Protein AF-A0A8T4YIA1-F1 (afdb_monomer)

Solvent-accessible surface area (backbone atoms only — not comparable to full-atom values): 65246 Å² total; per-residue (Å²): 129,84,49,71,48,76,27,33,32,36,72,60,96,49,80,90,52,54,79,66,58,45,31,26,35,28,70,68,58,29,61,66,40,74,51,54,78,71,39,50,32,31,37,39,47,81,30,71,31,50,31,30,35,36,77,39,58,84,90,48,57,89,65,57,42,32,27,38,29,75,56,59,27,58,39,15,53,48,53,78,70,39,72,32,40,38,27,64,46,78,72,40,74,26,56,33,39,34,34,24,26,46,88,48,72,54,84,83,85,48,74,68,54,38,51,54,53,46,68,74,42,54,68,40,55,45,30,63,69,30,60,46,64,44,68,54,95,53,40,80,43,48,29,32,26,73,42,45,34,64,82,56,50,21,29,34,48,96,80,32,46,60,45,72,50,51,61,44,52,87,63,84,89,71,73,90,77,51,44,69,90,73,58,47,51,42,67,69,56,50,51,55,44,40,64,57,51,37,40,50,68,74,44,48,66,59,36,64,74,70,72,47,83,71,66,47,14,39,32,39,31,38,60,79,48,46,46,69,74,56,52,56,49,13,51,31,57,72,52,75,30,46,74,46,78,48,50,23,67,78,45,68,61,96,54,91,63,53,41,51,48,54,53,50,54,49,55,50,53,37,54,78,48,47,49,15,37,43,36,33,36,47,37,42,68,42,28,42,32,71,88,79,54,87,51,72,66,52,54,47,40,33,53,50,52,51,52,53,44,67,64,56,58,95,82,47,53,52,38,38,37,37,30,31,68,47,74,88,44,33,31,71,77,52,57,35,81,68,30,30,60,40,80,44,74,40,62,74,45,50,57,68,18,40,33,41,38,50,52,60,70,41,67,41,49,54,66,37,92,75,48,55,59,66,62,51,22,65,72,49,68,64,32,22,56,47,45,51,49,48,36,53,49,41,12,49,50,48,31,47,63,72,50,47,86,78,53,69,84,89,52,96,67,83,60,68,70,61,64,71,70,56,53,32,48,44,67,29,42,56,56,24,55,75,72,59,72,41,73,72,47,78,84,48,92,63,46,77,51,85,44,48,72,85,81,46,51,59,60,63,70,54,52,50,51,45,38,66,52,48,28,42,51,59,72,42,47,67,60,34,62,77,67,75,48,82,74,67,52,15,38,36,38,34,35,65,76,47,50,48,65,72,56,52,56,33,15,49,25,35,75,39,74,25,39,29,40,81,44,52,23,62,65,64,51,76,76,46,70,36,83,31,29,53,42,79,46,48,28,53,30,33,49,99,89,40,57,44,76,43,35,44,35,60,34,43,77,66,71,53,73,39,29,31,40,20,29,41,82,56,30,37,52,42,80,38,54,53,72,44,70,39,81,40,72,60,56,93,90,70,51,40,30,36,41,28,29,70,40,47,31,54,33,65,29,30,40,55,19,24,33,35,20,63,50,52,91,38,69,46,75,41,37,50,70,74,56,43,62,76,75,33,32,38,40,34,75,31,34,44,66,88,47,79,49,86,59,86,45,50,54,46,54,78,77,43,23,85,44,90,56,34,23,38,28,67,53,40,68,59,52,50,53,28,30,72,72,55,34,59,64,57,43,16,59,48,49,73,49,52,52,66,62,49,63,79,30,62,87,71,45,65,70,39,44,28,46,19,52,53,53,36,33,62,77,44,69,49,90,75,67,54,80,66,25,32,34,34,40,78,96,49,93,62,59,42,62,19,38,44,67,69,43,50,55,55,29,20,50,52,16,28,35,68,47,39,39,52,76,54,91,54,23,37,33,36,61,50,85,51,67,72,57,52,56,51,50,51,54,42,33,51,77,66,63,45,63,73,51,79,56,94,51,27,42,34,34,75,33,56,69,59,36,47,42,42,42,72,72,49,62,56,55,74,56,68,58,61,33,60,72,46,58,67,54,71,35,33,36,71,67,41,39,20,25,19,50,12,21,22,41,48,57,51,33,46,79,47,74,53,103,89,50,60,33,44,37,32,66,37,53,8,67,64,29,46,40,44,50,49,51,60,34,15,61,60,48,30,76,46,26,40,45,80,42,79,42,97,86,75,48,60,33,35,34,42,32,40,62,54,54,67,44,49,60,45,42,60,73,41,42,49,76,50,65,68,65,44,48,57,53,52,54,51,49,72,73,50,95,76,72,96,61,68,64,42,75,47,45,57,53,59,32,54,56,48,39,74,79,40,61,91,49,72,86,50,63,52,42,37,43,69,59,50,47,54,48,41,51,73,79,34,71,83,58,74,82,51,51,60,58,49,22,52,54,78,17,31,50,33,76,37,40,29,59,44,75,43,81,48,96,73,91,65,66,48,28,30,42,76,39,49,55,92,67,43,38,42,46,42,42,76,34,42,32,42,46,78,78,61,62,58,60,60,59,51,50,56,51,49,42,63,76,43,51,48,18,36,43,34,32,37,44,37,33,70,46,32,50,36,89,80,71,61,88,86,64,91,52,56,59,58,51,47,38,52,51,50,50,50,54,46,58,58,46,83,79,56,85,47,61,41,41,38,33,29,29,69,45,73,90,37,38,30,69,80,53,54,35,85,68,30,32,58,38,80,44,75,46,68,75,58,50,55,71,24,38,32,40,42,48,50,64,74,42,68,87,50,57,66,34,96,74,52,52,58,66,60,51,21,65,75,44,67,42,35,28,61,49,52,51,51,49,44,54,52,52,15,45,50,48,20,25,72,74,29,75,90,76,42,55,56,32,41,49,65,36,44,52,61,40,55,75,73,54,70,58,83,48,53,75,68,59,54,54,48,64,65,48,72,83,74,111

Foldseek 3Di:
DQQKDKAAEAADPDLVCAQVQEKEDAPVVCVRQVHDQQFKKWKAAVAIWIGGYDYDDPVCHPVRHMHDHPQVCVRNVHAHRDMIMMHGDPEDAWQEWEKEWAPDQDPDDDPVNQVVVLVQQAQPWGAQQGWHWDQDLLDTTIIGGNDTPPHDTYTRHPNYRYHYDRDHDYDPDDDDQQAPLLAFQCVVVLVVCCVQQLCCLQPVVVCVVVVHFGAQEEEEEAAPQQCLVSSLRNSCSNSVAAEAEDELVVLDDPDPPSSLVVVVVSLVVNLVRPLHEYEYEQVLSQAFAPVVDPDPRSVVSNVSLLVSLQPDDSPRNYHYYYYHHCPPRGHVSQCDGSHNVHYDYRFAGALRRQLSLLCSLCVSAAADPQDDSSVVSVVCPLAHSRLSNQLSVQLLVQLCVVLVVVFDPVDPDGDVVSSVPRHRYNVSSVVSVVVGDHPLCPQPDWDLQPAAPLLAFDPVVLLVVLCQQAQCCLPPVVVCVVVVHDHAFEAEEEEAPQFCQVSSLSHSCNNSVFTEAEDELCVLDVQADDDFFFQQFWFFFADPLATDTDRLVCCQVVVNWTWFWWQFLLQAIDTFTFPDWDKFFDAPPWFWKWFAFQLGFTDTGIQQFWFFWQDLVFTGTDGNVRADAPPIWGKAFLFDAWQADDDQFDQQLVQCLPPPFKWKFQCLVLLVLLCVQPPLPVLCVLQVHDSVVCVVPSVPGDTTRSVSVVSSCVVSVGDDDQQRMWMDGPPDPDIFRSTGGQDLLVLLLLLQCLQAWDDDDLKIKGQAPDPLLVVSNCVSCVVRRWDWDDDPSMIITNHNSVSCCCCRVQVADHDQQPRADRSVLSNHGVLSVLSNNQNNCQRFWDWDDDLQWIKIKGKTLHPRRLLRVCHSLSNLSARWGWDWDQDPVRGIMIMTMDTKLVNLVSNLSNHYSDPVRSVSSVVSNVVDPDIDPQWDAQHNPNVVLLCVPCVVCVVPRTDHLVSLVVSCCVVPVPCPPCSSNSSSNVHSIGITRTNDMDTDDDPDRMTIDTDTDQSIWGAGGSHHIGDDDSLVVLVVLLVSPQSRFLHEYEYEACLSQAFAVPPDSPGRCSSVSSVVSNVVSLLVCPPGRRYHYYYYHHCPVGHHCSQCDRSHNVHYRYSAADALSSQLSLLCSLCVVAQADPQDDSSVVSVVQPLARSSLSNVLSVQLLVVQCVVPVPPSHHRYPVSSVVVCVVRDRPGDPVSRVVSVVPPVD

Mean predicted aligned error: 20.88 Å

Secondary structure (DSSP, 8-state):
---EEEEEEE--SSGGGTTTTEEEE-HHHHHHHT--TT-EEEEESSSEEEEEEEEPPGGGTTS-EEE--HHHHHHHT--TT-EEEEEE---EE-SEEEEEESS---S---HHHHHHHHHHSTT-EE-TT-EEEEEETTEEEEEEEEEEESSSSEE--TT-EEEE-SSPP--SS------GGG--S-HHHHHHHIIIIIHHHH-HHHHHHHT-PPPSEEEEESSTTSSHHHHHHHHHHHTTPEEEEEEHHHH--SSTTHHHHHHHHHHHHHHHT-SEEEEEETHHHHSB-TTT---HHHHHHHHHHHHHHHT--TTS-EEEEEEES-GGGB-GGGGSTTSS-EEEE-----HHHHHHHHHHHHTTS-B-TT--HHHHHHH-TT--HHHHHHHHHHHHHHHHHHHGGGS-TTSSS--HHHHHH--B-HHHHHHHHHHPPPGGGGG---B-----GGGS-S-HHHHHHHIIIIIHHHH-HHHHHHHT-PPP-EEEEE-STTSSHHHHHHHHHHHTT-EEEEEEHHHHHHTS----EETT-EEEEEETTEEEEEEHHHHHHTT---EEEEE-TTS-EEEEE--EEEEEE--TT--EEEEEETT--EEEEETTPEEEEEETTEEEEEEGGG--TTT-EEEEES-PPP-------EEHHHHSTTSTTEEEES-HHHHHHHHHHHHHHHHHHHHTS-HHHHHHHTTTT--EEHHHHHHHHHHHT----GGG-EEEETT---EEESEE---HHHHHHHHHHHHHEEEETTEEEEE---HHHHHHHHHHHHHTT--EEEETTEEEE--HHHHHIIIIIS---SSTTT----HHHHHS-HHHHHHHHHHHHHHTEEEEEETTEEEEEEEES-HHHHHHHHHHGGGGT---EEEEEE-TTS-EEEEEEE-SHHHHHHHHHH--S-HHHHHHHHHHHHH-S----SEEE--HHHHHHHHHH-GGGTT-SEEEHHHHHHHHHHH-TTS-S-HHHHHHHHSSEEEEEEEEEEEE----SEEEEEE--TT-EEEETTTEEE---TTHHHHHHHHHHHHT-SEEEEEETHHHHSPPTT--TT--SHHHHHHHHHHHHHHHGGG-TTEEEEEEES-GGGS-TTTTSTTSS-EEEE-PPPPHHHHHHHHHHHHTTS-B-TT--HHHHHHH-TT--HHHHHHHHHHHHHHHHHH-TTT---B-HHHHHHHHHHS--S--HHHHHHHHHTT--

Structure (mmCIF, N/CA/C/O backbone):
data_AF-A0A8T4YIA1-F1
#
_entry.id   AF-A0A8T4YIA1-F1
#
loop_
_atom_site.group_PDB
_atom_site.id
_atom_site.type_symbol
_atom_site.label_atom_id
_atom_site.label_alt_id
_atom_site.label_comp_id
_atom_site.label_asym_id
_atom_site.label_entity_id
_atom_site.label_seq_id
_atom_site.pdbx_PDB_ins_code
_atom_site.Cartn_x
_atom_site.Cartn_y
_atom_site.Cartn_z
_atom_site.occupancy
_atom_site.B_iso_or_equiv
_atom_site.auth_seq_id
_atom_site.auth_comp_id
_atom_site.auth_asym_id
_atom_site.auth_atom_id
_atom_site.pdbx_PDB_model_num
ATOM 1 N N . MET A 1 1 ? -36.614 -22.163 -57.265 1.00 48.06 1 MET A N 1
ATOM 2 C CA . MET A 1 1 ? -36.484 -21.753 -55.849 1.00 48.06 1 MET A CA 1
ATOM 3 C C . MET A 1 1 ? -35.011 -21.486 -55.602 1.00 48.06 1 MET A C 1
ATOM 5 O O . MET A 1 1 ? -34.210 -22.306 -56.029 1.00 48.06 1 MET A O 1
ATOM 9 N N . ALA A 1 2 ? -34.648 -20.333 -55.035 1.00 62.09 2 ALA A N 1
ATOM 10 C CA . ALA A 1 2 ? -33.249 -20.037 -54.724 1.00 62.09 2 ALA A CA 1
ATOM 11 C C . ALA A 1 2 ? -32.729 -21.056 -53.699 1.00 62.09 2 ALA A C 1
ATOM 13 O O . ALA A 1 2 ? -33.451 -21.382 -52.755 1.00 62.09 2 ALA A O 1
ATOM 14 N N . ARG A 1 3 ? -31.517 -21.580 -53.906 1.00 81.81 3 ARG A N 1
ATOM 15 C CA . ARG A 1 3 ? -30.880 -22.497 -52.956 1.00 81.81 3 ARG A CA 1
ATOM 16 C C . ARG A 1 3 ? -30.600 -21.737 -51.660 1.00 81.81 3 ARG A C 1
ATOM 18 O O . ARG A 1 3 ? -30.092 -20.619 -51.692 1.00 81.81 3 ARG A O 1
ATOM 25 N N . GLU A 1 4 ? -30.991 -22.332 -50.541 1.00 87.94 4 GLU A N 1
ATOM 26 C CA . GLU A 1 4 ? -30.925 -21.735 -49.209 1.00 87.94 4 GLU A CA 1
ATOM 27 C C . GLU A 1 4 ? -30.215 -22.715 -48.274 1.00 87.94 4 GLU A C 1
ATOM 29 O O . GLU A 1 4 ? -30.503 -23.914 -48.293 1.00 87.94 4 GLU A O 1
ATOM 34 N N . ILE A 1 5 ? -29.270 -22.215 -47.481 1.00 90.88 5 ILE A N 1
ATOM 35 C CA . ILE A 1 5 ? -28.491 -23.016 -46.534 1.00 90.88 5 ILE A CA 1
ATOM 36 C C . ILE A 1 5 ? -28.474 -22.346 -45.165 1.00 90.88 5 ILE A C 1
ATOM 38 O O . ILE A 1 5 ? -28.399 -21.122 -45.057 1.00 90.88 5 ILE A O 1
ATOM 42 N N . LYS A 1 6 ? -28.541 -23.156 -44.106 1.00 91.31 6 LYS A N 1
ATOM 43 C CA . LYS A 1 6 ? -28.385 -22.679 -42.731 1.00 91.31 6 LYS A CA 1
ATOM 44 C C . LYS A 1 6 ? -26.919 -22.732 -42.330 1.00 91.31 6 LYS A C 1
ATOM 46 O O . LYS A 1 6 ? -26.310 -23.798 -42.388 1.00 91.31 6 LYS A O 1
ATOM 51 N N . LEU A 1 7 ? -26.385 -21.601 -41.887 1.00 91.56 7 LEU A N 1
ATOM 52 C CA . LEU A 1 7 ? -25.005 -21.465 -41.426 1.00 91.56 7 LEU A CA 1
ATOM 53 C C . LEU A 1 7 ? -24.988 -20.964 -39.988 1.00 91.56 7 LEU A C 1
ATOM 55 O O . LEU A 1 7 ? -25.844 -20.171 -39.591 1.00 91.56 7 LEU A O 1
ATOM 59 N N . ARG A 1 8 ? -24.005 -21.415 -39.210 1.00 90.69 8 ARG A N 1
ATOM 60 C CA . ARG A 1 8 ? -23.792 -20.933 -37.842 1.00 90.69 8 ARG A CA 1
ATOM 61 C C . ARG A 1 8 ? -22.964 -19.649 -37.858 1.00 90.69 8 ARG A C 1
ATOM 63 O O . ARG A 1 8 ? -21.907 -19.607 -38.488 1.00 90.69 8 ARG A O 1
ATOM 70 N N . VAL A 1 9 ? -23.421 -18.622 -37.150 1.00 88.69 9 VAL A N 1
ATOM 71 C CA . VAL A 1 9 ? -22.756 -17.318 -37.067 1.00 88.69 9 VAL A CA 1
ATOM 72 C C . VAL A 1 9 ? -21.490 -17.423 -36.216 1.00 88.69 9 VAL A C 1
ATOM 74 O O . VAL A 1 9 ? -21.524 -17.898 -35.080 1.00 88.69 9 VAL A O 1
ATOM 77 N N . ALA A 1 10 ? -20.374 -16.952 -36.762 1.00 84.88 10 ALA A N 1
ATOM 78 C CA . ALA A 1 10 ? -19.081 -16.857 -36.100 1.00 84.88 10 ALA A CA 1
ATOM 79 C C . ALA A 1 10 ? -18.527 -15.423 -36.177 1.00 84.88 10 ALA A C 1
ATOM 81 O O . ALA A 1 10 ? -18.923 -14.624 -37.026 1.00 84.88 10 ALA A O 1
ATOM 82 N N . GLU A 1 11 ? -17.599 -15.104 -35.279 1.00 80.12 11 GLU A N 1
ATOM 83 C CA . GLU A 1 11 ? -16.928 -13.802 -35.218 1.00 80.12 11 GLU A CA 1
ATOM 84 C C . GLU A 1 11 ? -15.891 -13.645 -36.340 1.00 80.12 11 GLU A C 1
ATOM 86 O O . GLU A 1 11 ? -15.342 -14.625 -36.856 1.00 80.12 11 GLU A O 1
ATOM 91 N N . VAL A 1 12 ? -15.595 -12.407 -36.722 1.00 79.50 12 VAL A N 1
ATOM 92 C CA . VAL A 1 12 ? -14.552 -12.097 -37.701 1.00 79.50 12 VAL A CA 1
ATOM 93 C C . VAL A 1 12 ? -13.165 -12.190 -37.053 1.00 79.50 12 VAL A C 1
ATOM 95 O O . VAL A 1 12 ? -12.854 -11.452 -36.131 1.00 79.50 12 VAL A O 1
ATOM 98 N N . SER A 1 13 ? -12.284 -13.050 -37.578 1.00 65.56 13 SER A N 1
ATOM 99 C CA . SER A 1 13 ? -10.923 -13.236 -37.029 1.00 65.56 13 SER A CA 1
ATOM 100 C C . SER A 1 13 ? -9.960 -12.068 -37.270 1.00 65.56 13 SER A C 1
ATOM 102 O O . SER A 1 13 ? -8.907 -11.998 -36.640 1.00 65.56 13 SER A O 1
ATOM 104 N N . HIS A 1 14 ? -10.253 -11.189 -38.233 1.00 67.38 14 HIS A N 1
ATOM 105 C CA . HIS A 1 14 ? -9.365 -10.097 -38.627 1.00 67.38 14 HIS A CA 1
ATOM 106 C C . HIS A 1 14 ? -10.089 -8.753 -38.648 1.00 67.38 14 HIS A C 1
ATOM 108 O O . HIS A 1 14 ? -11.040 -8.554 -39.401 1.00 67.38 14 HIS A O 1
ATOM 114 N N . GLN A 1 15 ? -9.528 -7.790 -37.918 1.00 66.25 15 GLN A N 1
ATOM 115 C CA . GLN A 1 15 ? -10.025 -6.415 -37.782 1.00 66.25 15 GLN A CA 1
ATOM 116 C C . GLN A 1 15 ? -10.283 -5.699 -39.123 1.00 66.25 15 GLN A C 1
ATOM 118 O O . GLN A 1 15 ? -11.154 -4.842 -39.213 1.00 66.25 15 GLN A O 1
ATOM 123 N N . ARG A 1 16 ? -9.557 -6.064 -40.189 1.00 68.94 16 ARG A N 1
ATOM 124 C CA . ARG A 1 16 ? -9.654 -5.446 -41.527 1.00 68.94 16 ARG A CA 1
ATOM 125 C C . ARG A 1 16 ? -10.983 -5.669 -42.259 1.00 68.94 16 ARG A C 1
ATOM 127 O O . ARG A 1 16 ? -11.235 -4.990 -43.255 1.00 68.94 16 ARG A O 1
ATOM 134 N N . ASP A 1 17 ? -11.769 -6.653 -41.829 1.00 70.44 17 ASP A N 1
ATOM 135 C CA . ASP A 1 17 ? -13.044 -7.016 -42.457 1.00 70.44 17 ASP A CA 1
ATOM 136 C C . ASP A 1 17 ? -14.252 -6.363 -41.746 1.00 70.44 17 ASP A C 1
ATOM 138 O O . ASP A 1 17 ? -15.342 -6.331 -42.317 1.00 70.44 17 ASP A O 1
ATOM 142 N N . VAL A 1 18 ? -14.055 -5.801 -40.544 1.00 73.81 18 VAL A N 1
ATOM 143 C CA . VAL A 1 18 ? -15.095 -5.148 -39.727 1.00 73.81 18 VAL A CA 1
ATOM 144 C C . VAL A 1 18 ? -15.530 -3.821 -40.359 1.00 73.81 18 VAL A C 1
ATOM 146 O O . VAL A 1 18 ? -14.695 -3.012 -40.766 1.00 73.81 18 VAL A O 1
ATOM 149 N N . GLY A 1 19 ? -16.841 -3.581 -40.441 1.00 71.00 19 GLY A N 1
ATOM 150 C CA . GLY A 1 19 ? -17.423 -2.345 -40.969 1.00 71.00 19 GLY A CA 1
ATOM 151 C C . GLY A 1 19 ? -17.405 -2.228 -42.493 1.00 71.00 19 GLY A C 1
ATOM 152 O O . GLY A 1 19 ? -17.604 -1.137 -43.017 1.00 71.00 19 GLY A O 1
ATOM 153 N N . ARG A 1 20 ? -17.151 -3.328 -43.215 1.00 78.69 20 ARG A N 1
ATOM 154 C CA . ARG A 1 20 ? -17.039 -3.351 -44.688 1.00 78.69 20 ARG A CA 1
ATOM 155 C C . ARG A 1 20 ? -18.129 -4.164 -45.388 1.00 78.69 20 ARG A C 1
ATOM 157 O O . ARG A 1 20 ? -17.971 -4.492 -46.561 1.00 78.69 20 ARG A O 1
ATOM 164 N N . TRP A 1 21 ? -19.201 -4.518 -44.676 1.00 85.69 21 TRP A N 1
ATOM 165 C CA . TRP A 1 21 ? -20.339 -5.290 -45.203 1.00 85.69 21 TRP A CA 1
ATOM 166 C C . TRP A 1 21 ? -19.934 -6.637 -45.825 1.00 85.69 21 TRP A C 1
ATOM 168 O O . TRP A 1 21 ? -20.565 -7.104 -46.773 1.00 85.69 21 TRP A O 1
ATOM 178 N N . LYS A 1 22 ? -18.856 -7.258 -45.324 1.00 88.50 22 LYS A N 1
ATOM 179 C CA . LYS A 1 22 ? -18.326 -8.531 -45.830 1.00 88.50 22 LYS A CA 1
ATOM 180 C C . LYS A 1 22 ? -18.713 -9.682 -44.917 1.00 88.50 22 LYS A C 1
ATOM 182 O O . LYS A 1 22 ? -18.606 -9.577 -43.698 1.00 88.50 22 LYS A O 1
ATOM 187 N N . VAL A 1 23 ? -19.065 -10.810 -45.521 1.00 90.19 23 VAL A N 1
ATOM 188 C CA . VAL A 1 23 ? -19.242 -12.085 -44.822 1.00 90.19 23 VAL A CA 1
ATOM 189 C C . VAL A 1 23 ? -18.376 -13.159 -45.449 1.00 90.19 23 VAL A C 1
ATOM 191 O O . VAL A 1 23 ? -18.214 -13.206 -46.668 1.00 90.19 23 VAL A O 1
ATOM 194 N N . ARG A 1 24 ? -17.804 -14.027 -44.613 1.00 90.31 24 ARG A N 1
ATOM 195 C CA . ARG A 1 24 ? -16.953 -15.123 -45.086 1.00 90.31 24 ARG A CA 1
ATOM 196 C C . ARG A 1 24 ? -17.644 -16.471 -44.944 1.00 90.31 24 ARG A C 1
ATOM 198 O O . ARG A 1 24 ? -18.067 -16.819 -43.843 1.00 90.31 24 ARG A O 1
ATOM 205 N N . ILE A 1 25 ? -17.713 -17.216 -46.048 1.00 90.75 25 ILE A N 1
ATOM 206 C CA . ILE A 1 25 ? -18.282 -18.573 -46.148 1.00 90.75 25 ILE A CA 1
ATOM 207 C C . ILE A 1 25 ? -17.335 -19.482 -46.941 1.00 90.75 25 ILE A C 1
ATOM 209 O O . ILE A 1 25 ? -16.481 -18.994 -47.680 1.00 90.75 25 ILE A O 1
ATOM 213 N N . ASP A 1 26 ? -17.403 -20.798 -46.748 1.00 90.06 26 ASP A N 1
ATOM 214 C CA . ASP A 1 26 ? -16.466 -21.725 -47.393 1.00 90.06 26 ASP A CA 1
ATOM 215 C C . ASP A 1 26 ? -16.793 -21.968 -48.878 1.00 90.06 26 ASP A C 1
ATOM 217 O O . ASP A 1 26 ? -17.886 -21.672 -49.365 1.00 90.06 26 ASP A O 1
ATOM 221 N N . ALA A 1 27 ? -15.819 -22.503 -49.621 1.00 86.00 27 ALA A N 1
ATOM 222 C CA . ALA A 1 27 ? -15.949 -22.734 -51.062 1.00 86.00 27 ALA A CA 1
ATOM 223 C C . ALA A 1 27 ? -17.128 -23.660 -51.412 1.00 86.00 27 ALA A C 1
ATOM 225 O O . ALA A 1 27 ? -17.841 -23.403 -52.378 1.00 86.00 27 ALA A O 1
ATOM 226 N N . LYS A 1 28 ? -17.384 -24.685 -50.586 1.00 85.62 28 LYS A N 1
ATOM 227 C CA . LYS A 1 28 ? -18.509 -25.616 -50.774 1.00 85.62 28 LYS A CA 1
ATOM 228 C C . LYS A 1 28 ? -19.860 -24.921 -50.609 1.00 85.62 28 LYS A C 1
ATOM 230 O O . LYS A 1 28 ? -20.774 -25.167 -51.391 1.00 85.62 28 LYS A O 1
ATOM 235 N N . THR A 1 29 ? -19.988 -24.034 -49.621 1.00 87.38 29 THR A N 1
ATOM 236 C CA . THR A 1 29 ? -21.204 -23.232 -49.428 1.00 87.38 29 THR A CA 1
ATOM 237 C C . THR A 1 29 ? -21.409 -22.246 -50.576 1.00 87.38 29 THR A C 1
ATOM 239 O O . THR A 1 29 ? -22.535 -22.093 -51.043 1.00 87.38 29 THR A O 1
ATOM 242 N N . MET A 1 30 ? -20.343 -21.605 -51.068 1.00 88.56 30 MET A N 1
ATOM 243 C CA . MET A 1 30 ? -20.422 -20.712 -52.233 1.00 88.56 30 MET A CA 1
ATOM 244 C C . MET A 1 30 ? -20.902 -21.440 -53.492 1.00 88.56 30 MET A C 1
ATOM 246 O O . MET A 1 30 ? -21.808 -20.959 -54.171 1.00 88.56 30 MET A O 1
ATOM 250 N N . GLU A 1 31 ? -20.352 -22.625 -53.761 1.00 86.75 31 GLU A N 1
ATOM 251 C CA . GLU A 1 31 ? -20.762 -23.473 -54.883 1.00 86.75 31 GLU A CA 1
ATOM 252 C C . GLU A 1 31 ? -22.224 -23.921 -54.744 1.00 86.75 31 GLU A C 1
ATOM 254 O O . GLU A 1 31 ? -23.000 -23.835 -55.698 1.00 86.75 31 GLU A O 1
ATOM 259 N N . PHE A 1 32 ? -22.642 -24.321 -53.537 1.00 87.44 32 PHE A N 1
ATOM 260 C CA . PHE A 1 32 ? -24.031 -24.688 -53.265 1.00 87.44 32 PHE A CA 1
ATOM 261 C C . PHE A 1 32 ? -25.000 -23.525 -53.510 1.00 87.44 32 PHE A C 1
ATOM 263 O O . PHE A 1 32 ? -26.059 -23.737 -54.097 1.00 87.44 32 PHE A O 1
ATOM 270 N N . LEU A 1 33 ? -24.643 -22.311 -53.083 1.00 88.12 33 LEU A N 1
ATOM 271 C CA . LEU A 1 33 ? -25.449 -21.096 -53.238 1.00 88.12 33 LEU A CA 1
ATOM 272 C C . LEU A 1 33 ? -25.356 -20.452 -54.632 1.00 88.12 33 LEU A C 1
ATOM 274 O O . LEU A 1 33 ? -26.090 -19.499 -54.894 1.00 88.12 33 LEU A O 1
ATOM 278 N N . GLU A 1 34 ? -24.491 -20.964 -55.515 1.00 88.81 34 GLU A N 1
ATOM 279 C CA . GLU A 1 34 ? -24.208 -20.412 -56.849 1.00 88.81 34 GLU A CA 1
ATOM 280 C C . GLU A 1 34 ? -23.734 -18.941 -56.791 1.00 88.81 34 GLU A C 1
ATOM 282 O O . GLU A 1 34 ? -24.175 -18.085 -57.570 1.00 88.81 34 GLU A O 1
ATOM 287 N N . VAL A 1 35 ? -22.849 -18.636 -55.835 1.00 89.44 35 VAL A N 1
ATOM 288 C CA . VAL A 1 35 ? -22.254 -17.304 -55.621 1.00 89.44 35 VAL A CA 1
ATOM 289 C C . VAL A 1 35 ? -20.733 -17.338 -55.756 1.00 89.44 35 VAL A C 1
ATOM 291 O O . VAL A 1 35 ? -20.085 -18.329 -55.428 1.00 89.44 35 VAL A O 1
ATOM 294 N N . THR A 1 36 ? -20.161 -16.235 -56.221 1.00 90.44 36 THR A N 1
ATOM 295 C CA . THR A 1 36 ? -18.715 -16.018 -56.360 1.00 90.44 36 THR A CA 1
ATOM 296 C C . THR A 1 36 ? -18.233 -14.914 -55.410 1.00 90.44 36 THR A C 1
ATOM 298 O O . THR A 1 36 ? -19.052 -14.129 -54.924 1.00 90.44 36 THR A O 1
ATOM 301 N N . PRO A 1 37 ? -16.926 -14.827 -55.087 1.00 89.56 37 PRO A N 1
ATOM 302 C CA . PRO A 1 37 ? -16.399 -13.720 -54.291 1.00 89.56 37 PRO A CA 1
ATOM 303 C C . PRO A 1 37 ? -16.773 -12.361 -54.897 1.00 89.56 37 PRO A C 1
ATOM 305 O O . PRO A 1 37 ? -16.460 -12.099 -56.055 1.00 89.56 37 PRO A O 1
ATOM 308 N N . GLY A 1 38 ? -17.425 -11.505 -54.109 1.00 85.81 38 GLY A N 1
ATOM 309 C CA . GLY A 1 38 ? -17.969 -10.221 -54.566 1.00 85.81 38 GLY A CA 1
ATOM 310 C C . GLY A 1 38 ? -19.482 -10.216 -54.817 1.00 85.81 38 GLY A C 1
ATOM 311 O O . GLY A 1 38 ? -20.076 -9.141 -54.816 1.00 85.81 38 GLY A O 1
ATOM 312 N N . ASP A 1 39 ? -20.131 -11.378 -54.946 1.00 90.69 39 ASP A N 1
ATOM 313 C CA . ASP A 1 39 ? -21.594 -11.454 -55.026 1.00 90.69 39 ASP A CA 1
ATOM 314 C C . ASP A 1 39 ? -22.249 -11.103 -53.679 1.00 90.69 39 ASP A C 1
ATOM 316 O O . ASP A 1 39 ? -21.687 -11.320 -52.602 1.00 90.69 39 ASP A O 1
ATOM 320 N N . VAL A 1 40 ? -23.482 -10.597 -53.727 1.00 90.94 40 VAL A N 1
ATOM 321 C CA . VAL A 1 40 ? -24.264 -10.249 -52.532 1.00 90.94 40 VAL A CA 1
ATOM 322 C C . VAL A 1 40 ? -25.187 -11.402 -52.138 1.00 90.94 40 VAL A C 1
ATOM 324 O O . VAL A 1 40 ? -25.915 -11.961 -52.965 1.00 90.94 40 VAL A O 1
ATOM 327 N N . VAL A 1 41 ? -25.208 -11.724 -50.847 1.00 93.25 41 VAL A N 1
ATOM 328 C CA . VAL A 1 41 ? -26.132 -12.698 -50.253 1.00 93.25 41 VAL A CA 1
ATOM 329 C C . VAL A 1 41 ? -27.144 -12.026 -49.340 1.00 93.25 41 VAL A C 1
ATOM 331 O O . VAL A 1 41 ? -26.858 -11.028 -48.681 1.00 93.25 41 VAL A O 1
ATOM 334 N N . GLU A 1 42 ? -28.340 -12.601 -49.305 1.00 93.38 42 GLU A N 1
ATOM 335 C CA . GLU A 1 42 ? -29.396 -12.259 -48.363 1.00 93.38 42 GLU A CA 1
ATOM 336 C C . GLU A 1 42 ? -29.225 -13.126 -47.117 1.00 93.38 42 GLU A C 1
ATOM 338 O O . GLU A 1 42 ? -29.170 -14.356 -47.208 1.00 93.38 42 GLU A O 1
ATOM 343 N N . ILE A 1 43 ? -29.149 -12.473 -45.959 1.00 93.69 43 ILE A N 1
ATOM 344 C CA . ILE A 1 43 ? -28.968 -13.108 -44.658 1.00 93.69 43 ILE A CA 1
ATOM 345 C C . ILE A 1 43 ? -30.242 -12.895 -43.852 1.00 93.69 43 ILE A C 1
ATOM 347 O O . ILE A 1 43 ? -30.604 -11.766 -43.508 1.00 93.69 43 ILE A O 1
ATOM 351 N N . LYS A 1 44 ? -30.927 -13.996 -43.548 1.00 92.44 44 LYS A N 1
ATOM 352 C CA . LYS A 1 44 ? -32.188 -13.999 -42.813 1.00 92.44 44 LYS A CA 1
ATOM 353 C C . LYS A 1 44 ? -31.988 -14.569 -41.410 1.00 92.44 44 LYS A C 1
ATOM 355 O O . LYS A 1 44 ? -31.821 -15.777 -41.239 1.00 92.44 44 LYS A O 1
ATOM 360 N N . GLY A 1 45 ? -32.019 -13.674 -40.424 1.00 88.62 45 GLY A N 1
ATOM 361 C CA . GLY A 1 45 ? -32.095 -13.972 -38.993 1.00 88.62 45 GLY A CA 1
ATOM 362 C C . GLY A 1 45 ? -33.470 -13.606 -38.424 1.00 88.62 45 GLY A C 1
ATOM 363 O O . GLY A 1 45 ? -34.496 -13.925 -39.030 1.00 88.62 45 GLY A O 1
ATOM 364 N N . LYS A 1 46 ? -33.504 -12.870 -37.299 1.00 86.38 46 LYS A N 1
ATOM 365 C CA . LYS A 1 46 ? -34.733 -12.206 -36.800 1.00 86.38 46 LYS A CA 1
ATOM 366 C C . LYS A 1 46 ? -35.171 -11.075 -37.742 1.00 86.38 46 LYS A C 1
ATOM 368 O O . LYS A 1 46 ? -36.355 -10.767 -37.853 1.00 86.38 46 LYS A O 1
ATOM 373 N N . ARG A 1 47 ? -34.205 -10.471 -38.438 1.00 88.88 47 ARG A N 1
ATOM 374 C CA . ARG A 1 47 ? -34.381 -9.489 -39.511 1.00 88.88 47 ARG A CA 1
ATOM 375 C C . ARG A 1 47 ? -33.637 -9.955 -40.761 1.00 88.88 47 ARG A C 1
ATOM 377 O O . ARG A 1 47 ? -32.782 -10.836 -40.705 1.00 88.88 47 ARG A O 1
ATOM 384 N N . THR A 1 48 ? -34.008 -9.392 -41.905 1.00 89.62 48 THR A N 1
ATOM 385 C CA . THR A 1 48 ? -33.352 -9.678 -43.187 1.00 89.62 48 THR A CA 1
ATOM 386 C C . THR A 1 48 ? -32.399 -8.539 -43.519 1.00 89.62 48 THR A C 1
ATOM 388 O O . THR A 1 48 ? -32.811 -7.383 -43.474 1.00 89.62 48 THR A O 1
ATOM 391 N N . THR A 1 49 ? -31.153 -8.870 -43.846 1.00 92.50 49 THR A N 1
ATOM 392 C CA . THR A 1 49 ? -30.112 -7.921 -44.270 1.00 92.50 49 THR A CA 1
ATOM 393 C C . THR A 1 49 ? -29.304 -8.521 -45.428 1.00 92.50 49 THR A C 1
ATOM 395 O O . THR A 1 49 ? -29.578 -9.644 -45.863 1.00 92.50 49 THR A O 1
ATOM 398 N N . ALA A 1 50 ? -28.330 -7.783 -45.954 1.00 91.88 50 ALA A N 1
ATOM 399 C CA . ALA A 1 50 ? -27.497 -8.214 -47.070 1.00 91.88 50 ALA A CA 1
ATOM 400 C C . ALA A 1 50 ? -26.013 -7.926 -46.820 1.00 91.88 50 ALA A C 1
ATOM 402 O O . ALA A 1 50 ? -25.667 -6.974 -46.127 1.00 91.88 50 ALA A O 1
ATOM 403 N N . ALA A 1 51 ? -25.139 -8.754 -47.392 1.00 91.25 51 ALA A N 1
ATOM 404 C CA . ALA A 1 51 ? -23.692 -8.583 -47.296 1.00 91.25 51 ALA A CA 1
ATOM 405 C C . ALA A 1 51 ? -22.964 -9.185 -48.507 1.00 91.25 51 ALA A C 1
ATOM 407 O O . ALA A 1 51 ? -23.501 -10.045 -49.207 1.00 91.25 51 ALA A O 1
ATOM 408 N N . VAL A 1 52 ? -21.730 -8.739 -48.738 1.00 91.12 52 VAL A N 1
ATOM 409 C CA . VAL A 1 52 ? -20.855 -9.195 -49.825 1.00 91.12 52 VAL A CA 1
ATOM 410 C C . VAL A 1 52 ? -20.096 -10.452 -49.404 1.00 91.12 52 VAL A C 1
ATOM 412 O O . VAL A 1 52 ? -19.427 -10.471 -48.368 1.00 91.12 52 VAL A O 1
ATOM 415 N N . VAL A 1 53 ? -20.154 -11.495 -50.227 1.00 91.44 53 VAL A N 1
ATOM 416 C CA . VAL A 1 53 ? -19.489 -12.776 -49.974 1.00 91.44 53 VAL A CA 1
ATOM 417 C C . VAL A 1 53 ? -17.994 -12.697 -50.250 1.00 91.44 53 VAL A C 1
ATOM 419 O O . VAL A 1 53 ? -17.557 -12.233 -51.302 1.00 91.44 53 VAL A O 1
ATOM 422 N N . TRP A 1 54 ? -17.207 -13.231 -49.318 1.00 90.25 54 TRP A N 1
ATOM 423 C CA . TRP A 1 54 ? -15.772 -13.464 -49.455 1.00 90.25 54 TRP A CA 1
ATOM 424 C C . TRP A 1 54 ? -15.392 -14.897 -49.041 1.00 90.25 54 TRP A C 1
ATOM 426 O O . TRP A 1 54 ? -16.100 -15.520 -48.246 1.00 90.25 54 TRP A O 1
ATOM 436 N N . PRO A 1 55 ? -14.257 -15.434 -49.527 1.00 87.88 55 PRO A N 1
ATOM 437 C CA . PRO A 1 55 ? -13.776 -16.750 -49.117 1.00 87.88 55 PRO A CA 1
ATOM 438 C C . PRO A 1 55 ? -13.493 -16.850 -47.616 1.00 87.88 55 PRO A C 1
ATOM 440 O O . PRO A 1 55 ? -12.878 -15.953 -47.029 1.00 87.88 55 PRO A O 1
ATOM 443 N N . ALA A 1 56 ? -13.916 -17.955 -47.001 1.00 84.88 56 ALA A N 1
ATOM 444 C CA . ALA A 1 56 ? -13.531 -18.324 -45.642 1.00 84.88 56 ALA A CA 1
ATOM 445 C C . ALA A 1 56 ? -12.031 -18.609 -45.513 1.00 84.88 56 ALA A C 1
ATOM 447 O O . ALA A 1 56 ? -11.328 -18.844 -46.498 1.00 84.88 56 ALA A O 1
ATOM 448 N N . TYR A 1 57 ? -11.541 -18.567 -44.274 1.00 81.25 57 TYR A N 1
ATOM 449 C CA . TYR A 1 57 ? -10.168 -18.946 -43.966 1.00 81.25 57 TYR A CA 1
ATOM 450 C C . TYR A 1 57 ? -9.977 -20.458 -44.164 1.00 81.25 57 TYR A C 1
ATOM 452 O O . TYR A 1 57 ? -10.939 -21.212 -43.992 1.00 81.25 57 TYR A O 1
ATOM 460 N N . PRO A 1 58 ? -8.756 -20.932 -44.478 1.00 75.12 58 PRO A N 1
ATOM 461 C CA . PRO A 1 58 ? -8.499 -22.359 -44.688 1.00 75.12 58 PRO A CA 1
ATOM 462 C C . PRO A 1 58 ? -9.006 -23.247 -43.539 1.00 75.12 58 PRO A C 1
ATOM 464 O O . PRO A 1 58 ? -9.579 -24.309 -43.777 1.00 75.12 58 PRO A O 1
ATOM 467 N N . GLU A 1 59 ? -8.882 -22.760 -42.302 1.00 76.00 59 GLU A N 1
ATOM 468 C CA . GLU A 1 59 ? -9.302 -23.422 -41.059 1.00 76.00 59 GLU A CA 1
ATOM 469 C C . GLU A 1 59 ? -10.822 -23.602 -40.913 1.00 76.00 59 GLU A C 1
ATOM 471 O O . GLU A 1 59 ? -11.275 -24.430 -40.121 1.00 76.00 59 GLU A O 1
ATOM 476 N N . ASP A 1 60 ? -11.621 -22.831 -41.648 1.00 76.62 60 ASP A N 1
ATOM 477 C CA . ASP A 1 60 ? -13.083 -22.788 -41.537 1.00 76.62 60 ASP A CA 1
ATOM 478 C C . ASP A 1 60 ? -13.791 -23.704 -42.552 1.00 76.62 60 ASP A C 1
ATOM 480 O O . ASP A 1 60 ? -15.016 -23.852 -42.531 1.00 76.62 60 ASP A O 1
ATOM 484 N N . THR A 1 61 ? -13.021 -24.340 -43.437 1.00 78.44 61 THR A N 1
ATOM 485 C CA . THR A 1 61 ? -13.529 -25.174 -44.531 1.00 78.44 61 THR A CA 1
ATOM 486 C C . THR A 1 61 ? -14.344 -26.360 -44.005 1.00 78.44 61 THR A C 1
ATOM 488 O O . THR A 1 61 ? -13.873 -27.123 -43.163 1.00 78.44 61 THR A O 1
ATOM 491 N N . GLY A 1 62 ? -15.568 -26.551 -44.513 1.00 75.56 62 GLY A N 1
ATOM 492 C CA . GLY A 1 62 ? -16.437 -27.674 -44.147 1.00 75.56 62 GLY A CA 1
ATOM 493 C C . GLY A 1 62 ? -17.124 -27.563 -42.782 1.00 75.56 62 GLY A C 1
ATOM 494 O O . GLY A 1 62 ? -17.795 -28.508 -42.372 1.00 75.56 62 GLY A O 1
ATOM 495 N N . LYS A 1 63 ? -16.993 -26.432 -42.074 1.00 80.06 63 LYS A N 1
ATOM 496 C CA . LYS A 1 63 ? -17.602 -26.227 -40.745 1.00 80.06 63 LYS A CA 1
ATOM 497 C C . LYS A 1 63 ? -19.014 -25.618 -40.784 1.00 80.06 63 LYS A C 1
ATOM 499 O O . LYS A 1 63 ? -19.587 -25.399 -39.719 1.00 80.06 63 LYS A O 1
ATOM 504 N N . ASN A 1 64 ? -19.578 -25.346 -41.970 1.00 87.00 64 ASN A N 1
ATOM 505 C CA . ASN A 1 64 ? -20.890 -24.696 -42.171 1.00 87.00 64 ASN A CA 1
ATOM 506 C C . ASN A 1 64 ? -21.072 -23.415 -41.330 1.00 87.00 64 ASN A C 1
ATOM 508 O O . ASN A 1 64 ? -22.124 -23.178 -40.729 1.00 87.00 64 ASN A O 1
ATOM 512 N N . ILE A 1 65 ? -20.020 -22.598 -41.258 1.00 89.38 65 ILE A N 1
ATOM 513 C CA . ILE A 1 65 ? -20.013 -21.334 -40.519 1.00 89.38 65 ILE A CA 1
ATOM 514 C C . ILE A 1 65 ? -20.018 -20.137 -41.467 1.00 89.38 65 ILE A C 1
ATOM 516 O O . ILE A 1 65 ? -19.464 -20.193 -42.563 1.00 89.38 65 ILE A O 1
ATOM 520 N N . ILE A 1 66 ? -20.619 -19.044 -41.008 1.00 91.19 66 ILE A N 1
ATOM 521 C CA . ILE A 1 66 ? -20.552 -17.729 -41.640 1.00 91.19 66 ILE A CA 1
ATOM 522 C C . ILE A 1 66 ? -19.923 -16.747 -40.660 1.00 91.19 66 ILE A C 1
ATOM 524 O O . ILE A 1 66 ? -20.446 -16.537 -39.566 1.00 91.19 66 ILE A O 1
ATOM 528 N N . ARG A 1 67 ? -18.788 -16.145 -41.032 1.00 89.56 67 ARG A N 1
ATOM 529 C CA . ARG A 1 67 ? -18.183 -15.082 -40.219 1.00 89.56 67 ARG A CA 1
ATOM 530 C C . ARG A 1 67 ? -18.782 -13.736 -40.594 1.00 89.56 67 ARG A C 1
ATOM 532 O O . ARG A 1 67 ? -18.727 -13.356 -41.765 1.00 89.56 67 ARG A O 1
ATOM 539 N N . MET A 1 68 ? -19.343 -13.044 -39.607 1.00 89.06 68 MET A N 1
ATOM 540 C CA . MET A 1 68 ? -20.030 -11.756 -39.753 1.00 89.06 68 MET A CA 1
ATOM 541 C C . MET A 1 68 ? -19.535 -10.792 -38.681 1.00 89.06 68 MET A C 1
ATOM 543 O O . MET A 1 68 ? -19.354 -11.218 -37.542 1.00 89.06 68 MET A O 1
ATOM 547 N N . ASP A 1 69 ? -19.348 -9.517 -39.018 1.00 85.56 69 ASP A N 1
ATOM 548 C CA . ASP A 1 69 ? -18.964 -8.477 -38.054 1.00 85.56 69 ASP A CA 1
ATOM 549 C C . ASP A 1 69 ? -20.132 -8.074 -37.133 1.00 85.56 69 ASP A C 1
ATOM 551 O O . ASP A 1 69 ? -21.296 -8.408 -37.387 1.00 85.56 69 ASP A O 1
ATOM 555 N N . GLY A 1 70 ? -19.837 -7.345 -36.053 1.00 80.62 70 GLY A N 1
ATOM 556 C CA . GLY A 1 70 ? -20.856 -6.927 -35.080 1.00 80.62 70 GLY A CA 1
ATOM 557 C C . GLY A 1 70 ? -22.025 -6.130 -35.683 1.00 80.62 70 GLY A C 1
ATOM 558 O O . GLY A 1 70 ? -23.177 -6.291 -35.269 1.00 80.62 70 GLY A O 1
ATOM 559 N N . ILE A 1 71 ? -21.766 -5.313 -36.708 1.00 84.31 71 ILE A N 1
ATOM 560 C CA . ILE A 1 71 ? -22.786 -4.485 -37.374 1.00 84.31 71 ILE A CA 1
ATOM 561 C C . ILE A 1 71 ? -23.739 -5.354 -38.195 1.00 84.31 71 ILE A C 1
ATOM 563 O O . ILE A 1 71 ? -24.958 -5.220 -38.074 1.00 84.31 71 ILE A O 1
ATOM 567 N N . THR A 1 72 ? -23.209 -6.273 -39.004 1.00 87.75 72 THR A N 1
ATOM 568 C CA . THR A 1 72 ? -24.032 -7.160 -39.833 1.00 87.75 72 THR A CA 1
ATOM 569 C C . THR A 1 72 ? -24.830 -8.123 -38.949 1.00 87.75 72 THR A C 1
ATOM 571 O O . THR A 1 72 ? -26.006 -8.370 -39.228 1.00 87.75 72 THR A O 1
ATOM 574 N N . ARG A 1 73 ? -24.254 -8.588 -37.826 1.00 88.19 73 ARG A N 1
ATOM 575 C CA . ARG A 1 73 ? -24.982 -9.340 -36.784 1.00 88.19 73 ARG A CA 1
ATOM 576 C C . ARG A 1 73 ? -26.159 -8.531 -36.219 1.00 88.19 73 ARG A C 1
ATOM 578 O O . ARG A 1 73 ? -27.287 -9.028 -36.200 1.00 88.19 73 ARG A O 1
ATOM 585 N N . LYS A 1 74 ? -25.945 -7.253 -35.862 1.00 82.25 74 LYS A N 1
ATOM 586 C CA . LYS A 1 74 ? -27.011 -6.336 -35.401 1.00 82.25 74 LYS A CA 1
ATOM 587 C C . LYS A 1 74 ? -28.106 -6.148 -36.457 1.00 82.25 74 LYS A C 1
ATOM 589 O O . LYS A 1 74 ? -29.289 -6.174 -36.115 1.00 82.25 74 LYS A O 1
ATOM 594 N N . ASN A 1 75 ? -27.733 -5.974 -37.723 1.00 88.06 75 ASN A N 1
ATOM 595 C CA . ASN A 1 75 ? -28.685 -5.775 -38.820 1.00 88.06 75 ASN A CA 1
ATOM 596 C C . ASN A 1 75 ? -29.549 -7.020 -39.066 1.00 88.06 75 ASN A C 1
ATOM 598 O O . ASN A 1 75 ? -30.767 -6.903 -39.205 1.00 88.06 75 ASN A O 1
ATOM 602 N N . ALA A 1 76 ? -28.945 -8.211 -39.022 1.00 87.38 76 ALA A N 1
ATOM 603 C CA . ALA A 1 76 ? -29.650 -9.492 -39.087 1.00 87.38 76 ALA A CA 1
ATOM 604 C C . ALA A 1 76 ? -30.444 -9.817 -37.801 1.00 87.38 76 ALA A C 1
ATOM 606 O O . ALA A 1 76 ? -31.349 -10.658 -37.819 1.00 87.38 76 ALA A O 1
ATOM 607 N N . GLY A 1 77 ? -30.140 -9.139 -36.689 1.00 82.81 77 GLY A N 1
ATOM 608 C CA . GLY A 1 77 ? -30.749 -9.372 -35.382 1.00 82.81 77 GLY A CA 1
ATOM 609 C C . GLY A 1 77 ? -30.377 -10.733 -34.799 1.00 82.81 77 GLY A C 1
ATOM 610 O O . GLY A 1 77 ? -31.247 -11.408 -34.256 1.00 82.81 77 GLY A O 1
ATOM 611 N N . VAL A 1 78 ? -29.125 -11.153 -34.976 1.00 83.88 78 VAL A N 1
ATOM 612 C CA . VAL A 1 78 ? -28.619 -12.458 -34.530 1.00 83.88 78 VAL A CA 1
ATOM 613 C C . VAL A 1 78 ? -27.348 -12.307 -33.722 1.00 83.88 78 VAL A C 1
ATOM 615 O O . VAL A 1 78 ? -26.591 -11.352 -33.912 1.00 83.88 78 VAL A O 1
ATOM 618 N N . SER A 1 79 ? -27.097 -13.277 -32.859 1.00 79.94 79 SER A N 1
ATOM 619 C CA . SER A 1 79 ? -25.911 -13.317 -32.010 1.00 79.94 79 SER A CA 1
ATOM 620 C C . SER A 1 79 ? -24.908 -14.381 -32.470 1.00 79.94 79 SER A C 1
ATOM 622 O O . SER A 1 79 ? -25.177 -15.183 -33.367 1.00 79.94 79 SER A O 1
ATOM 624 N N . ILE A 1 80 ? -23.713 -14.393 -31.873 1.00 80.50 80 ILE A N 1
ATOM 625 C CA . ILE A 1 80 ? -22.704 -15.423 -32.157 1.00 80.50 80 ILE A CA 1
ATOM 626 C C . ILE A 1 80 ? -23.264 -16.805 -31.775 1.00 80.50 80 ILE A C 1
ATOM 628 O O . ILE A 1 80 ? -23.973 -16.938 -30.783 1.00 80.50 80 ILE A O 1
ATOM 632 N N . ASN A 1 81 ? -22.936 -17.836 -32.558 1.00 78.25 81 ASN A N 1
ATOM 633 C CA . ASN A 1 81 ? -23.427 -19.217 -32.445 1.00 78.25 81 ASN A CA 1
ATOM 634 C C . ASN A 1 81 ? -24.902 -19.457 -32.802 1.00 78.25 81 ASN A C 1
ATOM 636 O O . ASN A 1 81 ? -25.298 -20.621 -32.896 1.00 78.25 81 ASN A O 1
ATOM 640 N N . GLU A 1 82 ? -25.695 -18.421 -33.080 1.00 84.19 82 GLU A N 1
ATOM 641 C CA . GLU A 1 82 ? -27.021 -18.604 -33.673 1.00 84.19 82 GLU A CA 1
ATOM 642 C C . GLU A 1 82 ? -26.919 -19.046 -35.144 1.00 84.19 82 GLU A C 1
ATOM 644 O O . GLU A 1 82 ? -25.855 -19.003 -35.769 1.00 84.19 82 GLU A O 1
ATOM 649 N N . TYR A 1 83 ? -28.038 -19.494 -35.713 1.00 88.44 83 TYR A N 1
ATOM 650 C CA . TYR A 1 83 ? -28.115 -19.902 -37.113 1.00 88.44 83 TYR A CA 1
ATOM 651 C C . TYR A 1 83 ? -28.806 -18.834 -37.952 1.00 88.44 83 TYR A C 1
ATOM 653 O O . TYR A 1 83 ? -29.876 -18.344 -37.595 1.00 88.44 83 TYR A O 1
ATOM 661 N N . VAL A 1 84 ? -28.231 -18.545 -39.116 1.00 91.69 84 VAL A N 1
ATOM 662 C CA . VAL A 1 84 ? -28.846 -17.708 -40.150 1.00 91.69 84 VAL A CA 1
ATOM 663 C C . VAL A 1 84 ? -29.117 -18.528 -41.394 1.00 91.69 84 VAL A C 1
ATOM 665 O O . VAL A 1 84 ? -28.378 -19.458 -41.724 1.00 91.69 84 VAL A O 1
ATOM 668 N N . SER A 1 85 ? -30.185 -18.166 -42.092 1.00 91.75 85 SER A N 1
ATOM 669 C CA . SER A 1 85 ? -30.481 -18.711 -43.409 1.00 91.75 85 SER A CA 1
ATOM 670 C C . SER A 1 85 ? -29.890 -17.799 -44.474 1.00 91.75 85 SER A C 1
ATOM 672 O O . SER A 1 85 ? -30.144 -16.592 -44.456 1.00 91.75 85 SER A O 1
ATOM 674 N N . VAL A 1 86 ? -29.086 -18.357 -45.374 1.00 93.06 86 VAL A N 1
ATOM 675 C CA . VAL A 1 86 ? -28.354 -17.602 -46.395 1.00 93.06 86 VAL A CA 1
ATOM 676 C C . VAL A 1 86 ? -28.761 -18.083 -47.780 1.00 93.06 86 VAL A C 1
ATOM 678 O O . VAL A 1 86 ? -28.824 -19.287 -48.034 1.00 93.06 86 VAL A O 1
ATOM 681 N N . ARG A 1 87 ? -29.031 -17.135 -48.680 1.00 93.25 87 ARG A N 1
ATOM 682 C CA . ARG A 1 87 ? -29.324 -17.387 -50.099 1.00 93.25 87 ARG A CA 1
ATOM 683 C C . ARG A 1 87 ? -28.770 -16.270 -50.980 1.00 93.25 87 ARG A C 1
ATOM 685 O O . ARG A 1 87 ? -28.491 -15.175 -50.495 1.00 93.25 87 ARG A O 1
ATOM 692 N N . LYS A 1 88 ? -28.645 -16.515 -52.285 1.00 91.81 88 LYS A N 1
ATOM 693 C CA . LYS A 1 88 ? -28.246 -15.481 -53.253 1.00 91.81 88 LYS A CA 1
ATOM 694 C C . LYS A 1 88 ? -29.268 -14.336 -53.277 1.00 91.81 88 LYS A C 1
ATOM 696 O O . LYS A 1 88 ? -30.464 -14.591 -53.436 1.00 91.81 88 LYS A O 1
ATOM 701 N N . ALA A 1 89 ? -28.810 -13.095 -53.104 1.00 88.75 89 ALA A N 1
ATOM 702 C CA . ALA A 1 89 ? -29.690 -11.928 -53.087 1.00 88.75 89 ALA A CA 1
ATOM 703 C C . ALA A 1 89 ? -30.085 -11.498 -54.506 1.00 88.75 89 ALA A C 1
ATOM 705 O O . ALA A 1 89 ? -29.283 -11.552 -55.438 1.00 88.75 89 ALA A O 1
ATOM 706 N N . VAL A 1 90 ? -31.309 -10.985 -54.656 1.00 87.75 90 VAL A N 1
ATOM 707 C CA . VAL A 1 90 ? -31.715 -10.230 -55.850 1.00 87.75 90 VAL A CA 1
ATOM 708 C C . VAL A 1 90 ? -31.464 -8.753 -55.574 1.00 87.75 90 VAL A C 1
ATOM 710 O O . VAL A 1 90 ? -32.293 -8.079 -54.963 1.00 87.75 90 VAL A O 1
ATOM 713 N N . VAL A 1 91 ? -30.301 -8.265 -55.996 1.00 86.62 91 VAL A N 1
ATOM 714 C CA . VAL A 1 91 ? -29.881 -6.878 -55.773 1.00 86.62 91 VAL A CA 1
ATOM 715 C C . VAL A 1 91 ? -30.367 -5.990 -56.910 1.00 86.62 91 VAL A C 1
ATOM 717 O O . VAL A 1 91 ? -30.170 -6.307 -58.082 1.00 86.62 91 VAL A O 1
ATOM 720 N N . LYS A 1 92 ? -30.994 -4.864 -56.567 1.00 90.06 92 LYS A N 1
ATOM 721 C CA . LYS A 1 92 ? -31.348 -3.809 -57.526 1.00 90.06 92 LYS A CA 1
ATOM 722 C C . LYS A 1 92 ? -30.441 -2.596 -57.337 1.00 90.06 92 LYS A C 1
ATOM 724 O O . LYS A 1 92 ? -29.966 -2.340 -56.234 1.00 90.06 92 LYS A O 1
ATOM 729 N N . GLU A 1 93 ? -30.230 -1.827 -58.397 1.00 88.81 93 GLU A N 1
ATOM 730 C CA . GLU A 1 93 ? -29.547 -0.536 -58.290 1.00 88.81 93 GLU A CA 1
ATOM 731 C C . GLU A 1 93 ? -30.422 0.456 -57.506 1.00 88.81 93 GLU A C 1
ATOM 733 O O . GLU A 1 93 ? -31.616 0.609 -57.793 1.00 88.81 93 GLU A O 1
ATOM 738 N N . ALA A 1 94 ? -29.849 1.107 -56.490 1.00 89.38 94 ALA A N 1
ATOM 739 C CA . ALA A 1 94 ? -30.564 2.095 -55.694 1.00 89.38 94 ALA A CA 1
ATOM 740 C C . ALA A 1 94 ? -30.772 3.390 -56.496 1.00 89.38 94 ALA A C 1
ATOM 742 O O . ALA A 1 94 ? -29.812 4.020 -56.939 1.00 89.38 94 ALA A O 1
ATOM 743 N N . GLN A 1 95 ? -32.021 3.840 -56.623 1.00 89.75 95 GLN A N 1
ATOM 744 C CA . GLN A 1 95 ? -32.347 5.166 -57.158 1.00 89.75 95 GLN A CA 1
ATOM 745 C C . GLN A 1 95 ? -32.135 6.238 -56.089 1.00 89.75 95 GLN A C 1
ATOM 747 O O . GLN A 1 95 ? -31.530 7.277 -56.351 1.00 89.75 95 GLN A O 1
ATOM 752 N N . SER A 1 96 ? -32.591 5.966 -54.863 1.00 90.06 96 SER A N 1
ATOM 753 C CA . SER A 1 96 ? -32.357 6.846 -53.721 1.00 90.06 96 SER A CA 1
ATOM 754 C C . SER A 1 96 ? -32.229 6.084 -52.407 1.00 90.06 96 SER A C 1
ATOM 756 O O . SER A 1 96 ? -32.982 5.134 -52.166 1.00 90.06 96 SER A O 1
ATOM 758 N N . VAL A 1 97 ? -31.347 6.560 -51.530 1.00 90.19 97 VAL A N 1
ATOM 759 C CA . VAL A 1 97 ? -31.169 6.050 -50.163 1.00 90.19 97 VAL A CA 1
ATOM 760 C C . VAL A 1 97 ? -31.204 7.219 -49.188 1.00 90.19 97 VAL A C 1
ATOM 762 O O . VAL A 1 97 ? -30.474 8.192 -49.362 1.00 90.19 97 VAL A O 1
ATOM 765 N N . THR A 1 98 ? -32.045 7.117 -48.160 1.00 90.12 98 THR A N 1
ATOM 766 C CA . THR A 1 98 ? -32.116 8.099 -47.074 1.00 90.12 98 THR A CA 1
ATOM 767 C C . THR A 1 98 ? -31.450 7.530 -45.826 1.00 90.12 98 THR A C 1
ATOM 769 O O . THR A 1 98 ? -31.810 6.448 -45.354 1.00 90.12 98 THR A O 1
ATOM 772 N N . LEU A 1 99 ? -30.484 8.268 -45.291 1.00 88.94 99 LEU A N 1
ATOM 773 C CA . LEU A 1 99 ? -29.716 7.950 -44.096 1.00 88.94 99 LEU A CA 1
ATOM 774 C C . LEU A 1 99 ? -30.055 8.947 -42.994 1.00 88.94 99 LEU A C 1
ATOM 776 O O . LEU A 1 99 ? -30.222 10.134 -43.256 1.00 88.94 99 LEU A O 1
ATOM 780 N N . ALA A 1 100 ? -30.123 8.483 -41.755 1.00 85.50 100 ALA A N 1
ATOM 781 C CA . ALA A 1 100 ? -30.253 9.357 -40.599 1.00 85.50 100 ALA A CA 1
ATOM 782 C C . ALA A 1 100 ? -29.225 8.968 -39.536 1.00 85.50 100 ALA A C 1
ATOM 784 O O . ALA A 1 100 ? -29.043 7.769 -39.297 1.00 85.50 100 ALA A O 1
ATOM 785 N N . PRO A 1 101 ? -28.537 9.928 -38.902 1.00 82.56 101 PRO A N 1
ATOM 786 C CA . PRO A 1 101 ? -27.622 9.613 -37.820 1.00 82.56 101 PRO A CA 1
ATOM 787 C C . PRO A 1 101 ? -28.389 9.012 -36.632 1.00 82.56 101 PRO A C 1
ATOM 789 O O . PRO A 1 101 ? -29.577 9.263 -36.440 1.00 82.56 101 PRO A O 1
ATOM 792 N N . VAL A 1 102 ? -27.729 8.163 -35.843 1.00 74.19 102 VAL A N 1
ATOM 793 C CA . VAL A 1 102 ? -28.387 7.501 -34.699 1.00 74.19 102 VAL A CA 1
ATOM 794 C C . VAL A 1 102 ? -28.247 8.318 -33.411 1.00 74.19 102 VAL A C 1
ATOM 796 O O . VAL A 1 102 ? -29.215 8.467 -32.679 1.00 74.19 102 VAL A O 1
ATOM 799 N N . ASN A 1 103 ? -27.060 8.878 -33.146 1.00 65.44 103 ASN A N 1
ATOM 800 C CA . ASN A 1 103 ? -26.723 9.478 -31.842 1.00 65.44 103 ASN A CA 1
ATOM 801 C C . ASN A 1 103 ? -26.090 10.877 -31.927 1.00 65.44 103 ASN A C 1
ATOM 803 O O . ASN A 1 103 ? -25.696 11.425 -30.901 1.00 65.44 103 ASN A O 1
ATOM 807 N N . VAL A 1 104 ? -25.934 11.437 -33.127 1.00 67.44 104 VAL A N 1
ATOM 808 C CA . VAL A 1 104 ? -25.252 12.722 -33.335 1.00 67.44 104 VAL A CA 1
ATOM 809 C C . VAL A 1 104 ? -26.080 13.617 -34.241 1.00 67.44 104 VAL A C 1
ATOM 811 O O . VAL A 1 104 ? -26.623 13.156 -35.241 1.00 67.44 104 VAL A O 1
ATOM 814 N N . THR A 1 105 ? -26.161 14.897 -33.901 1.00 69.44 105 THR A N 1
ATOM 815 C CA . THR A 1 105 ? -26.639 15.922 -34.830 1.00 69.44 105 THR A CA 1
ATOM 816 C C . THR A 1 105 ? -25.465 16.323 -35.706 1.00 69.44 105 THR A C 1
ATOM 818 O O . THR A 1 105 ? -24.389 16.617 -35.185 1.00 69.44 105 THR A O 1
ATOM 821 N N . ILE A 1 106 ? -25.658 16.321 -37.022 1.00 66.69 106 ILE A N 1
ATOM 822 C CA . ILE A 1 106 ? -24.615 16.714 -37.972 1.00 66.69 106 ILE A CA 1
ATOM 823 C C . ILE A 1 106 ? -24.935 18.140 -38.438 1.00 66.69 106 ILE A C 1
ATOM 825 O O . ILE A 1 106 ? -25.870 18.318 -39.224 1.00 66.69 106 ILE A O 1
ATOM 829 N N . PRO A 1 107 ? -24.240 19.171 -37.920 1.00 54.72 107 PRO A N 1
ATOM 830 C CA . PRO A 1 107 ? -24.423 20.538 -38.392 1.00 54.72 107 PRO A CA 1
ATOM 831 C C . PRO A 1 107 ? -23.841 20.697 -39.804 1.00 54.72 107 PRO A C 1
ATOM 833 O O . PRO A 1 107 ? -22.778 20.159 -40.097 1.00 54.72 107 PRO A O 1
ATOM 836 N N . GLY A 1 108 ? -24.529 21.454 -40.664 1.00 61.28 108 GLY A N 1
ATOM 837 C CA . GLY A 1 108 ? -24.008 21.837 -41.983 1.00 61.28 108 GLY A CA 1
ATOM 838 C C . GLY A 1 108 ? -24.005 20.722 -43.036 1.00 61.28 108 GLY A C 1
ATOM 839 O O . GLY A 1 108 ? -22.995 20.521 -43.696 1.00 61.28 108 GLY A O 1
ATOM 840 N N . VAL A 1 109 ? -25.120 20.001 -43.208 1.00 63.47 109 VAL A N 1
ATOM 841 C CA . VAL A 1 109 ? -25.276 19.018 -44.299 1.00 63.47 109 VAL A CA 1
ATOM 842 C C . VAL A 1 109 ? -25.422 19.756 -45.638 1.00 63.47 109 VAL A C 1
ATOM 844 O O . VAL A 1 109 ? -26.501 20.251 -45.965 1.00 63.47 109 VAL A O 1
ATOM 847 N N . ASP A 1 110 ? -24.337 19.849 -46.400 1.00 67.88 110 ASP A N 1
ATOM 848 C CA . ASP A 1 110 ? -24.272 20.478 -47.720 1.00 67.88 110 ASP A CA 1
ATOM 849 C C . ASP A 1 110 ? -24.098 19.435 -48.851 1.00 67.88 110 ASP A C 1
ATOM 851 O O . ASP A 1 110 ? -24.094 18.222 -48.624 1.00 67.88 110 ASP A O 1
ATOM 855 N N . GLN A 1 111 ? -23.982 19.898 -50.102 1.00 68.94 111 GLN A N 1
ATOM 856 C CA . GLN A 1 111 ? -23.830 19.011 -51.262 1.00 68.94 111 GLN A CA 1
ATOM 857 C C . GLN A 1 111 ? -22.517 18.206 -51.221 1.00 68.94 111 GLN A C 1
ATOM 859 O O . GLN A 1 111 ? -22.510 17.037 -51.613 1.00 68.94 111 GLN A O 1
ATOM 864 N N . SER A 1 112 ? -21.436 18.802 -50.704 1.00 67.00 112 SER A N 1
ATOM 865 C CA . SER A 1 112 ? -20.130 18.144 -50.574 1.00 67.00 112 SER A CA 1
ATOM 866 C C . SER A 1 112 ? -20.179 16.988 -49.566 1.00 67.00 112 SER A C 1
ATOM 868 O O . SER A 1 112 ? -19.646 15.906 -49.822 1.00 67.00 112 SER A O 1
ATOM 870 N N . PHE A 1 113 ? -20.933 17.147 -48.474 1.00 72.81 113 PHE A N 1
ATOM 871 C CA . PHE A 1 113 ? -21.153 16.095 -47.489 1.00 72.81 113 PHE A CA 1
ATOM 872 C C . PHE A 1 113 ? -21.950 14.905 -48.051 1.00 72.81 113 PHE A C 1
ATOM 874 O O . PHE A 1 113 ? -21.632 13.751 -47.747 1.00 72.81 113 PHE A O 1
ATOM 881 N N . TYR A 1 114 ? -22.952 15.140 -48.910 1.00 76.38 114 TYR A N 1
ATOM 882 C CA . TYR A 1 114 ? -23.672 14.044 -49.577 1.00 76.38 114 TYR A CA 1
ATOM 883 C C . TYR A 1 114 ? -22.756 13.225 -50.492 1.00 76.38 114 TYR A C 1
ATOM 885 O O . TYR A 1 114 ? -22.829 11.992 -50.491 1.00 76.38 114 TYR A O 1
ATOM 893 N N . GLU A 1 115 ? -21.876 13.889 -51.243 1.00 74.81 115 GLU A N 1
ATOM 894 C CA . GLU A 1 115 ? -20.897 13.223 -52.107 1.00 74.81 115 GLU A CA 1
ATOM 895 C C . GLU A 1 115 ? -19.842 12.460 -51.296 1.00 74.81 115 GLU A C 1
ATOM 897 O O . GLU A 1 115 ? -19.540 11.308 -51.619 1.00 74.81 115 GLU A O 1
ATOM 902 N N . PHE A 1 116 ? -19.371 13.029 -50.183 1.00 79.38 116 PHE A N 1
ATOM 903 C CA . PHE A 1 116 ? -18.465 12.363 -49.245 1.00 79.38 116 PHE A CA 1
ATOM 904 C C . PHE A 1 116 ? -19.052 11.047 -48.709 1.00 79.38 116 PHE A C 1
ATOM 906 O O . PHE A 1 116 ? -18.415 9.991 -48.782 1.00 79.38 116 PHE A O 1
ATOM 913 N N . ILE A 1 117 ? -20.294 11.083 -48.210 1.00 80.88 117 ILE A N 1
ATOM 914 C CA . ILE A 1 117 ? -20.978 9.891 -47.692 1.00 80.88 117 ILE A CA 1
ATOM 915 C C . ILE A 1 117 ? -21.202 8.871 -48.807 1.00 80.88 117 ILE A C 1
ATOM 917 O O . ILE A 1 117 ? -20.924 7.687 -48.611 1.00 80.88 117 ILE A O 1
ATOM 921 N N . LYS A 1 118 ? -21.643 9.320 -49.987 1.00 82.94 118 LYS A N 1
ATOM 922 C CA . LYS A 1 118 ? -21.873 8.466 -51.158 1.00 82.94 118 LYS A CA 1
ATOM 923 C C . LYS A 1 118 ? -20.613 7.716 -51.586 1.00 82.94 118 LYS A C 1
ATOM 925 O O . LYS A 1 118 ? -20.687 6.513 -51.822 1.00 82.94 118 LYS A O 1
ATOM 930 N N . ASN A 1 119 ? -19.464 8.387 -51.625 1.00 81.56 119 ASN A N 1
ATOM 931 C CA . ASN A 1 119 ? -18.189 7.761 -51.979 1.00 81.56 119 ASN A CA 1
ATOM 932 C C . ASN A 1 119 ? -17.763 6.691 -50.964 1.00 81.56 119 ASN A C 1
ATOM 934 O O . ASN A 1 119 ? -17.136 5.702 -51.339 1.00 81.56 119 ASN A O 1
ATOM 938 N N . ARG A 1 120 ? -18.128 6.842 -49.684 1.00 81.94 120 ARG A N 1
ATOM 939 C CA . ARG A 1 120 ? -17.803 5.862 -48.635 1.00 81.94 120 ARG A CA 1
ATOM 940 C C . ARG A 1 120 ? -18.715 4.646 -48.591 1.00 81.94 120 ARG A C 1
ATOM 942 O O . ARG A 1 120 ? -18.281 3.623 -48.073 1.00 81.94 120 ARG A O 1
ATOM 949 N N . ILE A 1 121 ? -19.926 4.738 -49.131 1.00 84.12 121 ILE A N 1
ATOM 950 C CA . ILE A 1 121 ? -20.892 3.628 -49.187 1.00 84.12 121 ILE A CA 1
ATOM 951 C C . ILE A 1 121 ? -21.063 3.065 -50.600 1.00 84.12 121 ILE A C 1
ATOM 953 O O . ILE A 1 121 ? -21.995 2.301 -50.840 1.00 84.12 121 ILE A O 1
ATOM 957 N N . LEU A 1 122 ? -20.206 3.457 -51.545 1.00 83.62 122 LEU A N 1
ATOM 958 C CA . LEU A 1 122 ? -20.246 2.958 -52.914 1.00 83.62 122 LEU A CA 1
ATOM 959 C C . LEU A 1 122 ? -20.151 1.423 -52.909 1.00 83.62 122 LEU A C 1
ATOM 961 O O . LEU A 1 122 ? -19.335 0.852 -52.190 1.00 83.62 122 LEU A O 1
ATOM 965 N N . GLU A 1 123 ? -21.020 0.769 -53.679 1.00 80.56 123 GLU A N 1
ATOM 966 C CA . GLU A 1 123 ? -21.185 -0.690 -53.761 1.00 80.56 123 GLU A CA 1
ATOM 967 C C . GLU A 1 123 ? -21.691 -1.374 -52.477 1.00 80.56 123 GLU A C 1
ATOM 969 O O . GLU A 1 123 ? -21.853 -2.596 -52.458 1.00 80.56 123 GLU A O 1
ATOM 974 N N . ALA A 1 124 ? -22.018 -0.623 -51.419 1.00 84.94 124 ALA A N 1
ATOM 975 C CA . ALA A 1 124 ? -22.564 -1.205 -50.199 1.00 84.94 124 ALA A CA 1
ATOM 976 C C . ALA A 1 124 ? -23.973 -1.784 -50.451 1.00 84.94 124 ALA A C 1
ATOM 978 O O . ALA A 1 124 ? -24.862 -1.058 -50.922 1.00 84.94 124 ALA A O 1
ATOM 979 N N . PRO A 1 125 ? -24.219 -3.067 -50.118 1.00 90.00 125 PRO A N 1
ATOM 980 C CA . PRO A 1 125 ? -25.562 -3.624 -50.114 1.00 90.00 125 PRO A CA 1
ATOM 981 C C . PRO A 1 125 ? -26.298 -3.156 -48.854 1.00 90.00 125 PRO A C 1
ATOM 983 O O . PRO A 1 125 ? -25.840 -3.388 -47.737 1.00 90.00 125 PRO A O 1
ATOM 986 N N . VAL A 1 126 ? -27.444 -2.498 -49.024 1.00 89.62 126 VAL A N 1
ATOM 987 C CA . VAL A 1 126 ? -28.222 -1.941 -47.909 1.00 89.62 126 VAL A CA 1
ATOM 988 C C . VAL A 1 126 ? -29.701 -2.303 -48.000 1.00 89.62 126 VAL A C 1
ATOM 990 O O . VAL A 1 126 ? -30.289 -2.375 -49.084 1.00 89.62 126 VAL A O 1
ATOM 993 N N . VAL A 1 127 ? -30.324 -2.496 -46.838 1.00 91.19 127 VAL A N 1
ATOM 994 C CA . VAL A 1 127 ? -31.769 -2.687 -46.671 1.00 91.19 127 VAL A CA 1
ATOM 995 C C . VAL A 1 127 ? -32.329 -1.581 -45.776 1.00 91.19 127 VAL A C 1
ATOM 997 O O . VAL A 1 127 ? -31.663 -1.086 -44.866 1.00 91.19 127 VAL A O 1
ATOM 1000 N N . ALA A 1 128 ? -33.578 -1.168 -46.014 1.00 89.31 128 ALA A N 1
ATOM 1001 C CA . ALA A 1 128 ? -34.255 -0.230 -45.122 1.00 89.31 128 ALA A CA 1
ATOM 1002 C C . ALA A 1 128 ? -34.298 -0.779 -43.679 1.00 89.31 128 ALA A C 1
ATOM 1004 O O . ALA A 1 128 ? -34.753 -1.894 -43.423 1.00 89.31 128 ALA A O 1
ATOM 1005 N N . GLY A 1 129 ? -33.821 0.026 -42.734 1.00 84.44 129 GLY A N 1
ATOM 1006 C CA . GLY A 1 129 ? -33.656 -0.302 -41.323 1.00 84.44 129 GLY A CA 1
ATOM 1007 C C . GLY A 1 129 ? -32.254 -0.782 -40.932 1.00 84.44 129 GLY A C 1
ATOM 1008 O O . GLY A 1 129 ? -32.016 -0.955 -39.729 1.00 84.44 129 GLY A O 1
ATOM 1009 N N . ASP A 1 130 ? -31.347 -1.012 -41.882 1.00 89.25 130 ASP A N 1
ATOM 1010 C CA . ASP A 1 130 ? -29.958 -1.370 -41.583 1.00 89.25 130 ASP A CA 1
ATOM 1011 C C . ASP A 1 130 ? -29.218 -0.206 -40.925 1.00 89.25 130 ASP A C 1
ATOM 1013 O O . ASP A 1 130 ? -29.521 0.969 -41.139 1.00 89.25 130 ASP A O 1
ATOM 1017 N N . THR A 1 131 ? -28.243 -0.540 -40.087 1.00 86.56 131 THR A N 1
ATOM 1018 C CA . THR A 1 131 ? -27.260 0.401 -39.557 1.00 86.56 131 THR A CA 1
ATOM 1019 C C . THR A 1 131 ? -25.950 0.223 -40.307 1.00 86.56 131 THR A C 1
ATOM 1021 O O . THR A 1 131 ? -25.456 -0.894 -40.444 1.00 86.56 131 THR A O 1
ATOM 1024 N N . ILE A 1 132 ? -25.388 1.328 -40.779 1.00 86.56 132 ILE A N 1
ATOM 1025 C CA . ILE A 1 132 ? -24.076 1.387 -41.414 1.00 86.56 132 ILE A CA 1
ATOM 1026 C C . ILE A 1 132 ? -23.161 2.273 -40.577 1.00 86.56 132 ILE A C 1
ATOM 1028 O O . ILE A 1 132 ? -23.599 3.278 -40.016 1.00 86.56 132 ILE A O 1
ATOM 1032 N N . GLN A 1 133 ? -21.894 1.892 -40.481 1.00 81.69 133 GLN A N 1
ATOM 1033 C CA . GLN A 1 133 ? -20.872 2.686 -39.816 1.00 81.69 133 GLN A CA 1
ATOM 1034 C C . GLN A 1 133 ? -20.019 3.364 -40.878 1.00 81.69 133 GLN A C 1
ATOM 1036 O O . GLN A 1 133 ? -19.468 2.703 -41.754 1.00 81.69 133 GLN A O 1
ATOM 1041 N N . ILE A 1 134 ? -19.904 4.683 -40.783 1.00 79.38 134 ILE A N 1
ATOM 1042 C CA . ILE A 1 134 ? -19.064 5.486 -41.664 1.00 79.38 134 ILE A CA 1
ATOM 1043 C C . ILE A 1 134 ? -18.094 6.259 -40.783 1.00 79.38 134 ILE A C 1
ATOM 1045 O O . ILE A 1 134 ? -18.498 6.950 -39.848 1.00 79.38 134 ILE A O 1
ATOM 1049 N N . SER A 1 135 ? -16.803 6.132 -41.070 1.00 71.00 135 SER A N 1
ATOM 1050 C CA . SER A 1 135 ? -15.780 6.944 -40.419 1.00 71.00 135 SER A CA 1
ATOM 1051 C C . SER A 1 135 ? -15.815 8.349 -41.011 1.00 71.00 135 SER A C 1
ATOM 1053 O O . SER A 1 135 ? -15.443 8.545 -42.167 1.00 71.00 135 SER A O 1
ATOM 1055 N N . ILE A 1 136 ? -16.267 9.316 -40.218 1.00 68.31 136 ILE A N 1
ATOM 1056 C CA . ILE A 1 136 ? -16.288 10.735 -40.564 1.00 68.31 136 ILE A CA 1
ATOM 1057 C C . ILE A 1 136 ? -15.304 11.441 -39.629 1.00 68.31 136 ILE A C 1
ATOM 1059 O O . ILE A 1 136 ? -15.455 11.377 -38.409 1.00 68.31 136 ILE A O 1
ATOM 1063 N N . PHE A 1 137 ? -14.270 12.074 -40.189 1.00 61.88 137 PHE A N 1
ATOM 1064 C CA . PHE A 1 137 ? -13.273 12.856 -39.438 1.00 61.88 137 PHE A CA 1
ATOM 1065 C C . PHE A 1 137 ? -12.649 12.107 -38.244 1.00 61.88 137 PHE A C 1
ATOM 1067 O O . PHE A 1 137 ? -12.541 12.634 -37.139 1.00 61.88 137 PHE A O 1
ATOM 1074 N N . GLY A 1 138 ? -12.284 10.835 -38.430 1.00 54.09 138 GLY A N 1
ATOM 1075 C CA . GLY A 1 138 ? -11.698 10.017 -37.360 1.00 54.09 138 GLY A CA 1
ATOM 1076 C C . GLY A 1 138 ? -12.702 9.370 -36.403 1.00 54.09 138 GLY A C 1
ATOM 1077 O O . GLY A 1 138 ? -12.327 8.476 -35.646 1.00 54.09 138 GLY A O 1
ATOM 1078 N N . SER A 1 139 ? -13.976 9.765 -36.459 1.00 57.00 139 SER A N 1
ATOM 1079 C CA . SER A 1 139 ? -15.043 9.243 -35.605 1.00 57.00 139 SER A CA 1
ATOM 1080 C C . SER A 1 139 ? -15.966 8.302 -36.376 1.00 57.00 139 SER A C 1
ATOM 1082 O O . SER A 1 139 ? -16.442 8.614 -37.465 1.00 57.00 139 SER A O 1
ATOM 1084 N N . ALA A 1 140 ? -16.252 7.137 -35.802 1.00 68.12 140 ALA A N 1
ATOM 1085 C CA . ALA A 1 140 ? -17.202 6.182 -36.361 1.00 68.12 140 ALA A CA 1
ATOM 1086 C C . ALA A 1 140 ? -18.648 6.642 -36.109 1.00 68.12 140 ALA A C 1
ATOM 1088 O O . ALA A 1 140 ? -19.192 6.456 -35.017 1.00 68.12 140 ALA A O 1
ATOM 1089 N N . VAL A 1 141 ? -19.286 7.226 -37.122 1.00 75.19 141 VAL A N 1
ATOM 1090 C CA . VAL A 1 141 ? -20.686 7.655 -37.054 1.00 75.19 141 VAL A CA 1
ATOM 1091 C C . VAL A 1 141 ? -21.585 6.554 -37.603 1.00 75.19 141 VAL A C 1
ATOM 1093 O O . VAL A 1 141 ? -21.367 6.023 -38.691 1.00 75.19 141 VAL A O 1
ATOM 1096 N N . HIS A 1 142 ? -22.614 6.205 -36.834 1.00 80.50 142 HIS A N 1
ATOM 1097 C CA . HIS A 1 142 ? -23.605 5.216 -37.237 1.00 80.50 142 HIS A CA 1
ATOM 1098 C C . HIS A 1 142 ? -24.801 5.910 -37.882 1.00 80.50 142 HIS A C 1
ATOM 1100 O O . HIS A 1 142 ? -25.419 6.788 -37.273 1.00 80.50 142 HIS A O 1
ATOM 1106 N N . PHE A 1 143 ? -25.149 5.467 -39.085 1.00 85.69 143 PHE A N 1
ATOM 1107 C CA . PHE A 1 143 ? -26.334 5.899 -39.811 1.00 85.69 143 PHE A CA 1
ATOM 1108 C C . PHE A 1 143 ? -27.323 4.753 -39.917 1.00 85.69 143 PHE A C 1
ATOM 1110 O O . PHE A 1 143 ? -26.953 3.622 -40.225 1.00 85.69 143 PHE A O 1
ATOM 1117 N N . ARG A 1 144 ? -28.599 5.051 -39.701 1.00 87.38 144 ARG A N 1
ATOM 1118 C CA . ARG A 1 144 ? -29.703 4.151 -40.002 1.00 87.38 144 ARG A CA 1
ATOM 1119 C C . ARG A 1 144 ? -30.243 4.472 -41.388 1.00 87.38 144 ARG A C 1
ATOM 1121 O O . ARG A 1 144 ? -30.597 5.614 -41.673 1.00 87.38 144 ARG A O 1
ATOM 1128 N N . VAL A 1 145 ? -30.351 3.451 -42.228 1.00 89.69 145 VAL A N 1
ATOM 1129 C CA . VAL A 1 145 ? -31.048 3.534 -43.510 1.00 89.69 145 VAL A CA 1
ATOM 1130 C C . VAL A 1 145 ? -32.541 3.638 -43.217 1.00 89.69 145 VAL A C 1
ATOM 1132 O O . VAL A 1 145 ? -33.152 2.674 -42.766 1.00 89.69 145 VAL A O 1
ATOM 1135 N N . THR A 1 146 ? -33.151 4.800 -43.420 1.00 88.19 146 THR A N 1
ATOM 1136 C CA . THR A 1 146 ? -34.581 5.001 -43.130 1.00 88.19 146 THR A CA 1
ATOM 1137 C C . THR A 1 146 ? -35.453 4.573 -44.302 1.00 88.19 146 THR A C 1
ATOM 1139 O O . THR A 1 146 ? -36.524 4.000 -44.102 1.00 88.19 146 THR A O 1
ATOM 1142 N N . LYS A 1 147 ? -34.986 4.810 -45.533 1.00 87.81 147 LYS A N 1
ATOM 1143 C CA . LYS A 1 147 ? -35.734 4.518 -46.757 1.00 87.81 147 LYS A CA 1
ATOM 1144 C C . LYS A 1 147 ? -34.802 4.150 -47.910 1.00 87.81 147 LYS A C 1
ATOM 1146 O O . LYS A 1 147 ? -33.758 4.770 -48.093 1.00 87.81 147 LYS A O 1
ATOM 1151 N N . THR A 1 148 ? -35.221 3.178 -48.717 1.00 90.31 148 THR A N 1
ATOM 1152 C CA . THR A 1 148 ? -34.577 2.790 -49.981 1.00 90.31 148 THR A CA 1
ATOM 1153 C C . THR A 1 148 ? -35.608 2.775 -51.112 1.00 90.31 148 THR A C 1
ATOM 1155 O O . THR A 1 148 ? -36.760 2.387 -50.898 1.00 90.31 148 THR A O 1
ATOM 1158 N N . ILE A 1 149 ? -35.214 3.228 -52.307 1.00 88.69 149 ILE A N 1
ATOM 1159 C CA . ILE A 1 149 ? -36.025 3.164 -53.533 1.00 88.69 149 ILE A CA 1
ATOM 1160 C C . ILE A 1 149 ? -35.187 2.491 -54.632 1.00 88.69 149 ILE A C 1
ATOM 1162 O O . ILE A 1 149 ? -34.122 3.021 -54.955 1.00 88.69 149 ILE A O 1
ATOM 1166 N 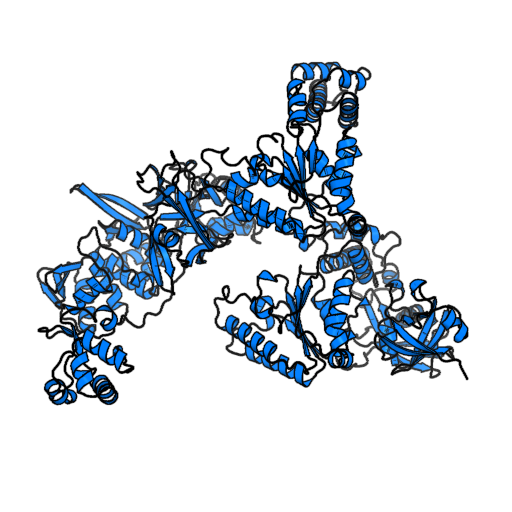N . PRO A 1 150 ? -35.640 1.375 -55.239 1.00 87.00 150 PRO A N 1
ATOM 1167 C CA . PRO A 1 150 ? -36.833 0.587 -54.896 1.00 87.00 150 PRO A CA 1
ATOM 1168 C C . PRO A 1 150 ? -36.717 -0.103 -53.522 1.00 87.00 150 PRO A C 1
ATOM 1170 O O . PRO A 1 150 ? -35.622 -0.288 -53.001 1.00 87.00 150 PRO A O 1
ATOM 1173 N N . HIS A 1 151 ? -37.848 -0.514 -52.940 1.00 85.50 151 HIS A N 1
ATOM 1174 C CA . HIS A 1 151 ? -37.846 -1.296 -51.700 1.00 85.50 151 HIS A CA 1
ATOM 1175 C C . HIS A 1 151 ? -37.216 -2.684 -51.908 1.00 85.50 151 HIS A C 1
ATOM 1177 O O . HIS A 1 151 ? -37.460 -3.339 -52.925 1.00 85.50 151 HIS A O 1
ATOM 1183 N N . GLY A 1 152 ? -36.450 -3.144 -50.917 1.00 85.12 152 GLY A N 1
ATOM 1184 C CA . GLY A 1 152 ? -35.722 -4.415 -50.940 1.00 85.12 152 GLY A CA 1
ATOM 1185 C C . GLY A 1 152 ? -34.219 -4.221 -50.729 1.00 85.12 152 GLY A C 1
ATOM 1186 O O . GLY A 1 152 ? -33.795 -3.177 -50.234 1.00 85.12 152 GLY A O 1
ATOM 1187 N N . ILE A 1 153 ? -33.433 -5.237 -51.096 1.00 89.19 153 ILE A N 1
ATOM 1188 C CA . ILE A 1 153 ? -31.966 -5.189 -51.081 1.00 89.19 153 ILE A CA 1
ATOM 1189 C C . ILE A 1 153 ? -31.501 -4.360 -52.278 1.00 89.19 153 ILE A C 1
ATOM 1191 O O . ILE A 1 153 ? -31.758 -4.727 -53.430 1.00 89.19 153 ILE A O 1
ATOM 1195 N N . VAL A 1 154 ? -30.821 -3.249 -52.007 1.00 90.69 154 VAL A N 1
ATOM 1196 C CA . VAL A 1 154 ? -30.292 -2.364 -53.047 1.00 90.69 154 VAL A CA 1
ATOM 1197 C C . VAL A 1 154 ? -28.793 -2.152 -52.879 1.00 90.69 154 VAL A C 1
ATOM 1199 O O . VAL A 1 154 ? -28.295 -2.127 -51.757 1.00 90.69 154 VAL A O 1
ATOM 1202 N N . ALA A 1 155 ? -28.077 -2.001 -53.990 1.00 89.00 155 ALA A N 1
ATOM 1203 C CA . ALA A 1 155 ? -26.675 -1.588 -53.990 1.00 89.00 155 ALA A CA 1
ATOM 1204 C C . ALA A 1 155 ? -26.571 -0.099 -54.322 1.00 89.00 155 ALA A C 1
ATOM 1206 O O . ALA A 1 155 ? -27.237 0.386 -55.244 1.00 89.00 155 ALA A O 1
ATOM 1207 N N . VAL A 1 156 ? -25.733 0.620 -53.576 1.00 88.38 156 VAL A N 1
ATOM 1208 C CA . VAL A 1 156 ? -25.456 2.036 -53.836 1.00 88.38 156 VAL A CA 1
ATOM 1209 C C . VAL A 1 156 ? -24.459 2.161 -54.987 1.00 88.38 156 VAL A C 1
ATOM 1211 O O . VAL A 1 156 ? -23.376 1.588 -54.935 1.00 88.38 156 VAL A O 1
ATOM 1214 N N . THR A 1 157 ? -24.798 2.922 -56.025 1.00 87.38 157 THR A N 1
ATOM 1215 C CA . THR A 1 157 ? -23.931 3.174 -57.187 1.00 87.38 157 THR A CA 1
ATOM 1216 C C . THR A 1 157 ? -23.619 4.663 -57.324 1.00 87.38 157 THR A C 1
ATOM 1218 O O . THR A 1 157 ? -24.191 5.519 -56.642 1.00 87.38 157 THR A O 1
ATOM 1221 N N . SER A 1 158 ? -22.743 5.014 -58.270 1.00 83.25 158 SER A N 1
ATOM 1222 C CA . SER A 1 158 ? -22.469 6.413 -58.621 1.00 83.25 158 SER A CA 1
ATOM 1223 C C . SER A 1 158 ? -23.707 7.170 -59.128 1.00 83.25 158 SER A C 1
ATOM 1225 O O . SER A 1 158 ? -23.707 8.400 -59.118 1.00 83.25 158 SER A O 1
ATOM 1227 N N . ARG A 1 159 ? -24.792 6.479 -59.510 1.00 83.69 159 ARG A N 1
ATOM 1228 C CA . ARG A 1 159 ? -26.060 7.080 -59.964 1.00 83.69 159 ARG A CA 1
ATOM 1229 C C . ARG A 1 159 ? -27.098 7.244 -58.852 1.00 83.69 159 ARG A C 1
ATOM 1231 O O . ARG A 1 159 ? -28.078 7.956 -59.048 1.00 83.69 159 ARG A O 1
ATOM 1238 N N . THR A 1 160 ? -26.887 6.635 -57.685 1.00 87.56 160 THR A N 1
ATOM 1239 C CA . THR A 1 160 ? -27.805 6.733 -56.544 1.00 87.56 160 THR A CA 1
ATOM 1240 C C . THR A 1 160 ? -27.828 8.148 -55.964 1.00 87.56 160 THR A C 1
ATOM 1242 O O . THR A 1 160 ? -26.776 8.760 -55.749 1.00 87.56 160 THR A O 1
ATOM 1245 N N . ASN A 1 161 ? -29.025 8.658 -55.666 1.00 87.06 161 ASN A N 1
ATOM 1246 C CA . ASN A 1 161 ? -29.209 9.891 -54.907 1.00 87.06 161 ASN A CA 1
ATOM 1247 C C . ASN A 1 161 ? -29.198 9.592 -53.395 1.00 87.06 161 ASN A C 1
ATOM 1249 O O . ASN A 1 161 ? -30.118 8.949 -52.882 1.00 87.06 161 ASN A O 1
ATOM 1253 N N . VAL A 1 162 ? -28.153 10.020 -52.683 1.00 86.69 162 VAL A N 1
ATOM 1254 C CA . VAL A 1 162 ? -28.006 9.793 -51.236 1.00 86.69 162 VAL A CA 1
ATOM 1255 C C . VAL A 1 162 ? -28.456 11.042 -50.490 1.00 86.69 162 VAL A C 1
ATOM 1257 O O . VAL A 1 162 ? -27.914 12.119 -50.702 1.00 86.69 162 VAL A O 1
ATOM 1260 N N . GLN A 1 163 ? -29.439 10.888 -49.607 1.00 85.81 163 GLN A N 1
ATOM 1261 C CA . GLN A 1 163 ? -29.925 11.950 -48.729 1.00 85.81 163 GLN A CA 1
ATOM 1262 C C . GLN A 1 163 ? -29.585 11.607 -47.281 1.00 85.81 163 GLN A C 1
ATOM 1264 O O . GLN A 1 163 ? -29.785 10.475 -46.846 1.00 85.81 163 GLN A O 1
ATOM 1269 N N . VAL A 1 164 ? -29.111 12.587 -46.522 1.00 83.00 164 VAL A N 1
ATOM 1270 C CA . VAL A 1 164 ? -28.752 12.459 -45.104 1.00 83.00 164 VAL A CA 1
ATOM 1271 C C . VAL A 1 164 ? -29.592 13.449 -44.305 1.00 83.00 164 VAL A C 1
ATOM 1273 O O . VAL A 1 164 ? -29.587 14.641 -44.592 1.00 83.00 164 VAL A O 1
ATOM 1276 N N . LEU A 1 165 ? -30.342 12.956 -43.324 1.00 82.50 165 LEU A N 1
ATOM 1277 C CA . LEU A 1 165 ? -31.108 13.794 -42.405 1.00 82.50 165 LEU A CA 1
ATOM 1278 C C . LEU A 1 165 ? -30.172 14.416 -41.358 1.00 82.50 165 LEU A C 1
ATOM 1280 O O . LEU A 1 165 ? -29.224 13.772 -40.911 1.00 82.50 165 LEU A O 1
ATOM 1284 N N . SER A 1 166 ? -30.443 15.659 -40.961 1.00 71.12 166 SER A N 1
ATOM 1285 C CA . SER A 1 166 ? -29.652 16.396 -39.964 1.00 71.12 166 SER A CA 1
ATOM 1286 C C . SER A 1 166 ? -29.952 15.973 -38.522 1.00 71.12 166 SER A C 1
ATOM 1288 O O . SER A 1 166 ? -29.066 16.018 -37.666 1.00 71.12 166 SER A O 1
ATOM 1290 N N . GLU A 1 167 ? -31.189 15.553 -38.250 1.00 74.25 167 GLU A N 1
ATOM 1291 C CA . GLU A 1 167 ? -31.642 15.136 -36.924 1.00 74.25 167 GLU A CA 1
ATOM 1292 C C . GLU A 1 167 ? -31.487 13.623 -36.710 1.00 74.25 167 GLU A C 1
ATOM 1294 O O . GLU A 1 167 ? -31.755 12.832 -37.625 1.00 74.25 167 GLU A O 1
ATOM 1299 N N . PRO A 1 168 ? -31.080 13.194 -35.500 1.00 73.94 168 PRO A N 1
ATOM 1300 C CA . PRO A 1 168 ? -30.939 11.786 -35.194 1.00 73.94 168 PRO A CA 1
ATOM 1301 C C . PRO A 1 168 ? -32.295 11.099 -35.020 1.00 73.94 168 PRO A C 1
ATOM 1303 O O . PRO A 1 168 ? -33.232 11.657 -34.449 1.00 73.94 168 PRO A O 1
ATOM 1306 N N . VAL A 1 169 ? -32.393 9.843 -35.457 1.00 70.31 169 VAL A N 1
ATOM 1307 C CA . VAL A 1 169 ? -33.577 9.017 -35.173 1.00 70.31 169 VAL A CA 1
ATOM 1308 C C . VAL A 1 169 ? -33.430 8.441 -33.762 1.00 70.31 169 VAL A C 1
ATOM 1310 O O . VAL A 1 169 ? -32.507 7.649 -33.555 1.00 70.31 169 VAL A O 1
ATOM 1313 N N . PRO A 1 170 ? -34.320 8.766 -32.802 1.00 55.12 170 PRO A N 1
ATOM 1314 C CA . PRO A 1 170 ? -34.187 8.293 -31.429 1.00 55.12 170 PRO A CA 1
ATOM 1315 C C . PRO A 1 170 ? -34.274 6.763 -31.371 1.00 55.12 170 PRO A C 1
ATOM 1317 O O . PRO A 1 170 ? -35.310 6.158 -31.653 1.00 55.12 170 PRO A O 1
ATOM 1320 N N . GLU A 1 171 ? -33.166 6.119 -31.008 1.00 54.78 171 GLU A N 1
ATOM 1321 C CA . GLU A 1 171 ? -33.146 4.719 -30.584 1.00 54.78 171 GLU A CA 1
ATOM 1322 C C . GLU A 1 171 ? -33.576 4.652 -29.102 1.00 54.78 171 GLU A C 1
ATOM 1324 O O . GLU A 1 171 ? -33.368 5.607 -28.349 1.00 54.78 171 GLU A O 1
ATOM 1329 N N . LYS A 1 172 ? -34.184 3.541 -28.647 1.00 46.44 172 LYS A N 1
ATOM 1330 C CA . LYS A 1 172 ? -34.333 3.298 -27.198 1.00 46.44 172 LYS A CA 1
ATOM 1331 C C . LYS A 1 172 ? -32.946 3.452 -26.564 1.00 46.44 172 LYS A C 1
ATOM 1333 O O . LYS A 1 172 ? -32.017 2.783 -27.010 1.00 46.44 172 LYS A O 1
ATOM 1338 N N . ALA A 1 173 ? -32.828 4.346 -25.580 1.00 34.28 173 ALA A N 1
ATOM 1339 C CA . ALA A 1 173 ? -31.567 4.757 -24.972 1.00 34.28 173 ALA A CA 1
ATOM 1340 C C . ALA A 1 173 ? -30.647 3.561 -24.669 1.00 34.28 173 ALA A C 1
ATOM 1342 O O . ALA A 1 173 ? -31.007 2.660 -23.915 1.00 34.28 173 ALA A O 1
ATOM 1343 N N . GLY A 1 174 ? -29.457 3.566 -25.265 1.00 38.22 174 GLY A N 1
ATOM 1344 C CA . GLY A 1 174 ? -28.412 2.585 -25.013 1.00 38.22 174 GLY A CA 1
ATOM 1345 C C . GLY A 1 174 ? -27.157 2.961 -25.788 1.00 38.22 174 GLY A C 1
ATOM 1346 O O . GLY A 1 174 ? -27.167 2.945 -27.014 1.00 38.22 174 GLY A O 1
ATOM 1347 N N . LEU A 1 175 ? -26.114 3.345 -25.052 1.00 39.16 175 LEU A N 1
ATOM 1348 C CA . LEU A 1 175 ? -24.772 3.731 -25.500 1.00 39.16 175 LEU A CA 1
ATOM 1349 C C . LEU A 1 175 ? -24.231 2.910 -26.689 1.00 39.16 175 LEU A C 1
ATOM 1351 O O . LEU A 1 175 ? -24.585 1.744 -26.859 1.00 39.16 175 LEU A O 1
ATOM 1355 N N . LEU A 1 176 ? -23.306 3.515 -27.454 1.00 44.69 176 LEU A N 1
ATOM 1356 C CA . LEU A 1 176 ? -22.392 2.826 -28.381 1.00 44.69 176 LEU A CA 1
ATOM 1357 C C . LEU A 1 176 ? -21.993 1.457 -27.798 1.00 44.69 176 LEU A C 1
ATOM 1359 O O . LEU A 1 176 ? -21.326 1.384 -26.764 1.00 44.69 176 LEU A O 1
ATOM 1363 N N . ARG A 1 177 ? -22.475 0.378 -28.423 1.00 63.69 177 ARG A N 1
ATOM 1364 C CA . ARG A 1 177 ? -22.316 -0.986 -27.912 1.00 63.69 177 ARG A CA 1
ATOM 1365 C C . ARG A 1 177 ? -20.912 -1.475 -28.249 1.00 63.69 177 ARG A C 1
ATOM 1367 O O . ARG A 1 177 ? -20.649 -1.806 -29.397 1.00 63.69 177 ARG A O 1
ATOM 1374 N N . VAL A 1 178 ? -20.026 -1.485 -27.256 1.00 70.81 178 VAL A N 1
ATOM 1375 C CA . VAL A 1 178 ? -18.698 -2.114 -27.343 1.00 70.81 178 VAL A CA 1
ATOM 1376 C C . VAL A 1 178 ? -18.886 -3.611 -27.601 1.00 70.81 178 VAL A C 1
ATOM 1378 O O . VAL A 1 178 ? -19.679 -4.240 -26.897 1.00 70.81 178 VAL A O 1
ATOM 1381 N N . THR A 1 179 ? -18.185 -4.164 -28.589 1.00 77.88 179 THR A N 1
ATOM 1382 C CA . THR A 1 179 ? -18.182 -5.601 -28.926 1.00 77.88 179 THR A CA 1
ATOM 1383 C C . THR A 1 179 ? -16.827 -6.238 -28.602 1.00 77.88 179 THR A C 1
ATOM 1385 O O . THR A 1 179 ? -15.871 -5.529 -28.284 1.00 77.88 179 THR A O 1
ATOM 1388 N N . TYR A 1 180 ? -16.706 -7.569 -28.683 1.00 80.44 180 TYR A N 1
ATOM 1389 C CA . TYR A 1 180 ? -15.401 -8.235 -28.520 1.00 80.44 180 TYR A CA 1
ATOM 1390 C C . TYR A 1 180 ? -14.371 -7.780 -29.570 1.00 80.44 180 TYR A C 1
ATOM 1392 O O . TYR A 1 180 ? -13.184 -7.700 -29.268 1.00 80.44 180 TYR A O 1
ATOM 1400 N N . GLU A 1 181 ? -14.830 -7.370 -30.756 1.00 75.62 181 GLU A N 1
ATOM 1401 C CA . GLU A 1 181 ? -14.002 -6.869 -31.865 1.00 75.62 181 GLU A CA 1
ATOM 1402 C C . GLU A 1 181 ? -13.366 -5.491 -31.569 1.00 75.62 181 GLU A C 1
ATOM 1404 O O . GLU A 1 181 ? -12.458 -5.043 -32.281 1.00 75.62 181 GLU A O 1
ATOM 1409 N N . ASP A 1 182 ? -13.822 -4.814 -30.511 1.00 78.19 182 ASP A N 1
ATOM 1410 C CA . ASP A 1 182 ? -13.288 -3.534 -30.034 1.00 78.19 182 ASP A CA 1
ATOM 1411 C C . ASP A 1 182 ? -12.296 -3.710 -28.868 1.00 78.19 182 ASP A C 1
ATOM 1413 O O . ASP A 1 182 ? -11.835 -2.725 -28.287 1.00 78.19 182 ASP A O 1
ATOM 1417 N N . ILE A 1 183 ? -11.946 -4.957 -28.529 1.00 84.69 183 ILE A N 1
ATOM 1418 C CA . ILE A 1 183 ? -10.997 -5.310 -27.469 1.00 84.69 183 ILE A CA 1
ATOM 1419 C C . ILE A 1 183 ? -9.809 -6.059 -28.082 1.00 84.69 183 ILE A C 1
ATOM 1421 O O . ILE A 1 183 ? -9.958 -7.146 -28.631 1.00 84.69 183 ILE A O 1
ATOM 1425 N N . GLY A 1 184 ? -8.611 -5.487 -27.965 1.00 82.25 184 GLY A N 1
ATOM 1426 C CA . GLY A 1 184 ? -7.368 -6.098 -28.447 1.00 82.25 184 GLY A CA 1
ATOM 1427 C C . GLY A 1 184 ? -6.571 -6.750 -27.318 1.00 82.25 184 GLY A C 1
ATOM 1428 O O . GLY A 1 184 ? -6.608 -6.276 -26.183 1.00 82.25 184 GLY A O 1
ATOM 1429 N N . GLY A 1 185 ? -5.839 -7.825 -27.622 1.00 82.25 185 GLY A N 1
ATOM 1430 C CA . GLY A 1 185 ? -4.852 -8.414 -26.707 1.00 82.25 185 GLY A CA 1
ATOM 1431 C C . GLY A 1 185 ? -5.395 -9.211 -25.518 1.00 82.25 185 GLY A C 1
ATOM 1432 O O . GLY A 1 185 ? -4.611 -9.616 -24.668 1.00 82.25 185 GLY A O 1
ATOM 1433 N N . LEU A 1 186 ? -6.707 -9.469 -25.447 1.00 86.00 186 LEU A N 1
ATOM 1434 C CA . LEU A 1 186 ? -7.353 -10.164 -24.320 1.00 86.00 186 LEU A CA 1
ATOM 1435 C C . LEU A 1 186 ? -8.056 -11.473 -24.714 1.00 86.00 186 LEU A C 1
ATOM 1437 O O . LEU A 1 186 ? -9.028 -11.863 -24.074 1.00 86.00 186 LEU A O 1
ATOM 1441 N N . LYS A 1 187 ? -7.593 -12.174 -25.756 1.00 83.06 187 LYS A N 1
ATOM 1442 C CA . LYS A 1 187 ? -8.283 -13.365 -26.299 1.00 83.06 187 LYS A CA 1
ATOM 1443 C C . LYS A 1 187 ? -8.544 -14.454 -25.254 1.00 83.06 187 LYS A C 1
ATOM 1445 O O . LYS A 1 187 ? -9.657 -14.969 -25.185 1.00 83.06 187 LYS A O 1
ATOM 1450 N N . GLU A 1 188 ? -7.560 -14.763 -24.411 1.00 82.00 188 GLU A N 1
ATOM 1451 C CA . GLU A 1 188 ? -7.716 -15.770 -23.352 1.00 82.00 188 GLU A CA 1
ATOM 1452 C C . GLU A 1 188 ? -8.714 -15.336 -22.273 1.00 82.00 188 GLU A C 1
ATOM 1454 O O . GLU A 1 188 ? -9.567 -16.119 -21.855 1.00 82.00 188 GLU A O 1
ATOM 1459 N N . ALA A 1 189 ? -8.643 -14.074 -21.840 1.00 85.00 189 ALA A N 1
ATOM 1460 C CA . ALA A 1 189 ? -9.570 -13.522 -20.856 1.00 85.00 189 ALA A CA 1
ATOM 1461 C C . ALA A 1 189 ? -11.002 -13.460 -21.412 1.00 85.00 189 ALA A C 1
ATOM 1463 O O . ALA A 1 189 ? -11.949 -13.801 -20.703 1.00 85.00 189 ALA A O 1
ATOM 1464 N N . ILE A 1 190 ? -11.160 -13.095 -22.691 1.00 86.44 190 ILE A N 1
ATOM 1465 C CA . ILE A 1 190 ? -12.439 -13.137 -23.408 1.00 86.44 190 ILE A CA 1
ATOM 1466 C C . ILE A 1 190 ? -12.981 -14.565 -23.402 1.00 86.44 190 ILE A C 1
ATOM 1468 O O . ILE A 1 190 ? -14.122 -14.761 -22.998 1.00 86.44 190 ILE A O 1
ATOM 1472 N N . GLN A 1 191 ? -12.181 -15.566 -23.778 1.00 84.00 191 GLN A N 1
ATOM 1473 C CA . GLN A 1 191 ? -12.627 -16.959 -23.785 1.00 84.00 191 GLN A CA 1
ATOM 1474 C C . GLN A 1 191 ? -13.103 -17.418 -22.396 1.00 84.00 191 GLN A C 1
ATOM 1476 O O . GLN A 1 191 ? -14.219 -17.922 -22.275 1.00 84.00 191 GLN A O 1
ATOM 1481 N N . LYS A 1 192 ? -12.310 -17.171 -21.344 1.00 86.25 192 LYS A N 1
ATOM 1482 C CA . LYS A 1 192 ? -12.675 -17.521 -19.960 1.00 86.25 192 LYS A CA 1
ATOM 1483 C C . LYS A 1 192 ? -13.985 -16.858 -19.532 1.00 86.25 192 LYS A C 1
ATOM 1485 O O . LYS A 1 192 ? -14.852 -17.522 -18.970 1.00 86.25 192 LYS A O 1
ATOM 1490 N N . ILE A 1 193 ? -14.173 -15.570 -19.828 1.00 88.06 193 ILE A N 1
ATOM 1491 C CA . ILE A 1 193 ? -15.426 -14.881 -19.493 1.00 88.06 193 ILE A CA 1
ATOM 1492 C C . ILE A 1 193 ? -16.606 -15.415 -20.305 1.00 88.06 193 ILE A C 1
ATOM 1494 O O . ILE A 1 193 ? -17.698 -15.542 -19.758 1.00 88.06 193 ILE A O 1
ATOM 1498 N N . ARG A 1 194 ? -16.428 -15.750 -21.585 1.00 84.00 194 ARG A N 1
ATOM 1499 C CA . ARG A 1 194 ? -17.509 -16.340 -22.391 1.00 84.00 194 ARG A CA 1
ATOM 1500 C C . ARG A 1 194 ? -17.992 -17.654 -21.785 1.00 84.00 194 ARG A C 1
ATOM 1502 O O . ARG A 1 194 ? -19.194 -17.875 -21.666 1.00 84.00 194 ARG A O 1
ATOM 1509 N N . GLU A 1 195 ? -17.067 -18.490 -21.330 1.00 82.50 195 GLU A N 1
ATOM 1510 C CA . GLU A 1 195 ? -17.397 -19.754 -20.675 1.00 82.50 195 GLU A CA 1
ATOM 1511 C C . GLU A 1 195 ? -18.098 -19.552 -19.322 1.00 82.50 195 GLU A C 1
ATOM 1513 O O . GLU A 1 195 ? -19.026 -20.288 -18.989 1.00 82.50 195 GLU A O 1
ATOM 1518 N N . MET A 1 196 ? -17.682 -18.540 -18.554 1.00 84.06 196 MET A N 1
ATOM 1519 C CA . MET A 1 196 ? -18.179 -18.291 -17.195 1.00 84.06 196 MET A CA 1
ATOM 1520 C C . MET A 1 196 ? -19.437 -17.418 -17.129 1.00 84.06 196 MET A C 1
ATOM 1522 O O . MET A 1 196 ? -20.170 -17.511 -16.153 1.00 84.06 196 MET A O 1
ATOM 1526 N N . VAL A 1 197 ? -19.687 -16.562 -18.123 1.00 84.56 197 VAL A N 1
ATOM 1527 C CA . VAL A 1 197 ? -20.754 -15.546 -18.092 1.00 84.56 197 VAL A CA 1
ATOM 1528 C C . VAL A 1 197 ? -21.712 -15.698 -19.273 1.00 84.56 197 VAL A C 1
ATOM 1530 O O . VAL A 1 197 ? -22.919 -15.784 -19.062 1.00 84.56 197 VAL A O 1
ATOM 1533 N N . GLU A 1 198 ? -21.207 -15.786 -20.510 1.00 81.25 198 GLU A N 1
ATOM 1534 C CA . GLU A 1 198 ? -22.063 -15.871 -21.709 1.00 81.25 198 GLU A CA 1
ATOM 1535 C C . GLU A 1 198 ? -22.806 -17.218 -21.777 1.00 81.25 198 GLU A C 1
ATOM 1537 O O . GLU A 1 198 ? -24.022 -17.247 -21.980 1.00 81.25 198 GLU A O 1
ATOM 1542 N N . LEU A 1 199 ? -22.098 -18.339 -21.579 1.00 80.44 199 LEU A N 1
ATOM 1543 C CA . LEU A 1 199 ? -22.685 -19.683 -21.664 1.00 80.44 199 LEU A CA 1
ATOM 1544 C C . LEU A 1 199 ? -23.828 -19.909 -20.656 1.00 80.44 199 LEU A C 1
ATOM 1546 O O . LEU A 1 199 ? -24.880 -20.378 -21.095 1.00 80.44 199 LEU A O 1
ATOM 1550 N N . PRO A 1 200 ? -23.694 -19.568 -19.354 1.00 80.69 200 PRO A N 1
ATOM 1551 C CA . PRO A 1 200 ? -24.801 -19.692 -18.406 1.00 80.69 200 PRO A CA 1
ATOM 1552 C C . PRO A 1 200 ? -26.036 -18.865 -18.758 1.00 80.69 200 PRO A C 1
ATOM 1554 O O . PRO A 1 200 ? -27.155 -19.327 -18.550 1.00 80.69 200 PRO A O 1
ATOM 1557 N N . LEU A 1 201 ? -25.843 -17.648 -19.278 1.00 81.12 201 LEU A N 1
ATOM 1558 C CA . LEU A 1 201 ? -26.946 -16.732 -19.577 1.00 81.12 201 LEU A CA 1
ATOM 1559 C C . LEU A 1 201 ? -27.688 -17.118 -20.859 1.00 81.12 201 LEU A C 1
ATOM 1561 O O . LEU A 1 201 ? -28.908 -16.972 -20.925 1.00 81.12 201 LEU A O 1
ATOM 1565 N N . ARG A 1 202 ? -26.972 -17.621 -21.872 1.00 75.44 202 ARG A N 1
ATOM 1566 C CA . ARG A 1 202 ? -27.566 -18.022 -23.156 1.00 75.44 202 ARG A CA 1
ATOM 1567 C C . ARG A 1 202 ? -28.105 -19.442 -23.185 1.00 75.44 202 ARG A C 1
ATOM 1569 O O . ARG A 1 202 ? -29.129 -19.676 -23.818 1.00 75.44 202 ARG A O 1
ATOM 1576 N N . HIS A 1 203 ? -27.394 -20.369 -22.549 1.00 76.62 203 HIS A N 1
ATOM 1577 C CA . HIS A 1 203 ? -27.670 -21.802 -22.612 1.00 76.62 203 HIS A CA 1
ATOM 1578 C C . HIS A 1 203 ? -27.781 -22.430 -21.213 1.00 76.62 203 HIS A C 1
ATOM 1580 O O . HIS A 1 203 ? -27.045 -23.377 -20.896 1.00 76.62 203 HIS A O 1
ATOM 1586 N N . PRO A 1 204 ? -28.690 -21.937 -20.347 1.00 75.62 204 PRO A N 1
ATOM 1587 C CA . PRO A 1 204 ? -28.866 -22.472 -18.996 1.00 75.62 204 PRO A CA 1
ATOM 1588 C C . PRO A 1 204 ? -29.233 -23.967 -18.994 1.00 75.62 204 PRO A C 1
ATOM 1590 O O . PRO A 1 204 ? -28.910 -24.685 -18.045 1.00 75.62 204 PRO A O 1
ATOM 1593 N N . GLU A 1 205 ? -29.848 -24.475 -20.067 1.00 76.50 205 GLU A N 1
ATOM 1594 C CA . GLU A 1 205 ? -30.193 -25.888 -20.245 1.00 76.50 205 GLU A CA 1
ATOM 1595 C C . GLU A 1 205 ? -28.980 -26.829 -20.183 1.00 76.50 205 GLU A C 1
ATOM 1597 O O . GLU A 1 205 ? -29.106 -27.963 -19.711 1.00 76.50 205 GLU A O 1
ATOM 1602 N N . LEU A 1 206 ? -27.798 -26.371 -20.615 1.00 79.19 206 LEU A N 1
ATOM 1603 C CA . LEU A 1 206 ? -26.570 -27.170 -20.574 1.00 79.19 206 LEU A CA 1
ATOM 1604 C C . LEU A 1 206 ? -26.133 -27.425 -19.129 1.00 79.19 206 LEU A C 1
ATOM 1606 O O . LEU A 1 206 ? -25.827 -28.560 -18.766 1.00 79.19 206 LEU A O 1
ATOM 1610 N N . PHE A 1 207 ? -26.175 -26.387 -18.294 1.00 76.75 207 PHE A N 1
ATOM 1611 C CA . PHE A 1 207 ? -25.806 -26.448 -16.878 1.00 76.75 207 PHE A CA 1
ATOM 1612 C C . PHE A 1 207 ? -26.803 -27.293 -16.082 1.00 76.75 207 PHE A C 1
ATOM 1614 O O . PHE A 1 207 ? -26.404 -28.170 -15.316 1.00 76.75 207 PHE A O 1
ATOM 1621 N N . GLN A 1 208 ? -28.103 -27.120 -16.351 1.00 75.38 208 GLN A N 1
ATOM 1622 C CA . GLN A 1 208 ? -29.161 -27.923 -15.733 1.00 75.38 208 GLN A CA 1
ATOM 1623 C C . GLN A 1 208 ? -29.028 -29.413 -16.065 1.00 75.38 208 GLN A C 1
ATOM 1625 O O . GLN A 1 208 ? -29.171 -30.256 -15.181 1.00 75.38 208 GLN A O 1
ATOM 1630 N N . ARG A 1 209 ? -28.722 -29.753 -17.324 1.00 75.81 209 ARG A N 1
ATOM 1631 C CA . ARG A 1 209 ? -28.552 -31.148 -17.753 1.00 75.81 209 ARG A CA 1
ATOM 1632 C C . ARG A 1 209 ? -27.299 -31.798 -17.169 1.00 75.81 209 ARG A C 1
ATOM 1634 O O . ARG A 1 209 ? -27.320 -32.992 -16.883 1.00 75.81 209 ARG A O 1
ATOM 1641 N N . LEU A 1 210 ? -26.220 -31.032 -17.024 1.00 79.50 210 LEU A N 1
ATOM 1642 C CA . LEU A 1 210 ? -24.964 -31.489 -16.427 1.00 79.50 210 LEU A CA 1
ATOM 1643 C C . LEU A 1 210 ? -25.006 -31.514 -14.889 1.00 79.50 210 LEU A C 1
ATOM 1645 O O . LEU A 1 210 ? -24.105 -32.078 -14.276 1.00 79.50 210 LEU A O 1
ATOM 1649 N N . GLY A 1 211 ? -26.039 -30.933 -14.268 1.00 73.00 211 GLY A N 1
ATOM 1650 C CA . GLY A 1 211 ? -26.176 -30.870 -12.812 1.00 73.00 211 GLY A CA 1
ATOM 1651 C C . GLY A 1 211 ? -25.129 -29.978 -12.139 1.00 73.00 211 GLY A C 1
ATOM 1652 O O . GLY A 1 211 ? -24.800 -30.201 -10.977 1.00 73.00 211 GLY A O 1
ATOM 1653 N N . ILE A 1 212 ? -24.586 -29.000 -12.868 1.00 80.75 212 ILE A N 1
ATOM 1654 C CA . ILE A 1 212 ? -23.574 -28.059 -12.374 1.00 80.75 212 ILE A CA 1
ATOM 1655 C C . ILE A 1 212 ? -24.192 -26.671 -12.204 1.00 80.75 212 ILE A C 1
ATOM 1657 O O . ILE A 1 212 ? -24.976 -26.227 -13.042 1.00 80.75 212 ILE A O 1
ATOM 1661 N N . GLU A 1 213 ? -23.840 -25.977 -11.122 1.00 73.06 213 GLU A N 1
ATOM 1662 C CA . GLU A 1 213 ? -24.270 -24.592 -10.915 1.00 73.06 213 GLU A CA 1
ATOM 1663 C C . GLU A 1 213 ? -23.341 -23.623 -11.666 1.00 73.06 213 GLU A C 1
ATOM 1665 O O . GLU A 1 213 ? -22.120 -23.821 -11.669 1.00 73.06 213 GLU A O 1
ATOM 1670 N N . PRO A 1 214 ? -23.889 -22.584 -12.319 1.00 76.44 214 PRO A N 1
ATOM 1671 C CA . PRO A 1 214 ? -23.075 -21.537 -12.920 1.00 76.44 214 PRO A CA 1
ATOM 1672 C C . PRO A 1 214 ? -22.400 -20.675 -11.837 1.00 76.44 214 PRO A C 1
ATOM 1674 O O . PRO A 1 214 ? -22.925 -20.564 -10.724 1.00 76.44 214 PRO A O 1
ATOM 1677 N N . PRO A 1 215 ? -21.248 -20.048 -12.141 1.00 80.75 215 PRO A N 1
ATOM 1678 C CA . PRO A 1 215 ? -20.553 -19.197 -11.183 1.00 80.75 215 PRO A CA 1
ATOM 1679 C C . PRO A 1 215 ? -21.400 -17.969 -10.835 1.00 80.75 215 PRO A C 1
ATOM 1681 O O . PRO A 1 215 ? -22.025 -17.361 -11.708 1.00 80.75 215 PRO A O 1
ATOM 1684 N N . LYS A 1 216 ? -21.411 -17.590 -9.553 1.00 82.12 216 LYS A N 1
ATOM 1685 C CA . LYS A 1 216 ? -22.185 -16.432 -9.072 1.00 82.12 216 LYS A CA 1
ATOM 1686 C C . LYS A 1 216 ? -21.432 -15.120 -9.272 1.00 82.12 216 LYS A C 1
ATOM 1688 O O . LYS A 1 216 ? -22.065 -14.077 -9.457 1.00 82.12 216 LYS A O 1
ATOM 1693 N N . GLY A 1 217 ? -20.097 -15.166 -9.264 1.00 88.69 217 GLY A N 1
ATOM 1694 C CA . GLY A 1 217 ? -19.284 -13.969 -9.387 1.00 88.69 217 GLY A CA 1
ATOM 1695 C C . GLY A 1 217 ? -17.928 -14.183 -10.047 1.00 88.69 217 GLY A C 1
ATOM 1696 O O . GLY A 1 217 ? -17.186 -15.112 -9.735 1.00 88.69 217 GLY A O 1
ATOM 1697 N N . VAL A 1 218 ? -17.564 -13.252 -10.927 1.00 92.00 218 VAL A N 1
ATOM 1698 C CA . VAL A 1 218 ? -16.261 -13.215 -11.602 1.00 92.00 218 VAL A CA 1
ATOM 1699 C C . VAL A 1 218 ? -15.501 -11.960 -11.177 1.00 92.00 218 VAL A C 1
ATOM 1701 O O . VAL A 1 218 ? -16.005 -10.849 -11.317 1.00 92.00 218 VAL A O 1
ATOM 1704 N N . LEU A 1 219 ? -14.283 -12.115 -10.662 1.00 93.56 219 LEU A N 1
ATOM 1705 C CA . LEU A 1 219 ? -13.406 -11.010 -10.276 1.00 93.56 219 LEU A CA 1
ATOM 1706 C C . LEU A 1 219 ? -12.333 -10.779 -11.347 1.00 93.56 219 LEU A C 1
ATOM 1708 O O . LEU A 1 219 ? -11.482 -11.633 -11.584 1.00 93.56 219 LEU A O 1
ATOM 1712 N N . LEU A 1 220 ? -12.352 -9.606 -11.972 1.00 93.94 220 LEU A N 1
ATOM 1713 C CA . LEU A 1 220 ? -11.345 -9.133 -12.917 1.00 93.94 220 LEU A CA 1
ATOM 1714 C C . LEU A 1 220 ? -10.275 -8.336 -12.163 1.00 93.94 220 LEU A C 1
ATOM 1716 O O . LEU A 1 220 ? -10.580 -7.302 -11.567 1.00 93.94 220 LEU A O 1
ATOM 1720 N N . TYR A 1 221 ? -9.013 -8.760 -12.210 1.00 90.31 221 TYR A N 1
ATOM 1721 C CA . TYR A 1 221 ? -7.927 -8.049 -11.520 1.00 90.31 221 TYR A CA 1
ATOM 1722 C C . TYR A 1 221 ? -6.714 -7.778 -12.411 1.00 90.31 221 TYR A C 1
ATOM 1724 O O . TYR A 1 221 ? -6.644 -8.256 -13.539 1.00 90.31 221 TYR A O 1
ATOM 1732 N N . GLY A 1 222 ? -5.809 -6.894 -11.984 1.00 83.75 222 GLY A N 1
ATOM 1733 C CA . GLY A 1 222 ? -4.564 -6.547 -12.697 1.00 83.75 222 GLY A CA 1
ATOM 1734 C C . GLY A 1 222 ? -4.356 -5.032 -12.867 1.00 83.75 222 GLY A C 1
ATOM 1735 O O . GLY A 1 222 ? -5.160 -4.264 -12.348 1.00 83.75 222 GLY A O 1
ATOM 1736 N N . PRO A 1 223 ? -3.340 -4.580 -13.617 1.00 76.62 223 PRO A N 1
ATOM 1737 C CA . PRO A 1 223 ? -2.962 -3.166 -13.683 1.00 76.62 223 PRO A CA 1
ATOM 1738 C C . PRO A 1 223 ? -4.060 -2.245 -14.255 1.00 76.62 223 PRO A C 1
ATOM 1740 O O . PRO A 1 223 ? -4.883 -2.692 -15.071 1.00 76.62 223 PRO A O 1
ATOM 1743 N N . PRO A 1 224 ? -4.063 -0.950 -13.878 1.00 81.62 224 PRO A N 1
ATOM 1744 C CA . PRO A 1 224 ? -4.998 0.024 -14.431 1.00 81.62 224 PRO A CA 1
ATOM 1745 C C . PRO A 1 224 ? -4.772 0.204 -15.937 1.00 81.62 224 PRO A C 1
ATOM 1747 O O . PRO A 1 224 ? -3.663 0.049 -16.440 1.00 81.62 224 PRO A O 1
ATOM 1750 N N . GLY A 1 225 ? -5.834 0.529 -16.677 1.00 79.06 225 GLY A N 1
ATOM 1751 C CA . GLY A 1 225 ? -5.732 0.825 -18.112 1.00 79.06 225 GLY A CA 1
ATOM 1752 C C . GLY A 1 225 ? -5.654 -0.392 -19.046 1.00 79.06 225 GLY A C 1
ATOM 1753 O O . GLY A 1 225 ? -5.545 -0.211 -20.257 1.00 79.06 225 GLY A O 1
ATOM 1754 N N . CYS A 1 226 ? -5.777 -1.622 -18.530 1.00 83.19 226 CYS A N 1
ATOM 1755 C CA . CYS A 1 226 ? -5.765 -2.852 -19.342 1.00 83.19 226 CYS A CA 1
ATOM 1756 C C . CYS A 1 226 ? -7.150 -3.269 -19.882 1.00 83.19 226 CYS A C 1
ATOM 1758 O O . CYS A 1 226 ? -7.287 -4.341 -20.453 1.00 83.19 226 CYS A O 1
ATOM 1760 N N . GLY A 1 227 ? -8.194 -2.447 -19.707 1.00 83.62 227 GLY A N 1
ATOM 1761 C CA . GLY A 1 227 ? -9.499 -2.675 -20.346 1.00 83.62 227 GLY A CA 1
ATOM 1762 C C . GLY A 1 227 ? -10.513 -3.529 -19.569 1.00 83.62 227 GLY A C 1
ATOM 1763 O O . GLY A 1 227 ? -11.451 -4.031 -20.180 1.00 83.62 227 GLY A O 1
ATOM 1764 N N . LYS A 1 228 ? -10.397 -3.655 -18.235 1.00 88.75 228 LYS A N 1
ATOM 1765 C CA . LYS A 1 228 ? -11.344 -4.432 -17.393 1.00 88.75 228 LYS A CA 1
ATOM 1766 C C . LYS A 1 228 ? -12.805 -3.994 -17.586 1.00 88.75 228 LYS A C 1
ATOM 1768 O O . LYS A 1 228 ? -13.677 -4.814 -17.861 1.00 88.75 228 LYS A O 1
ATOM 1773 N N . THR A 1 229 ? -13.049 -2.685 -17.530 1.00 86.75 229 THR A N 1
ATOM 1774 C CA . THR A 1 229 ? -14.372 -2.073 -17.728 1.00 86.75 229 THR A CA 1
ATOM 1775 C C . THR A 1 229 ? -14.894 -2.253 -19.158 1.00 86.75 229 THR A C 1
ATOM 1777 O O . THR A 1 229 ? -16.094 -2.426 -19.362 1.00 86.75 229 THR A O 1
ATOM 1780 N N . LEU A 1 230 ? -14.009 -2.222 -20.166 1.00 86.06 230 LEU A N 1
ATOM 1781 C CA . LEU A 1 230 ? -14.387 -2.447 -21.569 1.00 86.06 230 LEU A CA 1
ATOM 1782 C C . LEU A 1 230 ? -14.815 -3.898 -21.797 1.00 86.06 230 LEU A C 1
ATOM 1784 O O . LEU A 1 230 ? -15.827 -4.136 -22.453 1.00 86.06 230 LEU A O 1
ATOM 1788 N N . LEU A 1 231 ? -14.101 -4.848 -21.190 1.00 88.81 231 LEU A N 1
ATOM 1789 C CA . LEU A 1 231 ? -14.410 -6.271 -21.267 1.00 88.81 231 LEU A CA 1
ATOM 1790 C C . LEU A 1 231 ? -15.777 -6.601 -20.666 1.00 88.81 231 LEU A C 1
ATOM 1792 O O . LEU A 1 231 ? -16.589 -7.245 -21.325 1.00 88.81 231 LEU A O 1
ATOM 1796 N N . ALA A 1 232 ? -16.081 -6.095 -19.469 1.00 86.44 232 ALA A N 1
ATOM 1797 C CA . ALA A 1 232 ? -17.389 -6.306 -18.850 1.00 86.44 232 ALA A CA 1
ATOM 1798 C C . ALA A 1 232 ? -18.546 -5.738 -19.696 1.00 86.44 232 ALA A C 1
ATOM 1800 O O . ALA A 1 232 ? -19.580 -6.389 -19.855 1.00 86.44 232 ALA A O 1
ATOM 1801 N N . LYS A 1 233 ? -18.355 -4.554 -20.297 1.00 83.62 233 LYS A N 1
ATOM 1802 C CA . LYS A 1 233 ? -19.342 -3.940 -21.201 1.00 83.62 233 LYS A CA 1
ATOM 1803 C C . LYS A 1 233 ? -19.558 -4.760 -22.476 1.00 83.62 233 LYS A C 1
ATOM 1805 O O . LYS A 1 233 ? -20.703 -4.926 -22.891 1.00 83.62 233 LYS A O 1
ATOM 1810 N N . ALA A 1 234 ? -18.491 -5.285 -23.080 1.00 84.06 234 ALA A N 1
ATOM 1811 C CA . ALA A 1 234 ? -18.594 -6.120 -24.278 1.00 84.06 234 ALA A CA 1
ATOM 1812 C C . ALA A 1 234 ? -19.368 -7.416 -24.014 1.00 84.06 234 ALA A C 1
ATOM 1814 O O . ALA A 1 234 ? -20.245 -7.785 -24.791 1.00 84.06 234 ALA A O 1
ATOM 1815 N N . VAL A 1 235 ? -19.106 -8.059 -22.876 1.00 85.12 235 VAL A N 1
ATOM 1816 C CA . VAL A 1 235 ? -19.754 -9.318 -22.482 1.00 85.12 235 VAL A CA 1
ATOM 1817 C C . VAL A 1 235 ? -21.252 -9.136 -22.278 1.00 85.12 235 VAL A C 1
ATOM 1819 O O . VAL A 1 235 ? -22.039 -9.971 -22.721 1.00 85.12 235 VAL A O 1
ATOM 1822 N N . ALA A 1 236 ? -21.663 -8.033 -21.652 1.00 81.94 236 ALA A N 1
ATOM 1823 C CA . ALA A 1 236 ? -23.076 -7.753 -21.443 1.00 81.94 236 ALA A CA 1
ATOM 1824 C C . ALA A 1 236 ? -23.826 -7.478 -22.749 1.00 81.94 236 ALA A C 1
ATOM 1826 O O . ALA A 1 236 ? -24.920 -8.005 -22.953 1.00 81.94 236 ALA A O 1
ATOM 1827 N N . ASN A 1 237 ? -23.204 -6.726 -23.662 1.00 77.19 237 ASN A N 1
ATOM 1828 C CA . ASN A 1 237 ? -23.767 -6.471 -24.985 1.00 77.19 237 ASN A CA 1
ATOM 1829 C C . ASN A 1 237 ? -23.906 -7.758 -25.802 1.00 77.19 237 ASN A C 1
ATOM 1831 O O . ASN A 1 237 ? -24.949 -7.984 -26.412 1.00 77.19 237 ASN A O 1
ATOM 1835 N N . GLU A 1 238 ? -22.870 -8.596 -25.806 1.00 77.06 238 GLU A N 1
ATOM 1836 C CA . GLU A 1 238 ? -22.855 -9.835 -26.582 1.00 77.06 238 GLU A CA 1
ATOM 1837 C C . GLU A 1 238 ? -23.764 -10.903 -25.983 1.00 77.06 238 GLU A C 1
ATOM 1839 O O . GLU A 1 238 ? -24.282 -11.705 -26.747 1.00 77.06 238 GLU A O 1
ATOM 1844 N N . SER A 1 239 ? -24.033 -10.887 -24.673 1.00 76.94 239 SER A N 1
ATOM 1845 C CA . SER A 1 239 ? -24.960 -11.820 -24.007 1.00 76.94 239 SER A CA 1
ATOM 1846 C C . SER A 1 239 ? -26.433 -11.379 -24.057 1.00 76.94 239 SER A C 1
ATOM 1848 O O . SER A 1 239 ? -27.291 -12.109 -23.573 1.00 76.94 239 SER A O 1
ATOM 1850 N N . GLU A 1 240 ? -26.740 -10.200 -24.616 1.00 75.25 240 GLU A N 1
ATOM 1851 C CA . GLU A 1 240 ? -28.079 -9.571 -24.588 1.00 75.25 240 GLU A CA 1
ATOM 1852 C C . GLU A 1 240 ? -28.674 -9.423 -23.167 1.00 75.25 240 GLU A C 1
ATOM 1854 O O . GLU A 1 240 ? -29.891 -9.361 -22.994 1.00 75.25 240 GLU A O 1
ATOM 1859 N N . ALA A 1 241 ? -27.819 -9.338 -22.142 1.00 80.88 241 ALA A N 1
ATOM 1860 C CA . ALA A 1 241 ? -28.223 -9.208 -20.744 1.00 80.88 241 ALA A CA 1
ATOM 1861 C C . ALA A 1 241 ? -28.326 -7.734 -20.321 1.00 80.88 241 ALA A C 1
ATOM 1863 O O . ALA A 1 241 ? -27.582 -6.875 -20.803 1.00 80.88 241 ALA A O 1
ATOM 1864 N N . ASN A 1 242 ? -29.220 -7.426 -19.379 1.00 84.31 242 ASN A N 1
ATOM 1865 C CA . ASN A 1 242 ? -29.322 -6.076 -18.819 1.00 84.31 242 ASN A CA 1
ATOM 1866 C C . ASN A 1 242 ? -28.054 -5.730 -18.020 1.00 84.31 242 ASN A C 1
ATOM 1868 O O . ASN A 1 242 ? -27.666 -6.482 -17.131 1.00 84.31 242 ASN A O 1
ATOM 1872 N N . PHE A 1 243 ? -27.409 -4.598 -18.314 1.00 86.38 243 PHE A N 1
ATOM 1873 C CA . PHE A 1 243 ? -26.141 -4.205 -17.688 1.00 86.38 243 PHE A CA 1
ATOM 1874 C C . PHE A 1 243 ? -26.340 -3.118 -16.628 1.00 86.38 243 PHE A C 1
ATOM 1876 O O . PHE A 1 243 ? -26.742 -1.998 -16.950 1.00 86.38 243 PHE A O 1
ATOM 1883 N N . PHE A 1 244 ? -26.009 -3.428 -15.376 1.00 88.88 244 PHE A N 1
ATOM 1884 C CA . PHE A 1 244 ? -26.037 -2.492 -14.253 1.00 88.88 244 PHE A CA 1
ATOM 1885 C C . PHE A 1 244 ? -24.605 -2.223 -13.791 1.00 88.88 244 PHE A C 1
ATOM 1887 O O . PHE A 1 244 ? -23.962 -3.117 -13.256 1.00 88.88 244 PHE A O 1
ATOM 1894 N N . SER A 1 245 ? -24.087 -1.010 -14.001 1.00 87.88 245 SER A N 1
ATOM 1895 C CA . SER A 1 245 ? -22.726 -0.63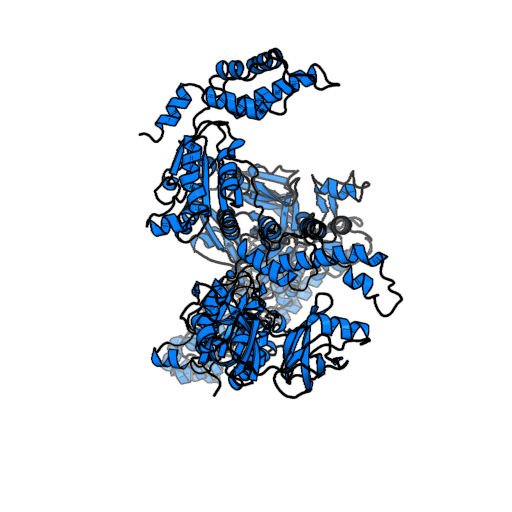9 -13.589 1.00 87.88 245 SER A CA 1
ATOM 1896 C C . SER A 1 245 ? -22.714 0.260 -12.364 1.00 87.88 245 SER A C 1
ATOM 1898 O O . SER A 1 245 ? -23.487 1.218 -12.303 1.00 87.88 245 SER A O 1
ATOM 1900 N N . ILE A 1 246 ? -21.772 0.015 -11.460 1.00 88.19 246 ILE A N 1
ATOM 1901 C CA . ILE A 1 246 ? -21.538 0.822 -10.269 1.00 88.19 246 ILE A CA 1
ATOM 1902 C C . ILE A 1 246 ? -20.043 1.018 -10.046 1.00 88.19 246 ILE A C 1
ATOM 1904 O O . ILE A 1 246 ? -19.258 0.097 -10.258 1.00 88.19 246 ILE A O 1
ATOM 1908 N N . ASN A 1 247 ? -19.651 2.218 -9.629 1.00 86.31 247 ASN A N 1
ATOM 1909 C CA . ASN A 1 247 ? -18.270 2.519 -9.279 1.00 86.31 247 ASN A CA 1
ATOM 1910 C C . ASN A 1 247 ? -18.125 2.555 -7.753 1.00 86.31 247 ASN A C 1
ATOM 1912 O O . ASN A 1 247 ? -18.938 3.184 -7.070 1.00 86.31 247 ASN A O 1
ATOM 1916 N N . GLY A 1 248 ? -17.113 1.880 -7.211 1.00 82.50 248 GLY A N 1
ATOM 1917 C CA . GLY A 1 248 ? -16.925 1.709 -5.774 1.00 82.50 248 GLY A CA 1
ATOM 1918 C C . GLY A 1 248 ? -16.975 3.030 -4.987 1.00 82.50 248 GLY A C 1
ATOM 1919 O O . GLY A 1 248 ? -17.812 3.178 -4.092 1.00 82.50 248 GLY A O 1
ATOM 1920 N N . PRO A 1 249 ? -16.181 4.051 -5.352 1.00 81.69 249 PRO A N 1
ATOM 1921 C CA . PRO A 1 249 ? -16.218 5.358 -4.699 1.00 81.69 249 PRO A CA 1
ATOM 1922 C C . PRO A 1 249 ? -17.563 6.097 -4.798 1.00 81.69 249 PRO A C 1
ATOM 1924 O O . PRO A 1 249 ? -17.889 6.872 -3.904 1.00 81.69 249 PRO A O 1
ATOM 1927 N N . GLU A 1 250 ? -18.374 5.866 -5.837 1.00 78.81 250 GLU A N 1
ATOM 1928 C CA . GLU A 1 250 ? -19.677 6.539 -6.012 1.00 78.81 250 GLU A CA 1
ATOM 1929 C C . GLU A 1 250 ? -20.740 6.050 -5.017 1.00 78.81 250 GLU A C 1
ATOM 1931 O O . GLU A 1 250 ? -21.711 6.757 -4.722 1.00 78.81 250 GLU A O 1
ATOM 1936 N N . ILE A 1 251 ? -20.557 4.843 -4.474 1.00 79.25 251 ILE A N 1
ATOM 1937 C CA . ILE A 1 251 ? -21.406 4.301 -3.411 1.00 79.25 251 ILE A CA 1
ATOM 1938 C C . ILE A 1 251 ? -21.080 4.917 -2.060 1.00 79.25 251 ILE A C 1
ATOM 1940 O O . ILE A 1 251 ? -21.962 5.000 -1.205 1.00 79.25 251 ILE A O 1
ATOM 1944 N N . MET A 1 252 ? -19.851 5.379 -1.857 1.00 69.69 252 MET A N 1
ATOM 1945 C CA . MET A 1 252 ? -19.371 5.882 -0.578 1.00 69.69 252 MET A CA 1
ATOM 1946 C C . MET A 1 252 ? -19.935 7.280 -0.299 1.00 69.69 252 MET A C 1
ATOM 1948 O O . MET A 1 252 ? -19.469 8.288 -0.825 1.00 69.69 252 MET A O 1
ATOM 1952 N N . SER A 1 253 ? -20.962 7.352 0.552 1.00 67.44 253 SER A N 1
ATOM 1953 C CA . SER A 1 253 ? -21.623 8.604 0.939 1.00 67.44 253 SER A CA 1
ATOM 1954 C C . SER A 1 253 ? -21.394 8.910 2.421 1.00 67.44 253 SER A C 1
ATOM 1956 O O . SER A 1 253 ? -21.180 8.013 3.235 1.00 67.44 253 SER A O 1
ATOM 1958 N N . LYS A 1 254 ? -21.449 10.196 2.793 1.00 57.19 254 LYS A N 1
ATOM 1959 C CA . LYS A 1 254 ? -21.311 10.634 4.195 1.00 57.19 254 LYS A CA 1
ATOM 1960 C C . LYS A 1 254 ? -22.591 10.430 5.022 1.00 57.19 254 LYS A C 1
ATOM 1962 O O . LYS A 1 254 ? -22.564 10.655 6.230 1.00 57.19 254 LYS A O 1
ATOM 1967 N N . PHE A 1 255 ? -23.703 10.048 4.391 1.00 59.66 255 PHE A N 1
ATOM 1968 C CA . PHE A 1 255 ? -25.014 9.933 5.025 1.00 59.66 255 PHE A CA 1
ATOM 1969 C C . PHE A 1 255 ? -25.312 8.480 5.410 1.00 59.66 255 PHE A C 1
ATOM 1971 O O . PHE A 1 255 ? -25.067 7.539 4.658 1.00 59.66 255 PHE A O 1
ATOM 1978 N N . TYR A 1 256 ? -25.822 8.287 6.626 1.00 64.31 256 TYR A N 1
ATOM 1979 C CA . TYR A 1 256 ? -26.029 6.965 7.214 1.00 64.31 256 TYR A CA 1
ATOM 1980 C C . TYR A 1 256 ? -27.062 6.144 6.417 1.00 64.31 256 TYR A C 1
ATOM 1982 O O . TYR A 1 256 ? -28.196 6.581 6.242 1.00 64.31 256 TYR A O 1
ATOM 1990 N N . GLY A 1 257 ? -26.685 4.940 5.968 1.00 75.50 257 GLY A N 1
ATOM 1991 C CA . GLY A 1 257 ? -27.590 3.958 5.346 1.00 75.50 257 GLY A CA 1
ATOM 1992 C C . GLY A 1 257 ? -27.898 4.160 3.854 1.00 75.50 257 GLY A C 1
ATOM 1993 O O . GLY A 1 257 ? -28.428 3.246 3.223 1.00 75.50 257 GLY A O 1
ATOM 1994 N N . GLU A 1 258 ? -27.530 5.297 3.257 1.00 81.50 258 GLU A N 1
ATOM 1995 C CA . GLU A 1 258 ? -27.791 5.583 1.836 1.00 81.50 258 GLU A CA 1
ATOM 1996 C C . GLU A 1 258 ? -26.985 4.658 0.905 1.00 81.50 258 GLU A C 1
ATOM 1998 O O . GLU A 1 258 ? -27.516 4.122 -0.068 1.00 81.50 258 GLU A O 1
ATOM 2003 N N . SER A 1 259 ? -25.722 4.395 1.251 1.00 83.38 259 SER A N 1
ATOM 2004 C CA . SER A 1 259 ? -24.822 3.499 0.510 1.00 83.38 259 SER A CA 1
ATOM 2005 C C . SER A 1 259 ? -25.327 2.049 0.473 1.00 83.38 259 SER A C 1
ATOM 2007 O O . SER A 1 259 ? -25.262 1.386 -0.560 1.00 83.38 259 SER A O 1
ATOM 2009 N N . GLU A 1 260 ? -25.893 1.566 1.583 1.00 86.44 260 GLU A N 1
ATOM 2010 C CA . GLU A 1 260 ? -26.478 0.224 1.685 1.00 86.44 260 GLU A CA 1
ATOM 2011 C C . GLU A 1 260 ? -27.793 0.117 0.899 1.00 86.44 260 GLU A C 1
ATOM 2013 O O . GLU A 1 260 ? -28.038 -0.891 0.236 1.00 86.44 260 GLU A O 1
ATOM 2018 N N . ALA A 1 261 ? -28.637 1.155 0.962 1.00 85.94 261 ALA A N 1
ATOM 2019 C CA . ALA A 1 261 ? -29.896 1.211 0.223 1.00 85.94 261 ALA A CA 1
ATOM 2020 C C . ALA A 1 261 ? -29.656 1.201 -1.292 1.00 85.94 261 ALA A C 1
ATOM 2022 O O . ALA A 1 261 ? -30.263 0.399 -1.993 1.00 85.94 261 ALA A O 1
ATOM 2023 N N . ARG A 1 262 ? -28.696 1.996 -1.788 1.00 85.00 262 ARG A N 1
ATOM 2024 C CA . ARG A 1 262 ? -28.319 2.001 -3.212 1.00 85.00 262 ARG A CA 1
ATOM 2025 C C . ARG A 1 262 ? -27.840 0.631 -3.700 1.00 85.00 262 ARG A C 1
ATOM 2027 O O . ARG A 1 262 ? -28.218 0.219 -4.795 1.00 85.00 262 ARG A O 1
ATOM 2034 N N . LEU A 1 263 ? -27.045 -0.085 -2.895 1.00 87.38 263 LEU A N 1
ATOM 2035 C CA . LEU A 1 263 ? -26.617 -1.450 -3.224 1.00 87.38 263 LEU A CA 1
ATOM 2036 C C . LEU A 1 263 ? -27.803 -2.423 -3.272 1.00 87.38 263 LEU A C 1
ATOM 2038 O O . LEU A 1 263 ? -27.913 -3.188 -4.227 1.00 87.38 263 LEU A O 1
ATOM 2042 N N . ARG A 1 264 ? -28.716 -2.372 -2.292 1.00 88.88 264 ARG A N 1
ATOM 2043 C CA . ARG A 1 264 ? -29.921 -3.222 -2.282 1.00 88.88 264 ARG A CA 1
ATOM 2044 C C . ARG A 1 264 ? -30.820 -2.960 -3.489 1.00 88.88 264 ARG A C 1
ATOM 2046 O O . ARG A 1 264 ? -31.171 -3.906 -4.189 1.00 88.88 264 ARG A O 1
ATOM 2053 N N . ASP A 1 265 ? -31.121 -1.696 -3.771 1.00 88.50 265 ASP A N 1
ATOM 2054 C CA . ASP A 1 265 ? -31.982 -1.297 -4.888 1.00 88.50 265 ASP A CA 1
ATOM 2055 C C . ASP A 1 265 ? -31.419 -1.757 -6.238 1.00 88.50 265 ASP A C 1
ATOM 2057 O O . ASP A 1 265 ? -32.169 -2.166 -7.123 1.00 88.50 265 ASP A O 1
ATOM 2061 N N . MET A 1 266 ? -30.096 -1.698 -6.414 1.00 88.25 266 MET A N 1
ATOM 2062 C CA . MET A 1 266 ? -29.445 -2.167 -7.637 1.00 88.25 266 MET A CA 1
ATOM 2063 C C . MET A 1 266 ? -29.574 -3.685 -7.802 1.00 88.25 266 MET A C 1
ATOM 2065 O O . MET A 1 266 ? -29.969 -4.137 -8.875 1.00 88.25 266 MET A O 1
ATOM 2069 N N . PHE A 1 267 ? -29.258 -4.467 -6.763 1.00 90.06 267 PHE A N 1
ATOM 2070 C CA . PHE A 1 267 ? -29.370 -5.930 -6.820 1.00 90.06 267 PHE A CA 1
ATOM 2071 C C . PHE A 1 267 ? -30.821 -6.369 -7.055 1.00 90.06 267 PHE A C 1
ATOM 2073 O O . PHE A 1 267 ? -31.065 -7.258 -7.869 1.00 90.06 267 PHE A O 1
ATOM 2080 N N . GLN A 1 268 ? -31.787 -5.692 -6.428 1.00 88.44 268 GLN A N 1
ATOM 2081 C CA . GLN A 1 268 ? -33.207 -5.952 -6.648 1.00 88.44 268 GLN A CA 1
ATOM 2082 C C . GLN A 1 268 ? -33.626 -5.646 -8.093 1.00 88.44 268 GLN A C 1
ATOM 2084 O O . GLN A 1 268 ? -34.216 -6.498 -8.754 1.00 88.44 268 GLN A O 1
ATOM 2089 N N . LYS A 1 269 ? -33.266 -4.472 -8.629 1.00 87.38 269 LYS A N 1
ATOM 2090 C CA . LYS A 1 269 ? -33.552 -4.119 -10.031 1.00 87.38 269 LYS A CA 1
ATOM 2091 C C . LYS A 1 269 ? -32.917 -5.100 -11.015 1.00 87.38 269 LYS A C 1
ATOM 2093 O O . LYS A 1 269 ? -33.533 -5.423 -12.027 1.00 87.38 269 LYS A O 1
ATOM 2098 N N . ALA A 1 270 ? -31.704 -5.571 -10.740 1.00 88.56 270 ALA A N 1
ATOM 2099 C CA . ALA A 1 270 ? -31.035 -6.562 -11.573 1.00 88.56 270 ALA A CA 1
ATOM 2100 C C . ALA A 1 270 ? -31.777 -7.906 -11.566 1.00 88.56 270 ALA A C 1
ATOM 2102 O O . ALA A 1 270 ? -31.967 -8.496 -12.630 1.00 88.56 270 ALA A O 1
ATOM 2103 N N . GLN A 1 271 ? -32.253 -8.352 -10.403 1.00 85.56 271 GLN A N 1
ATOM 2104 C CA . GLN A 1 271 ? -33.031 -9.583 -10.260 1.00 85.56 271 GLN A CA 1
ATOM 2105 C C . GLN A 1 271 ? -34.413 -9.489 -10.928 1.00 85.56 271 GLN A C 1
ATOM 2107 O O . GLN A 1 271 ? -34.827 -10.426 -11.605 1.00 85.56 271 GLN A O 1
ATOM 2112 N N . GLU A 1 272 ? -35.101 -8.349 -10.813 1.00 86.06 272 GLU A N 1
ATOM 2113 C CA . GLU A 1 272 ? -36.386 -8.099 -11.490 1.00 86.06 272 GLU A CA 1
ATOM 2114 C C . GLU A 1 272 ? -36.251 -8.058 -13.023 1.00 86.06 272 GLU A C 1
ATOM 2116 O O . GLU A 1 272 ? -37.182 -8.421 -13.739 1.00 86.06 272 GLU A O 1
ATOM 2121 N N . ASN A 1 273 ? -35.085 -7.642 -13.530 1.00 84.88 273 ASN A N 1
ATOM 2122 C CA . ASN A 1 273 ? -34.781 -7.535 -14.959 1.00 84.88 273 ASN A CA 1
ATOM 2123 C C . ASN A 1 273 ? -33.842 -8.657 -15.450 1.00 84.88 273 ASN A C 1
ATOM 2125 O O . ASN A 1 273 ? -33.068 -8.444 -16.385 1.00 84.88 273 ASN A O 1
ATOM 2129 N N . ALA A 1 274 ? -33.854 -9.839 -14.830 1.00 80.88 274 ALA A N 1
ATOM 2130 C CA . ALA A 1 274 ? -33.034 -10.965 -15.279 1.00 80.88 274 ALA A CA 1
ATOM 2131 C C . ALA A 1 274 ? -33.434 -11.439 -16.703 1.00 80.88 274 ALA A C 1
ATOM 2133 O O . ALA A 1 274 ? -34.628 -11.450 -17.020 1.00 80.88 274 ALA A O 1
ATOM 2134 N N . PRO A 1 275 ? -32.488 -11.855 -17.576 1.00 85.50 275 PRO A N 1
ATOM 2135 C CA . PRO A 1 275 ? -31.051 -12.028 -17.337 1.00 85.50 275 PRO A CA 1
ATOM 2136 C C . PRO A 1 275 ? -30.286 -10.699 -17.255 1.00 85.50 275 PRO A C 1
ATOM 2138 O O . PRO A 1 275 ? -30.448 -9.814 -18.099 1.00 85.50 275 PRO A O 1
ATOM 2141 N N . SER A 1 276 ? -29.428 -10.558 -16.243 1.00 88.12 276 SER A N 1
ATOM 2142 C CA . SER A 1 276 ? -28.710 -9.308 -15.974 1.00 88.12 276 SER A CA 1
ATOM 2143 C C . SER A 1 276 ? -27.285 -9.525 -15.456 1.00 88.12 276 SER A C 1
ATOM 2145 O O . SER A 1 276 ? -26.946 -10.556 -14.875 1.00 88.12 276 SER A O 1
ATOM 2147 N N . ILE A 1 277 ? -26.429 -8.531 -15.690 1.00 89.88 277 ILE A N 1
ATOM 2148 C CA . ILE A 1 277 ? -25.043 -8.485 -15.225 1.00 89.88 277 ILE A CA 1
ATOM 2149 C C . ILE A 1 277 ? -24.871 -7.247 -14.349 1.00 89.88 277 ILE A C 1
ATOM 2151 O O . ILE A 1 277 ? -25.126 -6.123 -14.792 1.00 89.88 277 ILE A O 1
ATOM 2155 N N . ILE A 1 278 ? -24.407 -7.458 -13.118 1.00 92.00 278 ILE A N 1
ATOM 2156 C CA . ILE A 1 278 ? -24.024 -6.390 -12.190 1.00 92.00 278 ILE A CA 1
ATOM 2157 C C . ILE A 1 278 ? -22.510 -6.215 -12.284 1.00 92.00 278 ILE A C 1
ATOM 2159 O O . ILE A 1 278 ? -21.768 -7.132 -11.950 1.00 92.00 278 ILE A O 1
ATOM 2163 N N . PHE A 1 279 ? -22.040 -5.052 -12.723 1.00 93.50 279 PHE A N 1
ATOM 2164 C CA . PHE A 1 279 ? -20.621 -4.722 -12.806 1.00 93.50 279 PHE A CA 1
ATOM 2165 C C . PHE A 1 279 ? -20.223 -3.726 -11.716 1.00 93.50 279 PHE A C 1
ATOM 2167 O O . PHE A 1 279 ? -20.732 -2.607 -11.694 1.00 93.50 279 PHE A O 1
ATOM 2174 N N . ILE A 1 280 ? -19.301 -4.126 -10.842 1.00 92.88 280 ILE A N 1
ATOM 2175 C CA . ILE A 1 280 ? -18.766 -3.316 -9.743 1.00 92.88 280 ILE A CA 1
ATOM 2176 C C . ILE A 1 280 ? -17.311 -2.963 -10.060 1.00 92.88 280 ILE A C 1
ATOM 2178 O O . ILE A 1 280 ? -16.430 -3.813 -9.924 1.00 92.88 280 ILE A O 1
ATOM 2182 N N . ASP A 1 281 ? -17.059 -1.724 -10.477 1.00 91.19 281 ASP A N 1
ATOM 2183 C CA . ASP A 1 281 ? -15.704 -1.203 -10.690 1.00 91.19 281 ASP A CA 1
ATOM 2184 C C . ASP A 1 281 ? -15.095 -0.702 -9.375 1.00 91.19 281 ASP A C 1
ATOM 2186 O O . ASP A 1 281 ? -15.827 -0.284 -8.476 1.00 91.19 281 ASP A O 1
ATOM 2190 N N . GLU A 1 282 ? -13.769 -0.758 -9.255 1.00 89.00 282 GLU A N 1
ATOM 2191 C CA . GLU A 1 282 ? -13.026 -0.407 -8.030 1.00 89.00 282 GLU A CA 1
ATOM 2192 C C . GLU A 1 282 ? -13.640 -1.018 -6.755 1.00 89.00 282 GLU A C 1
ATOM 2194 O O . GLU A 1 282 ? -13.867 -0.346 -5.745 1.00 89.00 282 GLU A O 1
ATOM 2199 N N . ILE A 1 283 ? -13.939 -2.322 -6.796 1.00 91.19 283 ILE A N 1
ATOM 2200 C CA . ILE A 1 283 ? -14.604 -3.021 -5.684 1.00 91.19 283 ILE A CA 1
ATOM 2201 C C . ILE A 1 283 ? -13.799 -2.962 -4.372 1.00 91.19 283 ILE A C 1
ATOM 2203 O O . ILE A 1 283 ? -14.376 -3.030 -3.287 1.00 91.19 283 ILE A O 1
ATOM 2207 N N . ASP A 1 284 ? -12.481 -2.761 -4.446 1.00 87.69 284 ASP A N 1
ATOM 2208 C CA . ASP A 1 284 ? -11.609 -2.534 -3.292 1.00 87.69 284 ASP A CA 1
ATOM 2209 C C . ASP A 1 284 ? -11.937 -1.251 -2.513 1.00 87.69 284 ASP A C 1
ATOM 2211 O O . ASP A 1 284 ? -11.639 -1.187 -1.323 1.00 87.69 284 ASP A O 1
ATOM 2215 N N . ALA A 1 285 ? -12.615 -0.271 -3.122 1.00 85.50 285 ALA A N 1
ATOM 2216 C CA . ALA A 1 285 ? -13.065 0.935 -2.429 1.00 85.50 285 ALA A CA 1
ATOM 2217 C C . ALA A 1 285 ? -14.257 0.680 -1.487 1.00 85.50 285 ALA A C 1
ATOM 2219 O O . ALA A 1 285 ? -14.352 1.313 -0.437 1.00 85.50 285 ALA A O 1
ATOM 2220 N N . ILE A 1 286 ? -15.163 -0.241 -1.840 1.00 86.50 286 ILE A N 1
ATOM 2221 C CA . ILE A 1 286 ? -16.339 -0.579 -1.013 1.00 86.50 286 ILE A CA 1
ATOM 2222 C C . ILE A 1 286 ? -16.174 -1.846 -0.188 1.00 86.50 286 ILE A C 1
ATOM 2224 O O . ILE A 1 286 ? -16.938 -2.049 0.753 1.00 86.50 286 ILE A O 1
ATOM 2228 N N . ALA A 1 287 ? -15.218 -2.707 -0.538 1.00 87.19 287 ALA A N 1
ATOM 2229 C CA . ALA A 1 287 ? -14.954 -3.940 0.185 1.00 87.19 287 ALA A CA 1
ATOM 2230 C C . ALA A 1 287 ? -13.472 -4.164 0.544 1.00 87.19 287 ALA A C 1
ATOM 2232 O O . ALA A 1 287 ? -12.933 -5.248 0.284 1.00 87.19 287 ALA A O 1
ATOM 2233 N N . PRO A 1 288 ? -12.802 -3.181 1.170 1.00 85.06 288 PRO A N 1
ATOM 2234 C CA . PRO A 1 288 ? -11.455 -3.376 1.693 1.00 85.06 288 PRO A CA 1
ATOM 2235 C C . PRO A 1 288 ? -11.435 -4.406 2.837 1.00 85.06 288 PRO A C 1
ATOM 2237 O O . PRO A 1 288 ? -12.467 -4.735 3.434 1.00 85.06 288 PRO A O 1
ATOM 2240 N N . LYS A 1 289 ? -10.247 -4.913 3.187 1.00 81.75 289 LYS A N 1
ATOM 2241 C CA . LYS A 1 289 ? -10.064 -5.803 4.344 1.00 81.75 289 LYS A CA 1
ATOM 2242 C C . LYS A 1 289 ? -10.662 -5.190 5.609 1.00 81.75 289 LYS A C 1
ATOM 2244 O O . LYS A 1 289 ? -10.288 -4.095 6.016 1.00 81.75 289 LYS A O 1
ATOM 2249 N N . ARG A 1 290 ? -11.525 -5.944 6.299 1.00 67.19 290 ARG A N 1
ATOM 2250 C CA . ARG A 1 290 ? -12.201 -5.511 7.543 1.00 67.19 290 ARG A CA 1
ATOM 2251 C C . ARG A 1 290 ? -11.245 -5.007 8.628 1.00 67.19 290 ARG A C 1
ATOM 2253 O O . ARG A 1 290 ? -11.643 -4.195 9.460 1.00 67.19 290 ARG A O 1
ATOM 2260 N N . GLU A 1 291 ? -10.015 -5.511 8.610 1.00 59.25 291 GLU A N 1
ATOM 2261 C CA . GLU A 1 291 ? -8.916 -5.172 9.519 1.00 59.25 291 GLU A CA 1
ATOM 2262 C C . GLU A 1 291 ? -8.296 -3.793 9.229 1.00 59.25 291 GLU A C 1
ATOM 2264 O O . GLU A 1 291 ? -7.828 -3.135 10.153 1.00 59.25 291 GLU A O 1
ATOM 2269 N N . GLU A 1 292 ? -8.332 -3.327 7.975 1.00 51.75 292 GLU A N 1
ATOM 2270 C CA . GLU A 1 292 ? -7.782 -2.033 7.530 1.00 51.75 292 GLU A CA 1
ATOM 2271 C C . GLU A 1 292 ? -8.803 -0.884 7.657 1.00 51.75 292 GLU A C 1
ATOM 2273 O O . GLU A 1 292 ? -8.450 0.295 7.609 1.00 51.75 292 GLU A O 1
ATOM 2278 N N . VAL A 1 293 ? -10.076 -1.227 7.866 1.00 60.75 293 VAL A N 1
ATOM 2279 C CA . VAL A 1 293 ? -11.201 -0.291 7.925 1.00 60.75 293 VAL A CA 1
ATOM 2280 C C . VAL A 1 293 ? -11.409 0.247 9.338 1.00 60.75 293 VAL A C 1
ATOM 2282 O O . VAL A 1 293 ? -11.757 -0.505 10.258 1.00 60.75 293 VAL A O 1
ATOM 2285 N N . THR A 1 294 ? -11.279 1.566 9.498 1.00 60.22 294 THR A N 1
ATOM 2286 C CA . THR A 1 294 ? -11.555 2.287 10.756 1.00 60.22 294 THR A CA 1
ATOM 2287 C C . THR A 1 294 ? -13.012 2.755 10.876 1.00 60.22 294 THR A C 1
ATOM 2289 O O . THR A 1 294 ? -13.498 2.941 11.991 1.00 60.22 294 THR A O 1
ATOM 2292 N N . GLY A 1 295 ? -13.735 2.905 9.759 1.00 67.56 295 GLY A N 1
ATOM 2293 C CA . GLY A 1 295 ? -15.118 3.392 9.724 1.00 67.56 295 GLY A CA 1
ATOM 2294 C C . GLY A 1 295 ? -16.188 2.293 9.812 1.00 67.56 295 GLY A C 1
ATOM 2295 O O . GLY A 1 295 ? -16.168 1.314 9.071 1.00 67.56 295 GLY A O 1
ATOM 2296 N N . GLU A 1 296 ? -17.200 2.482 10.667 1.00 71.94 296 GLU A N 1
ATOM 2297 C CA . GLU A 1 296 ? -18.339 1.552 10.798 1.00 71.94 296 GLU A CA 1
ATOM 2298 C C . GLU A 1 296 ? -19.207 1.482 9.524 1.00 71.94 296 GLU A C 1
ATOM 2300 O O . GLU A 1 296 ? -19.827 0.459 9.244 1.00 71.94 296 GLU A O 1
ATOM 2305 N N . VAL A 1 297 ? -19.258 2.559 8.732 1.00 74.69 297 VAL A N 1
ATOM 2306 C CA . VAL A 1 297 ? -20.008 2.605 7.461 1.00 74.69 297 VAL A CA 1
ATOM 2307 C C . VAL A 1 297 ? -19.415 1.626 6.443 1.00 74.69 297 VAL A C 1
ATOM 2309 O O . VAL A 1 297 ? -20.145 0.821 5.879 1.00 74.69 297 VAL A O 1
ATOM 2312 N N . GLU A 1 298 ? -18.093 1.628 6.271 1.00 74.81 298 GLU A N 1
ATOM 2313 C CA . GLU A 1 298 ? -17.377 0.745 5.338 1.00 74.81 298 GLU A CA 1
ATOM 2314 C C . GLU A 1 298 ? -17.577 -0.734 5.692 1.00 74.81 298 GLU A C 1
ATOM 2316 O O . GLU A 1 298 ? -17.957 -1.530 4.837 1.00 74.81 298 GLU A O 1
ATOM 2321 N N . ARG A 1 299 ? -17.442 -1.105 6.976 1.00 81.38 299 ARG A N 1
ATOM 2322 C CA . ARG A 1 299 ? -17.681 -2.492 7.427 1.00 81.38 299 ARG A CA 1
ATOM 2323 C C . ARG A 1 299 ? -19.105 -2.964 7.145 1.00 81.38 299 ARG A C 1
ATOM 2325 O O . ARG A 1 299 ? -19.306 -4.130 6.804 1.00 81.38 299 ARG A O 1
ATOM 2332 N N . ARG A 1 300 ? -20.092 -2.077 7.296 1.00 82.25 300 ARG A N 1
ATOM 2333 C CA . ARG A 1 300 ? -21.498 -2.391 7.017 1.00 82.25 300 ARG A CA 1
ATOM 2334 C C . ARG A 1 300 ? -21.775 -2.529 5.528 1.00 82.25 300 ARG A C 1
ATOM 2336 O O . ARG A 1 300 ? -22.479 -3.458 5.151 1.00 82.25 300 ARG A O 1
ATOM 2343 N N . VAL A 1 301 ? -21.173 -1.689 4.688 1.00 86.25 301 VAL A N 1
ATOM 2344 C CA . VAL A 1 301 ? -21.247 -1.823 3.225 1.00 86.25 301 VAL A CA 1
ATOM 2345 C C . VAL A 1 301 ? -20.648 -3.162 2.774 1.00 86.25 301 VAL A C 1
ATOM 2347 O O . VAL A 1 301 ? -21.298 -3.879 2.012 1.00 86.25 301 VAL A O 1
ATOM 2350 N N . VAL A 1 302 ? -19.492 -3.572 3.322 1.00 87.44 302 VAL A N 1
ATOM 2351 C CA . VAL A 1 302 ? -18.900 -4.901 3.057 1.00 87.44 302 VAL A CA 1
ATOM 2352 C C . VAL A 1 302 ? -19.859 -6.019 3.476 1.00 87.44 302 VAL A C 1
ATOM 2354 O O . VAL A 1 302 ? -20.124 -6.9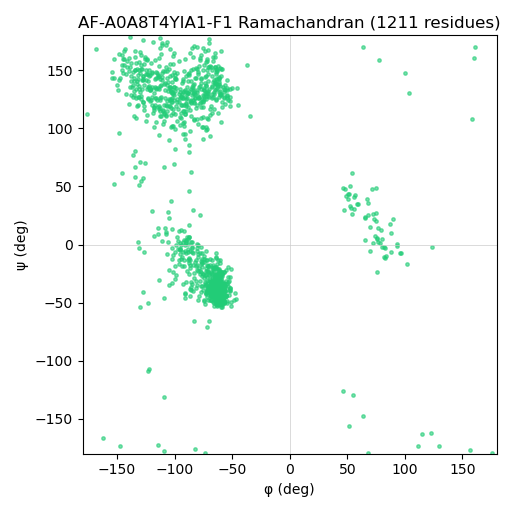44 2.708 1.00 87.44 302 VAL A O 1
ATOM 2357 N N . ALA A 1 303 ? -20.405 -5.945 4.694 1.00 87.50 303 ALA A N 1
ATOM 2358 C CA . ALA A 1 303 ? -21.340 -6.945 5.206 1.00 87.50 303 ALA A CA 1
ATOM 2359 C C . ALA A 1 303 ? -22.618 -7.034 4.354 1.00 87.50 303 ALA A C 1
ATOM 2361 O O . ALA A 1 303 ? -23.086 -8.135 4.068 1.00 87.50 303 ALA A O 1
ATOM 2362 N N . GLN A 1 304 ? -23.146 -5.893 3.906 1.00 89.31 304 GLN A N 1
ATOM 2363 C CA . GLN A 1 304 ? -24.321 -5.815 3.043 1.00 89.31 304 GLN A CA 1
ATOM 2364 C C . GLN A 1 304 ? -24.051 -6.420 1.663 1.00 89.31 304 GLN A C 1
ATOM 2366 O O . GLN A 1 304 ? -24.891 -7.164 1.162 1.00 89.31 304 GLN A O 1
ATOM 2371 N N . LEU A 1 305 ? -22.893 -6.142 1.055 1.00 90.69 305 LEU A N 1
ATOM 2372 C CA . LEU A 1 305 ? -22.511 -6.732 -0.228 1.00 90.69 305 LEU A CA 1
ATOM 2373 C C . LEU A 1 305 ? -22.395 -8.259 -0.126 1.00 90.69 305 LEU A C 1
ATOM 2375 O O . LEU A 1 305 ? -22.899 -8.973 -0.987 1.00 90.69 305 LEU A O 1
ATOM 2379 N N . LEU A 1 306 ? -21.800 -8.769 0.955 1.00 89.31 306 LEU A N 1
ATOM 2380 C CA . LEU A 1 306 ? -21.705 -10.210 1.204 1.00 89.31 306 LEU A CA 1
ATOM 2381 C C . LEU A 1 306 ? -23.082 -10.855 1.372 1.00 89.31 306 LEU A C 1
ATOM 2383 O O . LEU A 1 306 ? -23.334 -11.900 0.782 1.00 89.31 306 LEU A O 1
ATOM 2387 N N . ALA A 1 307 ? -23.981 -10.209 2.119 1.00 88.56 307 ALA A N 1
ATOM 2388 C CA . ALA A 1 307 ? -25.352 -10.680 2.284 1.00 88.56 307 ALA A CA 1
ATOM 2389 C C . ALA A 1 307 ? -26.125 -10.701 0.953 1.00 88.56 307 ALA A C 1
ATOM 2391 O O . ALA A 1 307 ? -26.886 -11.632 0.707 1.00 88.56 307 ALA A O 1
ATOM 2392 N N . LEU A 1 308 ? -25.912 -9.706 0.082 1.00 89.50 308 LEU A N 1
ATOM 2393 C CA . LEU A 1 308 ? -26.519 -9.663 -1.252 1.00 89.50 308 LEU A CA 1
ATOM 2394 C C . LEU A 1 308 ? -25.986 -10.776 -2.159 1.00 89.50 308 LEU A C 1
ATOM 2396 O O . LEU A 1 308 ? -26.782 -11.431 -2.821 1.00 89.50 308 LEU A O 1
ATOM 2400 N N . MET A 1 309 ? -24.675 -11.033 -2.148 1.00 88.25 309 MET A N 1
ATOM 2401 C CA . MET A 1 309 ? -24.057 -12.125 -2.914 1.00 88.25 309 MET A CA 1
ATOM 2402 C C . MET A 1 309 ? -24.538 -13.506 -2.444 1.00 88.25 309 MET A C 1
ATOM 2404 O O . MET A 1 309 ? -24.869 -14.358 -3.267 1.00 88.25 309 MET A O 1
ATOM 2408 N N . ASP A 1 310 ? -24.621 -13.718 -1.127 1.00 84.75 310 ASP A N 1
ATOM 2409 C CA . ASP A 1 310 ? -25.110 -14.975 -0.545 1.00 84.75 310 ASP A CA 1
ATOM 2410 C C . ASP A 1 310 ? -26.611 -15.181 -0.822 1.00 84.75 310 ASP A C 1
ATOM 2412 O O . ASP A 1 310 ? -27.063 -16.314 -0.994 1.00 84.75 310 ASP A O 1
ATOM 2416 N N . GLY A 1 311 ? -27.373 -14.083 -0.894 1.00 80.12 311 GLY A N 1
ATOM 2417 C CA . GLY A 1 311 ? -28.808 -14.065 -1.178 1.00 80.12 311 GLY A CA 1
ATOM 2418 C C . GLY A 1 311 ? -29.186 -14.284 -2.647 1.00 80.12 311 GLY A C 1
ATOM 2419 O O . GLY A 1 311 ? -30.371 -14.440 -2.935 1.00 80.12 311 GLY A O 1
ATOM 2420 N N . LEU A 1 312 ? -28.222 -14.321 -3.578 1.00 79.88 312 LEU A N 1
ATOM 2421 C CA . LEU A 1 312 ? -28.496 -14.635 -4.983 1.00 79.88 312 LEU A CA 1
ATOM 2422 C C . LEU A 1 312 ? -28.890 -16.112 -5.135 1.00 79.88 312 LEU A C 1
ATOM 2424 O O . LEU A 1 312 ? -28.085 -17.022 -4.894 1.00 79.88 312 LEU A O 1
ATOM 2428 N N . GLU A 1 313 ? -30.126 -16.354 -5.573 1.00 67.25 313 GLU A N 1
ATOM 2429 C CA . GLU A 1 313 ? -30.612 -17.692 -5.915 1.00 67.25 313 GLU A CA 1
ATOM 2430 C C . GLU A 1 313 ? -29.832 -18.267 -7.107 1.00 67.25 313 GLU A C 1
ATOM 2432 O O . GLU A 1 313 ? -29.624 -17.580 -8.108 1.00 67.25 313 GLU A O 1
ATOM 2437 N N . SER A 1 314 ? -29.468 -19.557 -7.065 1.00 58.19 314 SER A N 1
ATOM 2438 C CA . SER A 1 314 ? -28.739 -20.221 -8.165 1.00 58.19 314 SER A CA 1
ATOM 2439 C C . SER A 1 314 ? -29.532 -20.314 -9.480 1.00 58.19 314 SER A C 1
ATOM 2441 O O . SER A 1 314 ? -28.978 -20.676 -10.515 1.00 58.19 314 SER A O 1
ATOM 2443 N N . ARG A 1 315 ? -30.820 -19.942 -9.468 1.00 56.47 315 ARG A N 1
ATOM 2444 C CA . ARG A 1 315 ? -31.713 -19.887 -10.638 1.00 56.47 315 ARG A CA 1
ATOM 2445 C C . ARG A 1 315 ? -31.937 -18.472 -11.188 1.00 56.47 315 ARG A C 1
ATOM 2447 O O . ARG A 1 315 ? -32.645 -18.328 -12.178 1.00 56.47 315 ARG A O 1
ATOM 2454 N N . GLY A 1 316 ? -31.374 -17.439 -10.555 1.00 56.38 316 GLY A N 1
ATOM 2455 C CA . GLY A 1 316 ? -31.728 -16.039 -10.804 1.00 56.38 316 GLY A CA 1
ATOM 2456 C C . GLY A 1 316 ? -31.250 -15.433 -12.129 1.00 56.38 316 GLY A C 1
ATOM 2457 O O . GLY A 1 316 ? -31.621 -14.302 -12.409 1.00 56.38 316 GLY A O 1
ATOM 2458 N N . ASN A 1 317 ? -30.445 -16.126 -12.94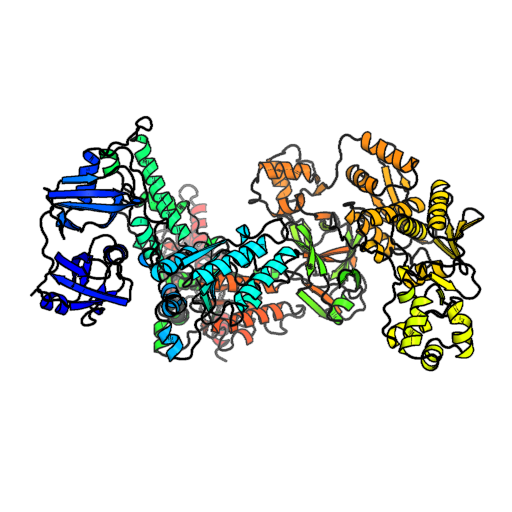7 1.00 75.06 317 ASN A N 1
ATOM 2459 C CA . ASN A 1 317 ? -29.827 -15.582 -14.174 1.00 75.06 317 ASN A CA 1
ATOM 2460 C C . ASN A 1 317 ? -29.163 -14.194 -13.978 1.00 75.06 317 ASN A C 1
ATOM 2462 O O . ASN A 1 317 ? -29.117 -13.385 -14.909 1.00 75.06 317 ASN A O 1
ATOM 2466 N N . VAL A 1 318 ? -28.665 -13.912 -12.767 1.00 86.50 318 VAL A N 1
ATOM 2467 C CA . VAL A 1 318 ? -27.909 -12.697 -12.434 1.00 86.50 318 VAL A CA 1
ATOM 2468 C C . VAL A 1 318 ? -26.470 -13.092 -12.138 1.00 86.50 318 VAL A C 1
ATOM 2470 O O . VAL A 1 318 ? -26.234 -13.957 -11.296 1.00 86.50 318 VAL A O 1
ATOM 2473 N N . ILE A 1 319 ? -25.517 -12.447 -12.810 1.00 88.69 319 ILE A N 1
ATOM 2474 C CA . ILE A 1 319 ? -24.078 -12.671 -12.607 1.00 88.69 319 ILE A CA 1
ATOM 2475 C C . ILE A 1 319 ? -23.423 -11.368 -12.150 1.00 88.69 319 ILE A C 1
ATOM 2477 O O . ILE A 1 319 ? -23.683 -10.302 -12.714 1.00 88.69 319 ILE A O 1
ATOM 2481 N N . VAL A 1 320 ? -22.553 -11.449 -11.140 1.00 92.06 320 VAL A N 1
ATOM 2482 C CA . VAL A 1 320 ? -21.818 -10.288 -10.619 1.00 92.06 320 VAL A CA 1
ATOM 2483 C C . VAL A 1 320 ? -20.379 -10.293 -11.133 1.00 92.06 320 VAL A C 1
ATOM 2485 O O . VAL A 1 320 ? -19.647 -11.260 -10.963 1.00 92.06 320 VAL A O 1
ATOM 2488 N N . ILE A 1 321 ? -19.939 -9.199 -11.746 1.00 93.50 321 ILE A N 1
ATOM 2489 C CA . ILE A 1 321 ? -18.562 -9.007 -12.203 1.00 93.50 321 ILE A CA 1
ATOM 2490 C C . ILE A 1 321 ? -17.931 -7.887 -11.373 1.00 93.50 321 ILE A C 1
ATOM 2492 O O . ILE A 1 321 ? -18.380 -6.746 -11.431 1.00 93.50 321 ILE A O 1
ATOM 2496 N N . GLY A 1 322 ? -16.893 -8.197 -10.601 1.00 93.69 322 GLY A N 1
ATOM 2497 C CA . GLY A 1 322 ? -16.112 -7.210 -9.851 1.00 93.69 322 GLY A CA 1
ATOM 2498 C C . GLY A 1 322 ? -14.820 -6.868 -10.586 1.00 93.69 322 GLY A C 1
ATOM 2499 O O . GLY A 1 322 ? -14.213 -7.759 -11.171 1.00 93.69 322 GLY A O 1
ATOM 2500 N N . ALA A 1 323 ? -14.366 -5.618 -10.548 1.00 93.94 323 ALA A N 1
ATOM 2501 C CA . ALA A 1 323 ? -13.064 -5.214 -11.071 1.00 93.94 323 ALA A CA 1
ATOM 2502 C C . ALA A 1 323 ? -12.224 -4.513 -9.995 1.00 93.94 323 ALA A C 1
ATOM 2504 O O . ALA A 1 323 ? -12.718 -3.647 -9.276 1.00 93.94 323 ALA A O 1
ATOM 2505 N N . THR A 1 324 ? -10.947 -4.885 -9.874 1.00 90.31 324 THR A N 1
ATOM 2506 C CA . THR A 1 324 ? -10.004 -4.235 -8.949 1.00 90.31 324 THR A CA 1
ATOM 2507 C C . THR A 1 324 ? -8.592 -4.162 -9.521 1.00 90.31 324 THR A C 1
ATOM 2509 O O . THR A 1 324 ? -8.132 -5.059 -10.228 1.00 90.31 324 THR A O 1
ATOM 2512 N N . ASN A 1 325 ? -7.862 -3.105 -9.170 1.00 85.81 32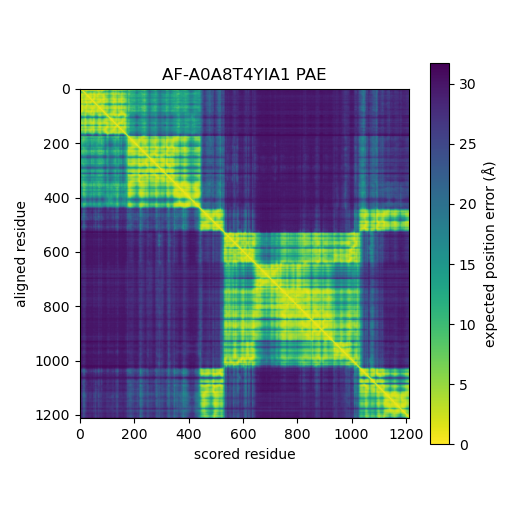5 ASN A N 1
ATOM 2513 C CA . ASN A 1 325 ? -6.428 -3.015 -9.449 1.00 85.81 325 ASN A CA 1
ATOM 2514 C C . ASN A 1 325 ? -5.581 -3.649 -8.329 1.00 85.81 325 ASN A C 1
ATOM 2516 O O . ASN A 1 325 ? -4.383 -3.866 -8.502 1.00 85.81 325 ASN A O 1
ATOM 2520 N N . ARG A 1 326 ? -6.188 -3.955 -7.171 1.00 80.88 326 ARG A N 1
ATOM 2521 C CA . ARG A 1 326 ? -5.502 -4.394 -5.949 1.00 80.88 326 ARG A CA 1
ATOM 2522 C C . ARG A 1 326 ? -6.230 -5.567 -5.295 1.00 80.88 326 ARG A C 1
ATOM 2524 O O . ARG A 1 326 ? -6.848 -5.430 -4.244 1.00 80.88 326 ARG A O 1
ATOM 2531 N N . VAL A 1 327 ? -6.059 -6.765 -5.851 1.00 80.25 327 VAL A N 1
ATOM 2532 C CA . VAL A 1 327 ? -6.680 -7.993 -5.310 1.00 80.25 327 VAL A CA 1
ATOM 2533 C C . VAL A 1 327 ? -6.344 -8.251 -3.829 1.00 80.25 327 VAL A C 1
ATOM 2535 O O . VAL A 1 327 ? -7.171 -8.761 -3.080 1.00 80.25 327 VAL A O 1
ATOM 2538 N N . ASN A 1 328 ? -5.156 -7.834 -3.373 1.00 76.75 328 ASN A N 1
ATOM 2539 C CA . ASN A 1 328 ? -4.711 -7.995 -1.983 1.00 76.75 328 ASN A CA 1
ATOM 2540 C C . ASN A 1 328 ? -5.383 -7.036 -0.987 1.00 76.75 328 ASN A C 1
ATOM 2542 O O . ASN A 1 328 ? -5.252 -7.258 0.217 1.00 76.75 328 ASN A O 1
ATOM 2546 N N . ALA A 1 329 ? -6.040 -5.974 -1.463 1.00 78.81 329 ALA A N 1
ATOM 2547 C CA . ALA A 1 329 ? -6.763 -5.018 -0.624 1.00 78.81 329 ALA A CA 1
ATOM 2548 C C . ALA A 1 329 ? -8.211 -5.463 -0.343 1.00 78.81 329 ALA A C 1
ATOM 2550 O O . ALA A 1 329 ? -8.820 -4.983 0.607 1.00 78.81 329 ALA A O 1
ATOM 2551 N N . LEU A 1 330 ? -8.745 -6.400 -1.135 1.00 86.31 330 LEU A N 1
ATOM 2552 C CA . LEU A 1 330 ? -10.115 -6.901 -1.024 1.00 86.31 330 LEU A CA 1
ATOM 2553 C C . LEU A 1 330 ? -10.303 -7.803 0.209 1.00 86.31 330 LEU A C 1
ATOM 2555 O O . LEU A 1 330 ? -9.413 -8.586 0.557 1.00 86.31 330 LEU A O 1
ATOM 2559 N N . ASP A 1 331 ? -11.482 -7.750 0.835 1.00 87.94 331 ASP A N 1
ATOM 2560 C CA . ASP A 1 331 ? -11.879 -8.690 1.891 1.00 87.94 331 ASP A CA 1
ATOM 2561 C C . ASP A 1 331 ? -11.803 -10.152 1.381 1.00 87.94 331 ASP A C 1
ATOM 2563 O O . ASP A 1 331 ? -12.511 -10.513 0.432 1.00 87.94 331 ASP A O 1
ATOM 2567 N N . PRO A 1 332 ? -11.003 -11.039 2.014 1.00 86.12 332 PRO A N 1
ATOM 2568 C CA . PRO A 1 332 ? -10.906 -12.448 1.630 1.00 86.12 332 PRO A CA 1
ATOM 2569 C C . PRO A 1 332 ? -12.247 -13.192 1.641 1.00 86.12 332 PRO A C 1
ATOM 2571 O O . PRO A 1 332 ? -12.400 -14.202 0.957 1.00 86.12 332 PRO A O 1
ATOM 2574 N N . ALA A 1 333 ? -13.234 -12.716 2.406 1.00 87.94 333 ALA A N 1
ATOM 2575 C CA . ALA A 1 333 ? -14.571 -13.287 2.440 1.00 87.94 333 ALA A CA 1
ATOM 2576 C C . ALA A 1 333 ? -15.276 -13.200 1.079 1.00 87.94 333 ALA A C 1
ATOM 2578 O O . ALA A 1 333 ? -16.054 -14.098 0.762 1.00 87.94 333 ALA A O 1
ATOM 2579 N N . LEU A 1 334 ? -15.007 -12.168 0.273 1.00 87.62 334 LEU A N 1
ATOM 2580 C CA . LEU A 1 334 ? -15.601 -12.011 -1.058 1.00 87.62 334 LEU A CA 1
ATOM 2581 C C . LEU A 1 334 ? -15.086 -13.041 -2.070 1.00 87.62 334 LEU A C 1
ATOM 2583 O O . LEU A 1 334 ? -15.811 -13.381 -2.996 1.00 87.62 334 LEU A O 1
ATOM 2587 N N . ARG A 1 335 ? -13.877 -13.572 -1.862 1.00 87.44 335 ARG A N 1
ATOM 2588 C CA . ARG A 1 335 ? -13.195 -14.529 -2.754 1.00 87.44 335 ARG A CA 1
ATOM 2589 C C . ARG A 1 335 ? -13.516 -15.995 -2.438 1.00 87.44 335 ARG A C 1
ATOM 2591 O O . ARG A 1 335 ? -12.883 -16.913 -2.950 1.00 87.44 335 ARG A O 1
ATOM 2598 N N . ARG A 1 336 ? -14.451 -16.242 -1.515 1.00 87.50 336 ARG A N 1
ATOM 2599 C CA . ARG A 1 336 ? -14.853 -17.603 -1.137 1.00 87.50 336 ARG A CA 1
ATOM 2600 C C . ARG A 1 336 ? -15.820 -18.187 -2.177 1.00 87.50 336 ARG A C 1
ATOM 2602 O O . ARG A 1 336 ? -16.620 -17.432 -2.735 1.00 87.50 336 ARG A O 1
ATOM 2609 N N . PRO A 1 337 ? -15.806 -19.518 -2.390 1.00 80.31 337 PRO A N 1
ATOM 2610 C CA . PRO A 1 337 ? -16.766 -20.187 -3.266 1.00 80.31 337 PRO A CA 1
ATOM 2611 C C . PRO A 1 337 ? -18.214 -19.798 -2.936 1.00 80.31 337 PRO A C 1
ATOM 2613 O O . PRO A 1 337 ? -18.591 -19.756 -1.765 1.00 80.31 337 PRO A O 1
ATOM 2616 N N . GLY A 1 338 ? -19.008 -19.496 -3.968 1.00 76.62 338 GLY A N 1
ATOM 2617 C CA . GLY A 1 338 ? -20.375 -18.976 -3.835 1.00 76.62 338 GLY A CA 1
ATOM 2618 C C . GLY A 1 338 ? -20.495 -17.444 -3.845 1.00 76.62 338 GLY A C 1
ATOM 2619 O O . GLY A 1 338 ? -21.612 -16.939 -3.782 1.00 76.62 338 GLY A O 1
ATOM 2620 N N . ARG A 1 339 ? -19.379 -16.708 -3.943 1.00 88.75 339 ARG A N 1
ATOM 2621 C CA . ARG A 1 339 ? -19.334 -15.244 -4.126 1.00 88.75 339 ARG A CA 1
ATOM 2622 C C . ARG A 1 339 ? -18.554 -14.904 -5.396 1.00 88.75 339 ARG A C 1
ATOM 2624 O O . ARG A 1 339 ? -19.072 -15.162 -6.470 1.00 88.75 339 ARG A O 1
ATOM 2631 N N . PHE A 1 340 ? -17.332 -14.373 -5.295 1.00 90.00 340 PHE A N 1
ATOM 2632 C CA . PHE A 1 340 ? -16.388 -14.344 -6.415 1.00 90.00 340 PHE A CA 1
ATOM 2633 C C . PHE A 1 340 ? -15.589 -15.641 -6.420 1.00 90.00 340 PHE A C 1
ATOM 2635 O O . PHE A 1 340 ? -14.522 -15.743 -5.821 1.00 90.00 340 PHE A O 1
ATOM 2642 N N . ASP A 1 341 ? -16.159 -16.657 -7.052 1.00 82.00 341 ASP A N 1
ATOM 2643 C CA . ASP A 1 341 ? -15.604 -18.002 -7.153 1.00 82.00 341 ASP A CA 1
ATOM 2644 C C . ASP A 1 341 ? -14.643 -18.165 -8.341 1.00 82.00 341 ASP A C 1
ATOM 2646 O O . ASP A 1 341 ? -13.893 -19.143 -8.411 1.00 82.00 341 ASP A O 1
ATOM 2650 N N . ARG A 1 342 ? -14.634 -17.197 -9.264 1.00 86.38 342 ARG A N 1
ATOM 2651 C CA . ARG A 1 342 ? -13.715 -17.145 -10.402 1.00 86.38 342 ARG A CA 1
ATOM 2652 C C . ARG A 1 342 ? -12.926 -15.850 -10.413 1.00 86.38 342 ARG A C 1
ATOM 2654 O O . ARG A 1 342 ? -13.487 -14.770 -10.264 1.00 86.38 342 ARG A O 1
ATOM 2661 N N . GLU A 1 343 ? -11.629 -15.964 -10.664 1.00 88.81 343 GLU A N 1
ATOM 2662 C CA . GLU A 1 343 ? -10.723 -14.828 -10.797 1.00 88.81 343 GLU A CA 1
ATOM 2663 C C . GLU A 1 343 ? -10.065 -14.867 -12.173 1.00 88.81 343 GLU A C 1
ATOM 2665 O O . GLU A 1 343 ? -9.619 -15.920 -12.634 1.00 88.81 343 GLU A O 1
ATOM 2670 N N . ILE A 1 344 ? -10.037 -13.720 -12.846 1.00 88.75 344 ILE A N 1
ATOM 2671 C CA . ILE A 1 344 ? -9.445 -13.566 -14.170 1.00 88.75 344 ILE A CA 1
ATOM 2672 C C . ILE A 1 344 ? -8.454 -12.415 -14.111 1.00 88.75 344 ILE A C 1
ATOM 2674 O O . ILE A 1 344 ? -8.815 -11.253 -13.899 1.00 88.75 344 ILE A O 1
ATOM 2678 N N . GLU A 1 345 ? -7.191 -12.755 -14.326 1.00 85.06 345 GLU A N 1
ATOM 2679 C CA . GLU A 1 345 ? -6.130 -11.776 -14.468 1.00 85.06 345 GLU A CA 1
ATOM 2680 C C . GLU A 1 345 ? -6.201 -11.105 -15.837 1.00 85.06 345 GLU A C 1
ATOM 2682 O O . GLU A 1 345 ? -6.256 -11.761 -16.876 1.00 85.06 345 GLU A O 1
ATOM 2687 N N . ILE A 1 346 ? -6.185 -9.778 -15.830 1.00 86.25 346 ILE A N 1
ATOM 2688 C CA . ILE A 1 346 ? -6.061 -8.941 -17.018 1.00 86.25 346 ILE A CA 1
ATOM 2689 C C . ILE A 1 346 ? -4.719 -8.228 -16.899 1.00 86.25 346 ILE A C 1
ATOM 2691 O O . ILE A 1 346 ? -4.614 -7.194 -16.226 1.00 86.25 346 ILE A O 1
ATOM 2695 N N . GLY A 1 347 ? -3.713 -8.846 -17.515 1.00 78.44 347 GLY A N 1
ATOM 2696 C CA . GLY A 1 347 ? -2.333 -8.379 -17.555 1.00 78.44 347 GLY A CA 1
ATOM 2697 C C . GLY A 1 347 ? -2.071 -7.324 -18.631 1.00 78.44 347 GLY A C 1
ATOM 2698 O O . GLY A 1 347 ? -2.973 -6.860 -19.332 1.00 78.44 347 GLY A O 1
ATOM 2699 N N . ILE A 1 348 ? -0.802 -6.938 -18.738 1.00 81.62 348 ILE A N 1
ATOM 2700 C CA . ILE A 1 348 ? -0.305 -6.009 -19.756 1.00 81.62 348 ILE A CA 1
ATOM 2701 C C . ILE A 1 348 ? -0.278 -6.743 -21.109 1.00 81.62 348 ILE A C 1
ATOM 2703 O O . ILE A 1 348 ? 0.152 -7.896 -21.150 1.00 81.62 348 ILE A O 1
ATOM 2707 N N . PRO A 1 349 ? -0.715 -6.113 -22.215 1.00 80.62 349 PRO A N 1
ATOM 2708 C CA . PRO A 1 349 ? -0.717 -6.756 -23.524 1.00 80.62 349 PRO A CA 1
ATOM 2709 C C . PRO A 1 349 ? 0.701 -7.082 -24.022 1.00 80.62 349 PRO A C 1
ATOM 2711 O O . PRO A 1 349 ? 1.627 -6.263 -23.941 1.00 80.62 349 PRO A O 1
ATOM 2714 N N . ASP A 1 350 ? 0.843 -8.269 -24.612 1.00 78.75 350 ASP A N 1
ATOM 2715 C CA . ASP A 1 350 ? 2.036 -8.708 -25.334 1.00 78.75 350 ASP A CA 1
ATOM 2716 C C . ASP A 1 350 ? 2.198 -7.945 -26.665 1.00 78.75 350 ASP A C 1
ATOM 2718 O O . ASP A 1 350 ? 1.356 -7.131 -27.047 1.00 78.75 350 ASP A O 1
ATOM 2722 N N . LYS A 1 351 ? 3.286 -8.187 -27.407 1.00 81.88 351 LYS A N 1
ATOM 2723 C CA . LYS A 1 351 ? 3.539 -7.514 -28.697 1.00 81.88 351 LYS A CA 1
ATOM 2724 C C . LYS A 1 351 ? 2.353 -7.646 -29.665 1.00 81.88 351 LYS A C 1
ATOM 2726 O O . LYS A 1 351 ? 1.966 -6.659 -30.292 1.00 81.88 351 LYS A O 1
ATOM 2731 N N . ASN A 1 352 ? 1.755 -8.836 -29.760 1.00 81.50 352 ASN A N 1
ATOM 2732 C CA . ASN A 1 352 ? 0.609 -9.078 -30.637 1.00 81.50 352 ASN A CA 1
ATOM 2733 C C . ASN A 1 352 ? -0.646 -8.349 -30.142 1.00 81.50 352 ASN A C 1
ATOM 2735 O O . ASN A 1 352 ? -1.345 -7.719 -30.932 1.00 81.50 352 ASN A O 1
ATOM 2739 N N . GLY A 1 353 ? -0.902 -8.360 -28.836 1.00 83.94 353 GLY A N 1
ATOM 2740 C CA . GLY A 1 353 ? -1.998 -7.627 -28.221 1.00 83.94 353 GLY A CA 1
ATOM 2741 C C . GLY A 1 353 ? -1.864 -6.118 -28.392 1.00 83.94 353 GLY A C 1
ATOM 2742 O O . GLY A 1 353 ? -2.834 -5.454 -28.745 1.00 83.94 353 GLY A O 1
ATOM 2743 N N . ARG A 1 354 ? -0.656 -5.563 -28.243 1.00 88.56 354 ARG A N 1
ATOM 2744 C CA . ARG A 1 354 ? -0.383 -4.143 -28.517 1.00 88.56 354 ARG A CA 1
ATOM 2745 C C . ARG A 1 354 ? -0.626 -3.794 -29.977 1.00 88.56 354 ARG A C 1
ATOM 2747 O O . ARG A 1 354 ? -1.206 -2.748 -30.258 1.00 88.56 354 ARG A O 1
ATOM 2754 N N . TYR A 1 355 ? -0.233 -4.672 -30.898 1.00 88.75 355 TYR A N 1
ATOM 2755 C CA . TYR A 1 355 ? -0.529 -4.510 -32.318 1.00 88.75 355 TYR A CA 1
ATOM 2756 C C . TYR A 1 355 ? -2.042 -4.483 -32.590 1.00 88.75 355 TYR A C 1
ATOM 2758 O O . TYR A 1 355 ? -2.520 -3.584 -33.279 1.00 88.75 355 TYR A O 1
ATOM 2766 N N . GLU A 1 356 ? -2.815 -5.396 -31.998 1.00 86.62 356 GLU A N 1
ATOM 2767 C CA . GLU A 1 356 ? -4.281 -5.400 -32.109 1.00 86.62 356 GLU A CA 1
ATOM 2768 C C . GLU A 1 356 ? -4.904 -4.117 -31.536 1.00 86.62 356 GLU A C 1
ATOM 2770 O O . GLU A 1 356 ? -5.767 -3.508 -32.168 1.00 86.62 356 GLU A O 1
ATOM 2775 N N . ILE A 1 357 ? -4.434 -3.654 -30.374 1.00 90.06 357 ILE A N 1
ATOM 2776 C CA . ILE A 1 357 ? -4.896 -2.406 -29.747 1.00 90.06 357 ILE A CA 1
ATOM 2777 C C . ILE A 1 357 ? -4.571 -1.190 -30.632 1.00 90.06 357 ILE A C 1
ATOM 2779 O O . ILE A 1 357 ? -5.418 -0.313 -30.816 1.00 90.06 357 ILE A O 1
ATOM 2783 N N . LEU A 1 358 ? -3.375 -1.146 -31.229 1.00 90.06 358 LEU A N 1
ATOM 2784 C CA . LEU A 1 358 ? -2.992 -0.120 -32.201 1.00 90.06 358 LEU A CA 1
ATOM 2785 C C . LEU A 1 358 ? -3.919 -0.142 -33.422 1.00 90.06 358 LEU A C 1
ATOM 2787 O O . LEU A 1 358 ? -4.371 0.917 -33.853 1.00 90.06 358 LEU A O 1
ATOM 2791 N N . GLN A 1 359 ? -4.258 -1.319 -33.956 1.00 87.19 359 GLN A N 1
ATOM 2792 C CA . GLN A 1 359 ? -5.204 -1.447 -35.072 1.00 87.19 359 GLN A CA 1
ATOM 2793 C C . GLN A 1 359 ? -6.601 -0.926 -34.714 1.00 87.19 359 GLN A C 1
ATOM 2795 O O . GLN A 1 359 ? -7.222 -0.245 -35.530 1.00 87.19 359 GLN A O 1
ATOM 2800 N N . ILE A 1 360 ? -7.082 -1.190 -33.496 1.00 84.81 360 ILE A N 1
ATOM 2801 C CA . ILE A 1 360 ? -8.383 -0.699 -33.020 1.00 84.81 360 ILE A CA 1
ATOM 2802 C C . ILE A 1 360 ? -8.388 0.830 -32.961 1.00 84.81 360 ILE A C 1
ATOM 2804 O O . ILE A 1 360 ? -9.263 1.471 -33.544 1.00 84.81 360 ILE A O 1
ATOM 2808 N N . HIS A 1 361 ? -7.395 1.433 -32.301 1.00 85.38 361 HIS A N 1
ATOM 2809 C CA . HIS A 1 361 ? -7.347 2.886 -32.118 1.00 85.38 361 HIS A CA 1
ATOM 2810 C C . HIS A 1 361 ? -6.989 3.662 -33.391 1.00 85.38 361 HIS A C 1
ATOM 2812 O O . HIS A 1 361 ? -7.310 4.846 -33.487 1.00 85.38 361 HIS A O 1
ATOM 2818 N N . THR A 1 362 ? -6.380 3.010 -34.384 1.00 85.44 362 THR A N 1
ATOM 2819 C CA . THR A 1 362 ? -6.080 3.616 -35.691 1.00 85.44 362 THR A CA 1
ATOM 2820 C C . THR A 1 362 ? -7.118 3.307 -36.773 1.00 85.44 362 THR A C 1
ATOM 2822 O O . THR A 1 362 ? -7.050 3.895 -37.847 1.00 85.44 362 THR A O 1
ATOM 2825 N N . ARG A 1 363 ? -8.136 2.474 -36.498 1.00 77.81 363 ARG A N 1
ATOM 2826 C CA . ARG A 1 363 ? -9.175 2.059 -37.467 1.00 77.81 363 ARG A CA 1
ATOM 2827 C C . ARG A 1 363 ? -9.864 3.234 -38.178 1.00 77.81 363 ARG A C 1
ATOM 2829 O O . ARG A 1 363 ? -10.200 3.127 -39.355 1.00 77.81 363 ARG A O 1
ATOM 2836 N N . GLY A 1 364 ? -10.106 4.334 -37.464 1.00 69.75 364 GLY A N 1
ATOM 2837 C CA . GLY A 1 364 ? -10.715 5.555 -38.010 1.00 69.75 364 GLY A CA 1
ATOM 2838 C C . GLY A 1 364 ? -9.713 6.623 -38.455 1.00 69.75 364 GLY A C 1
ATOM 2839 O O . GLY A 1 364 ? -10.122 7.619 -39.042 1.00 69.75 364 GLY A O 1
ATOM 2840 N N . MET A 1 365 ? -8.424 6.446 -38.169 1.00 81.19 365 MET A N 1
ATOM 2841 C CA . MET A 1 365 ? -7.402 7.477 -38.321 1.00 81.19 365 MET A CA 1
ATOM 2842 C C . MET A 1 365 ? -6.811 7.466 -39.742 1.00 81.19 365 MET A C 1
ATOM 2844 O O . MET A 1 365 ? -6.434 6.397 -40.224 1.00 81.19 365 MET A O 1
ATOM 2848 N N . PRO A 1 366 ? -6.687 8.623 -40.418 1.00 82.19 366 PRO A N 1
ATOM 2849 C CA . PRO A 1 366 ? -5.992 8.706 -41.698 1.00 82.19 366 PRO A CA 1
ATOM 2850 C C . PRO A 1 366 ? -4.480 8.578 -41.467 1.00 82.19 366 PRO A C 1
ATOM 2852 O O . PRO A 1 366 ? -3.823 9.521 -41.028 1.00 82.19 366 PRO A O 1
ATOM 2855 N N . LEU A 1 367 ? -3.933 7.388 -41.714 1.00 86.06 367 LEU A N 1
ATOM 2856 C CA . LEU A 1 367 ? -2.503 7.106 -41.582 1.00 86.06 367 LEU A CA 1
ATOM 2857 C C . LEU A 1 367 ? -1.784 7.295 -42.920 1.00 86.06 367 LEU A C 1
ATOM 2859 O O . LEU A 1 367 ? -2.286 6.861 -43.957 1.00 86.06 367 LEU A O 1
ATOM 2863 N N . ALA A 1 368 ? -0.597 7.896 -42.887 1.00 88.44 368 ALA A N 1
ATOM 2864 C CA . ALA A 1 368 ? 0.309 7.913 -44.029 1.00 88.44 368 ALA A CA 1
ATOM 2865 C C . ALA A 1 368 ? 0.947 6.526 -44.263 1.00 88.44 368 ALA A C 1
ATOM 2867 O O . ALA A 1 368 ? 1.016 5.691 -43.357 1.00 88.44 368 ALA A O 1
ATOM 2868 N N . GLU A 1 369 ? 1.425 6.272 -45.486 1.00 84.62 369 GLU A N 1
ATOM 2869 C CA . GLU A 1 369 ? 2.014 4.978 -45.878 1.00 84.62 369 GLU A CA 1
ATOM 2870 C C . GLU A 1 369 ? 3.280 4.611 -45.081 1.00 84.62 369 GLU A C 1
ATOM 2872 O O . GLU A 1 369 ? 3.639 3.439 -44.984 1.00 84.62 369 GLU A O 1
ATOM 2877 N N . ASP A 1 370 ? 3.951 5.600 -44.482 1.00 88.19 370 ASP A N 1
ATOM 2878 C CA . ASP A 1 370 ? 5.157 5.420 -43.670 1.00 88.19 370 ASP A CA 1
ATOM 2879 C C . ASP A 1 370 ? 4.877 4.855 -42.262 1.00 88.19 370 ASP A C 1
ATOM 2881 O O . ASP A 1 370 ? 5.808 4.440 -41.562 1.00 88.19 370 ASP A O 1
ATOM 2885 N N . VAL A 1 371 ? 3.612 4.822 -41.825 1.00 90.06 371 VAL A N 1
ATOM 2886 C CA . VAL A 1 371 ? 3.230 4.382 -40.479 1.00 90.06 371 VAL A CA 1
ATOM 2887 C C . VAL A 1 371 ? 3.269 2.858 -40.371 1.00 90.06 371 VAL A C 1
ATOM 2889 O O . VAL A 1 371 ? 2.398 2.141 -40.864 1.00 90.06 371 VAL A O 1
ATOM 2892 N N . ASN A 1 372 ? 4.256 2.349 -39.632 1.00 89.62 372 ASN A N 1
ATOM 2893 C CA . ASN A 1 372 ? 4.400 0.920 -39.369 1.00 89.62 372 ASN A CA 1
ATOM 2894 C C . ASN A 1 372 ? 3.943 0.552 -37.946 1.00 89.62 372 ASN A C 1
ATOM 2896 O O . ASN A 1 372 ? 4.689 0.698 -36.975 1.00 89.62 372 ASN A O 1
ATOM 2900 N N . LEU A 1 373 ? 2.728 0.004 -37.837 1.00 89.88 373 LEU A N 1
ATOM 2901 C CA . LEU A 1 373 ? 2.146 -0.425 -36.559 1.00 89.88 373 LEU A CA 1
ATOM 2902 C C . LEU A 1 373 ? 2.902 -1.591 -35.897 1.00 89.88 373 LEU A C 1
ATOM 2904 O O . LEU A 1 373 ? 2.925 -1.666 -34.671 1.00 89.88 373 LEU A O 1
ATOM 2908 N N . ASN A 1 374 ? 3.548 -2.477 -36.668 1.00 86.12 374 ASN A N 1
ATOM 2909 C CA . ASN A 1 374 ? 4.353 -3.568 -36.096 1.00 86.12 374 ASN A CA 1
ATOM 2910 C C . ASN A 1 374 ? 5.559 -3.006 -35.343 1.00 86.12 374 ASN A C 1
ATOM 2912 O O . ASN A 1 374 ? 5.815 -3.389 -34.204 1.00 86.12 374 ASN A O 1
ATOM 2916 N N . ARG A 1 375 ? 6.244 -2.027 -35.945 1.00 84.56 375 ARG A N 1
ATOM 2917 C CA . ARG A 1 375 ? 7.364 -1.334 -35.302 1.00 84.56 375 ARG A CA 1
ATOM 2918 C C . ARG A 1 375 ? 6.919 -0.589 -34.041 1.00 84.56 375 ARG A C 1
ATOM 2920 O O . ARG A 1 375 ? 7.634 -0.598 -33.046 1.00 84.56 375 ARG A O 1
ATOM 2927 N N . LEU A 1 376 ? 5.742 0.042 -34.061 1.00 87.56 376 LEU A N 1
ATOM 2928 C CA . LEU A 1 376 ? 5.188 0.693 -32.868 1.00 87.56 376 LEU A CA 1
ATOM 2929 C C . LEU A 1 376 ? 4.892 -0.321 -31.754 1.00 87.56 376 LEU A C 1
ATOM 2931 O O . LEU A 1 376 ? 5.210 -0.051 -30.600 1.00 87.56 376 LEU A O 1
ATOM 2935 N N . ALA A 1 377 ? 4.351 -1.497 -32.079 1.00 86.50 377 ALA A N 1
ATOM 2936 C CA . ALA A 1 377 ? 4.100 -2.558 -31.102 1.00 86.50 377 ALA A CA 1
ATOM 2937 C C . ALA A 1 377 ? 5.393 -3.113 -30.466 1.00 86.50 377 ALA A C 1
ATOM 2939 O O . ALA A 1 377 ? 5.394 -3.468 -29.284 1.00 86.50 377 ALA A O 1
ATOM 2940 N N . GLU A 1 378 ? 6.493 -3.153 -31.225 1.00 80.31 378 GLU A N 1
ATOM 2941 C CA . GLU A 1 378 ? 7.824 -3.556 -30.742 1.00 80.31 378 GLU A CA 1
ATOM 2942 C C . GLU A 1 378 ? 8.384 -2.577 -29.714 1.00 80.31 378 GLU A C 1
ATOM 2944 O O . GLU A 1 378 ? 8.786 -2.990 -28.631 1.00 80.31 378 GLU A O 1
ATOM 2949 N N . ILE A 1 379 ? 8.368 -1.280 -30.025 1.00 80.00 379 ILE A N 1
ATOM 2950 C CA . ILE A 1 379 ? 9.005 -0.267 -29.172 1.00 80.00 379 ILE A CA 1
ATOM 2951 C C . ILE A 1 379 ? 8.146 0.151 -27.967 1.00 80.00 379 ILE A C 1
ATOM 2953 O O . ILE A 1 379 ? 8.670 0.714 -27.015 1.00 80.00 379 ILE A O 1
ATOM 2957 N N . THR A 1 380 ? 6.838 -0.120 -27.969 1.00 82.44 380 THR A N 1
ATOM 2958 C CA . THR A 1 380 ? 5.903 0.262 -26.886 1.00 82.44 380 THR A CA 1
ATOM 2959 C C . THR A 1 380 ? 5.824 -0.782 -25.768 1.00 82.44 380 THR A C 1
ATOM 2961 O O . THR A 1 380 ? 4.744 -1.169 -25.319 1.00 82.44 380 THR A O 1
ATOM 2964 N N . HIS A 1 381 ? 6.972 -1.277 -25.301 1.00 77.12 381 HIS A N 1
ATOM 2965 C CA . HIS A 1 381 ? 7.002 -2.278 -24.231 1.00 77.12 381 HIS A CA 1
ATOM 2966 C C . HIS A 1 381 ? 6.415 -1.738 -22.921 1.00 77.12 381 HIS A C 1
ATOM 2968 O O . HIS A 1 381 ? 6.651 -0.593 -22.544 1.00 77.12 381 HIS A O 1
ATOM 2974 N N . GLY A 1 382 ? 5.618 -2.557 -22.231 1.00 72.31 382 GLY A N 1
ATOM 2975 C CA . GLY A 1 382 ? 4.953 -2.170 -20.981 1.00 72.31 382 GLY A CA 1
ATOM 2976 C C . GLY A 1 382 ? 3.784 -1.189 -21.120 1.00 72.31 382 GLY A C 1
ATOM 2977 O O . GLY A 1 382 ? 3.197 -0.813 -20.105 1.00 72.31 382 GLY A O 1
ATOM 2978 N N . TYR A 1 383 ? 3.428 -0.768 -22.339 1.00 83.62 383 TYR A N 1
ATOM 2979 C CA . TYR A 1 383 ? 2.272 0.098 -22.560 1.00 83.62 383 TYR A CA 1
ATOM 2980 C C . TYR A 1 383 ? 0.974 -0.688 -22.347 1.00 83.62 383 TYR A C 1
ATOM 2982 O O . TYR A 1 383 ? 0.768 -1.757 -22.924 1.00 83.62 383 TYR A O 1
ATOM 2990 N N . THR A 1 384 ? 0.070 -0.127 -21.547 1.00 88.25 384 THR A N 1
ATOM 2991 C CA . THR A 1 384 ? -1.296 -0.638 -21.383 1.00 88.25 384 THR A CA 1
ATOM 2992 C C . THR A 1 384 ? -2.194 -0.188 -22.539 1.00 88.25 384 THR A C 1
ATOM 2994 O O . THR A 1 384 ? -1.833 0.693 -23.323 1.00 88.25 384 THR A O 1
ATOM 2997 N N . GLY A 1 385 ? -3.405 -0.745 -22.643 1.00 86.94 385 GLY A N 1
ATOM 2998 C CA . GLY A 1 385 ? -4.378 -0.303 -23.649 1.00 86.94 385 GLY A CA 1
ATOM 2999 C C . GLY A 1 385 ? -4.684 1.198 -23.564 1.00 86.94 385 GLY A C 1
ATOM 3000 O O . GLY A 1 385 ? -4.766 1.875 -24.587 1.00 86.94 385 GLY A O 1
ATOM 3001 N N . ALA A 1 386 ? -4.753 1.747 -22.348 1.00 86.69 386 ALA A N 1
ATOM 3002 C CA . ALA A 1 386 ? -4.915 3.181 -22.119 1.00 86.69 386 ALA A CA 1
ATOM 3003 C C . ALA A 1 386 ? -3.701 4.007 -22.583 1.00 86.69 386 ALA A C 1
ATOM 3005 O O . ALA A 1 386 ? -3.888 5.083 -23.157 1.00 86.69 386 ALA A O 1
ATOM 3006 N N . ASP A 1 387 ? -2.479 3.503 -22.385 1.00 88.69 387 ASP A N 1
ATOM 3007 C CA . ASP A 1 387 ? -1.252 4.176 -22.828 1.00 88.69 387 ASP A CA 1
ATOM 3008 C C . ASP A 1 387 ? -1.157 4.198 -24.361 1.00 88.69 387 ASP A C 1
ATOM 3010 O O . ASP A 1 387 ? -0.823 5.224 -24.950 1.00 88.69 387 ASP A O 1
ATOM 3014 N N . ILE A 1 388 ? -1.524 3.101 -25.031 1.00 90.94 388 ILE A N 1
ATOM 3015 C CA . ILE A 1 388 ? -1.574 3.033 -26.502 1.00 90.94 388 ILE A CA 1
ATOM 3016 C C . ILE A 1 388 ? -2.676 3.940 -27.057 1.00 90.94 388 ILE A C 1
ATOM 3018 O O . ILE A 1 388 ? -2.468 4.636 -28.055 1.00 90.94 388 ILE A O 1
ATOM 3022 N N . ALA A 1 389 ? -3.837 3.990 -26.401 1.00 87.94 389 ALA A N 1
ATOM 3023 C CA . ALA A 1 389 ? -4.896 4.928 -26.757 1.00 87.94 389 ALA A CA 1
ATOM 3024 C C . ALA A 1 389 ? -4.423 6.384 -26.619 1.00 87.94 389 ALA A C 1
ATOM 3026 O O . ALA A 1 389 ? -4.726 7.219 -27.474 1.00 87.94 389 ALA A O 1
ATOM 3027 N N . ALA A 1 390 ? -3.666 6.694 -25.562 1.00 87.31 390 ALA A N 1
ATOM 3028 C CA . ALA A 1 390 ? -3.037 7.998 -25.386 1.00 87.31 390 ALA A CA 1
ATOM 3029 C C . ALA A 1 390 ? -1.986 8.275 -26.470 1.00 87.31 390 ALA A C 1
ATOM 3031 O O . ALA A 1 390 ? -1.979 9.376 -27.011 1.00 87.31 390 ALA A O 1
ATOM 3032 N N . LEU A 1 391 ? -1.182 7.277 -26.856 1.00 92.12 391 LEU A N 1
ATOM 3033 C CA . LEU A 1 391 ? -0.189 7.381 -27.929 1.00 92.12 391 LEU A CA 1
ATOM 3034 C C . LEU A 1 391 ? -0.828 7.746 -29.263 1.00 92.12 391 LEU A C 1
ATOM 3036 O O . LEU A 1 391 ? -0.394 8.694 -29.913 1.00 92.12 391 LEU A O 1
ATOM 3040 N N . CYS A 1 392 ? -1.896 7.044 -29.637 1.00 91.38 392 CYS A N 1
ATOM 3041 C CA . CYS A 1 392 ? -2.639 7.335 -30.860 1.00 91.38 392 CYS A CA 1
ATOM 3042 C C . CYS A 1 392 ? -3.279 8.730 -30.807 1.00 91.38 392 CYS A C 1
ATOM 3044 O O . CYS A 1 392 ? -3.236 9.475 -31.785 1.00 91.38 392 CYS A O 1
ATOM 3046 N N . ARG A 1 393 ? -3.846 9.113 -29.655 1.00 86.69 393 ARG A N 1
ATOM 3047 C CA . ARG A 1 393 ? -4.472 10.429 -29.467 1.00 86.69 393 ARG A CA 1
ATOM 3048 C C . ARG A 1 393 ? -3.461 11.566 -29.573 1.00 86.69 393 ARG A C 1
ATOM 3050 O O . ARG A 1 393 ? -3.745 12.563 -30.227 1.00 86.69 393 ARG A O 1
ATOM 3057 N N . GLU A 1 394 ? -2.295 11.418 -28.956 1.00 87.62 394 GLU A N 1
ATOM 3058 C CA . GLU A 1 394 ? -1.244 12.433 -28.993 1.00 87.62 394 GLU A CA 1
ATOM 3059 C C . GLU A 1 394 ? -0.612 12.525 -30.387 1.00 87.62 394 GLU A C 1
ATOM 3061 O O . GLU A 1 394 ? -0.379 13.626 -30.878 1.00 87.62 394 GLU A O 1
ATOM 3066 N N . ALA A 1 395 ? -0.430 11.399 -31.087 1.00 91.38 395 ALA A N 1
ATOM 3067 C CA . ALA A 1 395 ? -0.005 11.401 -32.488 1.00 91.38 395 ALA A CA 1
ATOM 3068 C C . ALA A 1 395 ? -1.000 12.169 -33.381 1.00 91.38 395 ALA A C 1
ATOM 3070 O O . ALA A 1 395 ? -0.597 13.028 -34.165 1.00 91.38 395 ALA A O 1
ATOM 3071 N N . ALA A 1 396 ? -2.307 11.944 -33.202 1.00 87.50 396 ALA A N 1
ATOM 3072 C CA . ALA A 1 396 ? -3.343 12.693 -33.912 1.00 87.50 396 ALA A CA 1
ATOM 3073 C C . ALA A 1 396 ? -3.351 14.188 -33.543 1.00 87.50 396 ALA A C 1
ATOM 3075 O O . ALA A 1 396 ? -3.523 15.038 -34.415 1.00 87.50 396 ALA A O 1
ATOM 3076 N N . MET A 1 397 ? -3.119 14.533 -32.272 1.00 85.38 397 MET A N 1
ATOM 3077 C CA . MET A 1 397 ? -3.034 15.925 -31.819 1.00 85.38 397 MET A CA 1
ATOM 3078 C C . MET A 1 397 ? -1.811 16.645 -32.402 1.00 85.38 397 MET A C 1
ATOM 3080 O O . MET A 1 397 ? -1.900 17.811 -32.790 1.00 85.38 397 MET A O 1
ATOM 3084 N N . LYS A 1 398 ? -0.673 15.954 -32.520 1.00 86.81 398 LYS A N 1
ATOM 3085 C CA . LYS A 1 398 ? 0.524 16.474 -33.195 1.00 86.81 398 LYS A CA 1
ATOM 3086 C C . LYS A 1 398 ? 0.268 16.691 -34.678 1.00 86.81 398 LYS A C 1
ATOM 3088 O O . LYS A 1 398 ? 0.589 17.768 -35.176 1.00 86.81 398 LYS A O 1
ATOM 3093 N N . ALA A 1 399 ? -0.391 15.744 -35.347 1.00 87.38 399 ALA A N 1
ATOM 3094 C CA . ALA A 1 399 ? -0.826 15.934 -36.723 1.00 87.38 399 ALA A CA 1
ATOM 3095 C C . ALA A 1 399 ? -1.732 17.170 -36.846 1.00 87.38 399 ALA A C 1
ATOM 3097 O O . ALA A 1 399 ? -1.428 18.055 -37.642 1.00 87.38 399 ALA A O 1
ATOM 3098 N N . LEU A 1 400 ? -2.756 17.307 -35.992 1.00 84.50 400 LEU A N 1
ATOM 3099 C CA . LEU A 1 400 ? -3.655 18.466 -35.969 1.00 84.50 400 LEU A CA 1
ATOM 3100 C C . LEU A 1 400 ? -2.896 19.790 -35.801 1.00 84.50 400 LEU A C 1
ATOM 3102 O O . LEU A 1 400 ? -3.156 20.732 -36.543 1.00 84.50 400 LEU A O 1
ATOM 3106 N N . ARG A 1 401 ? -1.912 19.866 -34.894 1.00 84.00 401 ARG A N 1
ATOM 3107 C CA . ARG A 1 401 ? -1.079 21.069 -34.704 1.00 84.00 401 ARG A CA 1
ATOM 3108 C C . ARG A 1 401 ? -0.310 21.481 -35.963 1.00 84.00 401 ARG A C 1
ATOM 3110 O O . ARG A 1 401 ? -0.070 22.672 -36.136 1.00 84.00 401 ARG A O 1
ATOM 3117 N N . ARG A 1 402 ? 0.060 20.541 -36.843 1.00 85.31 402 ARG A N 1
ATOM 3118 C CA . ARG A 1 402 ? 0.711 20.856 -38.132 1.00 85.31 402 ARG A CA 1
ATOM 3119 C C . ARG A 1 402 ? -0.248 21.527 -39.113 1.00 85.31 402 ARG A C 1
ATOM 3121 O O . ARG A 1 402 ? 0.179 22.390 -39.873 1.00 85.31 402 ARG A O 1
ATOM 3128 N N . TYR A 1 403 ? -1.521 21.135 -39.094 1.00 82.81 403 TYR A N 1
ATOM 3129 C CA . TYR A 1 403 ? -2.546 21.657 -40.003 1.00 82.81 403 TYR A CA 1
ATOM 3130 C C . TYR A 1 403 ? -3.306 22.860 -39.431 1.00 82.81 403 TYR A C 1
ATOM 3132 O O . TYR A 1 403 ? -3.862 23.630 -40.202 1.00 82.81 403 TYR A O 1
ATOM 3140 N N . LEU A 1 404 ? -3.272 23.084 -38.113 1.00 80.25 404 LEU A N 1
ATOM 3141 C CA . LEU A 1 404 ? -3.946 24.202 -37.441 1.00 80.25 404 LEU A CA 1
ATOM 3142 C C . LEU A 1 404 ? -3.612 25.589 -38.032 1.00 80.25 404 LEU A C 1
ATOM 3144 O O . LEU A 1 404 ? -4.540 26.372 -38.202 1.00 80.25 404 LEU A O 1
ATOM 3148 N N . PRO A 1 405 ? -2.362 25.901 -38.441 1.00 80.81 405 PRO A N 1
ATOM 3149 C CA . PRO A 1 405 ? -2.051 27.165 -39.119 1.00 80.81 405 PRO A CA 1
ATOM 3150 C C . PRO A 1 405 ? -2.726 27.348 -40.488 1.00 80.81 405 PRO A C 1
ATOM 3152 O O . PRO A 1 405 ? -2.792 28.469 -40.980 1.00 80.81 405 PRO A O 1
ATOM 3155 N N . LYS A 1 406 ? -3.191 26.263 -41.123 1.00 73.81 406 LYS A N 1
ATOM 3156 C CA . LYS A 1 406 ? -3.919 26.285 -42.401 1.00 73.81 406 LYS A CA 1
ATOM 3157 C C . LYS A 1 406 ? -5.442 26.385 -42.214 1.00 73.81 406 LYS A C 1
ATOM 3159 O O . LYS A 1 406 ? -6.158 26.479 -43.205 1.00 73.81 406 LYS A O 1
ATOM 3164 N N . ILE A 1 407 ? -5.937 26.333 -40.975 1.00 76.25 407 ILE A N 1
ATOM 3165 C CA . ILE A 1 407 ? -7.367 26.357 -40.647 1.00 76.25 407 ILE A CA 1
ATOM 3166 C C . ILE A 1 407 ? -7.732 27.754 -40.141 1.00 76.25 407 ILE A C 1
ATOM 3168 O O . ILE A 1 407 ? -7.176 28.223 -39.148 1.00 76.25 407 ILE A O 1
ATOM 3172 N N . ASN A 1 408 ? -8.695 28.407 -40.794 1.00 72.69 408 ASN A N 1
ATOM 3173 C CA . ASN A 1 408 ? -9.275 29.646 -40.287 1.00 72.69 408 ASN A CA 1
ATOM 3174 C C . ASN A 1 408 ? -10.324 29.325 -39.209 1.00 72.69 408 ASN A C 1
ATOM 3176 O O . ASN A 1 408 ? -11.399 28.819 -39.516 1.00 72.69 408 ASN A O 1
ATOM 3180 N N . LEU A 1 409 ? -10.010 29.605 -37.941 1.00 71.38 409 LEU A N 1
ATOM 3181 C CA . LEU A 1 409 ? -10.893 29.317 -36.801 1.00 71.38 409 LEU A CA 1
ATOM 3182 C C . LEU A 1 409 ? -12.096 30.276 -36.692 1.00 71.38 409 LEU A C 1
ATOM 3184 O O . LEU A 1 409 ? -12.977 30.035 -35.870 1.00 71.38 409 LEU A O 1
ATOM 3188 N N . GLU A 1 410 ? -12.130 31.360 -37.475 1.00 68.81 410 GLU A N 1
ATOM 3189 C CA . GLU A 1 410 ? -13.250 32.315 -37.501 1.00 68.81 410 GLU A CA 1
ATOM 3190 C C . GLU A 1 410 ? -14.422 31.835 -38.374 1.00 68.81 410 GLU A C 1
ATOM 3192 O O . GLU A 1 410 ? -15.549 32.312 -38.224 1.00 68.81 410 GLU A O 1
ATOM 3197 N N . GLU A 1 411 ? -14.177 30.873 -39.266 1.00 66.94 411 GLU A N 1
ATOM 3198 C CA . GLU A 1 411 ? -15.199 30.301 -40.138 1.00 66.94 411 GLU A CA 1
ATOM 3199 C C . GLU A 1 411 ? -15.918 29.116 -39.463 1.00 66.94 411 GLU A C 1
ATOM 3201 O O . GLU A 1 411 ? -15.287 28.295 -38.794 1.00 66.94 411 GLU A O 1
ATOM 3206 N N . PRO A 1 412 ? -17.248 28.982 -39.636 1.00 56.75 412 PRO A N 1
ATOM 3207 C CA . PRO A 1 412 ? -18.040 27.946 -38.967 1.00 56.75 412 PRO A CA 1
ATOM 3208 C C . PRO A 1 412 ? -17.798 26.525 -39.504 1.00 56.75 412 PRO A C 1
ATOM 3210 O O . PRO A 1 412 ? -18.231 25.558 -38.876 1.00 56.75 412 PRO A O 1
ATOM 3213 N N . THR A 1 413 ? -17.135 26.378 -40.653 1.00 56.59 413 THR A N 1
ATOM 3214 C CA . THR A 1 413 ? -16.888 25.095 -41.328 1.00 56.59 413 THR A CA 1
ATOM 3215 C C . THR A 1 413 ? -15.471 25.050 -41.886 1.00 56.59 413 THR A C 1
ATOM 3217 O O . THR A 1 413 ? -15.030 26.005 -42.517 1.00 56.59 413 THR A O 1
ATOM 3220 N N . ILE A 1 414 ? -14.770 23.933 -41.687 1.00 68.31 414 ILE A N 1
ATOM 3221 C CA . ILE A 1 414 ? -13.418 23.720 -42.223 1.00 68.31 414 ILE A CA 1
ATOM 3222 C C . ILE A 1 414 ? -13.528 23.333 -43.713 1.00 68.31 414 ILE A C 1
ATOM 3224 O O . ILE A 1 414 ? -14.356 22.473 -44.025 1.00 68.31 414 ILE A O 1
ATOM 3228 N N . PRO A 1 415 ? -12.709 23.904 -44.619 1.00 66.75 415 PRO A N 1
ATOM 3229 C CA . PRO A 1 415 ? -12.721 23.543 -46.037 1.00 66.75 415 PRO A CA 1
ATOM 3230 C C . PRO A 1 415 ? -12.479 22.035 -46.270 1.00 66.75 415 PRO A C 1
ATOM 3232 O O . PRO A 1 415 ? -11.545 21.482 -45.670 1.00 66.75 415 PRO A O 1
ATOM 3235 N N . PRO A 1 416 ? -13.271 21.359 -47.130 1.00 64.25 416 PRO A N 1
ATOM 3236 C CA . PRO A 1 416 ? -13.117 19.932 -47.431 1.00 64.25 416 PRO A CA 1
ATOM 3237 C C . PRO A 1 416 ? -11.710 19.543 -47.901 1.00 64.25 416 PRO A C 1
ATOM 3239 O O . PRO A 1 416 ? -11.216 18.480 -47.535 1.00 64.25 416 PRO A O 1
ATOM 3242 N N . GLU A 1 417 ? -11.024 20.425 -48.628 1.00 66.75 417 GLU A N 1
ATOM 3243 C CA . GLU A 1 417 ? -9.686 20.186 -49.179 1.00 66.75 417 GLU A CA 1
ATOM 3244 C C . GLU A 1 417 ? -8.637 20.006 -48.071 1.00 66.75 417 GLU A C 1
ATOM 3246 O O . GLU A 1 417 ? -7.763 19.144 -48.155 1.00 66.75 417 GLU A O 1
ATOM 3251 N N . VAL A 1 418 ? -8.747 20.778 -46.984 1.00 70.62 418 VAL A N 1
ATOM 3252 C CA . VAL A 1 418 ? -7.849 20.654 -45.825 1.00 70.62 418 VAL A CA 1
ATOM 3253 C C . VAL A 1 418 ? -8.120 19.348 -45.080 1.00 70.62 418 VAL A C 1
ATOM 3255 O O . VAL A 1 418 ? -7.182 18.700 -44.625 1.00 70.62 418 VAL A O 1
ATOM 3258 N N . LEU A 1 419 ? -9.388 18.938 -44.979 1.00 68.31 419 LEU A N 1
ATOM 3259 C CA . LEU A 1 419 ? -9.793 17.694 -44.315 1.00 68.31 419 LEU A CA 1
ATOM 3260 C C . LEU A 1 419 ? -9.334 16.448 -45.088 1.00 68.31 419 LEU A C 1
ATOM 3262 O O . LEU A 1 419 ? -9.016 15.436 -44.464 1.00 68.31 419 LEU A O 1
ATOM 3266 N N . GLU A 1 420 ? -9.267 16.523 -46.419 1.00 69.50 420 GLU A N 1
ATOM 3267 C CA . GLU A 1 420 ? -8.747 15.454 -47.281 1.00 69.50 420 GLU A CA 1
ATOM 3268 C C . GLU A 1 420 ? -7.213 15.329 -47.223 1.00 69.50 420 GLU A C 1
ATOM 3270 O O . GLU A 1 420 ? -6.692 14.215 -47.286 1.00 69.50 420 GLU A O 1
ATOM 3275 N N . GLU A 1 421 ? -6.482 16.434 -47.031 1.00 76.56 421 GLU A N 1
ATOM 3276 C CA . GLU A 1 421 ? -5.015 16.431 -46.875 1.00 76.56 421 GLU A CA 1
ATOM 3277 C C . GLU A 1 421 ? -4.521 15.980 -45.485 1.00 76.56 421 GLU A C 1
ATOM 3279 O O . GLU A 1 421 ? -3.322 15.729 -45.296 1.00 76.56 421 GLU A O 1
ATOM 3284 N N . MET A 1 422 ? -5.399 15.922 -44.480 1.00 81.25 422 MET A N 1
ATOM 3285 C CA . MET A 1 422 ? -5.019 15.619 -43.099 1.00 81.25 422 MET A CA 1
ATOM 3286 C C . MET A 1 422 ? -4.640 14.144 -42.917 1.00 81.25 422 MET A C 1
ATOM 3288 O O . MET A 1 422 ? -5.496 13.263 -42.864 1.00 81.25 422 MET A O 1
ATOM 3292 N N . VAL A 1 423 ? -3.344 13.889 -42.720 1.00 87.94 423 VAL A N 1
ATOM 3293 C CA . VAL A 1 423 ? -2.791 12.559 -42.421 1.00 87.94 423 VAL A CA 1
ATOM 3294 C C . VAL A 1 423 ? -1.887 12.583 -41.186 1.00 87.94 423 VAL A C 1
ATOM 3296 O O . VAL A 1 423 ? -1.272 13.603 -40.854 1.00 87.94 423 VAL A O 1
ATOM 3299 N N . VAL A 1 424 ? -1.812 11.451 -40.487 1.00 90.69 424 VAL A N 1
ATOM 3300 C CA . VAL A 1 424 ? -0.911 11.219 -39.349 1.00 90.69 424 VAL A CA 1
ATOM 3301 C C . VAL A 1 424 ? 0.320 10.464 -39.839 1.00 90.69 424 VAL A C 1
ATOM 3303 O O . VAL A 1 424 ? 0.189 9.389 -40.426 1.00 90.69 424 VAL A O 1
ATOM 3306 N N . ASN A 1 425 ? 1.509 11.013 -39.583 1.00 91.62 425 ASN A N 1
ATOM 3307 C CA . ASN A 1 425 ? 2.772 10.448 -40.069 1.00 91.62 425 ASN A CA 1
ATOM 3308 C C . ASN A 1 425 ? 3.486 9.650 -38.975 1.00 91.62 425 ASN A C 1
ATOM 3310 O O . ASN A 1 425 ? 3.246 9.842 -37.777 1.00 91.62 425 ASN A O 1
ATOM 3314 N N . MET A 1 426 ? 4.468 8.829 -39.362 1.00 90.62 426 MET A N 1
ATOM 3315 C CA . MET A 1 426 ? 5.286 8.083 -38.398 1.00 90.62 426 MET A CA 1
ATOM 3316 C C . MET A 1 426 ? 6.054 9.016 -37.443 1.00 90.62 426 MET A C 1
ATOM 3318 O O . MET A 1 426 ? 6.251 8.695 -36.269 1.00 90.62 426 MET A O 1
ATOM 3322 N N . SER A 1 427 ? 6.444 10.209 -37.906 1.00 90.25 427 SER A N 1
ATOM 3323 C CA . SER A 1 427 ? 7.081 11.233 -37.066 1.00 90.25 427 SER A CA 1
ATOM 3324 C C . SER A 1 427 ? 6.214 11.668 -35.883 1.00 90.25 427 SER A C 1
ATOM 3326 O O . SER A 1 427 ? 6.752 11.937 -34.809 1.00 90.25 427 SER A O 1
ATOM 3328 N N . ASP A 1 428 ? 4.894 11.726 -36.065 1.00 92.44 428 ASP A N 1
ATOM 3329 C CA . ASP A 1 428 ? 3.957 12.185 -35.038 1.00 92.44 428 ASP A CA 1
ATOM 3330 C C . ASP A 1 428 ? 3.842 11.135 -33.925 1.00 92.44 428 ASP A C 1
ATOM 3332 O O . ASP A 1 428 ? 3.913 11.473 -32.742 1.00 92.44 428 ASP A O 1
ATOM 3336 N N . PHE A 1 429 ? 3.810 9.849 -34.297 1.00 91.81 429 PHE A N 1
ATOM 3337 C CA . PHE A 1 429 ? 3.900 8.731 -33.355 1.00 91.81 429 PHE A CA 1
ATOM 3338 C C . PHE A 1 429 ? 5.226 8.713 -32.592 1.00 91.81 429 PHE A C 1
ATOM 3340 O O . PHE A 1 429 ? 5.228 8.543 -31.375 1.00 91.81 429 PHE A O 1
ATOM 3347 N N . MET A 1 430 ? 6.356 8.932 -33.270 1.00 89.25 430 MET A N 1
ATOM 3348 C CA . MET A 1 430 ? 7.667 8.945 -32.609 1.00 89.25 430 MET A CA 1
ATOM 3349 C C . MET A 1 430 ? 7.827 10.125 -31.644 1.00 89.25 430 MET A C 1
ATOM 3351 O O . MET A 1 430 ? 8.479 9.993 -30.610 1.00 89.25 430 MET A O 1
ATOM 3355 N N . GLN A 1 431 ? 7.237 11.280 -31.956 1.00 84.94 431 GLN A N 1
ATOM 3356 C CA . GLN A 1 431 ? 7.206 12.414 -31.036 1.00 84.94 431 GLN A CA 1
ATOM 3357 C C . GLN A 1 431 ? 6.266 12.168 -29.851 1.00 84.94 431 GLN A C 1
ATOM 3359 O O . GLN A 1 431 ? 6.609 12.542 -28.735 1.00 84.94 431 GLN A O 1
ATOM 3364 N N . ALA A 1 432 ? 5.105 11.546 -30.074 1.00 89.00 432 ALA A N 1
ATOM 3365 C CA . ALA A 1 432 ? 4.177 11.167 -29.007 1.00 89.00 432 ALA A CA 1
ATOM 3366 C C . ALA A 1 432 ? 4.792 10.126 -28.058 1.00 89.00 432 ALA A C 1
ATOM 3368 O O . ALA A 1 432 ? 4.690 10.255 -26.841 1.00 89.00 432 ALA A O 1
ATOM 3369 N N . TYR A 1 433 ? 5.520 9.152 -28.606 1.00 84.44 433 TYR A N 1
ATOM 3370 C CA . TYR A 1 433 ? 6.228 8.124 -27.841 1.00 84.44 433 TYR A CA 1
ATOM 3371 C C . TYR A 1 433 ? 7.265 8.702 -26.865 1.00 84.44 433 TYR A C 1
ATOM 3373 O O . TYR A 1 433 ? 7.461 8.161 -25.784 1.00 84.44 433 TYR A O 1
ATOM 3381 N N . ARG A 1 434 ? 7.916 9.824 -27.207 1.00 80.88 434 ARG A N 1
ATOM 3382 C CA . ARG A 1 434 ? 8.892 10.484 -26.316 1.00 80.88 434 ARG A CA 1
ATOM 3383 C C . ARG A 1 434 ? 8.255 11.160 -25.100 1.00 80.88 434 ARG A C 1
ATOM 3385 O O . ARG A 1 434 ? 8.951 11.409 -24.123 1.00 80.88 434 ARG A O 1
ATOM 3392 N N . GLU A 1 435 ? 6.973 11.500 -25.178 1.00 79.12 435 GLU A N 1
ATOM 3393 C CA . GLU A 1 435 ? 6.255 12.234 -24.129 1.00 79.12 435 GLU A CA 1
ATOM 3394 C C . GLU A 1 435 ? 5.417 11.301 -23.250 1.00 79.12 435 GLU A C 1
ATOM 3396 O O . GLU A 1 435 ? 5.215 11.566 -22.063 1.00 79.12 435 GLU A O 1
ATOM 3401 N N . ILE A 1 436 ? 4.943 10.191 -23.815 1.00 79.75 436 ILE A N 1
ATOM 3402 C CA . ILE A 1 436 ? 4.095 9.239 -23.108 1.00 79.75 436 ILE A CA 1
ATOM 3403 C C . ILE A 1 436 ? 4.966 8.246 -22.350 1.00 79.75 436 ILE A C 1
ATOM 3405 O O . ILE A 1 436 ? 5.802 7.544 -22.909 1.00 79.75 436 ILE A O 1
ATOM 3409 N N . THR A 1 437 ? 4.749 8.185 -21.041 1.00 72.38 437 THR A N 1
ATOM 3410 C CA . THR A 1 437 ? 5.410 7.222 -20.160 1.00 72.38 437 THR A CA 1
ATOM 3411 C C . THR A 1 437 ? 4.439 6.096 -19.813 1.00 72.38 437 THR A C 1
ATOM 3413 O O . THR A 1 437 ? 3.312 6.399 -19.409 1.00 72.38 437 THR A O 1
ATOM 3416 N N . PRO A 1 438 ? 4.846 4.818 -19.933 1.00 71.50 438 PRO A N 1
ATOM 3417 C CA . PRO A 1 438 ? 3.978 3.682 -19.642 1.00 71.50 438 PRO A CA 1
ATOM 3418 C C . PRO A 1 438 ? 3.517 3.697 -18.184 1.00 71.50 438 PRO A C 1
ATOM 3420 O O . PRO A 1 438 ? 4.329 3.798 -17.260 1.00 71.50 438 PRO A O 1
ATOM 3423 N N . THR A 1 439 ? 2.206 3.568 -17.969 1.00 64.06 439 THR A N 1
ATOM 3424 C CA . THR A 1 439 ? 1.604 3.650 -16.632 1.00 64.06 439 THR A CA 1
ATOM 3425 C C . THR A 1 439 ? 2.046 2.483 -15.742 1.00 64.06 439 THR A C 1
ATOM 3427 O O . THR A 1 439 ? 2.259 2.672 -14.547 1.00 64.06 439 THR A O 1
ATOM 3430 N N . ALA A 1 440 ? 2.267 1.300 -16.324 1.00 53.53 440 ALA A N 1
ATOM 3431 C CA . ALA A 1 440 ? 2.676 0.101 -15.593 1.00 53.53 440 ALA A CA 1
ATOM 3432 C C . ALA A 1 440 ? 4.145 0.113 -15.116 1.00 53.53 440 ALA A C 1
ATOM 3434 O O . ALA A 1 440 ? 4.462 -0.527 -14.117 1.00 53.53 440 ALA A O 1
ATOM 3435 N N . MET A 1 441 ? 5.044 0.849 -15.786 1.00 50.19 441 MET A N 1
ATOM 3436 C CA . MET A 1 441 ? 6.480 0.866 -15.448 1.00 50.19 441 MET A CA 1
ATOM 3437 C C . MET A 1 441 ? 6.867 1.948 -14.431 1.00 50.19 441 MET A C 1
ATOM 3439 O O . MET A 1 441 ? 7.991 1.944 -13.940 1.00 50.19 441 MET A O 1
ATOM 3443 N N . ARG A 1 442 ? 5.954 2.854 -14.049 1.00 46.56 442 ARG A N 1
ATOM 3444 C CA . ARG A 1 442 ? 6.239 3.909 -13.051 1.00 46.56 442 ARG A CA 1
ATOM 3445 C C . ARG A 1 442 ? 6.586 3.370 -11.652 1.00 46.56 442 ARG A C 1
ATOM 3447 O O . ARG A 1 442 ? 7.092 4.130 -10.834 1.00 46.56 442 ARG A O 1
ATOM 3454 N N . GLU A 1 443 ? 6.345 2.084 -11.381 1.00 41.34 443 GLU A N 1
ATOM 3455 C CA . GLU A 1 443 ? 6.683 1.414 -10.114 1.00 41.34 443 GLU A CA 1
ATOM 3456 C C . GLU A 1 443 ? 7.966 0.552 -10.162 1.00 41.34 443 GLU A C 1
ATOM 3458 O O . GLU A 1 443 ? 8.424 0.080 -9.114 1.00 41.34 443 GLU A O 1
ATOM 3463 N N . VAL A 1 444 ? 8.561 0.313 -11.340 1.00 44.19 444 VAL A N 1
ATOM 3464 C CA . VAL A 1 444 ? 9.651 -0.666 -11.508 1.00 44.19 444 VAL A CA 1
ATOM 3465 C C . VAL A 1 444 ? 10.800 -0.071 -12.326 1.00 44.19 444 VAL A C 1
ATOM 3467 O O . VAL A 1 444 ? 10.683 0.097 -13.534 1.00 44.19 444 VAL A O 1
ATOM 3470 N N . GLU A 1 445 ? 11.934 0.217 -11.677 1.00 45.59 445 GLU A N 1
ATOM 3471 C CA . GLU A 1 445 ? 13.203 0.481 -12.373 1.00 45.59 445 GLU A CA 1
ATOM 3472 C C . GLU A 1 445 ? 13.702 -0.832 -12.996 1.00 45.59 445 GLU A C 1
ATOM 3474 O O . GLU A 1 445 ? 14.326 -1.655 -12.329 1.00 45.59 445 GLU A O 1
ATOM 3479 N N . VAL A 1 446 ? 13.355 -1.059 -14.261 1.00 56.94 446 VAL A N 1
ATOM 3480 C CA . VAL A 1 446 ? 13.891 -2.149 -15.083 1.00 56.94 446 VAL A CA 1
ATOM 3481 C C . VAL A 1 446 ? 14.960 -1.561 -15.997 1.00 56.94 446 VAL A C 1
ATOM 3483 O O . VAL A 1 446 ? 14.700 -0.580 -16.696 1.00 56.94 446 VAL A O 1
ATOM 3486 N N . GLU A 1 447 ? 16.153 -2.154 -16.019 1.00 57.88 447 GLU A N 1
ATOM 3487 C CA . GLU A 1 447 ? 17.148 -1.832 -17.040 1.00 57.88 447 GLU A CA 1
ATOM 3488 C C . GLU A 1 447 ? 16.800 -2.601 -18.321 1.00 57.88 447 GLU A C 1
ATOM 3490 O O . GLU A 1 447 ? 16.574 -3.810 -18.287 1.00 57.88 447 GLU A O 1
ATOM 3495 N N . VAL A 1 448 ? 16.781 -1.915 -19.466 1.00 63.41 448 VAL A N 1
ATOM 3496 C CA . VAL A 1 448 ? 16.835 -2.585 -20.772 1.00 63.41 448 VAL A CA 1
ATOM 3497 C C . VAL A 1 448 ? 18.313 -2.661 -21.150 1.00 63.41 448 VAL A C 1
ATOM 3499 O O . VAL A 1 448 ? 18.912 -1.622 -21.448 1.00 63.41 448 VAL A O 1
ATOM 3502 N N . PRO A 1 449 ? 18.950 -3.839 -21.061 1.00 68.62 449 PRO A N 1
ATOM 3503 C CA . PRO A 1 449 ? 20.343 -3.976 -21.442 1.00 68.62 449 PRO A CA 1
ATOM 3504 C C . PRO A 1 449 ? 20.477 -3.779 -22.957 1.00 68.62 449 PRO A C 1
ATOM 3506 O O . PRO A 1 449 ? 19.588 -4.122 -23.729 1.00 68.62 449 PRO A O 1
ATOM 3509 N N . THR A 1 450 ? 21.590 -3.181 -23.378 1.00 74.19 450 THR A N 1
ATOM 3510 C CA . THR A 1 450 ? 21.893 -2.907 -24.795 1.00 74.19 450 THR A CA 1
ATOM 3511 C C . THR A 1 450 ? 23.045 -3.755 -25.324 1.00 74.19 450 THR A C 1
ATOM 3513 O O . THR A 1 450 ? 23.487 -3.547 -26.446 1.00 74.19 450 THR A O 1
ATOM 3516 N N . VAL A 1 451 ? 23.581 -4.653 -24.494 1.00 83.62 451 VAL A N 1
ATOM 3517 C CA . VAL A 1 451 ? 24.769 -5.452 -24.819 1.00 83.62 451 VAL A CA 1
ATOM 3518 C C . VAL A 1 451 ? 24.336 -6.667 -25.628 1.00 83.62 451 VAL A C 1
ATOM 3520 O O . VAL A 1 451 ? 23.399 -7.343 -25.216 1.00 83.62 451 VAL A O 1
ATOM 3523 N N . HIS A 1 452 ? 25.020 -6.964 -26.728 1.00 86.44 452 HIS A N 1
ATOM 3524 C CA . HIS A 1 452 ? 24.742 -8.114 -27.598 1.00 86.44 452 HIS A CA 1
ATOM 3525 C C . HIS A 1 452 ? 25.870 -9.161 -27.561 1.00 86.44 452 HIS A C 1
ATOM 3527 O O . HIS A 1 452 ? 26.950 -8.924 -27.010 1.00 86.44 452 HIS A O 1
ATOM 3533 N N . TRP A 1 453 ? 25.635 -10.352 -28.131 1.00 87.56 453 TRP A N 1
ATOM 3534 C CA . TRP A 1 453 ? 26.631 -11.440 -28.136 1.00 87.56 453 TRP A CA 1
ATOM 3535 C C . TRP A 1 453 ? 27.934 -11.109 -28.882 1.00 87.56 453 TRP A C 1
ATOM 3537 O O . TRP A 1 453 ? 28.969 -11.721 -28.591 1.00 87.56 453 TRP A O 1
ATOM 3547 N N . ASP A 1 454 ? 27.882 -10.194 -29.848 1.00 84.25 454 ASP A N 1
ATOM 3548 C CA . ASP A 1 454 ? 28.998 -9.723 -30.677 1.00 84.25 454 ASP A CA 1
ATOM 3549 C C . ASP A 1 454 ? 29.909 -8.722 -29.949 1.00 84.25 454 ASP A C 1
ATOM 3551 O O . ASP A 1 454 ? 31.092 -8.611 -30.275 1.00 84.25 454 ASP A O 1
ATOM 3555 N N . GLU A 1 455 ? 29.396 -8.055 -28.915 1.00 80.81 455 GLU A N 1
ATOM 3556 C CA . GLU A 1 455 ? 30.164 -7.154 -28.048 1.00 80.81 455 GLU A CA 1
ATOM 3557 C C . GLU A 1 455 ? 30.982 -7.895 -26.973 1.00 80.81 455 GLU A C 1
ATOM 3559 O O . GLU A 1 455 ? 31.750 -7.278 -26.231 1.00 80.81 455 GLU A O 1
ATOM 3564 N N . ILE A 1 456 ? 30.864 -9.226 -26.896 1.00 84.94 456 ILE A N 1
ATOM 3565 C CA . ILE A 1 456 ? 31.615 -10.081 -25.967 1.00 84.94 456 ILE A CA 1
ATOM 3566 C C . ILE A 1 456 ? 32.589 -10.959 -26.758 1.00 84.94 456 ILE A C 1
ATOM 3568 O O . ILE A 1 456 ? 32.173 -11.809 -27.543 1.00 84.94 456 ILE A O 1
ATOM 3572 N N . GLY A 1 457 ? 33.894 -10.807 -26.524 1.00 80.50 457 GLY A N 1
ATOM 3573 C CA . GLY A 1 457 ? 34.915 -11.667 -27.133 1.00 80.50 457 GLY A CA 1
ATOM 3574 C C . GLY A 1 457 ? 34.941 -13.075 -26.523 1.00 80.50 457 GLY A C 1
ATOM 3575 O O . GLY A 1 457 ? 34.909 -13.217 -25.303 1.00 80.50 457 GLY A O 1
ATOM 3576 N N . GLY A 1 458 ? 35.041 -14.100 -27.371 1.00 85.06 458 GLY A N 1
ATOM 3577 C CA . GLY A 1 458 ? 35.237 -15.510 -27.018 1.00 85.06 458 GLY A CA 1
ATOM 3578 C C . GLY A 1 458 ? 34.089 -16.137 -26.227 1.00 85.06 458 GLY A C 1
ATOM 3579 O O . GLY A 1 458 ? 32.925 -15.764 -26.391 1.00 85.06 458 GLY A O 1
ATOM 3580 N N . LEU A 1 459 ? 34.447 -17.087 -25.351 1.00 85.56 459 LEU A N 1
ATOM 3581 C CA . LEU A 1 459 ? 33.544 -17.771 -24.413 1.00 85.56 459 LEU A CA 1
ATOM 3582 C C . LEU A 1 459 ? 32.385 -18.534 -25.083 1.00 85.56 459 LEU A C 1
ATOM 3584 O O . LEU A 1 459 ? 31.293 -18.606 -24.523 1.00 85.56 459 LEU A O 1
ATOM 3588 N N . ASP A 1 460 ? 32.610 -19.117 -26.262 1.00 86.56 460 ASP A N 1
ATOM 3589 C CA . ASP A 1 460 ? 31.555 -19.756 -27.063 1.00 86.56 460 ASP A CA 1
ATOM 3590 C C . ASP A 1 460 ? 30.802 -20.861 -26.303 1.00 86.56 460 ASP A C 1
ATOM 3592 O O . ASP A 1 460 ? 29.573 -20.901 -26.347 1.00 86.56 460 ASP A O 1
ATOM 3596 N N . ASP A 1 461 ? 31.512 -21.675 -25.516 1.00 87.19 461 ASP A N 1
ATOM 3597 C CA . ASP A 1 461 ? 30.905 -22.722 -24.681 1.00 87.19 461 ASP A CA 1
ATOM 3598 C C . ASP A 1 461 ? 29.982 -22.138 -23.597 1.00 87.19 461 ASP A C 1
ATOM 3600 O O . ASP A 1 461 ? 28.877 -22.629 -23.369 1.00 87.19 461 ASP A O 1
ATOM 3604 N N . VAL A 1 462 ? 30.404 -21.048 -22.947 1.00 89.00 462 VAL A N 1
ATOM 3605 C CA . VAL A 1 462 ? 29.625 -20.357 -21.904 1.00 89.00 462 VAL A CA 1
ATOM 3606 C C . VAL A 1 462 ? 28.402 -19.676 -22.513 1.00 89.00 462 VAL A C 1
ATOM 3608 O O . VAL A 1 462 ? 27.303 -19.769 -21.963 1.00 89.00 462 VAL A O 1
ATOM 3611 N N . LYS A 1 463 ? 28.571 -19.019 -23.670 1.00 91.12 463 LYS A N 1
ATOM 3612 C CA . LYS A 1 463 ? 27.464 -18.425 -24.429 1.00 91.12 463 LYS A CA 1
ATOM 3613 C C . LYS A 1 463 ? 26.444 -19.497 -24.792 1.00 91.12 463 LYS A C 1
ATOM 3615 O O . LYS A 1 463 ? 25.259 -19.299 -24.555 1.00 91.12 463 LYS A O 1
ATOM 3620 N N . GLN A 1 464 ? 26.895 -20.642 -25.299 1.00 90.69 464 GLN A N 1
ATOM 3621 C CA . GLN A 1 464 ? 26.021 -21.753 -25.662 1.00 90.69 464 GLN A CA 1
ATOM 3622 C C . GLN A 1 464 ? 25.230 -22.283 -24.456 1.00 90.69 464 GLN A C 1
ATOM 3624 O O . GLN A 1 464 ? 24.011 -22.416 -24.544 1.00 90.69 464 GLN A O 1
ATOM 3629 N N . GLN A 1 465 ? 25.873 -22.479 -23.302 1.00 89.75 465 GLN A N 1
ATOM 3630 C CA . GLN A 1 465 ? 25.179 -22.906 -22.080 1.00 89.75 465 GLN A CA 1
ATOM 3631 C C . GLN A 1 465 ? 24.141 -21.883 -21.588 1.00 89.75 465 GLN A C 1
ATOM 3633 O O . GLN A 1 465 ? 23.076 -22.271 -21.103 1.00 89.75 465 GLN A O 1
ATOM 3638 N N . LEU A 1 466 ? 24.416 -20.581 -21.726 1.00 90.00 466 LEU A N 1
ATOM 3639 C CA . LEU A 1 466 ? 23.459 -19.519 -21.401 1.00 90.00 466 LEU A CA 1
ATOM 3640 C C . LEU A 1 466 ? 22.284 -19.468 -22.384 1.00 90.00 466 LEU A C 1
ATOM 3642 O O . LEU A 1 466 ? 21.150 -19.258 -21.953 1.00 90.00 466 LEU A O 1
ATOM 3646 N N . ARG A 1 467 ? 22.517 -19.727 -23.677 1.00 89.50 467 ARG A N 1
ATOM 3647 C CA . ARG A 1 467 ? 21.429 -19.872 -24.658 1.00 89.50 467 ARG A CA 1
ATOM 3648 C C . ARG A 1 467 ? 20.495 -21.015 -24.274 1.00 89.50 467 ARG A C 1
ATOM 3650 O O . ARG A 1 467 ? 19.283 -20.838 -24.238 1.00 89.50 467 ARG A O 1
ATOM 3657 N N . GLU A 1 468 ? 21.066 -22.160 -23.922 1.00 86.06 468 GLU A N 1
ATOM 3658 C CA . GLU A 1 468 ? 20.319 -23.355 -23.519 1.00 86.06 468 GLU A CA 1
ATOM 3659 C C . GLU A 1 468 ? 19.546 -23.159 -22.210 1.00 86.06 468 GLU A C 1
ATOM 3661 O O . GLU A 1 468 ? 18.424 -23.646 -22.072 1.00 86.06 468 GLU A O 1
ATOM 3666 N N . SER A 1 469 ? 20.141 -22.445 -21.250 1.00 84.62 469 SER A N 1
ATOM 3667 C CA . SER A 1 469 ? 19.608 -22.335 -19.886 1.00 84.62 469 SER A CA 1
ATOM 3668 C C . SER A 1 469 ? 18.706 -21.121 -19.658 1.00 84.62 469 SER A C 1
ATOM 3670 O O . SER A 1 469 ? 17.963 -21.106 -18.685 1.00 84.62 469 SER A O 1
ATOM 3672 N N . VAL A 1 470 ? 18.769 -20.097 -20.514 1.00 86.06 470 VAL A N 1
ATOM 3673 C CA . VAL A 1 470 ? 18.042 -18.828 -20.322 1.00 86.06 470 VAL A CA 1
ATOM 3674 C C . VAL A 1 470 ? 17.272 -18.444 -21.582 1.00 86.06 470 VAL A C 1
ATOM 3676 O O . VAL A 1 470 ? 16.059 -18.256 -21.521 1.00 86.06 470 VAL A O 1
ATOM 3679 N N . GLU A 1 471 ? 17.947 -18.386 -22.734 1.00 85.19 471 GLU A N 1
ATOM 3680 C CA . GLU A 1 471 ? 17.339 -17.894 -23.978 1.00 85.19 471 GLU A CA 1
ATOM 3681 C C . GLU A 1 471 ? 16.259 -18.841 -24.517 1.00 85.19 471 GLU A C 1
ATOM 3683 O O . GLU A 1 471 ? 15.156 -18.405 -24.842 1.00 85.19 471 GLU A O 1
ATOM 3688 N N . TRP A 1 472 ? 16.537 -20.144 -24.599 1.00 85.81 472 TRP A N 1
ATOM 3689 C CA . TRP A 1 472 ? 15.571 -21.117 -25.111 1.00 85.81 472 TRP A CA 1
ATOM 3690 C C . TRP A 1 472 ? 14.338 -21.269 -24.212 1.00 85.81 472 TRP A C 1
ATOM 3692 O O . TRP A 1 472 ? 13.240 -21.279 -24.774 1.00 85.81 472 TRP A O 1
ATOM 3702 N N . PRO A 1 473 ? 14.455 -21.347 -22.867 1.00 81.25 473 PRO A N 1
ATOM 3703 C CA . PRO A 1 473 ? 13.290 -21.336 -21.985 1.00 81.25 473 PRO A CA 1
ATOM 3704 C C . PRO A 1 473 ? 12.404 -20.099 -22.150 1.00 81.25 473 PRO A C 1
ATOM 3706 O O . PRO A 1 473 ? 11.184 -20.234 -22.149 1.00 81.25 473 PRO A O 1
ATOM 3709 N N . LEU A 1 474 ? 12.999 -18.912 -22.327 1.00 80.94 474 LEU A N 1
ATOM 3710 C CA . LEU A 1 474 ? 12.251 -17.658 -22.461 1.00 80.94 474 LEU A CA 1
ATOM 3711 C C . LEU A 1 474 ? 11.622 -17.483 -23.852 1.00 80.94 474 LEU A C 1
ATOM 3713 O O . LEU A 1 474 ? 10.475 -17.055 -23.951 1.00 80.94 474 LEU A O 1
ATOM 3717 N N . LYS A 1 475 ? 12.334 -17.833 -24.932 1.00 79.81 475 LYS A N 1
ATOM 3718 C CA . LYS A 1 475 ? 11.826 -17.687 -26.310 1.00 79.81 475 LYS A CA 1
ATOM 3719 C C . LYS A 1 475 ? 10.899 -18.822 -26.743 1.00 79.81 475 LYS A C 1
ATOM 3721 O O . LYS A 1 475 ? 9.946 -18.585 -27.481 1.00 79.81 475 LYS A O 1
ATOM 3726 N N . ASN A 1 476 ? 11.189 -20.055 -26.324 1.00 78.56 476 ASN A N 1
ATOM 3727 C CA . ASN A 1 476 ? 10.549 -21.274 -26.827 1.00 78.56 476 ASN A CA 1
ATOM 3728 C C . ASN A 1 476 ? 10.025 -22.192 -25.698 1.00 78.56 476 ASN A C 1
ATOM 3730 O O . ASN A 1 476 ? 10.337 -23.388 -25.699 1.00 78.56 476 ASN A O 1
ATOM 3734 N N . PRO A 1 477 ? 9.183 -21.706 -24.764 1.00 72.94 477 PRO A N 1
ATOM 3735 C CA . PRO A 1 477 ? 8.708 -22.503 -23.622 1.00 72.94 477 PRO A CA 1
ATOM 3736 C C . PRO A 1 477 ? 7.973 -23.790 -24.045 1.00 72.94 477 PRO A C 1
ATOM 3738 O O . PRO A 1 477 ? 8.180 -24.855 -23.464 1.00 72.94 477 PRO A O 1
ATOM 3741 N N . LYS A 1 478 ? 7.216 -23.741 -25.152 1.00 74.25 478 LYS A N 1
ATOM 3742 C CA . LYS A 1 478 ? 6.491 -24.896 -25.722 1.00 74.25 478 LYS A CA 1
ATOM 3743 C C . LYS A 1 478 ? 7.396 -26.078 -26.087 1.00 74.25 478 LYS A C 1
ATOM 3745 O O . LYS A 1 478 ? 6.937 -27.216 -26.118 1.00 74.25 478 LYS A O 1
ATOM 3750 N N . LEU A 1 479 ? 8.674 -25.833 -26.394 1.00 78.31 479 LEU A N 1
ATOM 3751 C CA . LEU A 1 479 ? 9.627 -26.894 -26.735 1.00 78.31 479 LEU A CA 1
ATOM 3752 C C . LEU A 1 479 ? 9.938 -27.773 -25.514 1.00 78.31 479 LEU A C 1
ATOM 3754 O O . LEU A 1 479 ? 10.035 -28.990 -25.650 1.00 78.31 479 LEU A O 1
ATOM 3758 N N . PHE A 1 480 ? 10.013 -27.168 -24.326 1.00 77.62 480 PHE A N 1
ATOM 3759 C CA . PHE A 1 480 ? 10.242 -27.863 -23.059 1.00 77.62 480 PHE A CA 1
ATOM 3760 C C . PHE A 1 480 ? 9.001 -28.647 -22.617 1.00 77.62 480 PHE A C 1
ATOM 3762 O O . PHE A 1 480 ? 9.121 -29.813 -22.236 1.00 77.62 480 PHE A O 1
ATOM 3769 N N . GLU A 1 481 ? 7.808 -28.059 -22.766 1.00 71.38 481 GLU A N 1
ATOM 3770 C CA . GLU A 1 481 ? 6.528 -28.734 -22.503 1.00 71.38 481 GLU A CA 1
ATOM 3771 C C . GLU A 1 481 ? 6.337 -29.972 -23.387 1.00 71.38 481 GLU A C 1
ATOM 3773 O O . GLU A 1 481 ? 6.050 -31.056 -22.880 1.00 71.38 481 GLU A O 1
ATOM 3778 N N . ASN A 1 482 ? 6.568 -29.841 -24.699 1.00 77.44 482 ASN A N 1
ATOM 3779 C CA . ASN A 1 482 ? 6.448 -30.949 -25.653 1.00 77.44 482 ASN A CA 1
ATOM 3780 C C . ASN A 1 482 ? 7.432 -32.091 -25.367 1.00 77.44 482 ASN A C 1
ATOM 3782 O O . ASN A 1 482 ? 7.138 -33.250 -25.653 1.00 77.44 482 ASN A O 1
ATOM 3786 N N . MET A 1 483 ? 8.607 -31.767 -24.825 1.00 81.62 483 MET A N 1
ATOM 3787 C CA . MET A 1 483 ? 9.616 -32.749 -24.431 1.00 81.62 483 MET A CA 1
ATOM 3788 C C . MET A 1 483 ? 9.415 -33.287 -23.006 1.00 81.62 483 MET A C 1
ATOM 3790 O O . MET A 1 483 ? 10.134 -34.199 -22.603 1.00 81.62 483 MET A O 1
ATOM 3794 N N . GLY A 1 484 ? 8.453 -32.757 -22.240 1.00 74.81 484 GLY A N 1
ATOM 3795 C CA . GLY A 1 484 ? 8.192 -33.164 -20.857 1.00 74.81 484 GLY A CA 1
ATOM 3796 C C . GLY A 1 484 ? 9.337 -32.847 -19.889 1.00 74.81 484 GLY A C 1
ATOM 3797 O O . GLY A 1 484 ? 9.455 -33.491 -18.846 1.00 74.81 484 GLY A O 1
ATOM 3798 N N . ILE A 1 485 ? 10.196 -31.884 -20.230 1.00 77.75 485 ILE A N 1
ATOM 3799 C CA . ILE A 1 485 ? 11.356 -31.485 -19.425 1.00 77.75 485 ILE A CA 1
ATOM 3800 C C . ILE A 1 485 ? 11.094 -30.138 -18.751 1.00 77.75 485 ILE A C 1
ATOM 3802 O O . ILE A 1 485 ? 10.480 -29.246 -19.331 1.00 77.75 485 ILE A O 1
ATOM 3806 N N . LYS A 1 486 ? 11.571 -29.972 -17.515 1.00 68.38 486 LYS A N 1
ATOM 3807 C CA . LYS A 1 486 ? 11.502 -28.681 -16.818 1.00 68.38 486 LYS A CA 1
ATOM 3808 C C . LYS A 1 486 ? 12.717 -27.827 -17.201 1.00 68.38 486 LYS A C 1
ATOM 3810 O O . LYS A 1 486 ? 13.829 -28.362 -17.182 1.00 68.38 486 LYS A O 1
ATOM 3815 N N . PRO A 1 487 ? 12.539 -26.538 -17.538 1.00 72.56 487 PRO A N 1
ATOM 3816 C CA . PRO A 1 487 ? 13.667 -25.643 -17.756 1.00 72.56 487 PRO A CA 1
ATOM 3817 C C . PRO A 1 487 ? 14.457 -25.438 -16.449 1.00 72.56 487 PRO A C 1
ATOM 3819 O O . PRO A 1 487 ? 13.882 -25.571 -15.361 1.00 72.56 487 PRO A O 1
ATOM 3822 N N . PRO A 1 488 ? 15.763 -25.132 -16.538 1.00 70.62 488 PRO A N 1
ATOM 3823 C CA . PRO A 1 488 ? 16.575 -24.813 -15.368 1.00 70.62 488 PRO A CA 1
ATOM 3824 C C . PRO A 1 488 ? 16.082 -23.521 -14.702 1.00 70.62 488 PRO A C 1
ATOM 3826 O O . PRO A 1 488 ? 15.697 -22.572 -15.385 1.00 70.62 488 PRO A O 1
ATOM 3829 N N . ARG A 1 489 ? 16.059 -23.495 -13.365 1.00 72.50 489 ARG A N 1
ATOM 3830 C CA . ARG A 1 489 ? 15.430 -22.410 -12.583 1.00 72.50 489 ARG A CA 1
ATOM 3831 C C . ARG A 1 489 ? 16.389 -21.277 -12.250 1.00 72.50 489 ARG A C 1
ATOM 3833 O O . ARG A 1 489 ? 15.973 -20.119 -12.165 1.00 72.50 489 ARG A O 1
ATOM 3840 N N . GLY A 1 490 ? 17.661 -21.608 -12.059 1.00 84.81 490 GLY A N 1
ATOM 3841 C CA . GLY A 1 490 ? 18.665 -20.652 -11.633 1.00 84.81 490 GLY A CA 1
ATOM 3842 C C . GLY A 1 490 ? 20.037 -20.993 -12.185 1.00 84.81 490 GLY A C 1
ATOM 3843 O O . GLY A 1 490 ? 20.508 -22.126 -12.082 1.00 84.81 490 GLY A O 1
ATOM 3844 N N . VAL A 1 491 ? 20.716 -19.990 -12.731 1.00 90.31 491 VAL A N 1
ATOM 3845 C CA . VAL A 1 491 ? 22.086 -20.146 -13.228 1.00 90.31 491 VAL A CA 1
ATOM 3846 C C . VAL A 1 491 ? 23.042 -19.345 -12.355 1.00 90.31 491 VAL A C 1
ATOM 3848 O O . VAL A 1 491 ? 22.873 -18.137 -12.189 1.00 90.31 491 VAL A O 1
ATOM 3851 N N . LEU A 1 492 ? 24.059 -20.006 -11.806 1.00 91.31 492 LEU A N 1
ATOM 3852 C CA . LEU A 1 492 ? 25.154 -19.364 -11.086 1.00 91.31 492 LEU A CA 1
ATOM 3853 C C . LEU A 1 492 ? 26.391 -19.285 -11.986 1.00 91.31 492 LEU A C 1
ATOM 3855 O O . LEU A 1 492 ? 27.011 -20.298 -12.310 1.00 91.31 492 LEU A O 1
ATOM 3859 N N . LEU A 1 493 ? 26.766 -18.065 -12.357 1.00 92.94 493 LEU A N 1
ATOM 3860 C CA . LEU A 1 493 ? 28.015 -17.740 -13.033 1.00 92.94 493 LEU A CA 1
ATOM 3861 C C . LEU A 1 493 ? 29.133 -17.593 -11.996 1.00 92.94 493 LEU A C 1
ATOM 3863 O O . LEU A 1 493 ? 29.069 -16.725 -11.124 1.00 92.94 493 LEU A O 1
ATOM 3867 N N . TYR A 1 494 ? 30.197 -18.381 -12.110 1.00 91.81 494 TYR A N 1
ATOM 3868 C CA . TYR A 1 494 ? 31.353 -18.265 -11.218 1.00 91.81 494 TYR A CA 1
ATOM 3869 C C . TYR A 1 494 ? 32.665 -18.221 -11.994 1.00 91.81 494 TYR A C 1
ATOM 3871 O O . TYR A 1 494 ? 32.783 -18.761 -13.088 1.00 91.81 494 TYR A O 1
ATOM 3879 N N . GLY A 1 495 ? 33.666 -17.546 -11.438 1.00 89.25 495 GLY A N 1
ATOM 3880 C CA . GLY A 1 495 ? 34.999 -17.470 -12.035 1.00 89.25 495 GLY A CA 1
ATOM 3881 C C . GLY A 1 495 ? 35.774 -16.243 -11.568 1.00 89.25 495 GLY A C 1
ATOM 3882 O O . GLY A 1 495 ? 35.243 -15.459 -10.776 1.00 89.25 495 GLY A O 1
ATOM 3883 N N . PRO A 1 496 ? 36.990 -16.022 -12.085 1.00 85.94 496 PRO A N 1
ATOM 3884 C CA . PRO A 1 496 ? 37.827 -14.900 -11.682 1.00 85.94 496 PRO A CA 1
ATOM 3885 C C . PRO A 1 496 ? 37.159 -13.529 -11.911 1.00 85.94 496 PRO A C 1
ATOM 3887 O O . PRO A 1 496 ? 36.337 -13.372 -12.830 1.00 85.94 496 PRO A O 1
ATOM 3890 N N . PRO A 1 497 ? 37.495 -12.508 -11.102 1.00 84.75 497 PRO A N 1
ATOM 3891 C CA . PRO A 1 497 ? 37.017 -11.146 -11.324 1.00 84.75 497 PRO A CA 1
ATOM 3892 C C . PRO A 1 497 ? 37.483 -10.618 -12.690 1.00 84.75 497 PRO A C 1
ATOM 3894 O O . PRO A 1 497 ? 38.487 -11.063 -13.236 1.00 84.75 497 PRO A O 1
ATOM 3897 N N . GLY A 1 498 ? 36.722 -9.696 -13.285 1.00 81.00 498 GLY A N 1
ATOM 3898 C CA . GLY A 1 498 ? 37.099 -9.064 -14.559 1.00 81.00 498 GLY A CA 1
ATOM 3899 C C . GLY A 1 498 ? 36.919 -9.918 -15.826 1.00 81.00 498 GLY A C 1
ATOM 3900 O O . GLY A 1 498 ? 37.253 -9.452 -16.912 1.00 81.00 498 GLY A O 1
ATOM 3901 N N . CYS A 1 499 ? 36.355 -11.130 -15.725 1.00 84.06 499 CYS A N 1
ATOM 3902 C CA . CYS A 1 499 ? 36.131 -12.039 -16.867 1.00 84.06 499 CYS A CA 1
ATOM 3903 C C . CYS A 1 499 ? 34.749 -11.901 -17.545 1.00 84.06 499 CYS A C 1
ATOM 3905 O O . CYS A 1 499 ? 34.372 -12.741 -18.352 1.00 84.06 499 CYS A O 1
ATOM 3907 N N . GLY A 1 500 ? 33.971 -10.858 -17.228 1.00 83.62 500 GLY A N 1
ATOM 3908 C CA . GLY A 1 500 ? 32.747 -10.532 -17.978 1.00 83.62 500 GLY A CA 1
ATOM 3909 C C . GLY A 1 500 ? 31.448 -11.223 -17.538 1.00 83.62 500 GLY A C 1
ATOM 3910 O O . GLY A 1 500 ? 30.482 -11.184 -18.290 1.00 83.62 500 GLY A O 1
ATOM 3911 N N . LYS A 1 501 ? 31.363 -11.793 -16.324 1.00 90.44 501 LYS A N 1
ATOM 3912 C CA . LYS A 1 501 ? 30.131 -12.426 -15.787 1.00 90.44 501 LYS A CA 1
ATOM 3913 C C . LYS A 1 501 ? 28.887 -11.526 -15.883 1.00 90.44 501 LYS A C 1
ATOM 3915 O O . LYS A 1 501 ? 27.865 -11.941 -16.418 1.00 90.44 501 LYS A O 1
ATOM 3920 N N . THR A 1 502 ? 28.993 -10.273 -15.438 1.00 87.62 502 THR A N 1
ATOM 3921 C CA . THR A 1 502 ? 27.899 -9.287 -15.508 1.00 87.62 502 THR A CA 1
ATOM 3922 C C . THR A 1 502 ? 27.560 -8.897 -16.953 1.00 87.62 502 THR A C 1
ATOM 3924 O O . THR A 1 502 ? 26.395 -8.681 -17.274 1.00 87.62 502 THR A O 1
ATOM 3927 N N . LEU A 1 503 ? 28.554 -8.845 -17.850 1.00 87.69 503 LEU A N 1
ATOM 3928 C CA . LEU A 1 503 ? 28.333 -8.553 -19.274 1.00 87.69 503 LEU A CA 1
ATOM 3929 C C . LEU A 1 503 ? 27.596 -9.700 -19.977 1.00 87.69 503 LEU A C 1
ATOM 3931 O O . LEU A 1 503 ? 26.670 -9.437 -20.734 1.00 87.69 503 LEU A O 1
ATOM 3935 N N . LEU A 1 504 ? 27.944 -10.955 -19.676 1.00 89.94 504 LEU A N 1
ATOM 3936 C CA . LEU A 1 504 ? 27.243 -12.141 -20.182 1.00 89.94 504 LEU A CA 1
ATOM 3937 C C . LEU A 1 504 ? 25.774 -12.165 -19.746 1.00 89.94 504 LEU A C 1
ATOM 3939 O O . LEU A 1 504 ? 24.903 -12.452 -20.563 1.00 89.94 504 LEU A O 1
ATOM 3943 N N . ALA A 1 505 ? 25.495 -11.823 -18.483 1.00 89.00 505 ALA A N 1
ATOM 3944 C CA . ALA A 1 505 ? 24.131 -11.730 -17.964 1.00 89.00 505 ALA A CA 1
ATOM 3945 C C . ALA A 1 505 ? 23.311 -10.629 -18.664 1.00 89.00 505 ALA A C 1
ATOM 3947 O O . ALA A 1 505 ? 22.139 -10.834 -18.972 1.00 89.00 505 ALA A O 1
ATOM 3948 N N . LYS A 1 506 ? 23.933 -9.481 -18.966 1.00 87.06 506 LYS A N 1
ATOM 3949 C CA . LYS A 1 506 ? 23.293 -8.416 -19.752 1.00 87.06 506 LYS A CA 1
ATOM 3950 C C . LYS A 1 506 ? 23.046 -8.851 -21.199 1.00 87.06 506 LYS A C 1
ATOM 3952 O O . LYS A 1 506 ? 21.946 -8.640 -21.691 1.00 87.06 506 LYS A O 1
ATOM 3957 N N . ALA A 1 507 ? 24.012 -9.509 -21.843 1.00 89.00 507 ALA A N 1
ATOM 3958 C CA . ALA A 1 507 ? 23.872 -9.977 -23.221 1.00 89.00 507 ALA A CA 1
ATOM 3959 C C . ALA A 1 507 ? 22.778 -11.035 -23.392 1.00 89.00 507 ALA A C 1
ATOM 3961 O O . ALA A 1 507 ? 21.948 -10.914 -24.289 1.00 89.00 507 ALA A O 1
ATOM 3962 N N . VAL A 1 508 ? 22.720 -12.033 -22.503 1.00 88.50 508 VAL A N 1
ATOM 3963 C CA . VAL A 1 508 ? 21.669 -13.058 -22.577 1.00 88.50 508 VAL A CA 1
ATOM 3964 C C . VAL A 1 508 ? 20.279 -12.464 -22.347 1.00 88.50 508 VAL A C 1
ATOM 3966 O O . VAL A 1 508 ? 19.328 -12.899 -22.989 1.00 88.50 508 VAL A O 1
ATOM 3969 N N . ALA A 1 509 ? 20.148 -11.447 -21.490 1.00 86.06 509 ALA A N 1
ATOM 3970 C CA . ALA A 1 509 ? 18.881 -10.754 -21.276 1.00 86.06 509 ALA A CA 1
ATOM 3971 C C . ALA A 1 509 ? 18.441 -9.952 -22.514 1.00 86.06 509 ALA A C 1
ATOM 3973 O O . ALA A 1 509 ? 17.287 -10.080 -22.920 1.00 86.06 509 ALA A O 1
ATOM 3974 N N . THR A 1 510 ? 19.356 -9.212 -23.158 1.00 83.94 510 THR A N 1
ATOM 3975 C CA . THR A 1 510 ? 19.084 -8.495 -24.421 1.00 83.94 510 THR A CA 1
ATOM 3976 C C . THR A 1 510 ? 18.624 -9.457 -25.513 1.00 83.94 510 THR A C 1
ATOM 3978 O O . THR A 1 510 ? 17.606 -9.238 -26.162 1.00 83.94 510 THR A O 1
ATOM 3981 N N . GLU A 1 511 ? 19.358 -10.554 -25.696 1.00 85.00 511 GLU A N 1
ATOM 3982 C CA . GLU A 1 511 ? 19.105 -11.534 -26.754 1.00 85.00 511 GLU A CA 1
ATOM 3983 C C . GLU A 1 511 ? 17.818 -12.314 -26.501 1.00 85.00 511 GLU A C 1
ATOM 3985 O O . GLU A 1 511 ? 17.137 -12.683 -27.450 1.00 85.00 511 GLU A O 1
ATOM 3990 N N . SER A 1 512 ? 17.442 -12.506 -25.235 1.00 81.44 512 SER A N 1
ATOM 3991 C CA . SER A 1 512 ? 16.167 -13.112 -24.835 1.00 81.44 512 SER A CA 1
ATOM 3992 C C . SER A 1 512 ? 14.978 -12.145 -24.901 1.00 81.44 512 SER A C 1
ATOM 3994 O O . SER A 1 512 ? 13.871 -12.559 -24.571 1.00 81.44 512 SER A O 1
ATOM 3996 N N . GLU A 1 513 ? 15.188 -10.880 -25.290 1.00 80.19 513 GLU A N 1
ATOM 3997 C CA . GLU A 1 513 ? 14.180 -9.806 -25.245 1.00 80.19 513 GLU A CA 1
ATOM 3998 C C . GLU A 1 513 ? 13.527 -9.663 -23.852 1.00 80.19 513 GLU A C 1
ATOM 4000 O O . GLU A 1 513 ? 12.346 -9.334 -23.718 1.00 80.19 513 GLU A O 1
ATOM 4005 N N . ALA A 1 514 ? 14.301 -9.935 -22.796 1.00 79.88 514 ALA A N 1
ATOM 4006 C CA . ALA A 1 514 ? 13.823 -9.990 -21.422 1.00 79.88 514 ALA A CA 1
ATOM 4007 C C . ALA A 1 514 ? 14.223 -8.744 -20.623 1.00 79.88 514 ALA A C 1
ATOM 4009 O O . ALA A 1 514 ? 15.313 -8.188 -20.766 1.00 79.88 514 ALA A O 1
ATOM 4010 N N . ASN A 1 515 ? 13.339 -8.333 -19.719 1.00 78.81 515 ASN A N 1
ATOM 4011 C CA . ASN A 1 515 ? 13.569 -7.242 -18.778 1.00 78.81 515 ASN A CA 1
ATOM 4012 C C . ASN A 1 515 ? 14.706 -7.595 -17.798 1.00 78.81 515 ASN A C 1
ATOM 4014 O O . ASN A 1 515 ? 14.693 -8.686 -17.231 1.00 78.81 515 ASN A O 1
ATOM 4018 N N . PHE A 1 516 ? 15.671 -6.698 -17.555 1.00 82.38 516 PHE A N 1
ATOM 4019 C CA . PHE A 1 516 ? 16.819 -6.979 -16.679 1.00 82.38 516 PHE A CA 1
ATOM 4020 C C . PHE A 1 516 ? 16.711 -6.241 -15.343 1.00 82.38 516 PHE A C 1
ATOM 4022 O O . PHE A 1 516 ? 16.612 -5.014 -15.288 1.00 82.38 516 PHE A O 1
ATOM 4029 N N . ILE A 1 517 ? 16.758 -6.994 -14.244 1.00 84.06 517 ILE A N 1
ATOM 4030 C CA . ILE A 1 517 ? 16.725 -6.453 -12.881 1.00 84.06 517 ILE A CA 1
ATOM 4031 C C . ILE A 1 517 ? 18.051 -6.795 -12.208 1.00 84.06 517 ILE A C 1
ATOM 4033 O O . ILE A 1 517 ? 18.274 -7.940 -11.827 1.00 84.06 517 ILE A O 1
ATOM 4037 N N . SER A 1 518 ? 18.930 -5.802 -12.064 1.00 83.81 518 SER A N 1
ATOM 4038 C CA . SER A 1 518 ? 20.256 -5.977 -11.463 1.00 83.81 518 SER A CA 1
ATOM 4039 C C . SER A 1 518 ? 20.248 -5.626 -9.982 1.00 83.81 518 SER A C 1
ATOM 4041 O O . SER A 1 518 ? 19.796 -4.550 -9.598 1.00 83.81 518 SER A O 1
ATOM 4043 N N . ILE A 1 519 ? 20.810 -6.499 -9.149 1.00 81.75 519 ILE A N 1
ATOM 4044 C CA . ILE A 1 519 ? 20.916 -6.300 -7.702 1.00 81.75 519 ILE A CA 1
ATOM 4045 C C . ILE A 1 519 ? 22.320 -6.675 -7.251 1.00 81.75 519 ILE A C 1
ATOM 4047 O O . ILE A 1 519 ? 22.805 -7.752 -7.585 1.00 81.75 519 ILE A O 1
ATOM 4051 N N . LYS A 1 520 ? 22.966 -5.817 -6.459 1.00 77.31 520 LYS A N 1
ATOM 4052 C CA . LYS A 1 520 ? 24.265 -6.129 -5.853 1.00 77.31 520 LYS A CA 1
ATOM 4053 C C . LYS A 1 520 ? 24.072 -6.648 -4.432 1.00 77.31 520 LYS A C 1
ATOM 4055 O O . LYS A 1 520 ? 23.408 -5.993 -3.628 1.00 77.31 520 LYS A O 1
ATOM 4060 N N . GLY A 1 521 ? 24.682 -7.784 -4.097 1.00 66.12 521 GLY A N 1
ATOM 4061 C CA . GLY A 1 521 ? 24.587 -8.416 -2.775 1.00 66.12 521 GLY A CA 1
ATOM 4062 C C . GLY A 1 521 ? 24.819 -7.456 -1.594 1.00 66.12 521 GLY A C 1
ATOM 4063 O O . GLY A 1 521 ? 23.977 -7.401 -0.692 1.00 66.12 521 GLY A O 1
ATOM 4064 N N . PRO A 1 522 ? 25.877 -6.619 -1.598 1.00 63.16 522 PRO A N 1
ATOM 4065 C CA . PRO A 1 522 ? 26.128 -5.658 -0.520 1.00 63.16 522 PRO A CA 1
ATOM 4066 C C . PRO A 1 522 ? 25.059 -4.562 -0.366 1.00 63.16 522 PRO A C 1
ATOM 4068 O O . PRO A 1 522 ? 24.880 -4.026 0.732 1.00 63.16 522 PRO A O 1
ATOM 4071 N N . GLU A 1 523 ? 24.327 -4.213 -1.430 1.00 57.34 523 GLU A N 1
ATOM 4072 C CA . GLU A 1 523 ? 23.290 -3.169 -1.387 1.00 57.34 523 GLU A CA 1
ATOM 4073 C C . GLU A 1 523 ? 22.050 -3.606 -0.594 1.00 57.34 523 GLU A C 1
ATOM 4075 O O . GLU A 1 523 ? 21.341 -2.754 -0.054 1.00 57.34 523 GLU A O 1
ATOM 4080 N N . ILE A 1 524 ? 21.818 -4.919 -0.469 1.00 61.75 524 ILE A N 1
ATOM 4081 C CA . ILE A 1 524 ? 20.707 -5.478 0.311 1.00 61.75 524 ILE A CA 1
ATOM 4082 C C . ILE A 1 524 ? 20.967 -5.330 1.822 1.00 61.75 524 ILE A C 1
ATOM 4084 O O . ILE A 1 524 ? 20.059 -4.926 2.547 1.00 61.75 524 ILE A O 1
ATOM 4088 N N . PHE A 1 525 ? 22.194 -5.580 2.308 1.00 50.78 525 PHE A N 1
ATOM 4089 C CA . PHE A 1 525 ? 22.514 -5.486 3.749 1.00 50.78 525 PHE A CA 1
ATOM 4090 C C . PHE A 1 525 ? 22.917 -4.086 4.208 1.00 50.78 525 PHE A C 1
ATOM 4092 O O . PHE A 1 525 ? 22.563 -3.673 5.308 1.00 50.78 525 PHE A O 1
ATOM 4099 N N . SER A 1 526 ? 23.677 -3.341 3.402 1.00 39.69 526 SER A N 1
ATOM 4100 C CA . SER A 1 526 ? 24.224 -2.038 3.823 1.00 39.69 526 SER A CA 1
ATOM 4101 C C . SER A 1 526 ? 23.147 -0.982 4.072 1.00 39.69 526 SER A C 1
ATOM 4103 O O . SER A 1 526 ? 23.349 -0.089 4.892 1.00 39.69 526 SER A O 1
ATOM 4105 N N . LYS A 1 527 ? 21.989 -1.100 3.414 1.00 38.22 527 LYS A N 1
ATOM 4106 C CA . LYS A 1 527 ? 20.859 -0.193 3.624 1.00 38.22 527 LYS A CA 1
ATOM 4107 C C . LYS A 1 527 ? 19.962 -0.576 4.816 1.00 38.22 527 LYS A C 1
ATOM 4109 O O . LYS A 1 527 ? 19.214 0.290 5.257 1.00 38.22 527 LYS A O 1
ATOM 4114 N N . TRP A 1 528 ? 20.004 -1.810 5.347 1.00 47.41 528 TRP A N 1
ATOM 4115 C CA . TRP A 1 528 ? 18.896 -2.332 6.175 1.00 47.41 528 TRP A CA 1
ATOM 4116 C C . TRP A 1 528 ? 19.278 -3.406 7.227 1.00 47.41 528 TRP A C 1
ATOM 4118 O O . TRP A 1 528 ? 18.644 -4.462 7.260 1.00 47.41 528 TRP A O 1
ATOM 4128 N N . VAL A 1 529 ? 20.280 -3.183 8.096 1.00 35.06 529 VAL A N 1
ATOM 4129 C CA . VAL A 1 529 ? 20.626 -4.117 9.205 1.00 35.06 529 VAL A CA 1
ATOM 4130 C C . VAL A 1 529 ? 20.896 -3.388 10.537 1.00 35.06 529 VAL A C 1
ATOM 4132 O O . VAL A 1 529 ? 21.769 -2.517 10.576 1.00 35.06 529 VAL A O 1
ATOM 4135 N N . GLY A 1 530 ? 20.206 -3.800 11.621 1.00 46.97 530 GLY A N 1
ATOM 4136 C CA . GLY A 1 530 ? 20.548 -3.513 13.032 1.00 46.97 530 GLY A CA 1
ATOM 4137 C C . GLY A 1 530 ? 19.373 -3.620 14.032 1.00 46.97 530 GLY A C 1
ATOM 4138 O O . GLY A 1 530 ? 18.535 -2.725 14.057 1.00 46.97 530 GLY A O 1
ATOM 4139 N N . GLU A 1 531 ? 19.336 -4.659 14.883 1.00 57.81 531 GLU A N 1
ATOM 4140 C CA . GLU A 1 531 ? 18.217 -5.050 15.784 1.00 57.81 531 GLU A CA 1
ATOM 4141 C C . GLU A 1 531 ? 18.748 -5.175 17.237 1.00 57.81 531 GLU A C 1
ATOM 4143 O O . GLU A 1 531 ? 19.654 -5.969 17.482 1.00 57.81 531 GLU A O 1
ATOM 4148 N N . SER A 1 532 ? 18.289 -4.429 18.251 1.00 69.44 532 SER A N 1
ATOM 4149 C CA . SER A 1 532 ? 17.174 -4.809 19.156 1.00 69.44 532 SER A CA 1
ATOM 4150 C C . SER A 1 532 ? 17.242 -3.974 20.467 1.00 69.44 532 SER A C 1
ATOM 4152 O O . SER A 1 532 ? 18.254 -3.329 20.753 1.00 69.44 532 SER A O 1
ATOM 4154 N N . LEU A 1 533 ? 16.206 -4.031 21.310 1.00 75.69 533 LEU A N 1
ATOM 4155 C CA . LEU A 1 533 ? 16.044 -3.340 22.601 1.00 75.69 533 LEU A CA 1
ATOM 4156 C C . LEU A 1 533 ? 16.258 -4.251 23.834 1.00 75.69 533 LEU A C 1
ATOM 4158 O O . LEU A 1 533 ? 16.032 -5.459 23.760 1.00 75.69 533 LEU A O 1
ATOM 4162 N N . PRO A 1 534 ? 16.639 -3.701 25.005 1.00 80.94 534 PRO A N 1
ATOM 4163 C CA . PRO A 1 534 ? 16.638 -4.429 26.282 1.00 80.94 534 PRO A CA 1
ATOM 4164 C C . PRO A 1 534 ? 15.233 -4.879 26.729 1.00 80.94 534 PRO A C 1
ATOM 4166 O O . PRO A 1 534 ? 14.259 -4.172 26.494 1.00 80.94 534 PRO A O 1
ATOM 4169 N N . TYR A 1 535 ? 15.134 -6.008 27.449 1.00 83.50 535 TYR A N 1
ATOM 4170 C CA . TYR A 1 535 ? 13.867 -6.554 27.993 1.00 83.50 535 TYR A CA 1
ATOM 4171 C C . TYR A 1 535 ? 12.979 -5.513 28.691 1.00 83.50 535 TYR A C 1
ATOM 4173 O O . TYR A 1 535 ? 11.764 -5.473 28.493 1.00 83.50 535 TYR A O 1
ATOM 4181 N N . ASP A 1 536 ? 13.596 -4.712 29.558 1.00 82.00 536 ASP A N 1
ATOM 4182 C CA . ASP A 1 536 ? 12.955 -3.793 30.496 1.00 82.00 536 ASP A CA 1
ATOM 4183 C C . ASP A 1 536 ? 12.531 -2.468 29.853 1.00 82.00 536 ASP A C 1
ATOM 4185 O O . ASP A 1 536 ? 11.984 -1.602 30.535 1.00 82.00 536 ASP A O 1
ATOM 4189 N N . GLU A 1 537 ? 12.770 -2.290 28.553 1.00 81.06 537 GLU A N 1
ATOM 4190 C CA . GLU A 1 537 ? 12.351 -1.087 27.847 1.00 81.06 537 GLU A CA 1
ATOM 4191 C C . GLU A 1 537 ? 10.815 -1.054 27.724 1.00 81.06 537 GLU A C 1
ATOM 4193 O O . GLU A 1 537 ? 10.199 -1.879 27.045 1.00 81.06 537 GLU A O 1
ATOM 4198 N N . GLU A 1 538 ? 10.176 -0.114 28.432 1.00 78.81 538 GLU A N 1
ATOM 4199 C CA . GLU A 1 538 ? 8.717 0.047 28.448 1.00 78.81 538 GLU A CA 1
ATOM 4200 C C . GLU A 1 538 ? 8.220 0.689 27.144 1.00 78.81 538 GLU A C 1
ATOM 4202 O O . GLU A 1 538 ? 8.568 1.825 26.810 1.00 78.81 538 GLU A O 1
ATOM 4207 N N . LEU A 1 539 ? 7.317 -0.002 26.449 1.00 79.06 539 LEU A N 1
ATOM 4208 C CA . LEU A 1 539 ? 6.618 0.517 25.281 1.00 79.06 539 LEU A CA 1
ATOM 4209 C C . LEU A 1 539 ? 5.224 1.012 25.659 1.00 79.06 539 LEU A C 1
ATOM 4211 O O . LEU A 1 539 ? 4.522 0.395 26.464 1.00 79.06 539 LEU A O 1
ATOM 4215 N N . PHE A 1 540 ? 4.804 2.114 25.038 1.00 77.25 540 PHE A N 1
ATOM 4216 C CA . PHE A 1 540 ? 3.397 2.490 25.028 1.00 77.25 540 PHE A CA 1
ATOM 4217 C C . PHE A 1 540 ? 2.663 1.698 23.973 1.00 77.25 540 PHE A C 1
ATOM 4219 O O . PHE A 1 540 ? 2.953 1.806 22.781 1.00 77.25 540 PHE A O 1
ATOM 4226 N N . VAL A 1 541 ? 1.675 0.950 24.432 1.00 78.75 541 VAL A N 1
ATOM 4227 C CA . VAL A 1 541 ? 0.906 0.057 23.588 1.00 78.75 541 VAL A CA 1
ATOM 4228 C C . VAL A 1 541 ? -0.576 0.217 23.883 1.00 78.75 541 VAL A C 1
ATOM 4230 O O . VAL A 1 541 ? -0.950 0.545 25.006 1.00 78.75 541 VAL A O 1
ATOM 4233 N N . VAL A 1 542 ? -1.426 -0.007 22.893 1.00 76.38 542 VAL A N 1
ATOM 4234 C CA . VAL A 1 542 ? -2.882 -0.005 23.014 1.00 76.38 542 VAL A CA 1
ATOM 4235 C C . VAL A 1 542 ? -3.363 -1.435 22.781 1.00 76.38 542 VAL A C 1
ATOM 4237 O O . VAL A 1 542 ? -3.279 -1.948 21.669 1.00 76.38 542 VAL A O 1
ATOM 4240 N N . GLU A 1 543 ? -3.864 -2.083 23.830 1.00 73.75 543 GLU A N 1
ATOM 4241 C CA . GLU A 1 543 ? -4.492 -3.413 23.752 1.00 73.75 543 GLU A CA 1
ATOM 4242 C C . GLU A 1 543 ? -5.955 -3.288 24.151 1.00 73.75 543 GLU A C 1
ATOM 4244 O O . GLU A 1 543 ? -6.255 -2.607 25.129 1.00 73.75 543 GLU A O 1
ATOM 4249 N N . ASP A 1 544 ? -6.863 -3.906 23.394 1.00 66.12 544 ASP A N 1
ATOM 4250 C CA . ASP A 1 544 ? -8.313 -3.855 23.644 1.00 66.12 544 ASP A CA 1
ATOM 4251 C C . ASP A 1 544 ? -8.878 -2.427 23.771 1.00 66.12 544 ASP A C 1
ATOM 4253 O O . ASP A 1 544 ? -9.814 -2.164 24.525 1.00 66.12 544 ASP A O 1
ATOM 4257 N N . GLY A 1 545 ? -8.282 -1.470 23.052 1.00 59.31 545 GLY A N 1
ATOM 4258 C CA . GLY A 1 545 ? -8.636 -0.054 23.173 1.00 59.31 545 GLY A CA 1
ATOM 4259 C C . GLY A 1 545 ? -8.144 0.598 24.470 1.00 59.31 545 GLY A C 1
ATOM 4260 O O . GLY A 1 545 ? -8.672 1.614 24.901 1.00 59.31 545 GLY A O 1
ATOM 4261 N N . VAL A 1 546 ? -7.129 0.040 25.125 1.00 62.62 546 VAL A N 1
ATOM 4262 C CA . VAL A 1 546 ? -6.582 0.581 26.370 1.00 62.62 546 VAL A CA 1
ATOM 4263 C C . VAL A 1 546 ? -5.077 0.820 26.222 1.00 62.62 546 VAL A C 1
ATOM 4265 O O . VAL A 1 546 ? -4.307 -0.143 26.243 1.00 62.62 546 VAL A O 1
ATOM 4268 N N . PRO A 1 547 ? -4.606 2.080 26.095 1.00 68.81 547 PRO A N 1
ATOM 4269 C CA . PRO A 1 547 ? -3.216 2.434 26.315 1.00 68.81 547 PRO A CA 1
ATOM 4270 C C . PRO A 1 547 ? -2.710 1.982 27.681 1.00 68.81 547 PRO A C 1
ATOM 4272 O O . PRO A 1 547 ? -3.250 2.330 28.733 1.00 68.81 547 PRO A O 1
ATOM 4275 N N . LYS A 1 548 ? -1.612 1.241 27.645 1.00 72.88 548 LYS A N 1
ATOM 4276 C CA . LYS A 1 548 ? -0.849 0.779 28.796 1.00 72.88 548 LYS A CA 1
ATOM 4277 C C . LYS A 1 548 ? 0.639 0.782 28.464 1.00 72.88 548 LYS A C 1
ATOM 4279 O O . LYS A 1 548 ? 1.042 0.935 27.313 1.00 72.88 548 LYS A O 1
ATOM 4284 N N . ARG A 1 549 ? 1.456 0.646 29.504 1.00 76.81 549 ARG A N 1
ATOM 4285 C CA . ARG A 1 549 ? 2.900 0.455 29.368 1.00 76.81 549 ARG A CA 1
ATOM 4286 C C . ARG A 1 549 ? 3.210 -1.002 29.575 1.00 76.81 549 ARG A C 1
ATOM 4288 O O . ARG A 1 549 ? 2.727 -1.592 30.543 1.00 76.81 549 ARG A O 1
ATOM 4295 N N . VAL A 1 550 ? 3.989 -1.563 28.672 1.00 81.69 550 VAL A N 1
ATOM 4296 C CA . VAL A 1 550 ? 4.384 -2.963 28.743 1.00 81.69 550 VAL A CA 1
ATOM 4297 C C . VAL A 1 550 ? 5.865 -3.043 28.382 1.00 81.69 550 VAL A C 1
ATOM 4299 O O . VAL A 1 550 ? 6.251 -2.477 27.359 1.00 81.69 550 VAL A O 1
ATOM 4302 N N . PRO A 1 551 ? 6.705 -3.695 29.206 1.00 86.06 551 PRO A N 1
ATOM 4303 C CA . PRO A 1 551 ? 8.072 -4.023 28.817 1.00 86.06 551 PRO A CA 1
ATOM 4304 C C . PRO A 1 551 ? 8.075 -4.798 27.500 1.00 86.06 551 PRO A C 1
ATOM 4306 O O . PRO A 1 551 ? 7.281 -5.728 27.343 1.00 86.06 551 PRO A O 1
ATOM 4309 N N . ILE A 1 552 ? 8.959 -4.444 26.568 1.00 84.44 552 ILE A N 1
ATOM 4310 C CA . ILE A 1 552 ? 9.048 -5.122 25.269 1.00 84.44 552 ILE A CA 1
ATOM 4311 C C . ILE A 1 552 ? 9.266 -6.631 25.417 1.00 84.44 552 ILE A C 1
ATOM 4313 O O . ILE A 1 552 ? 8.668 -7.404 24.672 1.00 84.44 552 ILE A O 1
ATOM 4317 N N . GLY A 1 553 ? 10.026 -7.054 26.432 1.00 83.94 553 GLY A N 1
ATOM 4318 C CA . GLY A 1 553 ? 10.215 -8.467 26.750 1.00 83.94 553 GLY A CA 1
ATOM 4319 C C . GLY A 1 553 ? 8.896 -9.199 27.000 1.00 83.94 553 GLY A C 1
ATOM 4320 O O . GLY A 1 553 ? 8.658 -10.238 26.400 1.00 83.94 553 GLY A O 1
ATOM 4321 N N . ASN A 1 554 ? 7.980 -8.612 27.779 1.00 87.69 554 ASN A N 1
ATOM 4322 C CA . ASN A 1 554 ? 6.660 -9.206 28.023 1.00 87.69 554 ASN A CA 1
ATOM 4323 C C . ASN A 1 554 ? 5.798 -9.252 26.751 1.00 87.69 554 ASN A C 1
ATOM 4325 O O . ASN A 1 554 ? 4.952 -10.127 26.623 1.00 87.69 554 ASN A O 1
ATOM 4329 N N . ILE A 1 555 ? 5.957 -8.296 25.831 1.00 84.12 555 ILE A N 1
ATOM 4330 C CA . ILE A 1 555 ? 5.201 -8.296 24.569 1.00 84.12 555 ILE A CA 1
ATOM 4331 C C . ILE A 1 555 ? 5.668 -9.459 23.693 1.00 84.12 555 ILE A C 1
ATOM 4333 O O . ILE A 1 555 ? 4.845 -10.214 23.188 1.00 84.12 555 ILE A O 1
ATOM 4337 N N . VAL A 1 556 ? 6.985 -9.614 23.547 1.00 80.56 556 VAL A N 1
ATOM 4338 C CA . VAL A 1 556 ? 7.584 -10.632 22.680 1.00 80.56 556 VAL A CA 1
ATOM 4339 C C . VAL A 1 556 ? 7.480 -12.032 23.284 1.00 80.56 556 VAL A C 1
ATOM 4341 O O . VAL A 1 556 ? 7.079 -12.956 22.586 1.00 80.56 556 VAL A O 1
ATOM 4344 N N . GLU A 1 557 ? 7.822 -12.214 24.563 1.00 84.56 557 GLU A N 1
ATOM 4345 C CA . GLU A 1 557 ? 7.829 -13.541 25.197 1.00 84.56 557 GLU A CA 1
ATOM 4346 C C . GLU A 1 557 ? 6.427 -14.101 25.456 1.00 84.56 557 GLU A C 1
ATOM 4348 O O . GLU A 1 557 ? 6.256 -15.317 25.460 1.00 84.56 557 GLU A O 1
ATOM 4353 N N . GLU A 1 558 ? 5.425 -13.242 25.657 1.00 87.44 558 GLU A N 1
ATOM 4354 C CA . GLU A 1 558 ? 4.032 -13.668 25.830 1.00 87.44 558 GLU A CA 1
ATOM 4355 C C . GLU A 1 558 ? 3.214 -13.608 24.526 1.00 87.44 558 GLU A C 1
ATOM 4357 O O . GLU A 1 558 ? 1.988 -13.694 24.577 1.00 87.44 558 GLU A O 1
ATOM 4362 N N . GLU A 1 559 ? 3.873 -13.421 23.376 1.00 79.75 559 GLU A N 1
ATOM 4363 C CA . GLU A 1 559 ? 3.253 -13.350 22.042 1.00 79.75 559 GLU A CA 1
ATOM 4364 C C . GLU A 1 559 ? 2.070 -12.364 21.954 1.00 79.75 559 GLU A C 1
ATOM 4366 O O . GLU A 1 559 ? 1.045 -12.611 21.315 1.00 79.75 559 GLU A O 1
ATOM 4371 N N . ARG A 1 560 ? 2.191 -11.211 22.620 1.00 79.44 560 ARG A N 1
ATOM 4372 C CA . ARG A 1 560 ? 1.151 -10.178 22.608 1.00 79.44 560 ARG A CA 1
ATOM 4373 C C . ARG A 1 560 ? 1.257 -9.364 21.322 1.00 79.44 560 ARG A C 1
ATOM 4375 O O . ARG A 1 560 ? 2.327 -8.863 20.989 1.00 79.44 560 ARG A O 1
ATOM 4382 N N . GLU A 1 561 ? 0.133 -9.132 20.648 1.00 82.06 561 GLU A N 1
ATOM 4383 C CA . GLU A 1 561 ? 0.065 -8.318 19.422 1.00 82.06 561 GLU A CA 1
ATOM 4384 C C . GLU A 1 561 ? -0.639 -6.967 19.653 1.00 82.06 561 GLU A C 1
ATOM 4386 O O . GLU A 1 561 ? -1.739 -6.734 19.135 1.00 82.06 561 GLU A O 1
ATOM 4391 N N . PRO A 1 562 ? -0.064 -6.050 20.449 1.00 83.75 562 PRO A N 1
ATOM 4392 C CA . PRO A 1 562 ? -0.720 -4.789 20.717 1.00 83.75 562 PRO A CA 1
ATOM 4393 C C . PRO A 1 562 ? -0.641 -3.822 19.525 1.00 83.75 562 PRO A C 1
ATOM 4395 O O . PRO A 1 562 ? 0.128 -4.001 18.580 1.00 83.75 562 PRO A O 1
ATOM 4398 N N . MET A 1 563 ? -1.402 -2.731 19.590 1.00 84.38 563 MET A N 1
ATOM 4399 C CA . MET A 1 563 ? -1.201 -1.575 18.714 1.00 84.38 563 MET A CA 1
ATOM 4400 C C . MET A 1 563 ? -0.123 -0.666 19.311 1.00 84.38 563 MET A C 1
ATOM 4402 O O . MET A 1 563 ? -0.158 -0.364 20.500 1.00 84.38 563 MET A O 1
ATOM 4406 N N . ILE A 1 564 ? 0.812 -0.187 18.503 1.00 84.44 564 ILE A N 1
ATOM 4407 C CA . ILE A 1 564 ? 1.916 0.676 18.935 1.00 84.44 564 ILE A CA 1
ATOM 4408 C C . ILE A 1 564 ? 1.964 1.944 18.084 1.00 84.44 564 ILE A C 1
ATOM 4410 O O . ILE A 1 564 ? 1.465 1.959 16.963 1.00 84.44 564 ILE A O 1
ATOM 4414 N N . PHE A 1 565 ? 2.534 3.033 18.597 1.00 82.94 565 PHE A N 1
ATOM 4415 C CA . PHE A 1 565 ? 2.669 4.251 17.797 1.00 82.94 565 PHE A CA 1
ATOM 4416 C C . PHE A 1 565 ? 3.787 4.093 16.762 1.00 82.94 565 PHE A C 1
ATOM 4418 O O . PHE A 1 565 ? 4.872 3.631 17.096 1.00 82.94 565 PHE A O 1
ATOM 4425 N N . ALA A 1 566 ? 3.547 4.495 15.518 1.00 81.69 566 ALA A N 1
ATOM 4426 C CA . ALA A 1 566 ? 4.529 4.483 14.440 1.00 81.69 566 ALA A CA 1
ATOM 4427 C C . ALA A 1 566 ? 4.381 5.729 13.554 1.00 81.69 566 ALA A C 1
ATOM 4429 O O . ALA A 1 566 ? 3.295 6.300 13.440 1.00 81.69 566 ALA A O 1
ATOM 4430 N N . PHE A 1 567 ? 5.469 6.160 12.916 1.00 81.44 567 PHE A N 1
ATOM 4431 C CA . PHE A 1 567 ? 5.402 7.144 11.839 1.00 81.44 567 PHE A CA 1
ATOM 4432 C C . PHE A 1 567 ? 4.979 6.474 10.542 1.00 81.44 567 PHE A C 1
ATOM 4434 O O . PHE A 1 567 ? 5.653 5.550 10.092 1.00 81.44 567 PHE A O 1
ATOM 4441 N N . ASP A 1 568 ? 3.936 6.990 9.904 1.00 78.19 568 ASP A N 1
ATOM 4442 C CA . ASP A 1 568 ? 3.565 6.596 8.549 1.00 78.19 568 ASP A CA 1
ATOM 4443 C C . ASP A 1 568 ? 4.521 7.160 7.484 1.00 78.19 568 ASP A C 1
ATOM 4445 O O . ASP A 1 568 ? 5.503 7.860 7.780 1.00 78.19 568 ASP A O 1
ATOM 4449 N N . HIS A 1 569 ? 4.226 6.847 6.222 1.00 72.50 569 HIS A N 1
ATOM 4450 C CA . HIS A 1 569 ? 4.993 7.302 5.065 1.00 72.50 569 HIS A CA 1
ATOM 4451 C C . HIS A 1 569 ? 5.098 8.839 4.987 1.00 72.50 569 HIS A C 1
ATOM 4453 O O . HIS A 1 569 ? 6.147 9.367 4.616 1.00 72.50 569 HIS A O 1
ATOM 4459 N N . ASP A 1 570 ? 4.066 9.561 5.433 1.00 78.00 570 ASP A N 1
ATOM 4460 C CA . ASP A 1 570 ? 4.012 11.027 5.454 1.00 78.00 570 ASP A CA 1
ATOM 4461 C C . ASP A 1 570 ? 4.639 11.632 6.722 1.00 78.00 570 ASP A C 1
ATOM 4463 O O . ASP A 1 570 ? 4.687 12.853 6.893 1.00 78.00 570 ASP A O 1
ATOM 4467 N N . GLY A 1 571 ? 5.180 10.792 7.611 1.00 77.00 571 GLY A N 1
ATOM 4468 C CA . GLY A 1 571 ? 5.819 11.218 8.853 1.00 77.00 571 GLY A CA 1
ATOM 4469 C C . GLY A 1 571 ? 4.827 11.663 9.918 1.00 77.00 571 GLY A C 1
ATOM 4470 O O . GLY A 1 571 ? 5.220 12.385 10.833 1.00 77.00 571 GLY A O 1
ATOM 4471 N N . ARG A 1 572 ? 3.558 11.263 9.817 1.00 86.69 572 ARG A N 1
ATOM 4472 C CA . ARG A 1 572 ? 2.547 11.470 10.857 1.00 86.69 572 ARG A CA 1
ATOM 4473 C C . ARG A 1 572 ? 2.535 10.299 11.819 1.00 86.69 572 ARG A C 1
ATOM 4475 O O . ARG A 1 572 ? 2.780 9.161 11.422 1.00 86.69 572 ARG A O 1
ATOM 4482 N N . VAL A 1 573 ? 2.273 10.579 13.091 1.00 86.19 573 VAL A N 1
ATOM 4483 C CA . VAL A 1 573 ? 2.196 9.517 14.100 1.00 86.19 573 VAL A CA 1
ATOM 4484 C C . VAL A 1 573 ? 0.810 8.884 14.059 1.00 86.19 573 VAL A C 1
ATOM 4486 O O . VAL A 1 573 ? -0.198 9.575 14.210 1.00 86.19 573 VAL A O 1
ATOM 4489 N N . LYS A 1 574 ? 0.759 7.561 13.915 1.00 85.38 574 LYS A N 1
ATOM 4490 C CA . LYS A 1 574 ? -0.472 6.768 13.980 1.00 85.38 574 LYS A CA 1
ATOM 4491 C C . LYS A 1 574 ? -0.291 5.521 14.839 1.00 85.38 574 LYS A C 1
ATOM 4493 O O . LYS A 1 574 ? 0.829 5.165 15.188 1.00 85.38 574 LYS A O 1
ATOM 4498 N N . LEU A 1 575 ? -1.399 4.877 15.193 1.00 83.69 575 LEU A N 1
ATOM 4499 C CA . LEU A 1 575 ? -1.377 3.553 15.809 1.00 83.69 575 LEU A CA 1
ATOM 4500 C C . LEU A 1 575 ? -1.276 2.479 14.726 1.00 83.69 575 LEU A C 1
ATOM 4502 O O . LEU A 1 575 ? -2.015 2.514 13.742 1.00 83.69 575 LEU A O 1
ATOM 4506 N N . SER A 1 576 ? -0.398 1.517 14.956 1.00 80.81 576 SER A N 1
ATOM 4507 C CA . SER A 1 576 ? -0.025 0.476 14.011 1.00 80.81 576 SER A CA 1
ATOM 4508 C C . SER A 1 576 ? 0.033 -0.869 14.714 1.00 80.81 576 SER A C 1
ATOM 4510 O O . SER A 1 576 ? 0.544 -0.966 15.829 1.00 80.81 576 SER A O 1
ATOM 4512 N N . LYS A 1 577 ? -0.489 -1.917 14.076 1.00 78.06 577 LYS A N 1
ATOM 4513 C CA . LYS A 1 577 ? -0.438 -3.268 14.640 1.00 78.06 577 LYS A CA 1
ATOM 4514 C C . LYS A 1 577 ? 0.980 -3.828 14.526 1.00 78.06 577 LYS A C 1
ATOM 4516 O O . LYS A 1 577 ? 1.627 -3.676 13.487 1.00 78.06 577 LYS A O 1
ATOM 4521 N N . VAL A 1 578 ? 1.431 -4.500 15.580 1.00 76.31 578 VAL A N 1
ATOM 4522 C CA . VAL A 1 578 ? 2.637 -5.330 15.534 1.00 76.31 578 VAL A CA 1
ATOM 4523 C C . VAL A 1 578 ? 2.462 -6.437 14.489 1.00 76.31 578 VAL A C 1
ATOM 4525 O O . VAL A 1 578 ? 1.457 -7.142 14.492 1.00 76.31 578 VAL A O 1
ATOM 4528 N N . SER A 1 579 ? 3.428 -6.570 13.582 1.00 64.06 579 SER A N 1
ATOM 4529 C CA . SER A 1 579 ? 3.447 -7.590 12.528 1.00 64.06 579 SER A CA 1
ATOM 4530 C C . SER A 1 579 ? 4.423 -8.733 12.804 1.00 64.06 579 SER A C 1
ATOM 4532 O O . SER A 1 579 ? 4.295 -9.789 12.196 1.00 64.06 579 SER A O 1
ATOM 4534 N N . SER A 1 580 ? 5.435 -8.512 13.646 1.00 62.78 580 SER A N 1
ATOM 4535 C CA . SER A 1 580 ? 6.399 -9.540 14.052 1.00 62.78 580 SER A CA 1
ATOM 4536 C C . SER A 1 580 ? 6.966 -9.225 15.432 1.00 62.78 580 SER A C 1
ATOM 4538 O O . SER A 1 580 ? 7.203 -8.057 15.753 1.00 62.78 580 SER A O 1
ATOM 4540 N N . LEU A 1 581 ? 7.191 -10.275 16.216 1.00 70.69 581 LEU A N 1
ATOM 4541 C CA . LEU A 1 581 ? 7.784 -10.252 17.548 1.00 70.69 581 LEU A CA 1
ATOM 4542 C C . LEU A 1 581 ? 9.103 -11.012 17.483 1.00 70.69 581 LEU A C 1
ATOM 4544 O O . LEU A 1 581 ? 9.135 -12.153 17.022 1.00 70.69 581 LEU A O 1
ATOM 4548 N N . ILE A 1 582 ? 10.195 -10.383 17.909 1.00 63.69 582 ILE A N 1
ATOM 4549 C CA . ILE A 1 582 ? 11.531 -10.912 17.658 1.00 63.69 582 ILE A CA 1
ATOM 4550 C C . ILE A 1 582 ? 12.340 -10.952 18.949 1.00 63.69 582 ILE A C 1
ATOM 4552 O O . ILE A 1 582 ? 12.427 -9.975 19.689 1.00 63.69 582 ILE A O 1
ATOM 4556 N N . ARG A 1 583 ? 12.959 -12.105 19.209 1.00 74.62 583 ARG A N 1
ATOM 4557 C CA . ARG A 1 583 ? 13.837 -12.351 20.353 1.00 74.62 583 ARG A CA 1
ATOM 4558 C C . ARG A 1 583 ? 15.198 -12.821 19.856 1.00 74.62 583 ARG A C 1
ATOM 4560 O O . ARG A 1 583 ? 15.297 -13.828 19.160 1.00 74.62 583 ARG A O 1
ATOM 4567 N N . HIS A 1 584 ? 16.249 -12.130 20.275 1.00 66.44 584 HIS A N 1
ATOM 4568 C CA . HIS A 1 584 ? 17.629 -12.393 19.885 1.00 66.44 584 HIS A CA 1
ATOM 4569 C C . HIS A 1 584 ? 18.488 -12.665 21.103 1.00 66.44 584 HIS A C 1
ATOM 4571 O O . HIS A 1 584 ? 18.405 -11.944 22.087 1.00 66.44 584 HIS A O 1
ATOM 4577 N N . LYS A 1 585 ? 19.362 -13.670 21.047 1.00 71.94 585 LYS A N 1
ATOM 4578 C CA . LYS A 1 585 ? 20.400 -13.830 22.069 1.00 71.94 585 LYS A CA 1
ATOM 4579 C C . LYS A 1 585 ? 21.439 -12.720 21.898 1.00 71.94 585 LYS A C 1
ATOM 4581 O O . LYS A 1 585 ? 21.894 -12.485 20.780 1.00 71.94 585 LYS A O 1
ATOM 4586 N N . LEU A 1 586 ? 21.814 -12.038 22.977 1.00 68.12 586 LEU A N 1
ATOM 4587 C CA . LEU A 1 586 ? 22.831 -10.992 22.924 1.00 68.12 586 LEU A CA 1
ATOM 4588 C C . LEU A 1 586 ? 24.193 -11.626 22.600 1.00 68.12 586 LEU A C 1
ATOM 4590 O O . LEU A 1 586 ? 24.735 -12.405 23.386 1.00 68.12 586 LEU A O 1
ATOM 4594 N N . SER A 1 587 ? 24.735 -11.323 21.419 1.00 58.72 587 SER A N 1
ATOM 4595 C CA . SER A 1 587 ? 26.014 -11.871 20.957 1.00 58.72 587 SER A CA 1
ATOM 4596 C C . SER A 1 587 ? 27.184 -11.422 21.843 1.00 58.72 587 SER A C 1
ATOM 4598 O O . SER A 1 587 ? 27.252 -10.265 22.259 1.00 58.72 587 SER A O 1
ATOM 4600 N N . LEU A 1 588 ? 28.147 -12.323 22.077 1.00 54.06 588 LEU A N 1
ATOM 4601 C CA . LEU A 1 588 ? 29.399 -12.033 22.789 1.00 54.06 588 LEU A CA 1
ATOM 4602 C C . LEU A 1 588 ? 30.108 -10.812 22.174 1.00 54.06 588 LEU A C 1
ATOM 4604 O O . LEU A 1 588 ? 30.476 -10.835 21.002 1.00 54.06 588 LEU A O 1
ATOM 4608 N N . GLY A 1 589 ? 30.298 -9.757 22.974 1.00 60.03 589 GLY A N 1
ATOM 4609 C CA . GLY A 1 589 ? 30.981 -8.519 22.576 1.00 60.03 589 GLY A CA 1
ATOM 4610 C C . GLY A 1 589 ? 30.073 -7.366 22.129 1.00 60.03 589 GLY A C 1
ATOM 4611 O O . GLY A 1 589 ? 30.582 -6.260 21.957 1.00 60.03 589 GLY A O 1
ATOM 4612 N N . LYS A 1 590 ? 28.756 -7.574 21.977 1.00 67.06 590 LYS A N 1
ATOM 4613 C CA . LYS A 1 590 ? 27.809 -6.476 21.709 1.00 67.06 590 LYS A CA 1
ATOM 4614 C C . LYS A 1 590 ? 27.500 -5.684 22.975 1.00 67.06 590 LYS A C 1
ATOM 4616 O O . LYS A 1 590 ? 27.360 -6.253 24.058 1.00 67.06 590 LYS A O 1
ATOM 4621 N N . ARG A 1 591 ? 27.368 -4.367 22.818 1.00 79.25 591 ARG A N 1
ATOM 4622 C CA . ARG A 1 591 ? 27.169 -3.416 23.918 1.00 79.25 591 ARG A CA 1
ATOM 4623 C C . ARG A 1 591 ? 25.797 -2.770 23.821 1.00 79.25 591 ARG A C 1
ATOM 4625 O O . ARG A 1 591 ? 25.316 -2.497 22.724 1.00 79.25 591 ARG A O 1
ATOM 4632 N N . ILE A 1 592 ? 25.192 -2.484 24.970 1.00 84.25 592 ILE A N 1
ATOM 4633 C CA . ILE A 1 592 ? 24.004 -1.630 25.038 1.00 84.25 592 ILE A CA 1
ATOM 4634 C C . ILE A 1 592 ? 24.474 -0.188 25.210 1.00 84.25 592 ILE A C 1
ATOM 4636 O O . ILE A 1 592 ? 25.160 0.142 26.177 1.00 84.25 592 ILE A O 1
ATOM 4640 N N . LEU A 1 593 ? 24.106 0.673 24.268 1.00 86.94 593 LEU A N 1
ATOM 4641 C CA . LEU A 1 593 ? 24.355 2.106 24.315 1.00 86.94 593 LEU A CA 1
ATOM 4642 C C . LEU A 1 593 ? 23.088 2.836 24.768 1.00 86.94 593 LEU A C 1
ATOM 4644 O O . LEU A 1 593 ? 21.989 2.558 24.296 1.00 86.94 593 LEU A O 1
ATOM 4648 N N . GLU A 1 594 ? 23.242 3.798 25.674 1.00 87.56 594 GLU A N 1
ATOM 4649 C CA . GLU A 1 594 ? 22.227 4.797 25.999 1.00 87.56 594 GLU A CA 1
ATOM 4650 C C . GLU A 1 594 ? 22.569 6.098 25.268 1.00 87.56 594 GLU A C 1
ATOM 4652 O O . GLU A 1 594 ? 23.561 6.764 25.579 1.00 87.56 594 GLU A O 1
ATOM 4657 N N . VAL A 1 595 ? 21.734 6.465 24.297 1.00 87.00 595 VAL A N 1
ATOM 4658 C CA . VAL A 1 595 ? 21.811 7.735 23.575 1.00 87.00 595 VAL A CA 1
ATOM 4659 C C . VAL A 1 595 ? 20.960 8.770 24.297 1.00 87.00 595 VAL A C 1
ATOM 4661 O O . VAL A 1 595 ? 19.754 8.585 24.473 1.00 87.00 595 VAL A O 1
ATOM 4664 N N . LYS A 1 596 ? 21.577 9.879 24.703 1.00 87.06 596 LYS A N 1
ATOM 4665 C CA . LYS A 1 596 ? 20.910 11.022 25.328 1.00 87.06 596 LYS A CA 1
ATOM 4666 C C . LYS A 1 596 ? 20.756 12.160 24.329 1.00 87.06 596 LYS A C 1
ATOM 4668 O O . LYS A 1 596 ? 21.715 12.525 23.644 1.00 87.06 596 LYS A O 1
ATOM 4673 N N . THR A 1 597 ? 19.571 12.756 24.278 1.00 87.25 597 THR A N 1
ATOM 4674 C CA . THR A 1 597 ? 19.275 13.898 23.403 1.00 87.25 597 THR A CA 1
ATOM 4675 C C . THR A 1 597 ? 19.222 15.227 24.161 1.00 87.25 597 THR A C 1
ATOM 4677 O O . THR A 1 597 ? 19.145 15.271 25.391 1.00 87.25 597 THR A O 1
ATOM 4680 N N . ILE A 1 598 ? 19.201 16.344 23.428 1.00 85.75 598 ILE A N 1
ATOM 4681 C CA . ILE A 1 598 ? 19.099 17.701 23.982 1.00 85.75 598 ILE A CA 1
ATOM 4682 C C . ILE A 1 598 ? 17.747 17.970 24.648 1.00 85.75 598 ILE A C 1
ATOM 4684 O O . ILE A 1 598 ? 17.648 18.862 25.493 1.00 85.75 598 ILE A O 1
ATOM 4688 N N . SER A 1 599 ? 16.698 17.222 24.297 1.00 79.81 599 SER A N 1
ATOM 4689 C CA . SER A 1 599 ? 15.451 17.239 25.059 1.00 79.81 599 SER A CA 1
ATOM 4690 C C . SER A 1 599 ? 15.529 16.429 26.357 1.00 79.81 599 SER A C 1
ATOM 4692 O O . SER A 1 599 ? 14.529 16.346 27.063 1.00 79.81 599 SER A O 1
ATOM 4694 N N . GLY A 1 600 ? 16.652 15.777 26.654 1.00 78.69 600 GLY A N 1
ATOM 4695 C CA . GLY A 1 600 ? 16.808 14.909 27.817 1.00 78.69 600 GLY A CA 1
ATOM 4696 C C . GLY A 1 600 ? 16.206 13.516 27.665 1.00 78.69 600 GLY A C 1
ATOM 4697 O O . GLY A 1 600 ? 16.091 12.816 28.670 1.00 78.69 600 GLY A O 1
ATOM 4698 N N . ARG A 1 601 ? 15.820 13.103 26.448 1.00 81.25 601 ARG A N 1
ATOM 4699 C CA . ARG A 1 601 ? 15.392 11.720 26.202 1.00 81.25 601 ARG A CA 1
ATOM 4700 C C . ARG A 1 601 ? 16.588 10.786 26.271 1.00 81.25 601 ARG A C 1
ATOM 4702 O O . ARG A 1 601 ? 17.719 11.200 26.017 1.00 81.25 601 ARG A O 1
ATOM 4709 N N . ARG A 1 602 ? 16.320 9.535 26.632 1.00 79.56 602 ARG A N 1
ATOM 4710 C CA . ARG A 1 602 ? 17.312 8.469 26.761 1.00 79.56 602 ARG A CA 1
ATOM 4711 C C . ARG A 1 602 ? 16.812 7.248 26.015 1.00 79.56 602 ARG A C 1
ATOM 4713 O O . ARG A 1 602 ? 15.687 6.818 26.243 1.00 79.56 602 ARG A O 1
ATOM 4720 N N . ILE A 1 603 ? 17.647 6.735 25.130 1.00 81.00 603 ILE A N 1
ATOM 4721 C CA . ILE A 1 603 ? 17.319 5.673 24.186 1.00 81.00 603 ILE A CA 1
ATOM 4722 C C . ILE A 1 603 ? 18.328 4.560 24.418 1.00 81.00 603 ILE A C 1
ATOM 4724 O O . ILE A 1 603 ? 19.508 4.768 24.148 1.00 81.00 603 ILE A O 1
ATOM 4728 N N . ARG A 1 604 ? 17.892 3.413 24.946 1.00 82.88 604 ARG A N 1
ATOM 4729 C CA . ARG A 1 604 ? 18.766 2.252 25.155 1.00 82.88 604 ARG A CA 1
ATOM 4730 C C . ARG A 1 604 ? 18.598 1.259 24.019 1.00 82.88 604 ARG A C 1
ATOM 4732 O O . ARG A 1 604 ? 17.505 0.742 23.826 1.00 82.88 604 ARG A O 1
ATOM 4739 N N . VAL A 1 605 ? 19.679 0.991 23.303 1.00 82.75 605 VAL A N 1
ATOM 4740 C CA . VAL A 1 605 ? 19.710 0.118 22.124 1.00 82.75 605 VAL A CA 1
ATOM 4741 C C . VAL A 1 605 ? 21.053 -0.583 22.014 1.00 82.75 605 VAL A C 1
ATOM 4743 O O . VAL A 1 605 ? 22.026 -0.165 22.639 1.00 82.75 605 VAL A O 1
ATOM 4746 N N . THR A 1 606 ? 21.132 -1.640 21.214 1.00 79.25 606 THR A N 1
ATOM 4747 C CA . THR A 1 606 ? 22.426 -2.206 20.819 1.00 79.25 606 THR A CA 1
ATOM 4748 C C . THR A 1 606 ? 23.225 -1.210 19.966 1.00 79.25 606 THR A C 1
ATOM 4750 O O . THR A 1 606 ? 22.659 -0.344 19.295 1.00 79.25 606 THR A O 1
ATOM 4753 N N . ASP A 1 607 ? 24.555 -1.302 19.996 1.00 77.06 607 ASP A N 1
ATOM 4754 C CA . ASP A 1 607 ? 25.441 -0.397 19.251 1.00 77.06 607 ASP A CA 1
ATOM 4755 C C . ASP A 1 607 ? 25.255 -0.438 17.725 1.00 77.06 607 ASP A C 1
ATOM 4757 O O . ASP A 1 607 ? 25.471 0.566 17.045 1.00 77.06 607 ASP A O 1
ATOM 4761 N N . ASP A 1 608 ? 24.776 -1.552 17.186 1.00 65.62 608 ASP A N 1
ATOM 4762 C CA . ASP A 1 608 ? 24.447 -1.736 15.774 1.00 65.62 608 ASP A CA 1
ATOM 4763 C C . ASP A 1 608 ? 23.010 -1.337 15.393 1.00 65.62 608 ASP A C 1
ATOM 4765 O O . ASP A 1 608 ? 22.687 -1.320 14.204 1.00 65.62 608 ASP A O 1
ATOM 4769 N N . HIS A 1 609 ? 22.153 -0.989 16.359 1.00 73.19 609 HIS A N 1
ATOM 4770 C CA . HIS A 1 609 ? 20.757 -0.635 16.102 1.00 73.19 609 HIS A CA 1
ATOM 4771 C C . HIS A 1 609 ? 20.633 0.664 15.299 1.00 73.19 609 HIS A C 1
ATOM 4773 O O . HIS A 1 609 ? 21.351 1.632 15.563 1.00 73.19 609 HIS A O 1
ATOM 4779 N N . SER A 1 610 ? 19.701 0.716 14.345 1.00 71.44 610 SER A N 1
ATOM 4780 C CA . SER A 1 610 ? 19.509 1.885 13.482 1.00 71.44 610 SER A CA 1
ATOM 4781 C C . SER A 1 610 ? 18.441 2.845 14.012 1.00 71.44 610 SER A C 1
ATOM 4783 O O . SER A 1 610 ? 17.290 2.483 14.237 1.00 71.44 610 SER A O 1
ATOM 4785 N N . LEU A 1 611 ? 18.811 4.116 14.158 1.00 75.44 611 LEU A N 1
ATOM 4786 C CA . LEU A 1 611 ? 17.945 5.195 14.624 1.00 75.44 611 LEU A CA 1
ATOM 4787 C C . LEU A 1 611 ? 17.501 6.072 13.457 1.00 75.44 611 LEU A C 1
ATOM 4789 O O . LEU A 1 611 ? 18.301 6.450 12.597 1.00 75.44 611 LEU A O 1
ATOM 4793 N N . PHE A 1 612 ? 16.213 6.421 13.428 1.00 79.31 612 PHE A N 1
ATOM 4794 C CA . PHE A 1 612 ? 15.674 7.326 12.415 1.00 79.31 612 PHE A CA 1
ATOM 4795 C C . PHE A 1 612 ? 16.234 8.740 12.643 1.00 79.31 612 PHE A C 1
ATOM 4797 O O . PHE A 1 612 ? 16.054 9.329 13.707 1.00 79.31 612 PHE A O 1
ATOM 4804 N N . SER A 1 613 ? 16.958 9.279 11.663 1.00 81.50 613 SER A N 1
ATOM 4805 C CA . SER A 1 613 ? 17.868 10.418 11.808 1.00 81.50 613 SER A CA 1
ATOM 4806 C C . SER A 1 613 ? 17.860 11.328 10.570 1.00 81.50 613 SER A C 1
ATOM 4808 O O . SER A 1 613 ? 17.456 10.928 9.477 1.00 81.50 613 SER A O 1
ATOM 4810 N N . LEU A 1 614 ? 18.300 12.582 10.730 1.00 83.44 614 LEU A N 1
ATOM 4811 C CA . LEU A 1 614 ? 18.549 13.492 9.608 1.00 83.44 614 LEU A CA 1
ATOM 4812 C C . LEU A 1 614 ? 20.004 13.349 9.137 1.00 83.44 614 LEU A C 1
ATOM 4814 O O . LEU A 1 614 ? 20.930 13.663 9.881 1.00 83.44 614 LEU A O 1
ATOM 4818 N N . THR A 1 615 ? 20.184 12.946 7.881 1.00 81.94 615 THR A N 1
ATOM 4819 C CA . THR A 1 615 ? 21.484 12.783 7.211 1.00 81.94 615 THR A CA 1
ATOM 4820 C C . THR A 1 615 ? 21.734 13.900 6.192 1.00 81.94 615 THR A C 1
ATOM 4822 O O . THR A 1 615 ? 20.843 14.699 5.885 1.00 81.94 615 THR A O 1
ATOM 4825 N N . GLU A 1 616 ? 22.925 13.939 5.586 1.00 80.12 616 GLU A N 1
ATOM 4826 C CA . GLU A 1 616 ? 23.231 14.882 4.498 1.00 80.12 616 GLU A CA 1
ATOM 4827 C C . GLU A 1 616 ? 22.306 14.743 3.278 1.00 80.12 616 GLU A C 1
ATOM 4829 O O . GLU A 1 616 ? 22.102 15.713 2.536 1.00 80.12 616 GLU A O 1
ATOM 4834 N N . ASN A 1 617 ? 21.734 13.551 3.088 1.00 72.75 617 ASN A N 1
ATOM 4835 C CA . ASN A 1 617 ? 20.826 13.223 1.996 1.00 72.75 617 ASN A CA 1
ATOM 4836 C C . ASN A 1 617 ? 19.343 13.371 2.367 1.00 72.75 617 ASN A C 1
ATOM 4838 O O . ASN A 1 617 ? 18.504 13.164 1.501 1.00 72.75 617 ASN A O 1
ATOM 4842 N N . GLY A 1 618 ? 19.017 13.770 3.602 1.00 76.38 618 GLY A N 1
ATOM 4843 C CA . GLY A 1 618 ? 17.644 13.873 4.104 1.00 76.38 618 GLY A CA 1
ATOM 4844 C C . GLY A 1 618 ? 17.342 12.899 5.244 1.00 76.38 618 GLY A C 1
ATOM 4845 O O . GLY A 1 618 ? 18.257 12.403 5.902 1.00 76.38 618 GLY A O 1
ATOM 4846 N N . LEU A 1 619 ? 16.056 12.670 5.524 1.00 74.75 619 LEU A N 1
ATOM 4847 C CA . LEU A 1 619 ? 15.620 11.719 6.554 1.00 74.75 619 LEU A CA 1
ATOM 4848 C C . LEU A 1 619 ? 15.992 10.284 6.157 1.00 74.75 619 LEU A C 1
ATOM 4850 O O . LEU A 1 619 ? 15.667 9.848 5.057 1.00 74.75 619 LEU A O 1
ATOM 4854 N N . GLY A 1 620 ? 16.628 9.547 7.065 1.00 71.69 620 GLY A N 1
ATOM 4855 C CA . GLY A 1 620 ? 17.058 8.166 6.851 1.00 71.69 620 GLY A CA 1
ATOM 4856 C C . GLY A 1 620 ? 17.356 7.456 8.168 1.00 71.69 620 GLY A C 1
ATOM 4857 O O . GLY A 1 620 ? 16.994 7.941 9.235 1.00 71.69 620 GLY A O 1
ATOM 4858 N N . THR A 1 621 ? 18.009 6.305 8.107 1.00 71.75 621 THR A N 1
ATOM 4859 C CA . THR A 1 621 ? 18.416 5.520 9.279 1.00 71.75 621 THR A CA 1
ATOM 4860 C C . THR A 1 621 ? 19.930 5.582 9.460 1.00 71.75 621 THR A C 1
ATOM 4862 O O . THR A 1 621 ? 20.673 5.511 8.483 1.00 71.75 621 THR A O 1
ATOM 4865 N N . VAL A 1 622 ? 20.392 5.735 10.701 1.00 74.31 622 VAL A N 1
ATOM 4866 C CA . VAL A 1 622 ? 21.818 5.804 11.061 1.00 74.31 622 VAL A CA 1
ATOM 4867 C C . VAL A 1 622 ? 22.076 4.843 12.213 1.00 74.31 622 VAL A C 1
ATOM 4869 O O . VAL A 1 622 ? 21.311 4.835 13.176 1.00 74.31 622 VAL A O 1
ATOM 4872 N N . LYS A 1 623 ? 23.137 4.035 12.132 1.00 73.56 623 LYS A N 1
ATOM 4873 C CA . LYS A 1 623 ? 23.504 3.113 13.214 1.00 73.56 623 LYS A CA 1
ATOM 4874 C C . LYS A 1 623 ? 23.876 3.883 14.469 1.00 73.56 623 LYS A C 1
ATOM 4876 O O . LYS A 1 623 ? 24.471 4.955 14.395 1.00 73.56 623 LYS A O 1
ATOM 4881 N N . THR A 1 624 ? 23.578 3.311 15.627 1.00 80.38 624 THR A N 1
ATOM 4882 C CA . THR A 1 624 ? 23.849 3.953 16.914 1.00 80.38 624 THR A CA 1
ATOM 4883 C C . THR A 1 624 ? 25.346 4.203 17.110 1.00 80.38 624 THR A C 1
ATOM 4885 O O . THR A 1 624 ? 25.721 5.263 17.608 1.00 80.38 624 THR A O 1
ATOM 4888 N N . SER A 1 625 ? 26.199 3.287 16.643 1.00 80.69 625 SER A N 1
ATOM 4889 C CA . SER A 1 625 ? 27.659 3.440 16.610 1.00 80.69 625 SER A CA 1
ATOM 4890 C C . SER A 1 625 ? 28.149 4.620 15.770 1.00 80.69 625 SER A C 1
ATOM 4892 O O . SER A 1 625 ? 29.221 5.154 16.044 1.00 80.69 625 SER A O 1
ATOM 4894 N N . ASP A 1 626 ? 27.378 5.020 14.759 1.00 84.12 626 ASP A N 1
ATOM 4895 C CA . ASP A 1 626 ? 27.760 6.046 13.785 1.00 84.12 626 ASP A CA 1
ATOM 4896 C C . ASP A 1 626 ? 27.214 7.428 14.178 1.00 84.12 626 ASP A C 1
ATOM 4898 O O . ASP A 1 626 ? 27.480 8.432 13.514 1.00 84.12 626 ASP A O 1
ATOM 4902 N N . LEU A 1 627 ? 26.435 7.501 15.263 1.00 86.00 627 LEU A N 1
ATOM 4903 C CA . LEU A 1 627 ? 25.953 8.761 15.801 1.00 86.00 627 LEU A CA 1
ATOM 4904 C C . LEU A 1 627 ? 27.088 9.521 16.485 1.00 86.00 627 LEU A C 1
ATOM 4906 O O . LEU A 1 627 ? 27.787 9.010 17.358 1.00 86.00 627 LEU A O 1
ATOM 4910 N N . VAL A 1 628 ? 27.203 10.799 16.143 1.00 89.19 628 VAL A N 1
ATOM 4911 C CA . VAL A 1 628 ? 28.197 11.714 16.696 1.00 89.19 628 VAL A CA 1
ATOM 4912 C C . VAL A 1 628 ? 27.497 12.685 17.654 1.00 89.19 628 VAL A C 1
ATOM 4914 O O . VAL A 1 628 ? 26.668 13.500 17.218 1.00 89.19 628 VAL A O 1
ATOM 4917 N N . PRO A 1 629 ? 27.800 12.638 18.968 1.00 91.50 629 PRO A N 1
ATOM 4918 C CA . PRO A 1 629 ? 27.292 13.611 19.927 1.00 91.50 629 PRO A CA 1
ATOM 4919 C C . PRO A 1 629 ? 27.626 15.039 19.496 1.00 91.50 629 PRO A C 1
ATOM 4921 O O . PRO A 1 629 ? 28.770 15.365 19.199 1.00 91.50 629 PRO A O 1
ATOM 4924 N N . GLY A 1 630 ? 26.626 15.916 19.466 1.00 86.19 630 GLY A N 1
ATOM 4925 C CA . GLY A 1 630 ? 26.806 17.296 19.025 1.00 86.19 630 GLY A CA 1
ATOM 4926 C C . GLY A 1 630 ? 26.646 17.524 17.517 1.00 86.19 630 GLY A C 1
ATOM 4927 O O . GLY A 1 630 ? 26.573 18.689 17.118 1.00 86.19 630 GLY A O 1
ATOM 4928 N N . GLU A 1 631 ? 26.483 16.484 16.700 1.00 85.50 631 GLU A N 1
ATOM 4929 C CA . GLU A 1 631 ? 26.283 16.614 15.246 1.00 85.50 631 GLU A CA 1
ATOM 4930 C C . GLU A 1 631 ? 25.047 15.864 14.746 1.00 85.50 631 GLU A C 1
ATOM 4932 O O . GLU A 1 631 ? 24.283 16.416 13.953 1.00 85.50 631 GLU A O 1
ATOM 4937 N N . SER A 1 632 ? 24.802 14.656 15.251 1.00 88.56 632 SER A N 1
ATOM 4938 C CA . SER A 1 632 ? 23.670 13.830 14.832 1.00 88.56 632 SER A CA 1
ATOM 4939 C C . SER A 1 632 ? 22.346 14.258 15.474 1.00 88.56 632 SER A C 1
ATOM 4941 O O . SER A 1 632 ? 22.298 14.811 16.578 1.00 88.56 632 SER A O 1
ATOM 4943 N N . TYR A 1 633 ? 21.244 13.962 14.784 1.00 87.81 633 TYR A N 1
ATOM 4944 C CA . TYR A 1 633 ? 19.875 14.225 15.238 1.00 87.81 633 TYR A CA 1
ATOM 4945 C C . TYR A 1 633 ? 19.041 12.956 15.147 1.00 87.81 633 TYR A C 1
ATOM 4947 O O . TYR A 1 633 ? 19.197 12.204 14.196 1.00 87.81 633 TYR A O 1
ATOM 4955 N N . ILE A 1 634 ? 18.116 12.745 16.070 1.00 85.69 634 ILE A N 1
ATOM 4956 C CA . ILE A 1 634 ? 17.166 11.634 16.044 1.00 85.69 634 ILE A CA 1
ATOM 4957 C C . ILE A 1 634 ? 15.771 12.215 15.841 1.00 85.69 634 ILE A C 1
ATOM 4959 O O . ILE A 1 634 ? 15.397 13.212 16.460 1.00 85.69 634 ILE A O 1
ATOM 4963 N N . ALA A 1 635 ? 15.006 11.623 14.935 1.00 83.56 635 ALA A N 1
ATOM 4964 C CA . ALA A 1 635 ? 13.616 11.972 14.720 1.00 83.56 635 ALA A CA 1
ATOM 4965 C C . ALA A 1 635 ? 12.767 11.426 15.873 1.00 83.56 635 ALA A C 1
ATOM 4967 O O . ALA A 1 635 ? 12.842 10.250 16.208 1.00 83.56 635 ALA A O 1
ATOM 4968 N N . ILE A 1 636 ? 11.943 12.283 16.463 1.00 83.81 636 ILE A N 1
ATOM 4969 C CA . ILE A 1 636 ? 11.005 11.950 17.536 1.00 83.81 636 ILE A CA 1
ATOM 4970 C C . ILE A 1 636 ? 9.632 12.574 17.247 1.00 83.81 636 ILE A C 1
ATOM 4972 O O . ILE A 1 636 ? 9.543 13.523 16.460 1.00 83.81 636 ILE A O 1
ATOM 4976 N N . PRO A 1 637 ? 8.550 12.097 17.882 1.00 86.06 637 PRO A N 1
ATOM 4977 C CA . PRO A 1 637 ? 7.244 12.730 17.765 1.00 86.06 637 PRO A CA 1
ATOM 4978 C C . PRO A 1 637 ? 7.256 14.179 18.259 1.00 86.06 637 PRO A C 1
ATOM 4980 O O . PRO A 1 637 ? 7.675 14.482 19.376 1.00 86.06 637 PRO A O 1
ATOM 4983 N N . SER A 1 638 ? 6.740 15.079 17.429 1.00 85.62 638 SER A N 1
ATOM 4984 C CA . SER A 1 638 ? 6.406 16.458 17.795 1.00 85.62 638 SER A CA 1
ATOM 4985 C C . SER A 1 638 ? 4.993 16.582 18.372 1.00 85.62 638 SER A C 1
ATOM 4987 O O . SER A 1 638 ? 4.693 17.557 19.065 1.00 85.62 638 SER A O 1
ATOM 4989 N N . ARG A 1 639 ? 4.136 15.593 18.092 1.00 86.69 639 ARG A N 1
ATOM 4990 C CA . ARG A 1 639 ? 2.766 15.481 18.583 1.00 86.69 639 ARG A CA 1
ATOM 4991 C C . ARG A 1 639 ? 2.334 14.012 18.608 1.00 86.69 639 ARG A C 1
ATOM 4993 O O . ARG A 1 639 ? 2.768 13.243 17.756 1.00 86.69 639 ARG A O 1
ATOM 5000 N N . MET A 1 640 ? 1.475 13.653 19.561 1.00 84.81 640 MET A N 1
ATOM 5001 C CA . MET A 1 640 ? 0.742 12.381 19.558 1.00 84.81 640 MET A CA 1
ATOM 5002 C C . MET A 1 640 ? -0.693 12.580 19.047 1.00 84.81 640 MET A C 1
ATOM 5004 O O . MET A 1 640 ? -1.305 13.608 19.366 1.00 84.81 640 MET A O 1
ATOM 5008 N N . PRO A 1 641 ? -1.248 11.632 18.267 1.00 81.56 641 PRO A N 1
ATOM 5009 C CA . PRO A 1 641 ? -2.645 11.697 17.858 1.00 81.56 641 PRO A CA 1
ATOM 5010 C C . PRO A 1 641 ? -3.556 11.589 19.093 1.00 81.56 641 PRO A C 1
ATOM 5012 O O . PRO A 1 641 ? -3.180 10.946 20.077 1.00 81.56 641 PRO A O 1
ATOM 5015 N N . PRO A 1 642 ? -4.739 12.228 19.087 1.00 72.94 642 PRO A N 1
ATOM 5016 C CA . PRO A 1 642 ? -5.682 12.096 20.187 1.00 72.94 642 PRO A CA 1
ATOM 5017 C C . PRO A 1 642 ? -6.130 10.638 20.330 1.00 72.94 642 PRO A C 1
ATOM 5019 O O . PRO A 1 642 ? -6.285 9.910 19.350 1.00 72.94 642 PRO A O 1
ATOM 5022 N N . VAL A 1 643 ? -6.330 10.228 21.577 1.00 67.00 643 VAL A N 1
ATOM 5023 C CA . VAL A 1 643 ? -6.906 8.936 21.936 1.00 67.00 643 VAL A CA 1
ATOM 5024 C C . VAL A 1 643 ? -8.186 9.273 22.691 1.00 67.00 643 VAL A C 1
ATOM 5026 O O . VAL A 1 643 ? -8.115 9.711 23.839 1.00 67.00 643 VAL A O 1
ATOM 5029 N N . ASP A 1 644 ? -9.330 9.167 22.016 1.00 63.50 644 ASP A N 1
ATOM 5030 C CA . ASP A 1 644 ? -10.622 9.631 22.530 1.00 63.50 644 ASP A CA 1
ATOM 5031 C C . ASP A 1 644 ? -11.442 8.457 23.089 1.00 63.50 644 ASP A C 1
ATOM 5033 O O . ASP A 1 644 ? -12.458 8.060 22.517 1.00 63.50 644 ASP A O 1
ATOM 5037 N N . PHE A 1 645 ? -11.008 7.884 24.221 1.00 65.25 645 PHE A N 1
ATOM 5038 C CA . PHE A 1 645 ? -11.854 6.950 24.972 1.00 65.25 645 PHE A CA 1
ATOM 5039 C C . PHE A 1 645 ? -12.765 7.711 25.934 1.00 65.25 645 PHE A C 1
ATOM 5041 O O . PHE A 1 645 ? -12.315 8.418 26.838 1.00 65.25 645 PHE A O 1
ATOM 5048 N N . THR A 1 646 ? -14.074 7.527 25.776 1.00 63.75 646 THR A N 1
ATOM 5049 C CA . THR A 1 646 ? -15.067 8.011 26.736 1.00 63.75 646 THR A CA 1
ATOM 5050 C C . THR A 1 646 ? -15.197 7.010 27.877 1.00 63.75 646 THR A C 1
ATOM 5052 O O . THR A 1 646 ? -15.752 5.923 27.710 1.00 63.75 646 THR A O 1
ATOM 5055 N N . ILE A 1 647 ? -14.680 7.372 29.051 1.00 70.44 647 ILE A N 1
ATOM 5056 C CA . ILE A 1 647 ? -14.831 6.578 30.271 1.00 70.44 647 ILE A CA 1
ATOM 5057 C C . ILE A 1 647 ? -15.960 7.187 31.100 1.00 70.44 647 ILE A C 1
ATOM 5059 O O . ILE A 1 647 ? -15.759 8.153 31.830 1.00 70.44 647 ILE A O 1
ATOM 5063 N N . ASP A 1 648 ? -17.148 6.588 31.012 1.00 64.38 648 ASP A N 1
ATOM 5064 C CA . ASP A 1 648 ? -18.339 7.031 31.752 1.00 64.38 648 ASP A CA 1
ATOM 5065 C C . ASP A 1 648 ? -18.177 6.962 33.286 1.00 64.38 648 ASP A C 1
ATOM 5067 O O . ASP A 1 648 ? -18.920 7.609 34.028 1.00 64.38 648 ASP A O 1
ATOM 5071 N N . GLY A 1 649 ? -17.231 6.156 33.783 1.00 80.50 649 GLY A N 1
ATOM 5072 C CA . GLY A 1 649 ? -16.879 6.077 35.199 1.00 80.50 649 GLY A CA 1
ATOM 5073 C C . GLY A 1 649 ? -16.143 4.795 35.600 1.00 80.50 649 GLY A C 1
ATOM 5074 O O . GLY A 1 649 ? -16.192 3.774 34.915 1.00 80.50 649 GLY A O 1
ATOM 5075 N N . ILE A 1 650 ? -15.466 4.838 36.747 1.00 86.12 650 ILE A N 1
ATOM 5076 C CA . ILE A 1 650 ? -14.676 3.740 37.314 1.00 86.12 650 ILE A CA 1
ATOM 5077 C C . ILE A 1 650 ? -15.543 2.955 38.299 1.00 86.12 650 ILE A C 1
ATOM 5079 O O . ILE A 1 650 ? -15.902 3.461 39.362 1.00 86.12 650 ILE A O 1
ATOM 5083 N N . ASN A 1 651 ? -15.862 1.703 37.964 1.00 88.12 651 ASN A N 1
ATOM 5084 C CA . ASN A 1 651 ? -16.634 0.808 38.829 1.00 88.12 651 ASN A CA 1
ATOM 5085 C C . ASN A 1 651 ? -15.775 0.277 39.990 1.00 88.12 651 ASN A C 1
ATOM 5087 O O . ASN A 1 651 ? -15.140 -0.772 39.879 1.00 88.12 651 ASN A O 1
ATOM 5091 N N . LEU A 1 652 ? -15.784 0.986 41.118 1.00 88.25 652 LEU A N 1
ATOM 5092 C CA . LEU A 1 652 ? -15.077 0.614 42.342 1.00 88.25 652 LEU A CA 1
ATOM 5093 C C . LEU A 1 652 ? -15.511 -0.740 42.894 1.00 88.25 652 LEU A C 1
ATOM 5095 O O . LEU A 1 652 ? -14.681 -1.455 43.444 1.00 88.25 652 LEU A O 1
ATOM 5099 N N . LEU A 1 653 ? -16.789 -1.109 42.751 1.00 87.44 653 LEU A N 1
ATOM 5100 C CA . LEU A 1 653 ? -17.277 -2.396 43.247 1.00 87.44 653 LEU A CA 1
ATOM 5101 C C . LEU A 1 653 ? -16.539 -3.552 42.565 1.00 87.44 653 LEU A C 1
ATOM 5103 O O . LEU A 1 653 ? -16.208 -4.525 43.228 1.00 87.44 653 LEU A O 1
ATOM 5107 N N . LYS A 1 654 ? -16.222 -3.433 41.270 1.00 86.62 654 LYS A N 1
ATOM 5108 C CA . LYS A 1 654 ? -15.442 -4.451 40.550 1.00 86.62 654 LYS A CA 1
ATOM 5109 C C . LYS A 1 654 ? -14.027 -4.604 41.119 1.00 86.62 654 LYS A C 1
ATOM 5111 O O . LYS A 1 654 ? -13.557 -5.729 41.244 1.00 86.62 654 LYS A O 1
ATOM 5116 N N . TRP A 1 655 ? -13.370 -3.493 41.453 1.00 85.38 655 TRP A N 1
ATOM 5117 C CA . TRP A 1 655 ? -11.979 -3.479 41.924 1.00 85.38 655 TRP A CA 1
ATOM 5118 C C . TRP A 1 655 ? -11.830 -3.805 43.411 1.00 85.38 655 TRP A C 1
ATOM 5120 O O . TRP A 1 655 ? -10.830 -4.383 43.812 1.00 85.38 655 TRP A O 1
ATOM 5130 N N . LEU A 1 656 ? -12.819 -3.440 44.228 1.00 87.75 656 LEU A N 1
ATOM 5131 C CA . LEU A 1 656 ? -12.773 -3.561 45.687 1.00 87.75 656 LEU A CA 1
ATOM 5132 C C . LEU A 1 656 ? -13.692 -4.674 46.219 1.00 87.75 656 LEU A C 1
ATOM 5134 O O . LEU A 1 656 ? -13.980 -4.704 47.415 1.00 87.75 656 LEU A O 1
ATOM 5138 N N . LYS A 1 657 ? -14.197 -5.574 45.361 1.00 84.38 657 LYS A N 1
ATOM 5139 C CA . LYS A 1 657 ? -15.121 -6.646 45.784 1.00 84.38 657 LYS A CA 1
ATOM 5140 C C . LYS A 1 657 ? -14.506 -7.586 46.820 1.00 84.38 657 LYS A C 1
ATOM 5142 O O . LYS A 1 657 ? -15.214 -8.008 47.729 1.00 84.38 657 LYS A O 1
ATOM 5147 N N . ASP A 1 658 ? -13.211 -7.864 46.698 1.00 84.25 658 ASP A N 1
ATOM 5148 C CA . ASP A 1 658 ? -12.487 -8.817 47.545 1.00 84.25 658 ASP A CA 1
ATOM 5149 C C . ASP A 1 658 ? -11.824 -8.138 48.753 1.00 84.25 658 ASP A C 1
ATOM 5151 O O . ASP A 1 658 ? -11.178 -8.788 49.569 1.00 84.25 658 ASP A O 1
ATOM 5155 N N . GLU A 1 659 ? -12.013 -6.825 48.902 1.00 85.81 659 GLU A N 1
ATOM 5156 C CA . GLU A 1 659 ? -11.432 -6.057 49.993 1.00 85.81 659 GLU A CA 1
ATOM 5157 C C . GLU A 1 659 ? -12.204 -6.237 51.300 1.00 85.81 659 GLU A C 1
ATOM 5159 O O . GLU A 1 659 ? -13.416 -5.996 51.399 1.00 85.81 659 GLU A O 1
ATOM 5164 N N . ASP A 1 660 ? -11.466 -6.599 52.347 1.00 76.69 660 ASP A N 1
ATOM 5165 C CA . ASP A 1 660 ? -12.043 -6.830 53.659 1.00 76.69 660 ASP A CA 1
ATOM 5166 C C . ASP A 1 660 ? -12.643 -5.553 54.255 1.00 76.69 660 ASP A C 1
ATOM 5168 O O . ASP A 1 660 ? -11.998 -4.517 54.437 1.00 76.69 660 ASP A O 1
ATOM 5172 N N . GLY A 1 661 ? -13.923 -5.652 54.616 1.00 82.62 661 GLY A N 1
ATOM 5173 C CA . GLY A 1 661 ? -14.660 -4.574 55.264 1.00 82.62 661 GLY A CA 1
ATOM 5174 C C . GLY A 1 661 ? -15.332 -3.579 54.316 1.00 82.62 661 GLY A C 1
ATOM 5175 O O . GLY A 1 661 ? -15.846 -2.580 54.823 1.00 82.62 661 GLY A O 1
ATOM 5176 N N . VAL A 1 662 ? -15.379 -3.843 53.003 1.00 89.44 662 VAL A N 1
ATOM 5177 C CA . VAL A 1 662 ? -16.162 -3.067 52.021 1.00 89.44 662 VAL A CA 1
ATOM 5178 C C . VAL A 1 662 ? -17.588 -3.619 51.898 1.00 89.44 662 VAL A C 1
ATOM 5180 O O . VAL A 1 662 ? -17.807 -4.821 51.725 1.00 89.44 662 VAL A O 1
ATOM 5183 N N . TYR A 1 663 ? -18.579 -2.728 51.984 1.00 89.19 663 TYR A N 1
ATOM 5184 C CA . TYR A 1 663 ? -20.005 -3.060 51.962 1.00 89.19 663 TYR A CA 1
ATOM 5185 C C . TYR A 1 663 ? -20.759 -2.259 50.900 1.00 89.19 663 TYR A C 1
ATOM 5187 O O . TYR A 1 663 ? -20.586 -1.045 50.804 1.00 89.19 663 TYR A O 1
ATOM 5195 N N . VAL A 1 664 ? -21.650 -2.931 50.174 1.00 89.06 664 VAL A N 1
ATOM 5196 C CA . VAL A 1 664 ? -22.572 -2.370 49.178 1.00 89.06 664 VAL A CA 1
ATOM 5197 C C . VAL A 1 664 ? -23.877 -1.956 49.849 1.00 89.06 664 VAL A C 1
ATOM 5199 O O . VAL A 1 664 ? -24.499 -2.7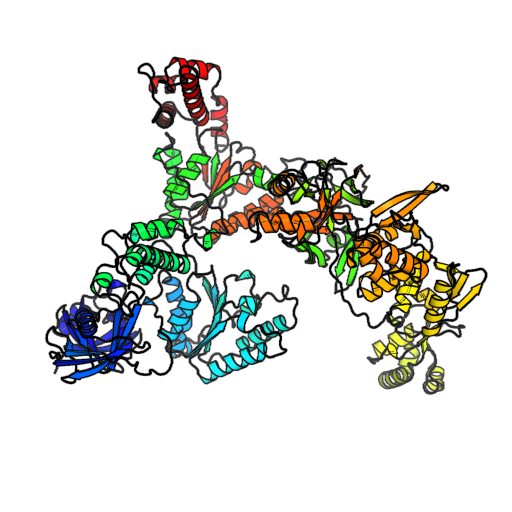55 50.548 1.00 89.06 664 VAL A O 1
ATOM 5202 N N . ARG A 1 665 ? -24.320 -0.724 49.593 1.00 87.94 665 ARG A N 1
ATOM 5203 C CA . ARG A 1 665 ? -25.613 -0.153 49.992 1.00 87.94 665 ARG A CA 1
ATOM 5204 C C . ARG A 1 665 ? -26.445 0.196 48.752 1.00 87.94 665 ARG A C 1
ATOM 5206 O O . ARG A 1 665 ? -25.910 0.344 47.655 1.00 87.94 665 ARG A O 1
ATOM 5213 N N . GLY A 1 666 ? -27.765 0.309 48.923 1.00 80.38 666 GLY A N 1
ATOM 5214 C CA . GLY A 1 666 ? -28.695 0.680 47.842 1.00 80.38 666 GLY A CA 1
ATOM 5215 C C . GLY A 1 666 ? -29.119 -0.468 46.912 1.00 80.38 666 GLY A C 1
ATOM 5216 O O . GLY A 1 666 ? -29.968 -0.271 46.052 1.00 80.38 666 GLY A O 1
ATOM 5217 N N . GLY A 1 667 ? -28.607 -1.689 47.110 1.00 80.44 667 GLY A N 1
ATOM 5218 C CA . GLY A 1 667 ? -28.907 -2.858 46.267 1.00 80.44 667 GLY A CA 1
ATOM 5219 C C . GLY A 1 667 ? -30.143 -3.677 46.663 1.00 80.44 667 GLY A C 1
ATOM 5220 O O . GLY A 1 667 ? -30.262 -4.829 46.258 1.00 80.44 667 GLY A O 1
ATOM 5221 N N . GLY A 1 668 ? -31.049 -3.136 47.485 1.00 83.06 668 GLY A N 1
ATOM 5222 C CA . GLY A 1 668 ? -32.143 -3.904 48.100 1.00 83.06 668 GLY A CA 1
ATOM 5223 C C . GLY A 1 668 ? -33.126 -4.540 47.106 1.00 83.06 668 GLY A C 1
ATOM 5224 O O . GLY A 1 668 ? -33.599 -5.649 47.344 1.00 83.06 668 GLY A O 1
ATOM 5225 N N . SER A 1 669 ? -33.411 -3.875 45.982 1.00 84.94 669 SER A N 1
ATOM 5226 C CA . SER A 1 669 ? -34.232 -4.439 44.899 1.00 84.94 669 SER A CA 1
ATOM 5227 C C . SER A 1 669 ? -33.554 -5.639 44.236 1.00 84.94 669 SER A C 1
ATOM 5229 O O . SER A 1 669 ? -34.193 -6.673 44.072 1.00 84.94 669 SER A O 1
ATOM 5231 N N . TYR A 1 670 ? -32.254 -5.533 43.944 1.00 88.88 670 TYR A N 1
ATOM 5232 C CA . TYR A 1 670 ? -31.469 -6.615 43.346 1.00 88.88 670 TYR A CA 1
ATOM 5233 C C . TYR A 1 670 ? -31.338 -7.808 44.296 1.00 88.88 670 TYR A C 1
ATOM 5235 O O . TYR A 1 670 ? -31.451 -8.955 43.877 1.00 88.88 670 TYR A O 1
ATOM 5243 N N . LEU A 1 671 ? -31.171 -7.553 45.600 1.00 87.12 671 LEU A N 1
ATOM 5244 C CA . LEU A 1 671 ? -31.159 -8.604 46.619 1.00 87.12 671 LEU A CA 1
ATOM 5245 C C . LEU A 1 671 ? -32.498 -9.353 46.683 1.00 87.12 671 LEU A C 1
ATOM 5247 O O . LEU A 1 671 ? -32.492 -10.577 46.770 1.00 87.12 671 LEU A O 1
ATOM 5251 N N . ARG A 1 672 ? -33.639 -8.650 46.603 1.00 87.31 672 ARG A N 1
ATOM 5252 C CA . ARG A 1 672 ? -34.969 -9.289 46.542 1.00 87.31 672 ARG A CA 1
ATOM 5253 C C . ARG A 1 672 ? -35.114 -10.177 45.313 1.00 87.31 672 ARG A C 1
ATOM 5255 O O . ARG A 1 672 ? -35.575 -11.309 45.436 1.00 87.31 672 ARG A O 1
ATOM 5262 N N . GLU A 1 673 ? -34.695 -9.680 44.154 1.00 88.06 673 GLU A N 1
ATOM 5263 C CA . GLU A 1 673 ? -34.731 -10.443 42.909 1.00 88.06 673 GLU A CA 1
ATOM 5264 C C . GLU A 1 673 ? -33.854 -11.700 43.001 1.00 88.06 673 GLU A C 1
ATOM 5266 O O . GLU A 1 673 ? -34.331 -12.802 42.731 1.00 88.06 673 GLU A O 1
ATOM 5271 N N . ALA A 1 674 ? -32.615 -11.573 43.482 1.00 89.12 674 ALA A N 1
ATOM 5272 C CA . ALA A 1 674 ? -31.703 -12.704 43.641 1.00 89.12 674 ALA A CA 1
ATOM 5273 C C . ALA A 1 674 ? -32.240 -13.759 44.624 1.00 89.12 674 ALA A C 1
ATOM 5275 O O . ALA A 1 674 ? -32.179 -14.959 44.353 1.00 89.12 674 ALA A O 1
ATOM 5276 N N . VAL A 1 675 ? -32.831 -13.318 45.740 1.00 89.81 675 VAL A N 1
ATOM 5277 C CA . VAL A 1 675 ? -33.464 -14.202 46.731 1.00 89.81 675 VAL A CA 1
ATOM 5278 C C . VAL A 1 675 ? -34.696 -14.902 46.153 1.00 89.81 675 VAL A C 1
ATOM 5280 O O . VAL A 1 675 ? -34.903 -16.075 46.452 1.00 89.81 675 VAL A O 1
ATOM 5283 N N . SER A 1 676 ? -35.479 -14.240 45.292 1.00 89.44 676 SER A N 1
ATOM 5284 C CA . SER A 1 676 ? -36.627 -14.870 44.620 1.00 89.44 676 SER A CA 1
ATOM 5285 C C . SER A 1 676 ? -36.218 -16.009 43.680 1.00 89.44 676 SER A C 1
ATOM 5287 O O . SER A 1 676 ? -36.948 -16.987 43.558 1.00 89.44 676 SER A O 1
ATOM 5289 N N . ARG A 1 677 ? -35.031 -15.914 43.061 1.00 92.12 677 ARG A N 1
ATOM 5290 C CA . ARG A 1 677 ? -34.515 -16.916 42.116 1.00 92.12 677 ARG A CA 1
ATOM 5291 C C . ARG A 1 677 ? -33.815 -18.093 42.799 1.00 92.12 677 ARG A C 1
ATOM 5293 O O . ARG A 1 677 ? -33.961 -19.223 42.351 1.00 92.12 677 ARG A O 1
ATOM 5300 N N . LEU A 1 678 ? -33.038 -17.838 43.855 1.00 90.56 678 LEU A N 1
ATOM 5301 C CA . LEU A 1 678 ? -32.198 -18.856 44.513 1.00 90.56 678 LEU A CA 1
ATOM 5302 C C . LEU A 1 678 ? -32.772 -19.394 45.831 1.00 90.56 678 LEU A C 1
ATOM 5304 O O . LEU A 1 678 ? -32.262 -20.379 46.367 1.00 90.56 678 LEU A O 1
ATOM 5308 N N . GLY A 1 679 ? -33.797 -18.740 46.377 1.00 88.56 679 GLY A N 1
ATOM 5309 C CA . GLY A 1 679 ? -34.326 -19.020 47.707 1.00 88.56 679 GLY A CA 1
ATOM 5310 C C . GLY A 1 679 ? -33.470 -18.436 48.839 1.00 88.56 679 GLY A C 1
ATOM 5311 O O . GLY A 1 679 ? -32.281 -18.143 48.698 1.00 88.56 679 GLY A O 1
ATOM 5312 N N . TYR A 1 680 ? -34.092 -18.270 50.010 1.00 88.12 680 TYR A N 1
ATOM 5313 C CA . TYR A 1 680 ? -33.478 -17.621 51.177 1.00 88.12 680 TYR A CA 1
ATOM 5314 C C . TYR A 1 680 ? -32.234 -18.336 51.711 1.00 88.12 680 TYR A C 1
ATOM 5316 O O . TYR A 1 680 ? -31.328 -17.686 52.223 1.00 88.12 680 TYR A O 1
ATOM 5324 N N . GLU A 1 681 ? -32.197 -19.662 51.631 1.00 87.06 681 GLU A N 1
ATOM 5325 C CA . GLU A 1 681 ? -31.140 -20.475 52.235 1.00 87.06 681 GLU A CA 1
ATOM 5326 C C . GLU A 1 681 ? -29.827 -20.363 51.455 1.00 87.06 681 GLU A C 1
ATOM 5328 O O . GLU A 1 681 ? -28.800 -19.974 52.017 1.00 87.06 681 GLU A O 1
ATOM 5333 N N . LYS A 1 682 ? -29.888 -20.565 50.132 1.00 88.44 682 LYS A N 1
ATOM 5334 C CA . LYS A 1 682 ? -28.737 -20.397 49.237 1.00 88.44 682 LYS A CA 1
ATOM 5335 C C . LYS A 1 682 ? -28.265 -18.939 49.197 1.00 88.44 682 LYS A C 1
ATOM 5337 O O . LYS A 1 682 ? -27.064 -18.682 49.256 1.00 88.44 682 LYS A O 1
ATOM 5342 N N . ALA A 1 683 ? -29.187 -17.972 49.186 1.00 87.81 683 ALA A N 1
ATOM 5343 C CA . ALA A 1 683 ? -28.829 -16.554 49.203 1.00 87.81 683 ALA A CA 1
ATOM 5344 C C . ALA A 1 683 ? -28.135 -16.120 50.510 1.00 87.81 683 ALA A C 1
ATOM 5346 O O . ALA A 1 683 ? -27.151 -15.380 50.469 1.00 87.81 683 ALA A O 1
ATOM 5347 N N . ALA A 1 684 ? -28.602 -16.602 51.668 1.00 87.38 684 ALA A N 1
ATOM 5348 C CA . ALA A 1 684 ? -27.974 -16.325 52.961 1.00 87.38 684 ALA A CA 1
ATOM 5349 C C . ALA A 1 684 ? -26.555 -16.917 53.046 1.00 87.38 684 ALA A C 1
ATOM 5351 O O . ALA A 1 684 ? -25.634 -16.234 53.501 1.00 87.38 684 ALA A O 1
ATOM 5352 N N . MET A 1 685 ? -26.361 -18.136 52.522 1.00 88.00 685 MET A N 1
ATOM 5353 C CA . MET A 1 685 ? -25.046 -18.777 52.424 1.00 88.00 685 MET A CA 1
ATOM 5354 C C . MET A 1 685 ? -24.064 -17.946 51.578 1.00 88.00 685 MET A C 1
ATOM 5356 O O . MET A 1 685 ? -22.962 -17.651 52.039 1.00 88.00 685 MET A O 1
ATOM 5360 N N . LEU A 1 686 ? -24.463 -17.508 50.377 1.00 87.44 686 LEU A N 1
ATOM 5361 C CA . LEU A 1 686 ? -23.605 -16.726 49.469 1.00 87.44 686 LEU A CA 1
ATOM 5362 C C . LEU A 1 686 ? -23.223 -15.349 50.040 1.00 87.44 686 LEU A C 1
ATOM 5364 O O . LEU A 1 686 ? -22.091 -14.884 49.871 1.00 87.44 686 LEU A O 1
ATOM 5368 N N . LEU A 1 687 ? -24.148 -14.714 50.765 1.00 85.81 687 LEU A N 1
ATOM 5369 C CA . LEU A 1 687 ? -23.914 -13.448 51.467 1.00 85.81 687 LEU A CA 1
ATOM 5370 C C . LEU A 1 687 ? -23.099 -13.611 52.763 1.00 85.81 687 LEU A C 1
ATOM 5372 O O . LEU A 1 687 ? -22.597 -12.614 53.286 1.00 85.81 687 LEU A O 1
ATOM 5376 N N . GLY A 1 688 ? -22.956 -14.836 53.281 1.00 84.31 688 GLY A N 1
ATOM 5377 C CA . GLY A 1 688 ? -22.274 -15.118 54.546 1.00 84.31 688 GLY A CA 1
ATOM 5378 C C . GLY A 1 688 ? -23.023 -14.584 55.773 1.00 84.31 688 GLY A C 1
ATOM 5379 O O . GLY A 1 688 ? -22.392 -14.095 56.710 1.00 84.31 688 GLY A O 1
ATOM 5380 N N . ILE A 1 689 ? -24.359 -14.625 55.755 1.00 84.88 689 ILE A N 1
ATOM 5381 C CA . ILE A 1 689 ? -25.243 -14.157 56.839 1.00 84.88 689 ILE A CA 1
ATOM 5382 C C . ILE A 1 689 ? -26.271 -15.234 57.205 1.00 84.88 689 ILE A C 1
ATOM 5384 O O . ILE A 1 689 ? -26.506 -16.163 56.439 1.00 84.88 689 ILE A O 1
ATOM 5388 N N . SER A 1 690 ? -26.914 -15.127 58.372 1.00 84.31 690 SER A N 1
ATOM 5389 C CA . SER A 1 690 ? -27.955 -16.090 58.755 1.00 84.31 690 SER A CA 1
ATOM 5390 C C . SER A 1 690 ? -29.265 -15.849 57.994 1.00 84.31 690 SER A C 1
ATOM 5392 O O . SER A 1 690 ? -29.613 -14.712 57.665 1.00 84.31 690 SER A O 1
ATOM 5394 N N . ARG A 1 691 ? -30.042 -16.917 57.763 1.00 84.56 691 ARG A N 1
ATOM 5395 C CA . ARG A 1 691 ? -31.356 -16.846 57.096 1.00 84.56 691 ARG A CA 1
ATOM 5396 C C . ARG A 1 691 ? -32.305 -15.862 57.785 1.00 84.56 691 ARG A C 1
ATOM 5398 O O . ARG A 1 691 ? -32.944 -15.060 57.110 1.00 84.56 691 ARG A O 1
ATOM 5405 N N . LYS A 1 692 ? -32.368 -15.905 59.121 1.00 81.44 692 LYS A N 1
ATOM 5406 C CA . LYS A 1 692 ? -33.185 -14.984 59.927 1.00 81.44 692 LYS A CA 1
ATOM 5407 C C . LYS A 1 692 ? -32.751 -13.532 59.714 1.00 81.44 692 LYS A C 1
ATOM 5409 O O . LYS A 1 692 ? -33.589 -12.672 59.485 1.00 81.44 692 LYS A O 1
ATOM 5414 N N . TYR A 1 693 ? -31.442 -13.283 59.692 1.00 80.38 693 TYR A N 1
ATOM 5415 C CA . TYR A 1 693 ? -30.891 -11.948 59.473 1.00 80.38 693 TYR A CA 1
ATOM 5416 C C . TYR A 1 693 ? -31.183 -11.407 58.068 1.00 80.38 693 TYR A C 1
ATOM 5418 O O . TYR A 1 693 ? -31.508 -10.233 57.926 1.00 80.38 693 TYR A O 1
ATOM 5426 N N . LEU A 1 694 ? -31.113 -12.253 57.034 1.00 82.31 694 LEU A N 1
ATOM 5427 C CA . LEU A 1 694 ? -31.511 -11.879 55.675 1.00 82.31 694 LEU A CA 1
ATOM 5428 C C . LEU A 1 694 ? -33.013 -11.544 55.612 1.00 82.31 694 LEU A C 1
ATOM 5430 O O . LEU A 1 694 ? -33.385 -10.512 55.055 1.00 82.31 694 LEU A O 1
ATOM 5434 N N . TYR A 1 695 ? -33.862 -12.381 56.219 1.00 77.94 695 TYR A N 1
ATOM 5435 C CA . TYR A 1 695 ? -35.318 -12.215 56.233 1.00 77.94 695 TYR A CA 1
ATOM 5436 C C . TYR A 1 695 ? -35.769 -10.934 56.950 1.00 77.94 695 TYR A C 1
ATOM 5438 O O . TYR A 1 695 ? -36.476 -10.125 56.352 1.00 77.94 695 TYR A O 1
ATOM 5446 N N . ASP A 1 696 ? -35.293 -10.700 58.178 1.00 70.88 696 ASP A N 1
ATOM 5447 C CA . ASP A 1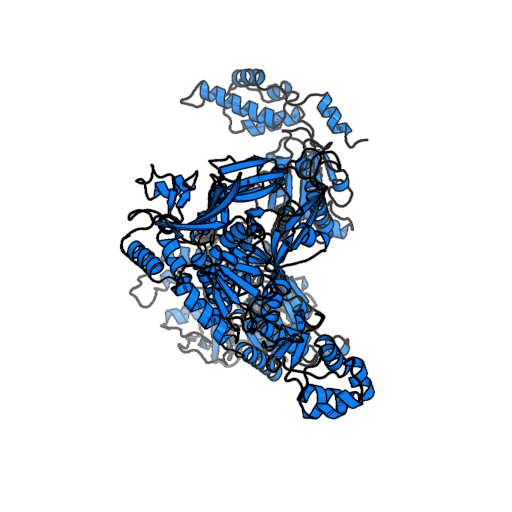 696 ? -35.701 -9.569 59.031 1.00 70.88 696 ASP A CA 1
ATOM 5448 C C . ASP A 1 696 ? -35.350 -8.198 58.435 1.00 70.88 696 ASP A C 1
ATOM 5450 O O . ASP A 1 696 ? -35.843 -7.159 58.877 1.00 70.88 696 ASP A O 1
ATOM 5454 N N . LYS A 1 697 ? -34.449 -8.169 57.452 1.00 66.38 697 LYS A N 1
ATOM 5455 C CA . LYS A 1 697 ? -33.787 -6.941 57.029 1.00 66.38 697 LYS A CA 1
ATOM 5456 C C . LYS A 1 697 ? -33.795 -6.683 55.520 1.00 66.38 697 LYS A C 1
ATOM 5458 O O . LYS A 1 697 ? -33.392 -5.590 55.108 1.00 66.38 697 LYS A O 1
ATOM 5463 N N . LEU A 1 698 ? -34.328 -7.600 54.710 1.00 70.94 698 LEU A N 1
ATOM 5464 C CA . LEU A 1 698 ? -34.634 -7.397 53.281 1.00 70.94 698 LEU A CA 1
ATOM 5465 C C . LEU A 1 698 ? -35.584 -6.207 53.028 1.00 70.94 698 LEU A C 1
ATOM 5467 O O . LEU A 1 698 ? -35.562 -5.606 51.951 1.00 70.94 698 LEU A O 1
ATOM 5471 N N . SER A 1 699 ? -36.375 -5.832 54.036 1.00 59.94 699 SER A N 1
ATOM 5472 C CA . SER A 1 699 ? -37.239 -4.645 54.072 1.00 59.94 699 SER A CA 1
ATOM 5473 C C . SER A 1 699 ? -36.487 -3.335 54.366 1.00 59.94 699 SER A C 1
ATOM 5475 O O . SER A 1 699 ? -36.981 -2.268 54.021 1.00 59.94 699 SER A O 1
ATOM 5477 N N . SER A 1 700 ? -35.286 -3.400 54.958 1.00 62.41 700 SER A N 1
ATOM 5478 C CA . SER A 1 700 ? -34.556 -2.242 55.512 1.00 62.41 700 SER A CA 1
ATOM 5479 C C . SER A 1 700 ? -33.339 -1.764 54.699 1.00 62.41 700 SER A C 1
ATOM 5481 O O . SER A 1 700 ? -32.773 -0.725 55.022 1.00 62.41 700 SER A O 1
ATOM 5483 N N . GLY A 1 701 ? -32.922 -2.496 53.654 1.00 64.38 701 GLY A N 1
ATOM 5484 C CA . GLY A 1 701 ? -31.820 -2.085 52.765 1.00 64.38 701 GLY A CA 1
ATOM 5485 C C . GLY A 1 701 ? -30.413 -2.154 53.387 1.00 64.38 701 GLY A C 1
ATOM 5486 O O . GLY A 1 701 ? -29.650 -1.195 53.281 1.00 64.38 701 GLY A O 1
ATOM 5487 N N . ILE A 1 702 ? -30.059 -3.270 54.043 1.00 68.12 702 ILE A N 1
ATOM 5488 C CA . ILE A 1 702 ? -28.769 -3.424 54.753 1.00 68.12 702 ILE A CA 1
ATOM 5489 C C . ILE A 1 702 ? -27.557 -3.270 53.817 1.00 68.12 702 ILE A C 1
ATOM 5491 O O . ILE A 1 702 ? -27.577 -3.796 52.701 1.00 68.12 702 ILE A O 1
ATOM 5495 N N . PRO A 1 703 ? -26.452 -2.687 54.319 1.00 79.56 703 PRO A N 1
ATOM 5496 C CA . PRO A 1 703 ? -25.124 -2.895 53.759 1.00 79.56 703 PRO A CA 1
ATOM 5497 C C . PRO A 1 703 ? -24.719 -4.381 53.761 1.00 79.56 703 PRO A C 1
ATOM 5499 O O . PRO A 1 703 ? -24.567 -4.991 54.819 1.00 79.56 703 PRO A O 1
ATOM 5502 N N . VAL A 1 704 ? -24.475 -4.965 52.593 1.00 86.50 704 VAL A N 1
ATOM 5503 C CA . VAL A 1 704 ? -23.956 -6.341 52.460 1.00 86.50 704 VAL A CA 1
ATOM 5504 C C . VAL A 1 704 ? -22.494 -6.320 52.035 1.00 86.50 704 VAL A C 1
ATOM 5506 O O . VAL A 1 704 ? -22.075 -5.394 51.348 1.00 86.50 704 VAL A O 1
ATOM 5509 N N . LYS A 1 705 ? -21.692 -7.315 52.439 1.00 88.88 705 LYS A N 1
ATOM 5510 C CA . LYS A 1 705 ? -20.284 -7.396 52.009 1.00 88.88 705 LYS A CA 1
ATOM 5511 C C . LYS A 1 705 ? -20.197 -7.406 50.481 1.00 88.88 705 LYS A C 1
ATOM 5513 O O . LYS A 1 705 ? -20.969 -8.118 49.839 1.00 88.88 705 LYS A O 1
ATOM 5518 N N . ALA A 1 706 ? -19.252 -6.659 49.916 1.00 89.19 706 ALA A N 1
ATOM 5519 C CA . ALA A 1 706 ? -19.096 -6.528 48.467 1.00 89.19 706 ALA A CA 1
ATOM 5520 C C . ALA A 1 706 ? -18.861 -7.881 47.769 1.00 89.19 706 ALA A C 1
ATOM 5522 O O . ALA A 1 706 ? -19.552 -8.189 46.800 1.00 89.19 706 ALA A O 1
ATOM 5523 N N . SER A 1 707 ? -17.994 -8.732 48.326 1.00 89.50 707 SER A N 1
ATOM 5524 C CA . SER A 1 707 ? -17.748 -10.100 47.839 1.00 89.50 707 SER A CA 1
ATOM 5525 C C . SER A 1 707 ? -18.992 -10.990 47.891 1.00 89.50 707 SER A C 1
ATOM 5527 O O . SER A 1 707 ? -19.255 -11.767 46.975 1.00 89.50 707 SER A O 1
ATOM 5529 N N . GLY A 1 708 ? -19.795 -10.871 48.952 1.00 88.19 708 GLY A N 1
ATOM 5530 C CA . GLY A 1 708 ? -21.067 -11.583 49.083 1.00 88.19 708 GLY A CA 1
ATOM 5531 C C . GLY A 1 708 ? -22.098 -11.115 48.057 1.00 88.19 708 GLY A C 1
ATOM 5532 O O . GLY A 1 708 ? -22.745 -11.940 47.420 1.00 88.19 708 GLY A O 1
ATOM 5533 N N . PHE A 1 709 ? -22.223 -9.798 47.867 1.00 89.56 709 PHE A N 1
ATOM 5534 C CA . PHE A 1 709 ? -23.119 -9.207 46.873 1.00 89.56 709 PHE A CA 1
ATOM 5535 C C . PHE A 1 709 ? -22.749 -9.654 45.455 1.00 89.56 709 PHE A C 1
ATOM 5537 O O . PHE A 1 709 ? -23.623 -10.105 44.723 1.00 89.56 709 PHE A O 1
ATOM 5544 N N . TYR A 1 710 ? -21.464 -9.586 45.091 1.00 87.25 710 TYR A N 1
ATOM 5545 C CA . TYR A 1 710 ? -20.991 -9.963 43.758 1.00 87.25 710 TYR A CA 1
ATOM 5546 C C . TYR A 1 710 ? -21.271 -11.442 43.451 1.00 87.25 710 TYR A C 1
ATOM 5548 O O . TYR A 1 710 ? -21.914 -11.739 42.447 1.00 87.25 710 TYR A O 1
ATOM 5556 N N . ARG A 1 711 ? -20.898 -12.356 44.365 1.00 89.00 711 ARG A N 1
ATOM 5557 C CA . ARG A 1 711 ? -21.172 -13.801 44.230 1.00 89.00 711 ARG A CA 1
ATOM 5558 C C . ARG A 1 711 ? -22.663 -14.107 44.115 1.00 89.00 711 ARG A C 1
ATOM 5560 O O . ARG A 1 711 ? -23.057 -14.957 43.326 1.00 89.00 711 ARG A O 1
ATOM 5567 N N . LEU A 1 712 ? -23.500 -13.419 44.896 1.00 90.19 712 LEU A N 1
ATOM 5568 C CA . LEU A 1 712 ? -24.947 -13.615 44.844 1.00 90.19 712 LEU A CA 1
ATOM 5569 C C . LEU A 1 712 ? -25.541 -13.175 43.498 1.00 90.19 712 LEU A C 1
ATOM 5571 O O . LEU A 1 712 ? -26.378 -13.893 42.956 1.00 90.19 712 LEU A O 1
ATOM 5575 N N . MET A 1 713 ? -25.138 -12.014 42.970 1.00 92.31 713 MET A N 1
ATOM 5576 C CA . MET A 1 713 ? -25.649 -11.510 41.686 1.00 92.31 713 MET A CA 1
ATOM 5577 C C . MET A 1 713 ? -25.244 -12.414 40.519 1.00 92.31 713 MET A C 1
ATOM 5579 O O . MET A 1 713 ? -26.073 -12.695 39.654 1.00 92.31 713 MET A O 1
ATOM 5583 N N . GLU A 1 714 ? -24.000 -12.898 40.529 1.00 89.62 714 GLU A N 1
ATOM 5584 C CA . GLU A 1 714 ? -23.461 -13.817 39.525 1.00 89.62 714 GLU A CA 1
ATOM 5585 C C . GLU A 1 714 ? -24.204 -15.163 39.536 1.00 89.62 714 GLU A C 1
ATOM 5587 O O . GLU A 1 714 ? -24.754 -15.574 38.513 1.00 89.62 714 GLU A O 1
ATOM 5592 N N . GLU A 1 715 ? -24.338 -15.794 40.707 1.00 91.25 715 GLU A N 1
ATOM 5593 C CA . GLU A 1 715 ? -25.034 -17.079 40.860 1.00 91.25 715 GLU A CA 1
ATOM 5594 C C . GLU A 1 715 ? -26.537 -16.971 40.537 1.00 91.25 715 GLU A C 1
ATOM 5596 O O . GLU A 1 715 ? -27.121 -17.867 39.928 1.00 91.25 715 GLU A O 1
ATOM 5601 N N . ALA A 1 716 ? -27.186 -15.863 40.916 1.00 89.50 716 ALA A N 1
ATOM 5602 C CA . ALA A 1 716 ? -28.604 -15.626 40.631 1.00 89.50 716 ALA A CA 1
ATOM 5603 C C . ALA A 1 716 ? -28.864 -15.139 39.192 1.00 89.50 716 ALA A C 1
ATOM 5605 O O . ALA A 1 716 ? -30.028 -15.021 38.781 1.00 89.50 716 ALA A O 1
ATOM 5606 N N . ARG A 1 717 ? -27.800 -14.826 38.436 1.00 87.81 717 ARG A N 1
ATOM 5607 C CA . ARG A 1 717 ? -27.844 -14.188 37.110 1.00 87.81 717 ARG A CA 1
ATOM 5608 C C . ARG A 1 717 ? -28.719 -12.928 37.096 1.00 87.81 717 ARG A C 1
ATOM 5610 O O . ARG A 1 717 ? -29.555 -12.746 36.205 1.00 87.81 717 ARG A O 1
ATOM 5617 N N . VAL A 1 718 ? -28.588 -12.094 38.127 1.00 88.88 718 VAL A N 1
ATOM 5618 C CA . VAL A 1 718 ? -29.329 -10.831 38.261 1.00 88.88 718 VAL A CA 1
ATOM 5619 C C . VAL A 1 718 ? -28.476 -9.693 37.714 1.00 88.88 718 VAL A C 1
ATOM 5621 O O . VAL A 1 718 ? -27.385 -9.425 38.217 1.00 88.88 718 VAL A O 1
ATOM 5624 N N . ASN A 1 719 ? -28.993 -9.000 36.699 1.00 87.31 719 ASN A N 1
ATOM 5625 C CA . ASN A 1 719 ? -28.360 -7.795 36.179 1.00 87.31 719 ASN A CA 1
ATOM 5626 C C . ASN A 1 719 ? -28.631 -6.627 37.127 1.00 87.31 719 ASN A C 1
ATOM 5628 O O . ASN A 1 719 ? -29.780 -6.302 37.421 1.00 87.31 719 ASN A O 1
ATOM 5632 N N . TYR A 1 720 ? -27.566 -5.975 37.579 1.00 88.00 720 TYR A N 1
ATOM 5633 C CA . TYR A 1 720 ? -27.645 -4.802 38.439 1.00 88.00 720 TYR A CA 1
ATOM 5634 C C . TYR A 1 720 ? -26.905 -3.628 37.802 1.00 88.00 720 TYR A C 1
ATOM 5636 O O . TYR A 1 720 ? -25.890 -3.815 37.136 1.00 88.00 720 TYR A O 1
ATOM 5644 N N . ASP A 1 721 ? -27.398 -2.412 38.036 1.00 88.31 721 ASP A N 1
ATOM 5645 C CA . ASP A 1 721 ? -26.712 -1.182 37.636 1.00 88.31 721 ASP A CA 1
ATOM 5646 C C . ASP A 1 721 ? -25.804 -0.686 38.781 1.00 88.31 721 ASP A C 1
ATOM 5648 O O . ASP A 1 721 ? -26.324 -0.245 39.817 1.00 88.31 721 ASP A O 1
ATOM 5652 N N . PRO A 1 722 ? -24.463 -0.717 38.625 1.00 86.50 722 PRO A N 1
ATOM 5653 C CA . PRO A 1 722 ? -23.530 -0.235 39.638 1.00 86.50 722 PRO A CA 1
ATOM 5654 C C . PRO A 1 722 ? -23.676 1.262 39.939 1.00 86.50 722 PRO A C 1
ATOM 5656 O O . PRO A 1 722 ? -23.345 1.682 41.045 1.00 86.50 722 PRO A O 1
ATOM 5659 N N . ARG A 1 723 ? -24.199 2.077 39.008 1.00 87.44 723 ARG A N 1
ATOM 5660 C CA . ARG A 1 723 ? -24.372 3.531 39.202 1.00 87.44 723 ARG A CA 1
ATOM 5661 C C . ARG A 1 723 ? -25.406 3.861 40.285 1.00 87.44 723 ARG A C 1
ATOM 5663 O O . ARG A 1 723 ? -25.389 4.956 40.834 1.00 87.44 723 ARG A O 1
ATOM 5670 N N . ARG A 1 724 ? -26.282 2.908 40.624 1.00 87.94 724 ARG A N 1
ATOM 5671 C CA . ARG A 1 724 ? -27.297 3.031 41.688 1.00 87.94 724 ARG A CA 1
ATOM 5672 C C . ARG A 1 724 ? -26.815 2.543 43.057 1.00 87.94 724 ARG A C 1
ATOM 5674 O O . ARG A 1 724 ? -27.587 2.556 44.014 1.00 87.94 724 ARG A O 1
ATOM 5681 N N . LEU A 1 725 ? -25.574 2.068 43.153 1.00 89.94 725 LEU A N 1
ATOM 5682 C CA . LEU A 1 725 ? -25.010 1.497 44.372 1.00 89.94 725 LEU A CA 1
ATOM 5683 C C . LEU A 1 725 ? -24.032 2.470 45.034 1.00 89.94 725 LEU A C 1
ATOM 5685 O O . LEU A 1 725 ? -23.348 3.250 44.370 1.00 89.94 725 LEU A O 1
ATOM 5689 N N . THR A 1 726 ? -23.918 2.375 46.355 1.00 89.94 726 THR A N 1
ATOM 5690 C CA . THR A 1 726 ? -22.891 3.080 47.132 1.00 89.94 726 THR A CA 1
ATOM 5691 C C . THR A 1 726 ? -22.064 2.090 47.939 1.00 89.94 726 THR A C 1
ATOM 5693 O O . THR A 1 726 ? -22.551 1.046 48.373 1.00 89.94 726 THR A O 1
ATOM 5696 N N . LEU A 1 727 ? -20.787 2.402 48.124 1.00 90.69 727 LEU A N 1
ATOM 5697 C CA . LEU A 1 727 ? -19.849 1.637 48.929 1.00 90.69 727 LEU A CA 1
ATOM 5698 C C . LEU A 1 727 ? -19.633 2.326 50.274 1.00 90.69 727 LEU A C 1
ATOM 5700 O O . LEU A 1 727 ? -19.640 3.551 50.378 1.00 90.69 727 LEU A O 1
ATOM 5704 N N . SER A 1 728 ? -19.432 1.523 51.312 1.00 89.44 728 SER A N 1
ATOM 5705 C CA . SER A 1 728 ? -19.122 1.967 52.674 1.00 89.44 728 SER A CA 1
ATOM 5706 C C . SER A 1 728 ? -18.100 1.032 53.314 1.00 89.44 728 SER A C 1
ATOM 5708 O O . SER A 1 728 ? -17.981 -0.122 52.899 1.00 89.44 728 SER A O 1
ATOM 5710 N N . VAL A 1 729 ? -17.385 1.505 54.335 1.00 86.62 729 VAL A N 1
ATOM 5711 C CA . VAL A 1 729 ? -16.470 0.668 55.132 1.00 86.62 729 VAL A CA 1
ATOM 5712 C C . VAL A 1 729 ? -17.027 0.481 56.538 1.00 86.62 729 VAL A C 1
ATOM 5714 O O . VAL A 1 729 ? -17.637 1.392 57.100 1.00 86.62 729 VAL A O 1
ATOM 5717 N N . ARG A 1 730 ? -16.826 -0.706 57.124 1.00 77.19 730 ARG A N 1
ATOM 5718 C CA . ARG A 1 730 ? -17.273 -1.010 58.494 1.00 77.19 730 ARG A CA 1
ATOM 5719 C C . ARG A 1 730 ? -16.742 0.026 59.492 1.00 77.19 730 ARG A C 1
ATOM 5721 O O . ARG A 1 730 ? -15.542 0.268 59.544 1.00 77.19 730 ARG A O 1
ATOM 5728 N N . GLY A 1 731 ? -17.637 0.601 60.297 1.00 67.94 731 GLY A N 1
ATOM 5729 C CA . GLY A 1 731 ? -17.280 1.595 61.316 1.00 67.94 731 GLY A CA 1
ATOM 5730 C C . GLY A 1 731 ? -16.999 3.004 60.778 1.00 67.94 731 GLY A C 1
ATOM 5731 O O . GLY A 1 731 ? -16.684 3.884 61.568 1.00 67.94 731 GLY A O 1
ATOM 5732 N N . SER A 1 732 ? -17.137 3.240 59.467 1.00 71.06 732 SER A N 1
ATOM 5733 C CA . SER A 1 732 ? -17.044 4.573 58.864 1.00 71.06 732 SER A CA 1
ATOM 5734 C C . SER A 1 732 ? -18.433 5.089 58.479 1.00 71.06 732 SER A C 1
ATOM 5736 O O . SER A 1 732 ? -19.233 4.361 57.888 1.00 71.06 732 SER A O 1
ATOM 5738 N N . GLY A 1 733 ? -18.714 6.354 58.801 1.00 66.81 733 GLY A N 1
ATOM 5739 C CA . GLY A 1 733 ? -19.908 7.062 58.326 1.00 66.81 733 GLY A CA 1
ATOM 5740 C C . GLY A 1 733 ? -19.825 7.485 56.854 1.00 66.81 733 GLY A C 1
ATOM 5741 O O . GLY A 1 733 ? -20.846 7.831 56.270 1.00 66.81 733 GLY A O 1
ATOM 5742 N N . ASN A 1 734 ? -18.637 7.420 56.244 1.00 78.50 734 ASN A N 1
ATOM 5743 C CA . ASN A 1 734 ? -18.401 7.911 54.890 1.00 78.50 734 ASN A CA 1
ATOM 5744 C C . ASN A 1 734 ? -18.795 6.863 53.841 1.00 78.50 734 ASN A C 1
ATOM 5746 O O . ASN A 1 734 ? -18.473 5.675 53.957 1.00 78.50 734 ASN A O 1
ATOM 5750 N N . THR A 1 735 ? -19.464 7.324 52.787 1.00 85.38 735 THR A N 1
ATOM 5751 C CA . THR A 1 735 ? -19.862 6.514 51.632 1.00 85.38 735 THR A CA 1
ATOM 5752 C C . THR A 1 735 ? -19.292 7.105 50.352 1.00 85.38 735 THR A C 1
ATOM 5754 O O . THR A 1 735 ? -19.157 8.319 50.257 1.00 85.38 735 THR A O 1
ATOM 5757 N N . LEU A 1 736 ? -19.021 6.268 49.352 1.00 87.81 736 LEU A N 1
ATOM 5758 C CA . LEU A 1 736 ? -18.727 6.712 47.987 1.00 87.81 736 LEU A CA 1
ATOM 5759 C C . LEU A 1 736 ? -19.677 6.042 46.990 1.00 87.81 736 LEU A C 1
ATOM 5761 O O . LEU A 1 736 ? -20.101 4.911 47.233 1.00 87.81 736 LEU A O 1
ATOM 5765 N N . PRO A 1 737 ? -20.005 6.684 45.859 1.00 89.06 737 PRO A N 1
ATOM 5766 C CA . PRO A 1 737 ? -20.653 6.004 44.742 1.00 89.06 737 PRO A CA 1
ATOM 5767 C C . PRO A 1 737 ? -19.845 4.778 44.297 1.00 89.06 737 PRO A C 1
ATOM 5769 O O . PRO A 1 737 ? -18.616 4.819 44.261 1.00 89.06 737 PRO A O 1
ATOM 5772 N N . ALA A 1 738 ? -20.514 3.680 43.939 1.00 88.81 738 ALA A N 1
ATOM 5773 C CA . ALA A 1 738 ? -19.825 2.493 43.425 1.00 88.81 738 ALA A CA 1
ATOM 5774 C C . ALA A 1 738 ? -19.221 2.717 42.028 1.00 88.81 738 ALA A C 1
ATOM 5776 O O . ALA A 1 738 ? -18.338 1.963 41.623 1.00 88.81 738 ALA A O 1
ATOM 5777 N N . VAL A 1 739 ? -19.665 3.754 41.310 1.00 89.25 739 VAL A N 1
ATOM 5778 C CA . VAL A 1 739 ? -19.059 4.234 40.065 1.00 89.25 739 VAL A CA 1
ATOM 5779 C C . VAL A 1 739 ? -18.602 5.676 40.269 1.00 89.25 739 VAL A C 1
ATOM 5781 O O . VAL A 1 739 ? -19.438 6.559 40.445 1.00 89.25 739 VAL A O 1
ATOM 5784 N N . ILE A 1 740 ? -17.290 5.918 40.245 1.00 88.50 740 ILE A N 1
ATOM 5785 C CA . ILE A 1 740 ? -16.731 7.277 40.269 1.00 88.50 740 ILE A CA 1
ATOM 5786 C C . ILE A 1 740 ? -16.737 7.829 38.846 1.00 88.50 740 ILE A C 1
ATOM 5788 O O . ILE A 1 740 ? -16.136 7.232 37.954 1.00 88.50 740 ILE A O 1
ATOM 5792 N N . LYS A 1 741 ? -17.393 8.970 38.630 1.00 88.38 741 LYS A N 1
ATOM 5793 C CA . LYS A 1 741 ? -17.344 9.679 37.348 1.00 88.38 741 LYS A CA 1
ATOM 5794 C C . LYS A 1 741 ? -15.934 10.227 37.113 1.00 88.38 741 LYS A C 1
ATOM 5796 O O . LYS A 1 741 ? -15.333 10.781 38.029 1.00 88.38 741 LYS A O 1
ATOM 5801 N N . VAL A 1 742 ? -15.418 10.074 35.894 1.00 89.25 742 VAL A N 1
ATOM 5802 C CA . VAL A 1 742 ? -14.152 10.694 35.486 1.00 89.25 742 VAL A CA 1
ATOM 5803 C C . VAL A 1 742 ? -14.471 12.047 34.857 1.00 89.25 742 VAL A C 1
ATOM 5805 O O . VAL A 1 742 ? -14.958 12.109 33.732 1.00 89.25 742 VAL A O 1
ATOM 5808 N N . ASP A 1 743 ? -14.269 13.122 35.613 1.00 91.06 743 ASP A N 1
ATOM 5809 C CA . ASP A 1 743 ? -14.504 14.502 35.184 1.00 91.06 743 ASP A CA 1
ATOM 5810 C C . ASP A 1 743 ? -13.273 15.394 35.419 1.00 91.06 743 ASP A C 1
ATOM 5812 O O . ASP A 1 743 ? -12.257 14.956 35.969 1.00 91.06 743 ASP A O 1
ATOM 5816 N N . GLU A 1 744 ? -13.350 16.655 34.979 1.00 92.12 744 GLU A N 1
ATOM 5817 C CA . GLU A 1 744 ? -12.254 17.619 35.132 1.00 92.12 744 GLU A CA 1
ATOM 5818 C C . GLU A 1 744 ? -11.845 17.810 36.597 1.00 92.12 744 GLU A C 1
ATOM 5820 O O . GLU A 1 744 ? -10.661 17.990 36.890 1.00 92.12 744 GLU A O 1
ATOM 5825 N N . GLY A 1 745 ? -12.809 17.752 37.522 1.00 92.81 745 GLY A N 1
ATOM 5826 C CA . GLY A 1 745 ? -12.570 17.904 38.953 1.00 92.81 745 GLY A CA 1
ATOM 5827 C C . GLY A 1 745 ? -11.687 16.781 39.483 1.00 92.81 745 GLY A C 1
ATOM 5828 O O . GLY A 1 745 ? -10.630 17.048 40.059 1.00 92.81 745 GLY A O 1
ATOM 5829 N N . LEU A 1 746 ? -12.061 15.525 39.221 1.00 92.69 746 LEU A N 1
ATOM 5830 C CA . LEU A 1 746 ? -11.251 14.374 39.609 1.00 92.69 746 LEU A CA 1
ATOM 5831 C C . LEU A 1 746 ? -9.854 14.435 38.981 1.00 92.69 746 LEU A C 1
ATOM 5833 O O . LEU A 1 746 ? -8.865 14.261 39.688 1.00 92.69 746 LEU A O 1
ATOM 5837 N N . CYS A 1 747 ? -9.749 14.709 37.678 1.00 94.12 747 CYS A N 1
ATOM 5838 C CA . CYS A 1 747 ? -8.457 14.797 36.996 1.00 94.12 747 CYS A CA 1
ATOM 5839 C C . CYS A 1 747 ? -7.563 15.887 37.600 1.00 94.12 747 CYS A C 1
ATOM 5841 O O . CYS A 1 747 ? -6.392 15.625 37.870 1.00 94.12 747 CYS A O 1
ATOM 5843 N N . THR A 1 748 ? -8.119 17.068 37.888 1.00 95.06 748 THR A N 1
ATOM 5844 C CA . THR A 1 748 ? -7.398 18.164 38.552 1.00 95.06 748 THR A CA 1
ATOM 5845 C C . THR A 1 748 ? -6.897 17.740 39.931 1.00 95.06 748 THR A C 1
ATOM 5847 O O . THR A 1 748 ? -5.725 17.944 40.243 1.00 95.06 748 THR A O 1
ATOM 5850 N N . LEU A 1 749 ? -7.747 17.093 40.736 1.00 94.00 749 LEU A N 1
ATOM 5851 C CA . LEU A 1 749 ? -7.379 16.592 42.062 1.00 94.00 749 LEU A CA 1
ATOM 5852 C C . LEU A 1 749 ? -6.259 15.546 41.994 1.00 94.00 749 LEU A C 1
ATOM 5854 O O . LEU A 1 749 ? -5.322 15.608 42.787 1.00 94.00 749 LEU A O 1
ATOM 5858 N N . LEU A 1 750 ? -6.323 14.616 41.035 1.00 94.50 750 LEU A N 1
ATOM 5859 C CA . LEU A 1 750 ? -5.260 13.636 40.799 1.00 94.50 750 LEU A CA 1
ATOM 5860 C C . LEU A 1 750 ? -3.945 14.320 40.419 1.00 94.50 750 LEU A C 1
ATOM 5862 O O . LEU A 1 750 ? -2.896 13.924 40.916 1.00 94.50 750 LEU A O 1
ATOM 5866 N N . GLY A 1 751 ? -3.998 15.359 39.583 1.00 93.94 751 GLY A N 1
ATOM 5867 C CA . GLY A 1 751 ? -2.829 16.153 39.214 1.00 93.94 751 GLY A CA 1
ATOM 5868 C C . GLY A 1 751 ? -2.166 16.800 40.427 1.00 93.94 751 GLY A C 1
ATOM 5869 O O . GLY A 1 751 ? -0.964 16.639 40.631 1.00 93.94 751 GLY A O 1
ATOM 5870 N N . VAL A 1 752 ? -2.952 17.473 41.274 1.00 93.31 752 VAL A N 1
ATOM 5871 C CA . VAL A 1 752 ? -2.419 18.094 42.497 1.00 93.31 752 VAL A CA 1
ATOM 5872 C C . VAL A 1 752 ? -1.907 17.041 43.482 1.00 93.31 752 VAL A C 1
ATOM 5874 O O . VAL A 1 752 ? -0.864 17.235 44.097 1.00 93.31 752 VAL A O 1
ATOM 5877 N N . TRP A 1 753 ? -2.582 15.896 43.607 1.00 93.50 753 TRP A N 1
ATOM 5878 C CA . TRP A 1 753 ? -2.103 14.808 44.459 1.00 93.50 753 TRP A CA 1
ATOM 5879 C C . TRP A 1 753 ? -0.761 14.246 43.963 1.00 93.50 753 TRP A C 1
ATOM 5881 O O . TRP A 1 753 ? 0.153 14.018 44.754 1.00 93.50 753 TRP A O 1
ATOM 5891 N N . VAL A 1 754 ? -0.586 14.069 42.650 1.00 93.44 754 VAL A N 1
ATOM 5892 C CA . VAL A 1 754 ? 0.707 13.641 42.096 1.00 93.44 754 VAL A CA 1
ATOM 5893 C C . VAL A 1 754 ? 1.791 14.688 42.373 1.00 93.44 754 VAL A C 1
ATOM 5895 O O . VAL A 1 754 ? 2.920 14.301 42.649 1.00 93.44 754 VAL A O 1
ATOM 5898 N N . ALA A 1 755 ? 1.472 15.981 42.417 1.00 90.69 755 ALA A N 1
ATOM 5899 C CA . ALA A 1 755 ? 2.431 17.013 42.817 1.00 90.69 755 ALA A CA 1
ATOM 5900 C C . ALA A 1 755 ? 2.764 16.940 44.323 1.00 90.69 755 ALA A C 1
ATOM 5902 O O . ALA A 1 755 ? 3.840 16.504 44.736 1.00 90.69 755 ALA A O 1
ATOM 5903 N N . GLU A 1 756 ? 1.774 17.205 45.173 1.00 89.44 756 GLU A N 1
ATOM 5904 C CA . GLU A 1 756 ? 1.978 17.533 46.593 1.00 89.44 756 GLU A CA 1
ATOM 5905 C C . GLU A 1 756 ? 1.339 16.523 47.567 1.00 89.44 756 GLU A C 1
ATOM 5907 O O . GLU A 1 756 ? 1.278 16.749 48.776 1.00 89.44 756 GLU A O 1
ATOM 5912 N N . GLY A 1 757 ? 0.820 15.405 47.060 1.00 89.69 757 GLY A N 1
ATOM 5913 C CA . GLY A 1 757 ? 0.073 14.424 47.843 1.00 89.69 757 GLY A CA 1
ATOM 5914 C C . GLY A 1 757 ? 0.922 13.368 48.556 1.00 89.69 757 GLY A C 1
ATOM 5915 O O . GLY A 1 757 ? 1.986 12.970 48.070 1.00 89.69 757 GLY A O 1
ATOM 5916 N N . ASP A 1 758 ? 0.405 12.887 49.691 1.00 91.38 758 ASP A N 1
ATOM 5917 C CA . ASP A 1 758 ? 0.859 11.691 50.411 1.00 91.38 758 ASP A CA 1
ATOM 5918 C C . ASP A 1 758 ? -0.309 10.969 51.133 1.00 91.38 758 ASP A C 1
ATOM 5920 O O . ASP A 1 758 ? -1.487 11.317 50.964 1.00 91.38 758 ASP A O 1
ATOM 5924 N N . TYR A 1 759 ? 0.009 9.938 51.928 1.00 90.69 759 TYR A N 1
ATOM 5925 C CA . TYR A 1 759 ? -0.951 9.231 52.784 1.00 90.69 759 TYR A CA 1
ATOM 5926 C C . TYR A 1 759 ? -0.521 9.244 54.258 1.00 90.69 759 TYR A C 1
ATOM 5928 O O . TYR A 1 759 ? 0.644 9.009 54.577 1.00 90.69 759 TYR A O 1
ATOM 5936 N N . GLN A 1 760 ? -1.484 9.405 55.175 1.00 88.25 760 GLN A N 1
ATOM 5937 C CA . GLN A 1 760 ? -1.285 9.215 56.619 1.00 88.25 760 GLN A CA 1
ATOM 5938 C C . GLN A 1 760 ? -2.494 8.508 57.236 1.00 88.25 760 GLN A C 1
ATOM 5940 O O . GLN A 1 760 ? -3.616 9.009 57.189 1.00 88.25 760 GLN A O 1
ATOM 5945 N N . GLY A 1 761 ? -2.288 7.337 57.849 1.00 85.50 761 GLY A N 1
ATOM 5946 C CA . GLY A 1 761 ? -3.409 6.540 58.360 1.00 85.50 761 GLY A CA 1
ATOM 5947 C C . GLY A 1 761 ? -4.416 6.266 57.239 1.00 85.50 761 GLY A C 1
ATOM 5948 O O . GLY A 1 761 ? -4.023 5.863 56.160 1.00 85.50 761 GLY A O 1
ATOM 5949 N N . TYR A 1 762 ? -5.708 6.510 57.424 1.00 84.00 762 TYR A N 1
ATOM 5950 C CA . TYR A 1 762 ? -6.698 6.362 56.343 1.00 84.00 762 TYR A CA 1
ATOM 5951 C C . TYR A 1 762 ? -6.928 7.645 55.521 1.00 84.00 762 TYR A C 1
ATOM 5953 O O . TYR A 1 762 ? -7.813 7.649 54.662 1.00 84.00 762 TYR A O 1
ATOM 5961 N N . ALA A 1 763 ? -6.183 8.720 55.796 1.00 87.12 763 ALA A N 1
ATOM 5962 C CA . ALA A 1 763 ? -6.354 10.019 55.162 1.00 87.12 763 ALA A CA 1
ATOM 5963 C C . ALA A 1 763 ? -5.449 10.179 53.934 1.00 87.12 763 ALA A C 1
ATOM 5965 O O . ALA A 1 763 ? -4.293 9.745 53.922 1.00 87.12 763 ALA A O 1
ATOM 5966 N N . VAL A 1 764 ? -5.993 10.839 52.914 1.00 91.75 764 VAL A N 1
ATOM 5967 C CA . VAL A 1 764 ? -5.240 11.339 51.761 1.00 91.75 764 VAL A CA 1
ATOM 5968 C C . VAL A 1 764 ? -4.870 12.783 52.062 1.00 91.75 764 VAL A C 1
ATOM 5970 O O . VAL A 1 764 ? -5.778 13.583 52.294 1.00 91.75 764 VAL A O 1
ATOM 5973 N N . ARG A 1 765 ? -3.577 13.119 52.093 1.00 92.06 765 ARG A N 1
ATOM 5974 C CA . ARG A 1 765 ? -3.136 14.489 52.381 1.00 92.06 765 ARG A CA 1
ATOM 5975 C C . ARG A 1 765 ? -2.557 15.155 51.145 1.00 92.06 765 ARG A C 1
ATOM 5977 O O . ARG A 1 765 ? -1.993 14.477 50.292 1.00 92.06 765 ARG A O 1
ATOM 5984 N N . ILE A 1 766 ? -2.715 16.469 51.064 1.00 91.81 766 ILE A N 1
ATOM 5985 C CA . ILE A 1 766 ? -2.146 17.326 50.024 1.00 91.81 766 ILE A CA 1
ATOM 5986 C C . ILE A 1 766 ? -1.510 18.528 50.723 1.00 91.81 766 ILE A C 1
ATOM 5988 O O . ILE A 1 766 ? -2.201 19.269 51.427 1.00 91.81 766 ILE A O 1
ATOM 5992 N N . HIS A 1 767 ? -0.202 18.696 50.543 1.00 89.81 767 HIS A N 1
ATOM 5993 C CA . HIS A 1 767 ? 0.589 19.760 51.164 1.00 89.81 767 HIS A CA 1
ATOM 5994 C C . HIS A 1 767 ? 0.621 20.989 50.257 1.00 89.81 767 HIS A C 1
ATOM 5996 O O . HIS A 1 767 ? 1.511 21.095 49.425 1.00 89.81 767 HIS A O 1
ATOM 6002 N N . CYS A 1 768 ? -0.327 21.918 50.408 1.00 84.69 768 CYS A N 1
ATOM 6003 C CA . CYS A 1 768 ? -0.438 23.077 49.523 1.00 84.69 768 CYS A CA 1
ATOM 6004 C C . CYS A 1 768 ? -0.630 24.374 50.312 1.00 84.69 768 CYS A C 1
ATOM 6006 O O . CYS A 1 768 ? -1.574 24.516 51.085 1.00 84.69 768 CYS A O 1
ATOM 6008 N N . SER A 1 769 ? 0.231 25.361 50.058 1.00 80.12 769 SER A N 1
ATOM 6009 C CA . SER A 1 769 ? 0.156 26.689 50.690 1.00 80.12 769 SER A CA 1
ATOM 6010 C C . SER A 1 769 ? -0.588 27.736 49.852 1.00 80.12 769 SER A C 1
ATOM 6012 O O . SER A 1 769 ? -0.785 28.858 50.315 1.00 80.12 769 SER A O 1
ATOM 6014 N N . ASN A 1 770 ? -1.004 27.403 48.622 1.00 84.62 770 ASN A N 1
ATOM 6015 C CA . ASN A 1 770 ? -1.687 28.335 47.725 1.00 84.62 770 ASN A CA 1
ATOM 6016 C C . ASN A 1 770 ? -3.213 28.335 47.972 1.00 84.62 770 ASN A C 1
ATOM 6018 O O . ASN A 1 770 ? -3.863 27.329 47.671 1.00 84.62 770 ASN A O 1
ATOM 6022 N N . PRO A 1 771 ? -3.815 29.459 48.417 1.00 84.56 771 PRO A N 1
ATOM 6023 C CA . PRO A 1 771 ? -5.243 29.517 48.737 1.00 84.56 771 PRO A CA 1
ATOM 6024 C C . PRO A 1 771 ? -6.177 29.168 47.567 1.00 84.56 771 PRO A C 1
ATOM 6026 O O . PRO A 1 771 ? -7.202 28.526 47.777 1.00 84.56 771 PRO A O 1
ATOM 6029 N N . GLU A 1 772 ? -5.827 29.528 46.324 1.00 86.12 772 GLU A N 1
ATOM 6030 C CA . GLU A 1 772 ? -6.675 29.233 45.154 1.00 86.12 772 GLU A CA 1
ATOM 6031 C C . GLU A 1 772 ? -6.748 27.723 44.867 1.00 86.12 772 GLU A C 1
ATOM 6033 O O . GLU A 1 772 ? -7.796 27.202 44.469 1.00 86.12 772 GLU A O 1
ATOM 6038 N N . ILE A 1 773 ? -5.642 27.006 45.088 1.00 88.00 773 ILE A N 1
ATOM 6039 C CA . ILE A 1 773 ? -5.568 25.550 44.910 1.00 88.00 773 ILE A CA 1
ATOM 6040 C C . ILE A 1 773 ? -6.341 24.853 46.034 1.00 88.00 773 ILE A C 1
ATOM 6042 O O . ILE A 1 773 ? -7.153 23.972 45.752 1.00 88.00 773 ILE A O 1
ATOM 6046 N N . VAL A 1 774 ? -6.151 25.297 47.281 1.00 88.12 774 VAL A N 1
ATOM 6047 C CA . VAL A 1 774 ? -6.866 24.806 48.473 1.00 88.12 774 VAL A CA 1
ATOM 6048 C C . VAL A 1 774 ? -8.385 24.909 48.274 1.00 88.12 774 VAL A C 1
ATOM 6050 O O . VAL A 1 774 ? -9.098 23.914 48.423 1.00 88.12 774 VAL A O 1
ATOM 6053 N N . ASP A 1 775 ? -8.885 26.076 47.859 1.00 88.25 775 ASP A N 1
ATOM 6054 C CA . ASP A 1 775 ? -10.315 26.299 47.616 1.00 88.25 775 ASP A CA 1
ATOM 6055 C C . ASP A 1 775 ? -10.857 25.447 46.461 1.00 88.25 775 ASP A C 1
ATOM 6057 O O . ASP A 1 775 ? -11.984 24.945 46.526 1.00 88.25 775 ASP A O 1
ATOM 6061 N N . THR A 1 776 ? -10.057 25.247 45.411 1.00 89.88 776 THR A N 1
ATOM 6062 C CA . THR A 1 776 ? -10.425 24.390 44.276 1.00 89.88 776 THR A CA 1
ATOM 6063 C C . THR A 1 776 ? -10.557 22.930 44.714 1.00 89.88 776 THR A C 1
ATOM 6065 O O . THR A 1 776 ? -11.570 22.294 44.418 1.00 89.88 776 THR A O 1
ATOM 6068 N N . ILE A 1 777 ? -9.587 22.409 45.475 1.00 90.69 777 ILE A N 1
ATOM 6069 C CA . ILE A 1 777 ? -9.631 21.047 46.026 1.00 90.69 777 ILE A CA 1
ATOM 6070 C C . ILE A 1 777 ? -10.838 20.879 46.947 1.00 90.69 777 ILE A C 1
ATOM 6072 O O . ILE A 1 777 ? -11.545 19.878 46.834 1.00 90.69 777 ILE A O 1
ATOM 6076 N N . ARG A 1 778 ? -11.105 21.852 47.830 1.00 90.25 778 ARG A N 1
ATOM 6077 C CA . ARG A 1 778 ? -12.237 21.791 48.763 1.00 90.25 778 ARG A CA 1
ATOM 6078 C C . ARG A 1 778 ? -13.560 21.641 48.009 1.00 90.25 778 ARG A C 1
ATOM 6080 O O . ARG A 1 778 ? -14.301 20.704 48.288 1.00 90.25 778 ARG A O 1
ATOM 6087 N N . ARG A 1 779 ? -13.794 22.465 46.980 1.00 90.31 779 ARG A N 1
ATOM 6088 C CA . ARG A 1 779 ? -14.995 22.381 46.125 1.00 90.31 779 ARG A CA 1
ATOM 6089 C C . ARG A 1 779 ? -15.110 21.047 45.387 1.00 90.31 779 ARG A C 1
ATOM 6091 O O . ARG A 1 779 ? -16.200 20.488 45.306 1.00 90.31 779 ARG A O 1
ATOM 6098 N N . ILE A 1 780 ? -14.005 20.529 44.843 1.00 91.62 780 ILE A N 1
ATOM 6099 C CA . ILE A 1 780 ? -13.999 19.228 44.153 1.00 91.62 780 ILE A CA 1
ATOM 6100 C C . ILE A 1 780 ? -14.379 18.112 45.134 1.00 91.62 780 ILE A C 1
ATOM 6102 O O . ILE A 1 780 ? -15.258 17.306 44.839 1.00 91.62 780 ILE A O 1
ATOM 6106 N N . CYS A 1 781 ? -13.763 18.088 46.315 1.00 89.62 781 CYS A N 1
ATOM 6107 C CA . CYS A 1 781 ? -14.053 17.095 47.341 1.00 89.62 781 CYS A CA 1
ATOM 6108 C C . CYS A 1 781 ? -15.498 17.190 47.855 1.00 89.62 781 CYS A C 1
ATOM 6110 O O . CYS A 1 781 ? -16.156 16.157 47.974 1.00 89.62 781 CYS A O 1
ATOM 6112 N N . GLU A 1 782 ? -16.020 18.397 48.091 1.00 87.25 782 GLU A N 1
ATOM 6113 C CA . GLU A 1 782 ? -17.420 18.625 48.479 1.00 87.25 782 GLU A CA 1
ATOM 6114 C C . GLU A 1 782 ? -18.394 18.070 47.429 1.00 87.25 782 GLU A C 1
ATOM 6116 O O . GLU A 1 782 ? -19.310 17.322 47.775 1.00 87.25 782 GLU A O 1
ATOM 6121 N N . ASN A 1 783 ? -18.146 18.334 46.141 1.00 86.31 783 ASN A N 1
ATOM 6122 C CA . ASN A 1 783 ? -18.948 17.793 45.037 1.00 86.31 783 ASN A CA 1
ATOM 6123 C C . ASN A 1 783 ? -18.902 16.257 44.959 1.00 86.31 783 ASN A C 1
ATOM 6125 O O . ASN A 1 783 ? -19.863 15.627 44.520 1.00 86.31 783 ASN A O 1
ATOM 6129 N N . MET A 1 784 ? -17.802 15.642 45.402 1.00 84.19 784 MET A N 1
ATOM 6130 C CA . MET A 1 784 ? -17.651 14.186 45.494 1.00 84.19 784 MET A CA 1
ATOM 6131 C C . MET A 1 784 ? -18.221 13.590 46.796 1.00 84.19 784 MET A C 1
ATOM 6133 O O . MET A 1 784 ? -18.184 12.369 46.969 1.00 84.19 784 MET A O 1
ATOM 6137 N N . GLY A 1 785 ? -18.736 14.413 47.718 1.00 82.31 785 GLY A N 1
ATOM 6138 C CA . GLY A 1 785 ? -19.223 13.976 49.030 1.00 82.31 785 GLY A CA 1
ATOM 6139 C C . GLY A 1 785 ? -18.107 13.574 50.003 1.00 82.31 785 GLY A C 1
ATOM 6140 O O . GLY A 1 785 ? -18.313 12.728 50.875 1.00 82.31 785 GLY A O 1
ATOM 6141 N N . LEU A 1 786 ? -16.907 14.134 49.834 1.00 86.88 786 LEU A N 1
ATOM 6142 C CA . LEU A 1 786 ? -15.732 13.873 50.661 1.00 86.88 786 LEU A CA 1
ATOM 6143 C C . LEU A 1 786 ? -15.533 14.980 51.699 1.00 86.88 786 LEU A C 1
ATOM 6145 O O . LEU A 1 786 ? -15.501 16.163 51.372 1.00 86.88 786 LEU A O 1
ATOM 6149 N N . ASN A 1 787 ? -15.313 14.579 52.952 1.00 83.94 787 ASN A N 1
ATOM 6150 C CA . ASN A 1 787 ? -14.999 15.505 54.037 1.00 83.94 787 ASN A CA 1
ATOM 6151 C C . ASN A 1 787 ? -13.508 15.861 54.028 1.00 83.94 787 ASN A C 1
ATOM 6153 O O . ASN A 1 787 ? -12.653 14.968 54.096 1.00 83.94 787 ASN A O 1
ATOM 6157 N N . VAL A 1 788 ? -13.215 17.161 53.998 1.00 88.00 788 VAL A N 1
ATOM 6158 C CA . VAL A 1 788 ? -11.854 17.707 54.005 1.00 88.00 788 VAL A CA 1
ATOM 6159 C C . VAL A 1 788 ? -11.645 18.547 55.258 1.00 88.00 788 VAL A C 1
ATOM 6161 O O . VAL A 1 788 ? -12.455 19.416 55.566 1.00 88.00 788 VAL A O 1
ATOM 6164 N N . SER A 1 789 ? -10.554 18.293 55.972 1.00 87.94 789 SER A N 1
ATOM 6165 C CA . SER A 1 789 ? -10.071 19.124 57.080 1.00 87.94 789 SER A CA 1
ATOM 6166 C C . SER A 1 789 ? -8.740 19.760 56.698 1.00 87.94 789 SER A C 1
ATOM 6168 O O . SER A 1 789 ? -7.935 19.116 56.031 1.00 87.94 789 SER A O 1
ATOM 6170 N N . GLU A 1 790 ? -8.480 20.983 57.142 1.00 85.88 790 GLU A N 1
ATOM 6171 C CA . GLU A 1 790 ? -7.237 21.704 56.861 1.00 85.88 790 GLU A CA 1
ATOM 6172 C C . GLU A 1 790 ? -6.515 22.029 58.168 1.00 85.88 790 GLU A C 1
ATOM 6174 O O . GLU A 1 790 ? -7.111 22.600 59.080 1.00 85.88 790 GLU A O 1
ATOM 6179 N N . HIS A 1 791 ? -5.240 21.654 58.255 1.00 83.69 791 HIS A N 1
ATOM 6180 C CA . HIS A 1 791 ? -4.368 21.959 59.389 1.00 83.69 791 HIS A CA 1
ATOM 6181 C C . HIS A 1 791 ? -2.957 22.262 58.869 1.00 83.69 791 HIS A C 1
ATOM 6183 O O . HIS A 1 791 ? -2.430 21.492 58.069 1.00 83.69 791 HIS A O 1
ATOM 6189 N N . ASP A 1 792 ? -2.362 23.381 59.297 1.00 80.00 792 ASP A N 1
ATOM 6190 C CA . ASP A 1 792 ? -0.985 23.794 58.973 1.00 80.00 792 ASP A CA 1
ATOM 6191 C C . ASP A 1 792 ? -0.616 23.702 57.475 1.00 80.00 792 ASP A C 1
ATOM 6193 O O . ASP A 1 792 ? 0.410 23.138 57.100 1.00 80.00 792 ASP A O 1
ATOM 6197 N N . GLY A 1 793 ? -1.475 24.226 56.589 1.00 79.94 793 GLY A N 1
ATOM 6198 C CA . GLY A 1 793 ? -1.230 24.213 55.135 1.00 79.94 793 GLY A CA 1
ATOM 6199 C C . GLY A 1 793 ? -1.323 22.824 54.487 1.00 79.94 793 GLY A C 1
ATOM 6200 O O . GLY A 1 793 ? -0.866 22.626 53.363 1.00 79.94 793 GLY A O 1
ATOM 6201 N N . THR A 1 794 ? -1.906 21.851 55.191 1.00 87.56 794 THR A N 1
ATOM 6202 C CA . THR A 1 794 ? -2.147 20.495 54.693 1.00 87.56 794 THR A CA 1
ATOM 6203 C C . THR A 1 794 ? -3.646 20.215 54.645 1.00 87.56 794 THR A C 1
ATOM 6205 O O . THR A 1 794 ? -4.322 20.208 55.680 1.00 87.56 794 THR A O 1
ATOM 6208 N N . LEU A 1 795 ? -4.180 19.919 53.457 1.00 90.94 795 LEU A N 1
ATOM 6209 C CA . LEU A 1 795 ? -5.541 19.401 53.321 1.00 90.94 795 LEU A CA 1
ATOM 6210 C C . LEU A 1 795 ? -5.538 17.897 53.576 1.00 90.94 795 LEU A C 1
ATOM 6212 O O . LEU A 1 795 ? -4.776 17.168 52.952 1.00 90.94 795 LEU A O 1
ATOM 6216 N N . SER A 1 796 ? -6.420 17.423 54.450 1.00 90.88 796 SER A N 1
ATOM 6217 C CA . SER A 1 796 ? -6.598 16.007 54.774 1.00 90.88 796 SER A CA 1
ATOM 6218 C C . SER A 1 796 ? -8.008 15.546 54.412 1.00 90.88 796 SER A C 1
ATOM 6220 O O . SER A 1 796 ? -8.997 15.999 54.990 1.00 90.88 796 SER A O 1
ATOM 6222 N N . ILE A 1 797 ? -8.102 14.619 53.459 1.00 91.25 797 ILE A N 1
ATOM 6223 C CA . ILE A 1 797 ? -9.343 13.974 53.027 1.00 91.25 797 ILE A CA 1
ATOM 6224 C C . ILE A 1 797 ? -9.509 12.681 53.827 1.00 91.25 797 ILE A C 1
ATOM 6226 O O . ILE A 1 797 ? -8.848 11.668 53.571 1.00 91.25 797 ILE A O 1
ATOM 6230 N N . ASN A 1 798 ? -10.415 12.700 54.800 1.00 87.00 798 ASN A N 1
ATOM 6231 C CA . ASN A 1 798 ? -10.585 11.626 55.780 1.00 87.00 798 ASN A CA 1
ATOM 6232 C C . ASN A 1 798 ? -11.506 10.509 55.259 1.00 87.00 798 ASN A C 1
ATOM 6234 O O . ASN A 1 798 ? -12.571 10.245 55.817 1.00 87.00 798 ASN A O 1
ATOM 6238 N N . SER A 1 799 ? -11.116 9.834 54.173 1.00 88.75 799 SER A N 1
ATOM 6239 C CA . SER A 1 799 ? -11.914 8.764 53.561 1.00 88.75 799 SER A CA 1
ATOM 6240 C C . SER A 1 799 ? -11.075 7.540 53.204 1.00 88.75 799 SER A C 1
ATOM 6242 O O . SER A 1 799 ? -10.317 7.539 52.235 1.00 88.75 799 SER A O 1
ATOM 6244 N N . ARG A 1 800 ? -11.295 6.443 53.942 1.00 88.38 800 ARG A N 1
ATOM 6245 C CA . ARG A 1 800 ? -10.636 5.154 53.681 1.00 88.38 800 ARG A CA 1
ATOM 6246 C C . ARG A 1 800 ? -10.960 4.604 52.290 1.00 88.38 800 ARG A C 1
ATOM 6248 O O . ARG A 1 800 ? -10.070 4.070 51.641 1.00 88.38 800 ARG A O 1
ATOM 6255 N N . LEU A 1 801 ? -12.205 4.751 51.822 1.00 88.81 801 LEU A N 1
ATOM 6256 C CA . LEU A 1 801 ? -12.585 4.326 50.468 1.00 88.81 801 LEU A CA 1
ATOM 6257 C C . LEU A 1 801 ? -11.872 5.149 49.397 1.00 88.81 801 LEU A C 1
ATOM 6259 O O . LEU A 1 801 ? -11.442 4.589 48.394 1.00 88.81 801 LEU A O 1
ATOM 6263 N N . PHE A 1 802 ? -11.724 6.457 49.616 1.00 90.19 802 PHE A N 1
ATOM 6264 C CA . PHE A 1 802 ? -11.029 7.322 48.669 1.00 90.19 802 PHE A CA 1
ATOM 6265 C C . PHE A 1 802 ? -9.530 7.014 48.619 1.00 90.19 802 PHE A C 1
ATOM 6267 O O . PHE A 1 802 ? -8.972 6.903 47.532 1.00 90.19 802 PHE A O 1
ATOM 6274 N N . ARG A 1 803 ? -8.895 6.756 49.774 1.00 90.44 803 ARG A N 1
ATOM 6275 C CA . ARG A 1 803 ? -7.521 6.236 49.812 1.00 90.44 803 ARG A CA 1
ATOM 6276 C C . ARG A 1 803 ? -7.404 4.928 49.025 1.00 90.44 803 ARG A C 1
ATOM 6278 O O . ARG A 1 803 ? -6.541 4.828 48.165 1.00 90.44 803 ARG A O 1
ATOM 6285 N N . MET A 1 804 ? -8.281 3.949 49.278 1.00 89.38 804 MET A N 1
ATOM 6286 C CA . MET A 1 804 ? -8.268 2.666 48.556 1.00 89.38 804 MET A CA 1
ATOM 6287 C C . MET A 1 804 ? -8.454 2.852 47.047 1.00 89.38 804 MET A C 1
ATOM 6289 O O . MET A 1 804 ? -7.835 2.138 46.266 1.00 89.38 804 MET A O 1
ATOM 6293 N N . PHE A 1 805 ? -9.270 3.819 46.628 1.00 90.06 805 PHE A N 1
ATOM 6294 C CA . PHE A 1 805 ? -9.406 4.179 45.223 1.00 90.06 805 PHE A CA 1
ATOM 6295 C C . PHE A 1 805 ? -8.079 4.684 44.629 1.00 90.06 805 PHE A C 1
ATOM 6297 O O . PHE A 1 805 ? -7.622 4.136 43.628 1.00 90.06 805 PHE A O 1
ATOM 6304 N N . LEU A 1 806 ? -7.418 5.663 45.252 1.00 91.00 806 LEU A N 1
ATOM 6305 C CA . LEU A 1 806 ? -6.143 6.180 44.741 1.00 91.00 806 LEU A CA 1
ATOM 6306 C C . LEU A 1 806 ? -5.033 5.111 44.758 1.00 91.00 806 LEU A C 1
ATOM 6308 O O . LEU A 1 806 ? -4.373 4.877 43.750 1.00 91.00 806 LEU A O 1
ATOM 6312 N N . GLU A 1 807 ? -4.873 4.416 45.880 1.00 89.50 807 GLU A N 1
ATOM 6313 C CA . GLU A 1 807 ? -3.775 3.474 46.115 1.00 89.50 807 GLU A CA 1
ATOM 6314 C C . GLU A 1 807 ? -3.963 2.156 45.349 1.00 89.50 807 GLU A C 1
ATOM 6316 O O . GLU A 1 807 ? -3.055 1.707 44.658 1.00 89.50 807 GLU A O 1
ATOM 6321 N N . LYS A 1 808 ? -5.145 1.527 45.427 1.00 85.50 808 LYS A N 1
ATOM 6322 C CA . LYS A 1 808 ? -5.368 0.184 44.857 1.00 85.50 808 LYS A CA 1
ATOM 6323 C C . LYS A 1 808 ? -5.906 0.203 43.432 1.00 85.50 808 LYS A C 1
ATOM 6325 O O . LYS A 1 808 ? -5.583 -0.695 42.659 1.00 85.50 808 LYS A O 1
ATOM 6330 N N . VAL A 1 809 ? -6.730 1.194 43.080 1.00 86.31 809 VAL A N 1
ATOM 6331 C CA . VAL A 1 809 ? -7.342 1.272 41.740 1.00 86.31 809 VAL A CA 1
ATOM 6332 C C . VAL A 1 809 ? -6.466 2.078 40.787 1.00 86.31 809 VAL A C 1
ATOM 6334 O O . VAL A 1 809 ? -6.227 1.633 39.668 1.00 86.31 809 VAL A O 1
ATOM 6337 N N . LEU A 1 810 ? -5.960 3.238 41.222 1.00 87.75 810 LEU A N 1
ATOM 6338 C CA . LEU A 1 810 ? -5.108 4.096 40.386 1.00 87.75 810 LEU A CA 1
ATOM 6339 C C . LEU A 1 810 ? -3.602 3.839 40.546 1.00 87.75 810 LEU A C 1
ATOM 6341 O O . LEU A 1 810 ? -2.830 4.401 39.771 1.00 87.75 810 LEU A O 1
ATOM 6345 N N . LYS A 1 811 ? -3.194 2.977 41.492 1.00 86.69 811 LYS A N 1
ATOM 6346 C CA . LYS A 1 811 ? -1.788 2.626 41.775 1.00 86.69 811 LYS A CA 1
ATOM 6347 C C . LYS A 1 811 ? -0.912 3.845 42.078 1.00 86.69 811 LYS A C 1
ATOM 6349 O O . LYS A 1 811 ? 0.213 3.959 41.601 1.00 86.69 811 LYS A O 1
ATOM 6354 N N . LEU A 1 812 ? -1.458 4.780 42.846 1.00 88.56 812 LEU A N 1
ATOM 6355 C CA . LEU A 1 812 ? -0.743 5.966 43.291 1.00 88.56 812 LEU A CA 1
ATOM 6356 C C . LEU A 1 812 ? 0.086 5.639 44.541 1.00 88.56 812 LEU A C 1
ATOM 6358 O O . LEU A 1 812 ? -0.458 5.430 45.623 1.00 88.56 812 LEU A O 1
ATOM 6362 N N . GLU A 1 813 ? 1.404 5.552 44.374 1.00 83.56 813 GLU A N 1
ATOM 6363 C CA . GLU A 1 813 ? 2.348 5.150 45.424 1.00 83.56 813 GLU A CA 1
ATOM 6364 C C . GLU A 1 813 ? 2.898 6.338 46.232 1.00 83.56 813 GLU A C 1
ATOM 6366 O O . GLU A 1 813 ? 2.872 7.491 45.796 1.00 83.56 813 GLU A O 1
ATOM 6371 N N . VAL A 1 814 ? 3.413 6.049 47.433 1.00 80.00 814 VAL A N 1
ATOM 6372 C CA . VAL A 1 814 ? 4.042 7.044 48.318 1.00 80.00 814 VAL A CA 1
ATOM 6373 C C . VAL A 1 814 ? 5.532 7.184 47.989 1.00 80.00 814 VAL A C 1
ATOM 6375 O O . VAL A 1 814 ? 6.204 6.212 47.647 1.00 80.00 814 VAL A O 1
ATOM 6378 N N . GLY A 1 815 ? 6.060 8.397 48.165 1.00 82.25 815 GLY A N 1
ATOM 6379 C CA . GLY A 1 815 ? 7.465 8.731 47.927 1.00 82.25 815 GLY A CA 1
ATOM 6380 C C . GLY A 1 815 ? 7.640 9.489 46.616 1.00 82.25 815 GLY A C 1
ATOM 6381 O O . GLY A 1 815 ? 7.123 9.084 45.578 1.00 82.25 815 GLY A O 1
ATOM 6382 N N . ALA A 1 816 ? 8.356 10.612 46.664 1.00 83.81 816 ALA A N 1
ATOM 6383 C CA . ALA A 1 816 ? 8.527 11.505 45.516 1.00 83.81 816 ALA A CA 1
ATOM 6384 C C . ALA A 1 816 ? 9.253 10.831 44.332 1.00 83.81 816 ALA A C 1
ATOM 6386 O O . ALA A 1 816 ? 9.049 11.226 43.189 1.00 83.81 816 ALA A O 1
ATOM 6387 N N . GLU A 1 817 ? 10.072 9.814 44.603 1.00 87.12 817 GLU A N 1
ATOM 6388 C CA . GLU A 1 817 ? 10.779 8.988 43.621 1.00 87.12 817 GLU A CA 1
ATOM 6389 C C . GLU A 1 817 ? 9.891 7.960 42.898 1.00 87.12 817 GLU A C 1
ATOM 6391 O O . GLU A 1 817 ? 10.198 7.602 41.765 1.00 87.12 817 GLU A O 1
ATOM 6396 N N . ASN A 1 818 ? 8.778 7.534 43.505 1.00 87.25 818 ASN A N 1
ATOM 6397 C CA . ASN A 1 818 ? 7.919 6.462 42.977 1.00 87.25 818 ASN A CA 1
ATOM 6398 C C . ASN A 1 818 ? 6.677 6.991 42.247 1.00 87.25 818 ASN A C 1
ATOM 6400 O O . ASN A 1 818 ? 5.909 6.222 41.669 1.00 87.25 818 ASN A O 1
ATOM 6404 N N . LYS A 1 819 ? 6.439 8.308 42.288 1.00 89.50 819 LYS A N 1
ATOM 6405 C CA . LYS A 1 819 ? 5.253 8.914 41.676 1.00 89.50 819 LYS A CA 1
ATOM 6406 C C . LYS A 1 819 ? 5.231 8.659 40.164 1.00 89.50 819 LYS A C 1
ATOM 6408 O O . LYS A 1 819 ? 6.246 8.777 39.495 1.00 89.50 819 LYS A O 1
ATOM 6413 N N . ARG A 1 820 ? 4.055 8.369 39.607 1.00 89.25 820 ARG A N 1
ATOM 6414 C CA . ARG A 1 820 ? 3.812 8.238 38.158 1.00 89.25 820 ARG A CA 1
ATOM 6415 C C . ARG A 1 820 ? 2.470 8.866 37.789 1.00 89.25 820 ARG A C 1
ATOM 6417 O O . ARG A 1 820 ? 1.604 9.032 38.651 1.00 89.25 820 ARG A O 1
ATOM 6424 N N . ILE A 1 821 ? 2.271 9.188 36.510 1.00 90.81 821 ILE A N 1
ATOM 6425 C CA . ILE A 1 821 ? 0.939 9.557 36.013 1.00 90.81 821 ILE A CA 1
ATOM 6426 C C . ILE A 1 821 ? 0.093 8.275 35.917 1.00 90.81 821 ILE A C 1
ATOM 6428 O O . ILE A 1 821 ? 0.527 7.326 35.254 1.00 90.81 821 ILE A O 1
ATOM 6432 N N . PRO A 1 822 ? -1.120 8.222 36.509 1.00 88.50 822 PRO A N 1
ATOM 6433 C CA . PRO A 1 822 ? -1.995 7.061 36.377 1.00 88.50 822 PRO A CA 1
ATOM 6434 C C . PRO A 1 822 ? -2.247 6.719 34.909 1.00 88.50 822 PRO A C 1
ATOM 6436 O O . PRO A 1 822 ? -2.605 7.598 34.123 1.00 88.50 822 PRO A O 1
ATOM 6439 N N . SER A 1 823 ? -2.130 5.440 34.537 1.00 82.12 823 SER A N 1
ATOM 6440 C CA . SER A 1 823 ? -2.321 4.990 33.146 1.00 82.12 823 SER A CA 1
ATOM 6441 C C . SER A 1 823 ? -3.668 5.432 32.568 1.00 82.12 823 SER A C 1
ATOM 6443 O O . SER A 1 823 ? -3.751 5.767 31.390 1.00 82.12 823 SER A O 1
ATOM 6445 N N . LEU A 1 824 ? -4.691 5.530 33.429 1.00 83.56 824 LEU A N 1
ATOM 6446 C CA . LEU A 1 824 ? -6.009 6.053 33.086 1.00 83.56 824 LEU A CA 1
ATOM 6447 C C . LEU A 1 824 ? -5.955 7.427 32.411 1.00 83.56 824 LEU A C 1
ATOM 6449 O O . LEU A 1 824 ? -6.697 7.648 31.468 1.00 83.56 824 LEU A O 1
ATOM 6453 N N . ILE A 1 825 ? -5.083 8.338 32.847 1.00 88.44 825 ILE A N 1
ATOM 6454 C CA . ILE A 1 825 ? -5.019 9.705 32.307 1.00 88.44 825 ILE A CA 1
ATOM 6455 C C . ILE A 1 825 ? -4.663 9.702 30.815 1.00 88.44 825 ILE A C 1
ATOM 6457 O O . ILE A 1 825 ? -5.185 10.514 30.054 1.00 88.44 825 ILE A O 1
ATOM 6461 N N . PHE A 1 826 ? -3.837 8.756 30.363 1.00 84.19 826 PHE A N 1
ATOM 6462 C CA . PHE A 1 826 ? -3.472 8.641 28.950 1.00 84.19 826 PHE A CA 1
ATOM 6463 C C . PHE A 1 826 ? -4.642 8.164 28.066 1.00 84.19 826 PHE A C 1
ATOM 6465 O O . PHE A 1 826 ? -4.610 8.419 26.863 1.00 84.19 826 PHE A O 1
ATOM 6472 N N . LEU A 1 827 ? -5.679 7.543 28.651 1.00 78.31 827 LEU A N 1
ATOM 6473 C CA . LEU A 1 827 ? -6.911 7.116 27.965 1.00 78.31 827 LEU A CA 1
ATOM 6474 C C . LEU A 1 827 ? -7.889 8.261 27.699 1.00 78.31 827 LEU A C 1
ATOM 6476 O O . LEU A 1 827 ? -8.734 8.145 26.819 1.00 78.31 827 LEU A O 1
ATOM 6480 N N . LEU A 1 828 ? -7.833 9.323 28.501 1.00 85.50 828 LEU A N 1
ATOM 6481 C CA . LEU A 1 828 ? -8.881 10.340 28.522 1.00 85.50 828 LEU A CA 1
ATOM 6482 C C . LEU A 1 828 ? -8.761 11.295 27.338 1.00 85.50 828 LEU A C 1
ATOM 6484 O O . LEU A 1 828 ? -7.686 11.449 26.772 1.00 85.50 828 LEU A O 1
ATOM 6488 N N . ASN A 1 829 ? -9.834 12.002 26.998 1.00 87.25 829 ASN A N 1
ATOM 6489 C CA . ASN A 1 829 ? -9.768 13.073 26.004 1.00 87.25 829 ASN A CA 1
ATOM 6490 C C . ASN A 1 829 ? -8.784 14.194 26.427 1.00 87.25 829 ASN A C 1
ATOM 6492 O O . ASN A 1 829 ? -8.333 14.279 27.576 1.00 87.25 829 ASN A O 1
ATOM 6496 N N . ASN A 1 830 ? -8.430 15.074 25.490 1.00 89.38 830 ASN A N 1
ATOM 6497 C CA . ASN A 1 830 ? -7.445 16.128 25.757 1.00 89.38 830 ASN A CA 1
ATOM 6498 C C . ASN A 1 830 ? -7.899 17.149 26.818 1.00 89.38 830 ASN A C 1
ATOM 6500 O O . ASN A 1 830 ? -7.049 17.703 27.509 1.00 89.38 830 ASN A O 1
ATOM 6504 N N . GLU A 1 831 ? -9.204 17.361 26.992 1.00 90.31 831 GLU A N 1
ATOM 6505 C CA . GLU A 1 831 ? -9.770 18.245 28.021 1.00 90.31 831 GLU A CA 1
ATOM 6506 C C . GLU A 1 831 ? -9.476 17.715 29.436 1.00 90.31 831 GLU A C 1
ATOM 6508 O O . GLU A 1 831 ? -8.912 18.415 30.278 1.00 90.31 831 GLU A O 1
ATOM 6513 N N . LEU A 1 832 ? -9.720 16.426 29.677 1.00 91.69 832 LEU A N 1
ATOM 6514 C CA . LEU A 1 832 ? -9.431 15.773 30.954 1.00 91.69 832 LEU A CA 1
ATOM 6515 C C . LEU A 1 832 ? -7.921 15.604 31.204 1.00 91.69 832 LEU A C 1
ATOM 6517 O O . LEU A 1 832 ? -7.457 15.768 32.337 1.00 91.69 832 LEU A O 1
ATOM 6521 N N . LYS A 1 833 ? -7.124 15.342 30.155 1.00 92.25 833 LYS A N 1
ATOM 6522 C CA . LYS A 1 833 ? -5.649 15.382 30.241 1.00 92.25 833 LYS A CA 1
ATOM 6523 C C . LYS A 1 833 ? -5.158 16.775 30.651 1.00 92.25 833 LYS A C 1
ATOM 6525 O O . LYS A 1 833 ? -4.255 16.888 31.482 1.00 92.25 833 LYS A O 1
ATOM 6530 N N . ALA A 1 834 ? -5.764 17.828 30.096 1.00 93.56 834 ALA A N 1
ATOM 6531 C CA . ALA A 1 834 ? -5.439 19.212 30.416 1.00 93.56 834 ALA A CA 1
ATOM 6532 C C . ALA A 1 834 ? -5.799 19.540 31.868 1.00 93.56 834 ALA A C 1
ATOM 6534 O O . ALA A 1 834 ? -4.993 20.158 32.556 1.00 93.56 834 ALA A O 1
ATOM 6535 N N . ALA A 1 835 ? -6.943 19.065 32.367 1.00 94.31 835 ALA A N 1
ATOM 6536 C CA . ALA A 1 835 ? -7.324 19.210 33.771 1.00 94.31 835 ALA A CA 1
ATOM 6537 C C . ALA A 1 835 ? -6.303 18.556 34.724 1.00 94.31 835 ALA A C 1
ATOM 6539 O O . ALA A 1 835 ? -5.867 19.184 35.692 1.00 94.31 835 ALA A O 1
ATOM 6540 N N . PHE A 1 836 ? -5.838 17.338 34.415 1.00 95.75 836 PHE A N 1
ATOM 6541 C CA . PHE A 1 836 ? -4.776 16.680 35.186 1.00 95.75 836 PHE A CA 1
ATOM 6542 C C . PHE A 1 836 ? -3.474 17.488 35.193 1.00 95.75 836 PHE A C 1
ATOM 6544 O O . PHE A 1 836 ? -2.927 17.782 36.258 1.00 95.75 836 PHE A O 1
ATOM 6551 N N . LEU A 1 837 ? -2.992 17.896 34.016 1.00 95.44 837 LEU A N 1
ATOM 6552 C CA . LEU A 1 837 ? -1.767 18.687 33.913 1.00 95.44 837 LEU A CA 1
ATOM 6553 C C . LEU A 1 837 ? -1.896 20.048 34.596 1.00 95.44 837 LEU A C 1
ATOM 6555 O O . LEU A 1 837 ? -0.950 20.481 35.247 1.00 95.44 837 LEU A O 1
ATOM 6559 N N . ARG A 1 838 ? -3.062 20.694 34.509 1.00 94.75 838 ARG A N 1
ATOM 6560 C CA . ARG A 1 838 ? -3.358 21.947 35.208 1.00 94.75 838 ARG A CA 1
ATOM 6561 C C . ARG A 1 838 ? -3.207 21.773 36.711 1.00 94.75 838 ARG A C 1
ATOM 6563 O O . ARG A 1 838 ? -2.561 22.605 37.341 1.00 94.75 838 ARG A O 1
ATOM 6570 N N . GLY A 1 839 ? -3.755 20.698 37.279 1.00 93.44 839 GLY A N 1
ATOM 6571 C CA . GLY A 1 839 ? -3.571 20.357 38.690 1.00 93.44 839 GLY A CA 1
ATOM 6572 C C . GLY A 1 839 ? -2.096 20.169 39.050 1.00 93.44 839 GLY A C 1
ATOM 6573 O O . GLY A 1 839 ? -1.589 20.842 39.946 1.00 93.44 839 GLY A O 1
ATOM 6574 N N . TYR A 1 840 ? -1.387 19.330 38.292 1.00 94.75 840 TYR A N 1
ATOM 6575 C CA . TYR A 1 840 ? 0.018 19.005 38.551 1.00 94.75 840 TYR A CA 1
ATOM 6576 C C . TYR A 1 840 ? 0.950 20.225 38.457 1.00 94.75 840 TYR A C 1
ATOM 6578 O O . TYR A 1 840 ? 1.673 20.532 39.403 1.00 94.75 840 TYR A O 1
ATOM 6586 N N . TYR A 1 841 ? 0.881 20.987 37.358 1.00 92.88 841 TYR A N 1
ATOM 6587 C CA . TYR A 1 841 ? 1.672 22.210 37.175 1.00 92.88 841 TYR A CA 1
ATOM 6588 C C . TYR A 1 841 ? 1.283 23.319 38.158 1.00 92.88 841 TYR A C 1
ATOM 6590 O O . TYR A 1 841 ? 2.080 24.216 38.417 1.00 92.88 841 TYR A O 1
ATOM 6598 N N . SER A 1 842 ? 0.074 23.297 38.716 1.00 91.00 842 SER A N 1
ATOM 6599 C CA . SER A 1 842 ? -0.300 24.284 39.730 1.00 91.00 842 SER A CA 1
ATOM 6600 C C . SER A 1 842 ? 0.365 24.026 41.071 1.00 91.00 842 SER A C 1
ATOM 6602 O O . SER A 1 842 ? 0.725 25.018 41.705 1.00 91.00 842 SER A O 1
ATOM 6604 N N . GLY A 1 843 ? 0.546 22.756 41.449 1.00 86.81 843 GLY A N 1
ATOM 6605 C CA . GLY A 1 843 ? 1.299 22.350 42.639 1.00 86.81 843 GLY A CA 1
ATOM 6606 C C . GLY A 1 843 ? 2.803 22.552 42.449 1.00 86.81 843 GLY A C 1
ATOM 6607 O O . GLY A 1 843 ? 3.369 23.505 42.970 1.00 86.81 843 GLY A O 1
ATOM 6608 N N . ASP A 1 844 ? 3.435 21.729 41.606 1.00 86.31 844 ASP A N 1
ATOM 6609 C CA . ASP A 1 844 ? 4.907 21.689 41.493 1.00 86.31 844 ASP A CA 1
ATOM 6610 C C . ASP A 1 844 ? 5.484 22.619 40.407 1.00 86.31 844 ASP A C 1
ATOM 6612 O O . ASP A 1 844 ? 6.699 22.826 40.319 1.00 86.31 844 ASP A O 1
ATOM 6616 N N . GLY A 1 845 ? 4.642 23.144 39.513 1.00 86.25 845 GLY A N 1
ATOM 6617 C CA . GLY A 1 845 ? 5.081 23.902 38.343 1.00 86.25 845 GLY A CA 1
ATOM 6618 C C . GLY A 1 845 ? 5.317 25.387 38.622 1.00 86.25 845 GLY A C 1
ATOM 6619 O O . GLY A 1 845 ? 4.546 26.070 39.297 1.00 86.25 845 GLY A O 1
ATOM 6620 N N . GLY A 1 846 ? 6.367 25.935 38.020 1.00 86.56 846 GLY A N 1
ATOM 6621 C CA . GLY A 1 846 ? 6.760 27.333 38.136 1.00 86.56 846 GLY A CA 1
ATOM 6622 C C . GLY A 1 846 ? 6.876 28.035 36.787 1.00 86.56 846 GLY A C 1
ATOM 6623 O O . GLY A 1 846 ? 7.058 27.414 35.739 1.00 86.56 846 GLY A O 1
ATOM 6624 N N . ILE A 1 847 ? 6.799 29.367 36.831 1.00 87.06 847 ILE A N 1
ATOM 6625 C CA . ILE A 1 847 ? 7.246 30.233 35.737 1.00 87.06 847 ILE A CA 1
ATOM 6626 C C . ILE A 1 847 ? 8.514 30.927 36.218 1.00 87.06 847 ILE A C 1
ATOM 6628 O O . ILE A 1 847 ? 8.456 31.756 37.129 1.00 87.06 847 ILE A O 1
ATOM 6632 N N . SER A 1 848 ? 9.647 30.602 35.608 1.00 81.56 848 SER A N 1
ATOM 6633 C CA . SER A 1 848 ? 10.937 31.225 35.891 1.00 81.56 848 SER A CA 1
ATOM 6634 C C . SER A 1 848 ? 11.416 32.068 34.705 1.00 81.56 848 SER A C 1
ATOM 6636 O O . SER A 1 848 ? 10.884 31.992 33.594 1.00 81.56 848 SER A O 1
ATOM 6638 N N . GLY A 1 849 ? 12.392 32.947 34.948 1.00 71.19 849 GLY A N 1
ATOM 6639 C CA . GLY A 1 849 ? 12.965 33.835 33.933 1.00 71.19 849 GLY A CA 1
ATOM 6640 C C . GLY A 1 849 ? 12.637 35.320 34.121 1.00 71.19 849 GLY A C 1
ATOM 6641 O O . GLY A 1 849 ? 12.091 35.737 35.140 1.00 71.19 849 GLY A O 1
ATOM 6642 N N . ASN A 1 850 ? 13.025 36.139 33.142 1.00 66.50 850 ASN A N 1
ATOM 6643 C CA . ASN A 1 850 ? 12.864 37.598 33.164 1.00 66.50 850 ASN A CA 1
ATOM 6644 C C . ASN A 1 850 ? 11.856 38.067 32.100 1.00 66.50 850 ASN A C 1
ATOM 6646 O O . ASN A 1 850 ? 11.373 37.270 31.297 1.00 66.50 850 ASN A O 1
ATOM 6650 N N . THR A 1 851 ? 11.582 39.375 32.041 1.00 61.06 851 THR A N 1
ATOM 6651 C CA . THR A 1 851 ? 10.644 39.988 31.074 1.00 61.06 851 THR A CA 1
ATOM 6652 C C . THR A 1 851 ? 10.930 39.643 29.606 1.00 61.06 851 THR A C 1
ATOM 6654 O O . THR A 1 851 ? 10.049 39.763 28.758 1.00 61.06 851 THR A O 1
ATOM 6657 N N . HIS A 1 852 ? 12.141 39.186 29.276 1.00 61.22 852 HIS A N 1
ATOM 6658 C CA . HIS A 1 852 ? 12.542 38.862 27.911 1.00 61.22 852 HIS A CA 1
ATOM 6659 C C . HIS A 1 852 ? 12.459 37.361 27.590 1.00 61.22 852 HIS A C 1
ATOM 6661 O O . HIS A 1 852 ? 12.246 37.012 26.419 1.00 61.22 852 HIS A O 1
ATOM 6667 N N . ARG A 1 853 ? 12.569 36.478 28.591 1.00 73.50 853 ARG A N 1
ATOM 6668 C CA . ARG A 1 853 ? 12.589 35.018 28.423 1.00 73.50 853 ARG A CA 1
ATOM 6669 C C . ARG A 1 853 ? 11.964 34.320 29.633 1.00 73.50 853 ARG A C 1
ATOM 6671 O O . ARG A 1 853 ? 12.660 34.062 30.611 1.00 73.50 853 ARG A O 1
ATOM 6678 N N . TYR A 1 854 ? 10.677 33.988 29.531 1.00 84.38 854 TYR A N 1
ATOM 6679 C CA . TYR A 1 854 ? 10.031 33.066 30.464 1.00 84.38 854 TYR A CA 1
ATOM 6680 C C . TYR A 1 854 ? 10.312 31.610 30.094 1.00 84.38 854 TYR A C 1
ATOM 6682 O O . TYR A 1 854 ? 10.504 31.276 28.919 1.00 84.38 854 TYR A O 1
ATOM 6690 N N . VAL A 1 855 ? 10.305 30.759 31.113 1.00 87.75 855 VAL A N 1
ATOM 6691 C CA . VAL A 1 855 ? 10.377 29.302 31.039 1.00 87.75 855 VAL A CA 1
ATOM 6692 C C . VAL A 1 855 ? 9.306 28.753 31.974 1.00 87.75 855 VAL A C 1
ATOM 6694 O O . VAL A 1 855 ? 9.153 29.242 33.092 1.00 87.75 855 VAL A O 1
ATOM 6697 N N . ILE A 1 856 ? 8.542 27.772 31.500 1.00 90.62 856 ILE A N 1
ATOM 6698 C CA . ILE A 1 856 ? 7.660 26.985 32.362 1.00 90.62 856 ILE A CA 1
ATOM 6699 C C . ILE A 1 856 ? 8.432 25.726 32.716 1.00 90.62 856 ILE A C 1
ATOM 6701 O O . ILE A 1 856 ? 8.878 25.021 31.810 1.00 90.62 856 ILE A O 1
ATOM 6705 N N . GLU A 1 857 ? 8.620 25.473 34.006 1.00 92.94 857 GLU A N 1
ATOM 6706 C CA . GLU A 1 857 ? 9.386 24.330 34.497 1.00 92.94 857 GLU A CA 1
ATOM 6707 C C . GLU A 1 857 ? 8.681 23.642 35.665 1.00 92.94 857 GLU A C 1
ATOM 6709 O O . GLU A 1 857 ? 7.977 24.283 36.441 1.00 92.94 857 GLU A O 1
ATOM 6714 N N . VAL A 1 858 ? 8.866 22.332 35.784 1.00 92.56 858 VAL A N 1
ATOM 6715 C CA . VAL A 1 858 ? 8.402 21.528 36.918 1.00 92.56 858 VAL A CA 1
ATOM 6716 C C . VAL A 1 858 ? 9.500 20.552 37.317 1.00 92.56 858 VAL A C 1
ATOM 6718 O O . VAL A 1 858 ? 10.152 19.968 36.450 1.00 92.56 858 VAL A O 1
ATOM 6721 N N . GLY A 1 859 ? 9.748 20.418 38.618 1.00 90.31 859 GLY A N 1
ATOM 6722 C CA . GLY A 1 859 ? 10.779 19.536 39.163 1.00 90.31 859 GLY A CA 1
ATOM 6723 C C . GLY A 1 859 ? 10.172 18.305 39.824 1.00 90.31 859 GLY A C 1
ATOM 6724 O O . GLY A 1 859 ? 9.213 18.423 40.573 1.00 90.31 859 GLY A O 1
ATOM 6725 N N . THR A 1 860 ? 10.755 17.131 39.594 1.00 91.94 860 THR A N 1
ATOM 6726 C CA . THR A 1 860 ? 10.372 15.882 40.268 1.00 91.94 860 THR A CA 1
ATOM 6727 C C . THR A 1 860 ? 11.602 15.054 40.643 1.00 91.94 860 THR A C 1
ATOM 6729 O O . THR A 1 860 ? 12.651 15.160 40.008 1.00 91.94 860 THR A O 1
ATOM 6732 N N . LEU A 1 861 ? 11.497 14.229 41.688 1.00 90.75 861 LEU A N 1
ATOM 6733 C CA . LEU A 1 861 ? 12.520 13.233 42.036 1.00 90.75 861 LEU A CA 1
ATOM 6734 C C . LEU A 1 861 ? 12.305 11.894 41.315 1.00 90.75 861 LEU A C 1
ATOM 6736 O O . LEU A 1 861 ? 13.233 11.090 41.254 1.00 90.75 861 LEU A O 1
ATOM 6740 N N . SER A 1 862 ? 11.115 11.662 40.755 1.00 90.06 862 SER A N 1
ATOM 6741 C CA . SER A 1 862 ? 10.816 10.469 39.965 1.00 90.06 862 SER A CA 1
ATOM 6742 C C . SER A 1 862 ? 11.227 10.663 38.509 1.00 90.06 862 SER A C 1
ATOM 6744 O O . SER A 1 862 ? 10.770 11.585 37.826 1.00 90.06 862 SER A O 1
ATOM 6746 N N . ARG A 1 863 ? 12.068 9.752 38.013 1.00 85.56 863 ARG A N 1
ATOM 6747 C CA . ARG A 1 863 ? 12.470 9.710 36.601 1.00 85.56 863 ARG A CA 1
ATOM 6748 C C . ARG A 1 863 ? 11.284 9.339 35.717 1.00 85.56 863 ARG A C 1
ATOM 6750 O O . ARG A 1 863 ? 11.105 9.884 34.631 1.00 85.56 863 ARG A O 1
ATOM 6757 N N . GLU A 1 864 ? 10.481 8.408 36.199 1.00 85.19 864 GLU A N 1
ATOM 6758 C CA . GLU A 1 864 ? 9.310 7.864 35.541 1.00 85.19 864 GLU A CA 1
ATOM 6759 C C . GLU A 1 864 ? 8.257 8.960 35.367 1.00 85.19 864 GLU A C 1
ATOM 6761 O O . GLU A 1 864 ? 7.758 9.144 34.262 1.00 85.19 864 GLU A O 1
ATOM 6766 N N . LEU A 1 865 ? 7.997 9.768 36.403 1.00 89.62 865 LEU A N 1
ATOM 6767 C CA . LEU A 1 865 ? 7.111 10.929 36.284 1.00 89.62 865 LEU A CA 1
ATOM 6768 C C . LEU A 1 865 ? 7.636 11.962 35.280 1.00 89.62 865 LEU A C 1
ATOM 6770 O O . LEU A 1 865 ? 6.859 12.512 34.505 1.00 89.62 865 LEU A O 1
ATOM 6774 N N . ALA A 1 866 ? 8.945 12.228 35.262 1.00 88.81 866 ALA A N 1
ATOM 6775 C CA . ALA A 1 866 ? 9.526 13.158 34.295 1.00 88.81 866 ALA A CA 1
ATOM 6776 C C . ALA A 1 866 ? 9.315 12.680 32.848 1.00 88.81 866 ALA A C 1
ATOM 6778 O O . ALA A 1 866 ? 8.906 13.465 31.990 1.00 88.81 866 ALA A O 1
ATOM 6779 N N . ASN A 1 867 ? 9.520 11.386 32.590 1.00 83.50 867 ASN A N 1
ATOM 6780 C CA . ASN A 1 867 ? 9.217 10.763 31.302 1.00 83.50 867 ASN A CA 1
ATOM 6781 C C . ASN A 1 867 ? 7.723 10.885 30.960 1.00 83.50 867 ASN A C 1
ATOM 6783 O O . ASN A 1 867 ? 7.372 11.309 29.857 1.00 83.50 867 ASN A O 1
ATOM 6787 N N . ASP A 1 868 ? 6.846 10.605 31.925 1.00 86.75 868 ASP A N 1
ATOM 6788 C CA . ASP A 1 868 ? 5.393 10.715 31.775 1.00 86.75 868 ASP A CA 1
ATOM 6789 C C . ASP A 1 868 ? 4.952 12.103 31.331 1.00 86.75 868 ASP A C 1
ATOM 6791 O O . ASP A 1 868 ? 4.131 12.233 30.419 1.00 86.75 868 ASP A O 1
ATOM 6795 N N . LEU A 1 869 ? 5.546 13.130 31.938 1.00 90.12 869 LEU A N 1
ATOM 6796 C CA . LEU A 1 869 ? 5.313 14.530 31.611 1.00 90.12 869 LEU A CA 1
ATOM 6797 C C . LEU A 1 869 ? 5.787 14.868 30.197 1.00 90.12 869 LEU A C 1
ATOM 6799 O O . LEU A 1 869 ? 5.040 15.489 29.442 1.00 90.12 869 LEU A O 1
ATOM 6803 N N . LEU A 1 870 ? 6.986 14.424 29.798 1.00 86.31 870 LEU A N 1
ATOM 6804 C CA . LEU A 1 870 ? 7.478 14.633 28.431 1.00 86.31 870 LEU A CA 1
ATOM 6805 C C . LEU A 1 870 ? 6.516 14.060 27.386 1.00 86.31 870 LEU A C 1
ATOM 6807 O O . LEU A 1 870 ? 6.327 14.674 26.339 1.00 86.31 870 LEU A O 1
ATOM 6811 N N . TYR A 1 871 ? 5.907 12.908 27.666 1.00 84.50 871 TYR A N 1
ATOM 6812 C CA . TYR A 1 871 ? 5.007 12.234 26.735 1.00 84.50 871 TYR A CA 1
ATOM 6813 C C . TYR A 1 871 ? 3.601 12.824 26.712 1.00 84.50 871 TYR A C 1
ATOM 6815 O O . TYR A 1 871 ? 3.071 13.097 25.637 1.00 84.50 871 TYR A O 1
ATOM 6823 N N . ILE A 1 872 ? 2.977 13.049 27.873 1.00 88.50 872 ILE A N 1
ATOM 6824 C CA . ILE A 1 872 ? 1.615 13.600 27.927 1.00 88.50 872 ILE A CA 1
ATOM 6825 C C . ILE A 1 872 ? 1.550 15.003 27.298 1.00 88.50 872 ILE A C 1
ATOM 6827 O O . ILE A 1 872 ? 0.562 15.340 26.649 1.00 88.50 872 ILE A O 1
ATOM 6831 N N . LEU A 1 873 ? 2.629 15.790 27.393 1.00 90.81 873 LEU A N 1
ATOM 6832 C CA . LEU A 1 873 ? 2.755 17.094 26.735 1.00 90.81 873 LEU A CA 1
ATOM 6833 C C . LEU A 1 873 ? 2.734 16.999 25.196 1.00 90.81 873 LEU A C 1
ATOM 6835 O O . LEU A 1 873 ? 2.288 17.942 24.534 1.00 90.81 873 LEU A O 1
ATOM 6839 N N . LEU A 1 874 ? 3.119 15.859 24.607 1.00 88.12 874 LEU A N 1
ATOM 6840 C CA . LEU A 1 874 ? 3.044 15.642 23.156 1.00 88.12 874 LEU A CA 1
ATOM 6841 C C . LEU A 1 874 ? 1.601 15.582 22.640 1.00 88.12 874 LEU A C 1
ATOM 6843 O O . LEU A 1 874 ? 1.376 15.934 21.485 1.00 88.12 874 LEU A O 1
ATOM 6847 N N . TYR A 1 875 ? 0.604 15.216 23.455 1.00 87.69 875 TYR A N 1
ATOM 6848 C CA . TYR A 1 875 ? -0.810 15.282 23.037 1.00 87.69 875 TYR A CA 1
ATOM 6849 C C . TYR A 1 875 ? -1.267 16.721 22.748 1.00 87.69 875 TYR A C 1
ATOM 6851 O O . TYR A 1 875 ? -2.112 16.945 21.878 1.00 87.69 875 TYR A O 1
ATOM 6859 N N . PHE A 1 876 ? -0.637 17.697 23.407 1.00 90.31 876 PHE A N 1
ATOM 6860 C CA . PHE A 1 876 ? -0.820 19.136 23.183 1.00 90.31 876 PHE A CA 1
ATOM 6861 C C . PHE A 1 876 ? 0.188 19.702 22.165 1.00 90.31 876 PHE A C 1
ATOM 6863 O O . PHE A 1 876 ? 0.252 20.908 21.930 1.00 90.31 876 PHE A O 1
ATOM 6870 N N . GLY A 1 877 ? 1.018 18.844 21.558 1.00 87.75 877 GLY A N 1
ATOM 6871 C CA . GLY A 1 877 ? 2.084 19.232 20.635 1.00 87.75 877 GLY A CA 1
ATOM 6872 C C . GLY A 1 877 ? 3.202 20.050 21.291 1.00 87.75 877 GLY A C 1
ATOM 6873 O O . GLY A 1 877 ? 3.851 20.849 20.606 1.00 87.75 877 GLY A O 1
ATOM 6874 N N . ILE A 1 878 ? 3.390 19.927 22.608 1.00 89.38 878 ILE A N 1
ATOM 6875 C CA . ILE A 1 878 ? 4.435 20.623 23.364 1.00 89.38 878 ILE A CA 1
ATOM 6876 C C . ILE A 1 878 ? 5.645 19.696 23.466 1.00 89.38 878 ILE A C 1
ATOM 6878 O O . ILE A 1 878 ? 5.635 18.708 24.195 1.00 89.38 878 ILE A O 1
ATOM 6882 N N . VAL A 1 879 ? 6.717 20.037 22.751 1.00 86.25 879 VAL A N 1
ATOM 6883 C CA . VAL A 1 879 ? 7.998 19.329 22.870 1.00 86.25 879 VAL A CA 1
ATOM 6884 C C . VAL A 1 879 ? 8.794 19.960 24.012 1.00 86.25 879 VAL A C 1
ATOM 6886 O O . VAL A 1 879 ? 9.428 21.005 23.837 1.00 86.25 879 VAL A O 1
ATOM 6889 N N . ALA A 1 880 ? 8.723 19.345 25.191 1.00 88.75 880 ALA A N 1
ATOM 6890 C CA . ALA A 1 880 ? 9.462 19.764 26.378 1.00 88.75 880 ALA A CA 1
ATOM 6891 C C . ALA A 1 880 ? 10.868 19.149 26.448 1.00 88.75 880 ALA A C 1
ATOM 6893 O O . ALA A 1 880 ? 11.197 18.203 25.727 1.00 88.75 880 ALA A O 1
ATOM 6894 N N . LYS A 1 881 ? 11.705 19.723 27.313 1.00 88.88 881 LYS A N 1
ATOM 6895 C CA . LYS A 1 881 ? 13.050 19.247 27.633 1.00 88.88 881 LYS A CA 1
ATOM 6896 C C . LYS A 1 881 ? 13.102 18.792 29.082 1.00 88.88 881 LYS A C 1
ATOM 6898 O O . LYS A 1 881 ? 12.501 19.431 29.931 1.00 88.88 881 LYS A O 1
ATOM 6903 N N . CYS A 1 882 ? 13.855 17.744 29.377 1.00 88.81 882 CYS A N 1
ATOM 6904 C CA . CYS A 1 882 ? 14.153 17.314 30.734 1.00 88.81 882 CYS A CA 1
ATOM 6905 C C . CYS A 1 882 ? 15.642 17.518 31.028 1.00 88.81 882 CYS A C 1
ATOM 6907 O O . CYS A 1 882 ? 16.500 17.036 30.290 1.00 88.81 882 CYS A O 1
ATOM 6909 N N . ARG A 1 883 ? 15.967 18.224 32.111 1.00 88.44 883 ARG A N 1
ATOM 6910 C CA . ARG A 1 883 ? 17.344 18.391 32.596 1.00 88.44 883 ARG A CA 1
ATOM 6911 C C . ARG A 1 883 ? 17.505 17.766 33.972 1.00 88.44 883 ARG A C 1
ATOM 6913 O O . ARG A 1 883 ? 16.609 17.837 34.804 1.00 88.44 883 ARG A O 1
ATOM 6920 N N . GLU A 1 884 ? 18.666 17.177 34.216 1.00 86.94 884 GLU A N 1
ATOM 6921 C CA . GLU A 1 884 ? 19.019 16.632 35.525 1.00 86.94 884 GLU A CA 1
ATOM 6922 C C . GLU A 1 884 ? 19.699 17.710 36.361 1.00 86.94 884 GLU A C 1
ATOM 6924 O O . GLU A 1 884 ? 20.587 18.422 35.884 1.00 86.94 884 GLU A O 1
ATOM 6929 N N . LYS A 1 885 ? 19.299 17.819 37.623 1.00 87.31 885 LYS A N 1
ATOM 6930 C CA . LYS A 1 885 ? 19.920 18.702 38.599 1.00 87.31 885 LYS A CA 1
ATOM 6931 C C . LYS A 1 885 ? 20.281 17.885 39.832 1.00 87.31 885 LYS A C 1
ATOM 6933 O O . LYS A 1 885 ? 19.437 17.245 40.449 1.00 87.31 885 LYS A O 1
ATOM 6938 N N . ARG A 1 886 ? 21.561 17.905 40.200 1.00 86.25 886 ARG A N 1
ATOM 6939 C CA . ARG A 1 886 ? 22.026 17.263 41.431 1.00 86.25 886 ARG A CA 1
ATOM 6940 C C . ARG A 1 886 ? 21.664 18.158 42.612 1.00 86.25 886 ARG A C 1
ATOM 6942 O O . ARG A 1 886 ? 22.101 19.307 42.679 1.00 86.25 886 ARG A O 1
ATOM 6949 N N . GLU A 1 887 ? 20.836 17.650 43.509 1.00 82.06 887 GLU A N 1
ATOM 6950 C CA . GLU A 1 887 ? 20.395 18.362 44.701 1.00 82.06 887 GLU A CA 1
ATOM 6951 C C . GLU A 1 887 ? 21.478 18.342 45.788 1.00 82.06 887 GLU A C 1
ATOM 6953 O O . GLU A 1 887 ? 22.359 17.478 45.817 1.00 82.06 887 GLU A O 1
ATOM 6958 N N . LYS A 1 888 ? 21.401 19.294 46.728 1.00 80.50 888 LYS A N 1
ATOM 6959 C CA . LYS A 1 888 ? 22.379 19.436 47.829 1.00 80.50 888 LYS A CA 1
ATOM 6960 C C . LYS A 1 888 ? 22.479 18.191 48.722 1.00 80.50 888 LYS A C 1
ATOM 6962 O O . LYS A 1 888 ? 23.500 17.984 49.364 1.00 80.50 888 LYS A O 1
ATOM 6967 N N . ASN A 1 889 ? 21.431 17.371 48.757 1.00 76.44 889 ASN A N 1
ATOM 6968 C CA . ASN A 1 889 ? 21.351 16.119 49.512 1.00 76.44 889 ASN A CA 1
ATOM 6969 C C . ASN A 1 889 ? 21.898 14.898 48.738 1.00 76.44 889 ASN A C 1
ATOM 6971 O O . ASN A 1 889 ? 21.731 13.769 49.190 1.00 76.44 889 ASN A O 1
ATOM 6975 N N . GLY A 1 890 ? 22.500 15.103 47.561 1.00 78.00 890 GLY A N 1
ATOM 6976 C CA . GLY A 1 890 ? 23.057 14.045 46.717 1.00 78.00 890 GLY A CA 1
ATOM 6977 C C . GLY A 1 890 ? 22.047 13.341 45.804 1.00 78.00 890 GLY A C 1
ATOM 6978 O O . GLY A 1 890 ? 22.479 12.606 44.914 1.00 78.00 890 GLY A O 1
ATOM 6979 N N . LYS A 1 891 ? 20.735 13.581 45.965 1.00 83.81 891 LYS A N 1
ATOM 6980 C CA . LYS A 1 891 ? 19.695 13.064 45.059 1.00 83.81 891 LYS A CA 1
ATOM 6981 C C . LYS A 1 891 ? 19.720 13.810 43.720 1.00 83.81 891 LYS A C 1
ATOM 6983 O O . LYS A 1 891 ? 20.198 14.939 43.636 1.00 83.81 891 LYS A O 1
ATOM 6988 N N . THR A 1 892 ? 19.193 13.189 42.669 1.00 85.56 892 THR A N 1
ATOM 6989 C CA . THR A 1 892 ? 19.034 13.829 41.353 1.00 85.56 892 THR A CA 1
ATOM 6990 C C . THR A 1 892 ? 17.568 14.188 41.159 1.00 85.56 892 THR A C 1
ATOM 6992 O O . THR A 1 892 ? 16.713 13.316 41.283 1.00 85.56 892 THR A O 1
ATOM 6995 N N . SER A 1 893 ? 17.283 15.459 40.883 1.00 89.88 893 SER A N 1
ATOM 6996 C CA . SER A 1 893 ? 15.972 15.930 40.446 1.00 89.88 893 SER A CA 1
ATOM 6997 C C . SER A 1 893 ? 15.941 16.074 38.924 1.00 89.88 893 SER A C 1
ATOM 6999 O O . SER A 1 893 ? 16.948 16.382 38.278 1.00 89.88 893 SER A O 1
ATOM 7001 N N . TYR A 1 894 ? 14.774 15.829 38.345 1.00 90.56 894 TYR A N 1
ATOM 7002 C CA . TYR A 1 894 ? 14.488 15.939 36.924 1.00 90.56 894 TYR A CA 1
ATOM 7003 C C . TYR A 1 894 ? 13.581 17.145 36.718 1.00 90.56 894 TYR A C 1
ATOM 7005 O O . TYR A 1 894 ? 12.492 17.216 37.286 1.00 90.56 894 TYR A O 1
ATOM 7013 N N . ILE A 1 895 ? 14.046 18.113 35.936 1.00 91.69 895 ILE A N 1
ATOM 7014 C CA . ILE A 1 895 ? 13.321 19.351 35.660 1.00 91.69 895 ILE A CA 1
ATOM 7015 C C . ILE A 1 895 ? 12.809 19.289 34.228 1.00 91.69 895 ILE A C 1
ATOM 7017 O O . ILE A 1 895 ? 13.602 19.336 33.286 1.00 91.69 895 ILE A O 1
ATOM 7021 N N . VAL A 1 896 ? 11.491 19.190 34.075 1.00 91.94 896 VAL A N 1
ATOM 7022 C CA . VAL A 1 896 ? 10.810 19.242 32.782 1.00 91.94 896 VAL A CA 1
ATOM 7023 C C . VAL A 1 896 ? 10.464 20.693 32.478 1.00 91.94 896 VAL A C 1
ATOM 7025 O O . VAL A 1 896 ? 9.662 21.306 33.178 1.00 91.94 896 VAL A O 1
ATOM 7028 N N . GLU A 1 897 ? 11.064 21.247 31.432 1.00 91.94 897 GLU A N 1
ATOM 7029 C CA . GLU A 1 897 ? 10.929 22.645 31.046 1.00 91.94 897 GLU A CA 1
ATOM 7030 C C . GLU A 1 897 ? 10.594 22.823 29.564 1.00 91.94 897 GLU A C 1
ATOM 7032 O O . GLU A 1 897 ? 11.034 22.075 28.688 1.00 91.94 897 GLU A O 1
ATOM 7037 N N . PHE A 1 898 ? 9.838 23.869 29.256 1.00 90.38 898 PHE A N 1
ATOM 7038 C CA . PHE A 1 898 ? 9.626 24.311 27.885 1.00 90.38 898 PHE A CA 1
ATOM 7039 C C . PHE A 1 898 ? 9.496 25.828 27.817 1.00 90.38 898 PHE A C 1
ATOM 7041 O O . PHE A 1 898 ? 9.135 26.521 28.769 1.00 90.38 898 PHE A O 1
ATOM 7048 N N . MET A 1 899 ? 9.833 26.361 26.648 1.00 86.00 899 MET A N 1
ATOM 7049 C CA . MET A 1 899 ? 9.841 27.792 26.381 1.00 86.00 899 MET A CA 1
ATOM 7050 C C . MET A 1 899 ? 9.369 28.075 24.959 1.00 86.00 899 MET A C 1
ATOM 7052 O O . MET A 1 899 ? 9.298 27.173 24.120 1.00 86.00 899 MET A O 1
ATOM 7056 N N . GLY A 1 900 ? 9.103 29.349 24.684 1.00 80.44 900 GLY A N 1
ATOM 7057 C CA . GLY A 1 900 ? 8.738 29.831 23.358 1.00 80.44 900 GLY A CA 1
ATOM 7058 C C . GLY A 1 900 ? 7.237 30.044 23.194 1.00 80.44 900 GLY A C 1
ATOM 7059 O O . GLY A 1 900 ? 6.411 29.343 23.771 1.00 80.44 900 GLY A O 1
ATOM 7060 N N . VAL A 1 901 ? 6.894 31.040 22.377 1.00 81.19 901 VAL A N 1
ATOM 7061 C CA . VAL A 1 901 ? 5.516 31.531 22.225 1.00 81.19 901 VAL A CA 1
ATOM 7062 C C . VAL A 1 901 ? 4.566 30.439 21.723 1.00 81.19 901 VAL A C 1
ATOM 7064 O O . VAL A 1 901 ? 3.446 30.365 22.210 1.00 81.19 901 VAL A O 1
ATOM 7067 N N . GLU A 1 902 ? 4.986 29.573 20.794 1.00 82.75 902 GLU A N 1
ATOM 7068 C CA . GLU A 1 902 ? 4.139 28.459 20.334 1.00 82.75 902 GLU A CA 1
ATOM 7069 C C . GLU A 1 902 ? 3.831 27.445 21.438 1.00 82.75 902 GLU A C 1
ATOM 7071 O O . GLU A 1 902 ? 2.675 27.064 21.601 1.00 82.75 902 GLU A O 1
ATOM 7076 N N . ASN A 1 903 ? 4.835 27.038 22.218 1.00 87.38 903 ASN A N 1
ATOM 7077 C CA . ASN A 1 903 ? 4.626 26.117 23.335 1.00 87.38 903 ASN A CA 1
ATOM 7078 C C . ASN A 1 903 ? 3.759 26.753 24.423 1.00 87.38 903 ASN A C 1
ATOM 7080 O O . ASN A 1 903 ? 2.907 26.081 24.986 1.00 87.38 903 ASN A O 1
ATOM 7084 N N . PHE A 1 904 ? 3.916 28.054 24.677 1.00 88.62 904 PHE A N 1
ATOM 7085 C CA . PHE A 1 904 ? 3.062 28.777 25.618 1.00 88.62 904 PHE A CA 1
ATOM 7086 C C . PHE A 1 904 ? 1.623 28.901 25.124 1.00 88.62 904 PHE A C 1
ATOM 7088 O O . PHE A 1 904 ? 0.714 28.689 25.913 1.00 88.62 904 PHE A O 1
ATOM 7095 N N . LYS A 1 905 ? 1.396 29.163 23.830 1.00 87.69 905 LYS A N 1
ATOM 7096 C CA . LYS A 1 905 ? 0.048 29.152 23.238 1.00 87.69 905 LYS A CA 1
ATOM 7097 C C . LYS A 1 905 ? -0.630 27.792 23.403 1.00 87.69 905 LYS A C 1
ATOM 7099 O O . LYS A 1 905 ? -1.776 27.759 23.824 1.00 87.69 905 LYS A O 1
ATOM 7104 N N . LYS A 1 906 ? 0.088 26.698 23.134 1.00 90.25 906 LYS A N 1
ATOM 7105 C CA . LYS A 1 906 ? -0.404 25.328 23.354 1.00 90.25 906 LYS A CA 1
ATOM 7106 C C . LYS A 1 906 ? -0.667 25.058 24.836 1.00 90.25 906 LYS A C 1
ATOM 7108 O O . LYS A 1 906 ? -1.706 24.528 25.200 1.00 90.25 906 LYS A O 1
ATOM 7113 N N . PHE A 1 907 ? 0.237 25.498 25.712 1.00 91.75 907 PHE A N 1
ATOM 7114 C CA . PHE A 1 907 ? 0.072 25.331 27.154 1.00 91.75 907 PHE A CA 1
ATOM 7115 C C . PHE A 1 907 ? -1.099 26.141 27.719 1.00 91.75 907 PHE A C 1
ATOM 7117 O O . PHE A 1 907 ? -1.601 25.775 28.769 1.00 91.75 907 PHE A O 1
ATOM 7124 N N . MET A 1 908 ? -1.592 27.186 27.046 1.00 89.94 908 MET A N 1
ATOM 7125 C CA . MET A 1 908 ? -2.804 27.894 27.487 1.00 89.94 908 MET A CA 1
ATOM 7126 C C . MET A 1 908 ? -4.070 27.024 27.440 1.00 89.94 908 MET A C 1
ATOM 7128 O O . MET A 1 908 ? -5.030 27.362 28.128 1.00 89.94 908 MET A O 1
ATOM 7132 N N . GLU A 1 909 ? -4.078 25.922 26.680 1.00 89.06 909 GLU A N 1
ATOM 7133 C CA . GLU A 1 909 ? -5.146 24.908 26.740 1.00 89.06 909 GLU A CA 1
ATOM 7134 C C . GLU A 1 909 ? -5.135 24.173 28.093 1.00 89.06 909 GLU A C 1
ATOM 7136 O O . GLU A 1 909 ? -6.183 23.845 28.647 1.00 89.06 909 GLU A O 1
ATOM 7141 N N . VAL A 1 910 ? -3.942 23.985 28.667 1.00 91.81 910 VAL A N 1
ATOM 7142 C CA . VAL A 1 910 ? -3.730 23.412 30.000 1.00 91.81 910 VAL A CA 1
ATOM 7143 C C . VAL A 1 910 ? -3.899 24.488 31.071 1.00 91.81 910 VAL A C 1
ATOM 7145 O O . VAL A 1 910 ? -4.855 24.442 31.841 1.00 91.81 910 VAL A O 1
ATOM 7148 N N . GLY A 1 911 ? -3.010 25.481 31.093 1.00 89.62 911 GLY A N 1
ATOM 7149 C CA . GLY A 1 911 ? -2.971 26.578 32.055 1.00 89.62 911 GLY A CA 1
ATOM 7150 C C . GLY A 1 911 ? -2.616 26.144 33.481 1.00 89.62 911 GLY A C 1
ATOM 7151 O O . GLY A 1 911 ? -2.391 24.974 33.775 1.00 89.62 911 GLY A O 1
ATOM 7152 N N . PHE A 1 912 ? -2.587 27.120 34.384 1.00 90.88 912 PHE A N 1
ATOM 7153 C CA . PHE A 1 912 ? -2.544 26.915 35.834 1.00 90.88 912 PHE A CA 1
ATOM 7154 C C . PHE A 1 912 ? -3.942 27.117 36.443 1.00 90.88 912 PHE A C 1
ATOM 7156 O O . PHE A 1 912 ? -4.804 27.754 35.840 1.00 90.88 912 PHE A O 1
ATOM 7163 N N . ILE A 1 913 ? -4.168 26.620 37.657 1.00 88.06 913 ILE A N 1
ATOM 7164 C CA . ILE A 1 913 ? -5.302 27.012 38.510 1.00 88.06 913 ILE A CA 1
ATOM 7165 C C . ILE A 1 913 ? -5.159 28.500 38.871 1.00 88.06 913 ILE A C 1
ATOM 7167 O O . ILE A 1 913 ? -6.122 29.257 38.804 1.00 88.06 913 ILE A O 1
ATOM 7171 N N . ASP A 1 914 ? -3.922 28.916 39.149 1.00 85.00 914 ASP A N 1
ATOM 7172 C CA . ASP A 1 914 ? -3.530 30.278 39.507 1.00 85.00 914 ASP A CA 1
ATOM 7173 C C . ASP A 1 914 ? -3.727 31.274 38.350 1.00 85.00 914 ASP A C 1
ATOM 7175 O O . ASP A 1 914 ? -3.078 31.203 37.294 1.00 85.00 914 ASP A O 1
ATOM 7179 N N . ARG A 1 915 ? -4.613 32.253 38.562 1.00 83.25 915 ARG A N 1
ATOM 7180 C CA . ARG A 1 915 ? -4.940 33.272 37.549 1.00 83.25 915 ARG A CA 1
ATOM 7181 C C . ARG A 1 915 ? -3.789 34.234 37.259 1.00 83.25 915 ARG A C 1
ATOM 7183 O O . ARG A 1 915 ? -3.659 34.687 36.119 1.00 83.25 915 ARG A O 1
ATOM 7190 N N . VAL A 1 916 ? -2.945 34.530 38.245 1.00 85.25 916 VAL A N 1
ATOM 7191 C CA . VAL A 1 916 ? -1.803 35.445 38.107 1.00 85.25 916 VAL A CA 1
ATOM 7192 C C . VAL A 1 916 ? -0.741 34.829 37.200 1.00 85.25 916 VAL A C 1
ATOM 7194 O O . VAL A 1 916 ? -0.238 35.500 36.294 1.00 85.25 916 VAL A O 1
ATOM 7197 N N . ARG A 1 917 ? -0.429 33.538 37.382 1.00 87.44 917 ARG A N 1
ATOM 7198 C CA . ARG A 1 917 ? 0.501 32.802 36.503 1.00 87.44 917 ARG A CA 1
ATOM 7199 C C . ARG A 1 917 ? 0.012 32.774 35.053 1.00 87.44 917 ARG A C 1
ATOM 7201 O O . ARG A 1 917 ? 0.787 33.065 34.141 1.00 87.44 917 ARG A O 1
ATOM 7208 N N . ASN A 1 918 ? -1.278 32.521 34.837 1.00 88.06 918 ASN A N 1
ATOM 7209 C CA . ASN A 1 918 ? -1.877 32.563 33.499 1.00 88.06 918 ASN A CA 1
ATOM 7210 C C . ASN A 1 918 ? -1.823 33.962 32.863 1.00 88.06 918 ASN A C 1
ATOM 7212 O O . ASN A 1 918 ? -1.557 34.079 31.666 1.00 88.06 918 ASN A O 1
ATOM 7216 N N . GLY A 1 919 ? -2.051 35.021 33.650 1.00 86.31 919 GLY A N 1
ATOM 7217 C CA . GLY A 1 919 ? -1.927 36.411 33.199 1.00 86.31 919 GLY A CA 1
ATOM 7218 C C . GLY A 1 919 ? -0.532 36.717 32.652 1.00 86.31 919 GLY A C 1
ATOM 7219 O O . GLY A 1 919 ? -0.403 37.152 31.511 1.00 86.31 919 GLY A O 1
ATOM 7220 N N . LYS A 1 920 ? 0.521 36.345 33.397 1.00 86.19 920 LYS A N 1
ATOM 7221 C CA . LYS A 1 920 ? 1.923 36.530 32.973 1.00 86.19 920 LYS A CA 1
ATOM 7222 C C . LYS A 1 920 ? 2.232 35.880 31.619 1.00 86.19 920 LYS A C 1
ATOM 7224 O O . LYS A 1 920 ? 2.951 36.460 30.805 1.00 86.19 920 LYS A O 1
ATOM 7229 N N . ILE A 1 921 ? 1.693 34.686 31.357 1.00 87.00 921 ILE A N 1
ATOM 7230 C CA . ILE A 1 921 ? 1.889 33.993 30.074 1.00 87.00 921 ILE A CA 1
ATOM 7231 C C . ILE A 1 921 ? 1.151 34.715 28.947 1.00 87.00 921 ILE A C 1
ATOM 7233 O O . ILE A 1 921 ? 1.731 34.914 27.877 1.00 87.00 921 ILE A O 1
ATOM 7237 N N . LYS A 1 922 ? -0.098 35.139 29.179 1.00 86.88 922 LYS A N 1
ATOM 7238 C CA . LYS A 1 922 ? -0.882 35.902 28.194 1.00 86.88 922 LYS A CA 1
ATOM 7239 C C . LYS A 1 922 ? -0.178 37.202 27.809 1.00 86.88 922 LYS A C 1
ATOM 7241 O O . LYS A 1 922 ? -0.015 37.462 26.616 1.00 86.88 922 LYS A O 1
ATOM 7246 N N . ASP A 1 923 ? 0.308 37.951 28.795 1.00 85.25 923 ASP A N 1
ATOM 7247 C CA . ASP A 1 923 ? 1.030 39.207 28.576 1.00 85.25 923 ASP A CA 1
ATOM 7248 C C . ASP A 1 923 ? 2.322 38.973 27.781 1.00 85.25 923 ASP A C 1
ATOM 7250 O O . ASP A 1 923 ? 2.624 39.691 26.823 1.00 85.25 923 ASP A O 1
ATOM 7254 N N . TYR A 1 924 ? 3.062 37.905 28.100 1.00 84.00 924 TYR A N 1
ATOM 7255 C CA . TYR A 1 924 ? 4.262 37.536 27.351 1.00 84.00 924 TYR A CA 1
ATOM 7256 C C . TYR A 1 924 ? 3.964 37.169 25.895 1.00 84.00 924 TYR A C 1
ATOM 7258 O O . TYR A 1 924 ? 4.663 37.640 24.994 1.00 84.00 924 TYR A O 1
ATOM 7266 N N . ILE A 1 925 ? 2.927 36.360 25.647 1.00 84.69 925 ILE A N 1
ATOM 7267 C CA . ILE A 1 925 ? 2.499 35.984 24.293 1.00 84.69 925 ILE A CA 1
ATOM 7268 C C . ILE A 1 925 ? 2.116 37.236 23.493 1.00 84.69 925 ILE A C 1
ATOM 7270 O O . ILE A 1 925 ? 2.531 37.358 22.341 1.00 84.69 925 ILE A O 1
ATOM 7274 N N . ALA A 1 926 ? 1.382 38.174 24.100 1.00 83.06 926 ALA A N 1
ATOM 7275 C CA . ALA A 1 926 ? 0.980 39.426 23.459 1.00 83.06 926 ALA A CA 1
ATOM 7276 C C . ALA A 1 926 ? 2.179 40.339 23.134 1.00 83.06 926 ALA A C 1
ATOM 7278 O O . ALA A 1 926 ? 2.193 41.001 22.096 1.00 83.06 926 ALA A O 1
ATOM 7279 N N . SER A 1 927 ? 3.217 40.341 23.978 1.00 78.88 927 SER A N 1
ATOM 7280 C CA . SER A 1 927 ? 4.409 41.184 23.797 1.00 78.88 927 SER A CA 1
ATOM 7281 C C . SER A 1 927 ? 5.334 40.763 22.638 1.00 78.88 927 SER A C 1
ATOM 7283 O O . SER A 1 927 ? 6.162 41.556 22.182 1.00 78.88 927 SER A O 1
ATOM 7285 N N . LYS A 1 928 ? 5.235 39.522 22.138 1.00 71.81 928 LYS A N 1
ATOM 7286 C CA . LYS A 1 928 ? 6.157 38.966 21.131 1.00 71.81 928 LYS A CA 1
ATOM 7287 C C . LYS A 1 928 ? 5.483 38.844 19.759 1.00 71.81 928 LYS A C 1
ATOM 7289 O O . LYS A 1 928 ? 4.662 37.962 19.536 1.00 71.81 928 LYS A O 1
ATOM 7294 N N . LYS A 1 929 ? 5.909 39.675 18.795 1.00 57.19 929 LYS A N 1
ATOM 7295 C CA . LYS A 1 929 ? 5.414 39.641 17.399 1.00 57.19 929 LYS A CA 1
ATOM 7296 C C . LYS A 1 929 ? 5.860 38.407 16.597 1.00 57.19 929 LYS A C 1
ATOM 7298 O O . LYS A 1 929 ? 5.185 38.048 15.641 1.00 57.19 929 LYS A O 1
ATOM 7303 N N . TRP A 1 930 ? 6.990 37.783 16.942 1.00 55.12 930 TRP A N 1
ATOM 7304 C CA . TRP A 1 930 ? 7.600 36.677 16.185 1.00 55.12 930 TRP A CA 1
ATOM 7305 C C . TRP A 1 930 ? 8.054 35.546 17.119 1.00 55.12 930 TRP A C 1
ATOM 7307 O O . TRP A 1 930 ? 8.566 35.810 18.209 1.00 55.12 930 TRP A O 1
ATOM 7317 N N . SER A 1 931 ? 7.914 34.290 16.677 1.00 55.72 931 SER A N 1
ATOM 7318 C CA . SER A 1 931 ? 8.415 33.103 17.384 1.00 55.72 931 SER A CA 1
ATOM 7319 C C . SER A 1 931 ? 9.376 32.302 16.507 1.00 55.72 931 SER A C 1
ATOM 7321 O O . SER A 1 931 ? 9.100 32.065 15.336 1.00 55.72 931 SER A O 1
ATOM 7323 N N . ARG A 1 932 ? 10.514 31.888 17.074 1.00 55.81 932 ARG A N 1
ATOM 7324 C CA . ARG A 1 932 ? 11.438 30.919 16.466 1.00 55.81 932 ARG A CA 1
ATOM 7325 C C . ARG A 1 932 ? 11.178 29.552 17.093 1.00 55.81 932 ARG A C 1
ATOM 7327 O O . ARG A 1 932 ? 11.879 29.160 18.021 1.00 55.81 932 ARG A O 1
ATOM 7334 N N . SER A 1 933 ? 10.177 28.839 16.605 1.00 55.31 933 SER A N 1
ATOM 7335 C CA . SER A 1 933 ? 9.807 27.501 17.089 1.00 55.31 933 SER A CA 1
ATOM 7336 C C . SER A 1 933 ? 9.994 26.463 15.984 1.00 55.31 933 SER A C 1
ATOM 7338 O O . SER A 1 933 ? 9.889 26.787 14.803 1.00 55.31 933 SER A O 1
ATOM 7340 N N . ASN A 1 934 ? 10.336 25.229 16.371 1.00 62.47 934 ASN A N 1
ATOM 7341 C CA . ASN 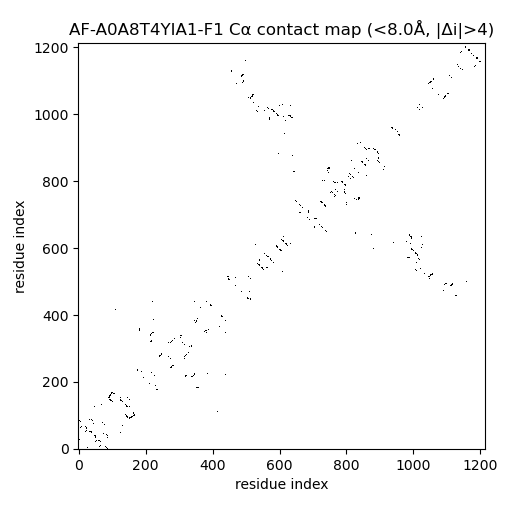A 1 934 ? 10.594 24.099 15.466 1.00 62.47 934 ASN A CA 1
ATOM 7342 C C . ASN A 1 934 ? 11.645 24.390 14.382 1.00 62.47 934 ASN A C 1
ATOM 7344 O O . ASN A 1 934 ? 11.369 24.377 13.181 1.00 62.47 934 ASN A O 1
ATOM 7348 N N . GLN A 1 935 ? 12.860 24.678 14.846 1.00 75.50 935 GLN A N 1
ATOM 7349 C CA . GLN A 1 935 ? 14.040 24.868 14.010 1.00 75.50 935 GLN A CA 1
ATOM 7350 C C . GLN A 1 935 ? 14.552 23.510 13.498 1.00 75.50 935 GLN A C 1
ATOM 7352 O O . GLN A 1 935 ? 14.849 22.621 14.290 1.00 75.50 935 GLN A O 1
ATOM 7357 N N . ILE A 1 936 ? 14.651 23.366 12.181 1.00 84.44 936 ILE A N 1
ATOM 7358 C CA . ILE A 1 936 ? 15.231 22.232 11.462 1.00 84.44 936 ILE A CA 1
ATOM 7359 C C . ILE A 1 936 ? 16.711 22.543 11.185 1.00 84.44 936 ILE A C 1
ATOM 7361 O O . ILE A 1 936 ? 17.005 23.629 10.679 1.00 84.44 936 ILE A O 1
ATOM 7365 N N . PRO A 1 937 ? 17.649 21.631 11.481 1.00 84.81 937 PRO A N 1
ATOM 7366 C CA . PRO A 1 937 ? 19.061 21.793 11.138 1.00 84.81 937 PRO A CA 1
ATOM 7367 C C . PRO A 1 937 ? 19.274 21.915 9.627 1.00 84.81 937 PRO A C 1
ATOM 7369 O O . PRO A 1 937 ? 18.768 21.105 8.855 1.00 84.81 937 PRO A O 1
ATOM 7372 N N . LEU A 1 938 ? 20.052 22.909 9.196 1.00 85.38 938 LEU A N 1
ATOM 7373 C CA . LEU A 1 938 ? 20.439 23.067 7.794 1.00 85.38 938 LEU A CA 1
ATOM 7374 C C . LEU A 1 938 ? 21.753 22.326 7.533 1.00 85.38 938 LEU A C 1
ATOM 7376 O O . LEU A 1 938 ? 22.832 22.883 7.736 1.00 85.38 938 LEU A O 1
ATOM 7380 N N . ILE A 1 939 ? 21.659 21.089 7.044 1.00 83.19 939 ILE A N 1
ATOM 7381 C CA . ILE A 1 939 ? 22.813 20.258 6.666 1.00 83.19 939 ILE A CA 1
ATOM 7382 C C . ILE A 1 939 ? 22.715 19.779 5.209 1.00 83.19 939 ILE A C 1
ATOM 7384 O O . ILE A 1 939 ? 21.634 19.797 4.618 1.00 83.19 939 ILE A O 1
ATOM 7388 N N . GLY A 1 940 ? 23.849 19.387 4.619 1.00 84.88 940 GLY A N 1
ATOM 7389 C CA . GLY A 1 940 ? 23.930 18.707 3.319 1.00 84.88 940 GLY A CA 1
ATOM 7390 C C . GLY A 1 940 ? 23.076 19.311 2.193 1.00 84.88 940 GLY A C 1
ATOM 7391 O O . GLY A 1 940 ? 23.179 20.497 1.857 1.00 84.88 940 GLY A O 1
ATOM 7392 N N . LYS A 1 941 ? 22.237 18.472 1.571 1.00 84.56 941 LYS A N 1
ATOM 7393 C CA . LYS A 1 941 ? 21.313 18.861 0.490 1.00 84.56 941 LYS A CA 1
ATOM 7394 C C . LYS A 1 941 ? 20.268 19.887 0.937 1.00 84.56 941 LYS A C 1
ATOM 7396 O O . LYS A 1 941 ? 20.016 20.837 0.200 1.00 84.56 941 LYS A O 1
ATOM 7401 N N . LEU A 1 942 ? 19.738 19.768 2.155 1.00 86.06 942 LEU A N 1
ATOM 7402 C CA . LEU A 1 942 ? 18.727 20.687 2.684 1.00 86.06 942 LEU A CA 1
ATOM 7403 C C . LEU A 1 942 ? 19.267 22.119 2.797 1.00 86.06 942 LEU A C 1
ATOM 7405 O O . LEU A 1 942 ? 18.588 23.076 2.424 1.00 86.06 942 LEU A O 1
ATOM 7409 N N . LYS A 1 943 ? 20.517 22.277 3.254 1.00 87.19 943 LYS A N 1
ATOM 7410 C CA . LYS A 1 943 ? 21.176 23.589 3.292 1.00 87.19 943 LYS A CA 1
ATOM 7411 C C . LYS A 1 943 ? 21.304 24.182 1.891 1.00 87.19 943 LYS A C 1
ATOM 7413 O O . LYS A 1 943 ? 20.940 25.337 1.692 1.00 87.19 943 LYS A O 1
ATOM 7418 N N . ARG A 1 944 ? 21.764 23.395 0.912 1.00 86.81 944 ARG A N 1
ATOM 7419 C CA . ARG A 1 944 ? 21.871 23.837 -0.491 1.00 86.81 944 ARG A CA 1
ATOM 7420 C C . ARG A 1 944 ? 20.514 24.255 -1.064 1.00 86.81 944 ARG A C 1
ATOM 7422 O O . ARG A 1 944 ? 20.433 25.302 -1.697 1.00 86.81 944 ARG A O 1
ATOM 7429 N N . LEU A 1 945 ? 19.456 23.498 -0.772 1.00 86.81 945 LEU A N 1
ATOM 7430 C CA . LEU A 1 945 ? 18.093 23.810 -1.200 1.00 86.81 945 LEU A CA 1
ATOM 7431 C C . LEU A 1 945 ? 17.610 25.150 -0.638 1.00 86.81 945 LEU A C 1
ATOM 7433 O O . LEU A 1 945 ? 17.184 26.019 -1.394 1.00 86.81 945 LEU A O 1
ATOM 7437 N N . VAL A 1 946 ? 17.732 25.365 0.674 1.00 85.94 946 VAL A N 1
ATOM 7438 C CA . VAL A 1 946 ? 17.312 26.632 1.297 1.00 85.94 946 VAL A CA 1
ATOM 7439 C C . VAL A 1 946 ? 18.127 27.806 0.766 1.00 85.94 946 VAL A C 1
ATOM 7441 O O . VAL A 1 946 ? 17.562 28.861 0.470 1.00 85.94 946 VAL A O 1
ATOM 7444 N N . LEU A 1 947 ? 19.433 27.618 0.569 1.00 86.19 947 LEU A N 1
ATOM 7445 C CA . LEU A 1 947 ? 20.289 28.654 0.004 1.00 86.19 947 LEU A CA 1
ATOM 7446 C C . LEU A 1 947 ? 20.001 28.947 -1.463 1.00 86.19 947 LEU A C 1
ATOM 7448 O O . LEU A 1 947 ? 20.283 30.065 -1.864 1.00 86.19 947 LEU A O 1
ATOM 7452 N N . SER A 1 948 ? 19.417 28.029 -2.238 1.00 84.75 948 SER A N 1
ATOM 7453 C CA . SER A 1 948 ? 19.037 28.295 -3.635 1.00 84.75 948 SER A CA 1
ATOM 7454 C C . SER A 1 948 ? 17.918 29.336 -3.774 1.00 84.75 948 SER A C 1
ATOM 7456 O O . SER A 1 948 ? 17.881 30.063 -4.758 1.00 84.75 948 SER A O 1
ATOM 7458 N N . VAL A 1 949 ? 17.045 29.457 -2.766 1.00 84.88 949 VAL A N 1
ATOM 7459 C CA . VAL A 1 949 ? 15.913 30.405 -2.757 1.00 84.88 949 VAL A CA 1
ATOM 7460 C C . VAL A 1 949 ? 16.186 31.604 -1.843 1.00 84.88 949 VAL A C 1
ATOM 7462 O O . VAL A 1 949 ? 15.758 32.725 -2.113 1.00 84.88 949 VAL A O 1
ATOM 7465 N N . ARG A 1 950 ? 16.891 31.392 -0.725 1.00 82.31 950 ARG A N 1
ATOM 7466 C CA . ARG A 1 950 ? 17.139 32.402 0.314 1.00 82.31 950 ARG A CA 1
ATOM 7467 C C . ARG A 1 950 ? 18.640 32.543 0.587 1.00 82.31 950 ARG A C 1
ATOM 7469 O O . ARG A 1 950 ? 19.114 32.215 1.673 1.00 82.31 950 ARG A O 1
ATOM 7476 N N . HIS A 1 951 ? 19.389 33.100 -0.367 1.00 78.12 951 HIS A N 1
ATOM 7477 C CA . HIS A 1 951 ? 20.850 33.285 -0.266 1.00 78.12 951 HIS A CA 1
ATOM 7478 C C . HIS A 1 951 ? 21.314 34.009 1.018 1.00 78.12 951 HIS A C 1
ATOM 7480 O O . HIS A 1 951 ? 22.377 33.708 1.557 1.00 78.12 951 HIS A O 1
ATOM 7486 N N . GLN A 1 952 ? 20.492 34.916 1.562 1.00 75.69 952 GLN A N 1
ATOM 7487 C CA . GLN A 1 952 ? 20.771 35.663 2.801 1.00 75.69 952 GLN A CA 1
ATOM 7488 C C . GLN A 1 952 ? 20.878 34.776 4.062 1.00 75.69 952 GLN A C 1
ATOM 7490 O O . GLN A 1 952 ? 21.309 35.250 5.109 1.00 75.69 952 GLN A O 1
ATOM 7495 N N . TRP A 1 953 ? 20.501 33.495 3.984 1.00 74.44 953 TRP A N 1
ATOM 7496 C CA . TRP A 1 953 ? 20.518 32.549 5.105 1.00 74.44 953 TRP A CA 1
ATOM 7497 C C . TRP A 1 953 ? 21.801 31.701 5.176 1.00 74.44 953 TRP A C 1
ATOM 7499 O O . TRP A 1 953 ? 21.859 30.750 5.953 1.00 74.44 953 TRP A O 1
ATOM 7509 N N . ALA A 1 954 ? 22.852 32.044 4.419 1.00 71.44 954 ALA A N 1
ATOM 7510 C CA . ALA A 1 954 ? 24.128 31.309 4.378 1.00 71.44 954 ALA A CA 1
ATOM 7511 C C . ALA A 1 954 ? 24.773 31.081 5.758 1.00 71.44 954 ALA A C 1
ATOM 7513 O O . ALA A 1 954 ? 25.348 30.018 6.008 1.00 71.44 954 ALA A O 1
ATOM 7514 N N . SER A 1 955 ? 24.632 32.054 6.663 1.00 74.69 955 SER A N 1
ATOM 7515 C CA . SER A 1 955 ? 25.159 32.013 8.033 1.00 74.69 955 SER A CA 1
ATOM 7516 C C . SER A 1 955 ? 24.255 31.282 9.034 1.00 74.69 955 SER A C 1
ATOM 7518 O O . SER A 1 955 ? 24.658 31.063 10.175 1.00 74.69 955 SER A O 1
ATOM 7520 N N . SER A 1 956 ? 23.037 30.895 8.642 1.00 79.69 956 SER A N 1
ATOM 7521 C CA . SER A 1 956 ? 22.093 30.220 9.536 1.00 79.69 956 SER A CA 1
ATOM 7522 C C . SER A 1 956 ? 22.381 28.720 9.611 1.00 79.69 956 SER A C 1
ATOM 7524 O O . SER A 1 956 ? 22.506 28.040 8.594 1.00 79.69 956 SER A O 1
ATOM 7526 N N . SER A 1 957 ? 22.455 28.183 10.830 1.00 80.19 957 SER A N 1
ATOM 7527 C CA . SER A 1 957 ? 22.617 26.742 11.085 1.00 80.19 957 SER A CA 1
ATOM 7528 C C . SER A 1 957 ? 21.288 25.983 11.148 1.00 80.19 957 SER A C 1
ATOM 7530 O O . SER A 1 957 ? 21.271 24.754 11.137 1.00 80.19 957 SER A O 1
ATOM 7532 N N . THR A 1 958 ? 20.166 26.704 11.216 1.00 84.94 958 THR A N 1
ATOM 7533 C CA . THR A 1 958 ? 18.816 26.142 11.324 1.00 84.94 958 THR A CA 1
ATOM 7534 C C . THR A 1 958 ? 17.790 26.981 10.557 1.00 84.94 958 THR A C 1
ATOM 7536 O O . THR A 1 958 ? 18.034 28.153 10.265 1.00 84.94 958 THR A O 1
ATOM 7539 N N . VAL A 1 959 ? 16.645 26.380 10.225 1.00 85.38 959 VAL A N 1
ATOM 7540 C CA . VAL A 1 959 ? 15.506 27.020 9.553 1.00 85.38 959 VAL A CA 1
ATOM 7541 C C . VAL A 1 959 ? 14.192 26.632 10.227 1.00 85.38 959 VAL A C 1
ATOM 7543 O O . VAL A 1 959 ? 13.999 25.486 10.609 1.00 85.38 959 VAL A O 1
ATOM 7546 N N . GLY A 1 960 ? 13.244 27.557 10.370 1.00 80.75 960 GLY A N 1
ATOM 7547 C CA . GLY A 1 960 ? 11.915 27.207 10.888 1.00 80.75 960 GLY A CA 1
ATOM 7548 C C . GLY A 1 960 ? 11.102 26.389 9.876 1.00 80.75 960 GLY A C 1
ATOM 7549 O O . GLY A 1 960 ? 11.175 26.666 8.678 1.00 80.75 960 GLY A O 1
ATOM 7550 N N . LYS A 1 961 ? 10.259 25.454 10.348 1.00 82.81 961 LYS A N 1
ATOM 7551 C CA . LYS A 1 961 ? 9.336 24.675 9.488 1.00 82.81 961 LYS A CA 1
ATOM 7552 C C . LYS A 1 961 ? 8.539 25.544 8.505 1.00 82.81 961 LYS A C 1
ATOM 7554 O O . LYS A 1 961 ? 8.398 25.173 7.347 1.00 82.81 961 LYS A O 1
ATOM 7559 N N . GLY A 1 962 ? 8.045 26.708 8.942 1.00 81.06 962 GLY A N 1
ATOM 7560 C CA . GLY A 1 962 ? 7.282 27.628 8.085 1.00 81.06 962 GLY A CA 1
ATOM 7561 C C . GLY A 1 962 ? 8.101 28.195 6.923 1.00 81.06 962 GLY A C 1
ATOM 7562 O O . GLY A 1 962 ? 7.647 28.170 5.785 1.00 81.06 962 GLY A O 1
ATOM 7563 N N . VAL A 1 963 ? 9.338 28.618 7.193 1.00 82.88 963 VAL A N 1
ATOM 7564 C CA . VAL A 1 963 ? 10.252 29.131 6.159 1.00 82.88 963 VAL A CA 1
ATOM 7565 C C . VAL A 1 963 ? 10.644 28.014 5.193 1.00 82.88 963 VAL A C 1
ATOM 7567 O O . VAL A 1 963 ? 10.643 28.223 3.984 1.00 82.88 963 VAL A O 1
ATOM 7570 N N . LEU A 1 964 ? 10.918 26.807 5.702 1.00 86.69 964 LEU A N 1
ATOM 7571 C CA . LEU A 1 964 ? 11.193 25.658 4.842 1.00 86.69 964 LEU A CA 1
ATOM 7572 C C . LEU A 1 964 ? 9.978 25.299 3.971 1.00 86.69 964 LEU A C 1
ATOM 7574 O O . LEU A 1 964 ? 10.150 25.018 2.791 1.00 86.69 964 LEU A O 1
ATOM 7578 N N . ARG A 1 965 ? 8.751 25.386 4.506 1.00 88.50 965 ARG A N 1
ATOM 7579 C CA . ARG A 1 965 ? 7.515 25.200 3.729 1.00 88.50 965 ARG A CA 1
ATOM 7580 C C . ARG A 1 965 ? 7.412 26.194 2.574 1.00 88.50 965 ARG A C 1
ATOM 7582 O O . ARG A 1 965 ? 7.027 25.805 1.480 1.00 88.50 965 ARG A O 1
ATOM 7589 N N . GLU A 1 966 ? 7.732 27.465 2.803 1.00 86.81 966 GLU A N 1
ATOM 7590 C CA . GLU A 1 966 ? 7.734 28.490 1.748 1.00 86.81 966 GLU A CA 1
ATOM 7591 C C . GLU A 1 966 ? 8.792 28.221 0.673 1.00 86.81 966 GLU A C 1
ATOM 7593 O O . GLU A 1 966 ? 8.516 28.367 -0.519 1.00 86.81 966 GLU A O 1
ATOM 7598 N N . VAL A 1 967 ? 9.990 27.791 1.082 1.00 87.94 967 VAL A N 1
ATOM 7599 C CA . VAL A 1 967 ? 11.045 27.381 0.146 1.00 87.94 967 VAL A CA 1
ATOM 7600 C C . VAL A 1 967 ? 10.563 26.203 -0.701 1.00 87.94 967 VAL A C 1
ATOM 7602 O O . VAL A 1 967 ? 10.608 26.291 -1.924 1.00 87.94 967 VAL A O 1
ATOM 7605 N N . LEU A 1 968 ? 10.031 25.150 -0.070 1.00 88.75 968 LEU A N 1
ATOM 7606 C CA . LEU A 1 968 ? 9.531 23.956 -0.757 1.00 88.75 968 LEU A CA 1
ATOM 7607 C C . LEU A 1 968 ? 8.367 24.266 -1.700 1.00 88.75 968 LEU A C 1
ATOM 7609 O O . LEU A 1 968 ? 8.354 23.769 -2.816 1.00 88.75 968 LEU A O 1
ATOM 7613 N N . LYS A 1 969 ? 7.432 25.144 -1.320 1.00 89.81 969 LYS A N 1
ATOM 7614 C CA . LYS A 1 969 ? 6.352 25.589 -2.219 1.00 89.81 969 LYS A CA 1
ATOM 7615 C C . LYS A 1 969 ? 6.865 26.285 -3.479 1.00 89.81 969 LYS A C 1
ATOM 7617 O O . LYS A 1 969 ? 6.205 26.213 -4.508 1.00 89.81 969 LYS A O 1
ATOM 7622 N N . THR A 1 970 ? 8.002 26.972 -3.389 1.00 88.75 970 THR A N 1
ATOM 7623 C CA . THR A 1 970 ? 8.610 27.670 -4.530 1.00 88.75 970 THR A CA 1
ATOM 7624 C C . THR A 1 970 ? 9.294 26.694 -5.495 1.00 88.75 970 THR A C 1
ATOM 7626 O O . THR A 1 970 ? 9.209 26.880 -6.703 1.00 88.75 970 THR A O 1
ATOM 7629 N N . VAL A 1 971 ? 9.973 25.666 -4.976 1.00 86.75 971 VAL A N 1
ATOM 7630 C CA . VAL A 1 971 ? 10.834 24.759 -5.771 1.00 86.75 971 VAL A CA 1
ATOM 7631 C C . VAL A 1 971 ? 10.193 23.414 -6.110 1.00 86.75 971 VAL A C 1
ATOM 7633 O O . VAL A 1 971 ? 10.595 22.779 -7.075 1.00 86.75 971 VAL A O 1
ATOM 7636 N N . ASP A 1 972 ? 9.213 22.971 -5.327 1.00 85.81 972 ASP A N 1
ATOM 7637 C CA . ASP A 1 972 ? 8.530 21.682 -5.459 1.00 85.81 972 ASP A CA 1
ATOM 7638 C C . ASP A 1 972 ? 7.043 21.797 -5.055 1.00 85.81 972 ASP A C 1
ATOM 7640 O O . ASP A 1 972 ? 6.603 21.174 -4.082 1.00 85.81 972 ASP A O 1
ATOM 7644 N N . PRO A 1 973 ? 6.240 22.620 -5.762 1.00 82.81 973 PRO A N 1
ATOM 7645 C CA . PRO A 1 973 ? 4.836 22.855 -5.414 1.00 82.81 973 PRO A CA 1
ATOM 7646 C C . PRO A 1 973 ? 3.970 21.587 -5.473 1.00 82.81 973 PRO A C 1
ATOM 7648 O O . PRO A 1 973 ? 2.997 21.483 -4.727 1.00 82.81 973 PRO A O 1
ATOM 7651 N N . GLU A 1 974 ? 4.329 20.617 -6.321 1.00 83.81 974 GLU A N 1
ATOM 7652 C CA . GLU A 1 974 ? 3.609 19.346 -6.488 1.00 83.81 974 GLU A CA 1
ATOM 7653 C C . GLU A 1 974 ? 4.067 18.239 -5.521 1.00 83.81 974 GLU A C 1
ATOM 7655 O O . GLU A 1 974 ? 3.517 17.139 -5.558 1.00 83.81 974 GLU A O 1
ATOM 7660 N N . LYS A 1 975 ? 5.043 18.517 -4.643 1.00 83.44 975 LYS A N 1
ATOM 7661 C CA . LYS A 1 975 ? 5.614 17.569 -3.668 1.00 83.44 975 LYS A CA 1
ATOM 7662 C C . LYS A 1 975 ? 6.232 16.301 -4.274 1.00 83.44 975 LYS A C 1
ATOM 7664 O O . LYS A 1 975 ? 6.137 15.226 -3.683 1.00 83.44 975 LYS A O 1
ATOM 7669 N N . ARG A 1 976 ? 6.843 16.404 -5.456 1.00 76.19 976 ARG A N 1
ATOM 7670 C CA . ARG A 1 976 ? 7.426 15.262 -6.185 1.00 76.19 976 ARG A CA 1
ATOM 7671 C C . ARG A 1 976 ? 8.944 15.192 -6.069 1.00 76.19 976 ARG A C 1
ATOM 7673 O O . ARG A 1 976 ? 9.493 14.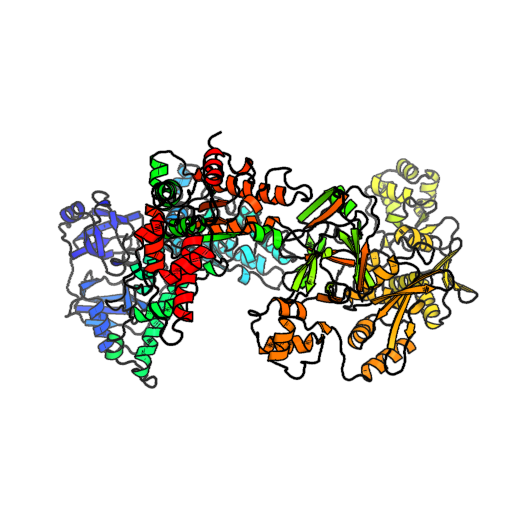096 -6.077 1.00 76.19 976 ARG A O 1
ATOM 7680 N N . LEU A 1 977 ? 9.616 16.339 -5.984 1.00 78.12 977 LEU A N 1
ATOM 7681 C CA . LEU A 1 977 ? 11.078 16.428 -6.059 1.00 78.12 977 LEU A CA 1
ATOM 7682 C C . LEU A 1 977 ? 11.769 16.183 -4.714 1.00 78.12 977 LEU A C 1
ATOM 7684 O O . LEU A 1 977 ? 12.867 15.634 -4.701 1.00 78.12 977 LEU A O 1
ATOM 7688 N N . TYR A 1 978 ? 11.147 16.590 -3.600 1.00 83.00 978 TYR A N 1
ATOM 7689 C CA . TYR A 1 978 ? 11.742 16.492 -2.259 1.00 83.00 978 TYR A CA 1
ATOM 7690 C C . TYR A 1 978 ? 10.765 15.933 -1.204 1.00 83.00 978 TYR A C 1
ATOM 7692 O O . TYR A 1 978 ? 10.479 16.608 -0.201 1.00 83.00 978 TYR A O 1
ATOM 7700 N N . PRO A 1 979 ? 10.216 14.718 -1.399 1.00 78.31 979 PRO A N 1
ATOM 7701 C CA . PRO A 1 979 ? 9.228 14.128 -0.490 1.00 78.31 979 PRO A CA 1
ATOM 7702 C C . PRO A 1 979 ? 9.732 14.019 0.961 1.00 78.31 979 PRO A C 1
ATOM 7704 O O . PRO A 1 979 ? 8.973 14.242 1.905 1.00 78.31 979 PRO A O 1
ATOM 7707 N N . GLU A 1 980 ? 11.026 13.778 1.171 1.00 78.56 980 GLU A N 1
ATOM 7708 C CA . GLU A 1 980 ? 11.660 13.692 2.488 1.00 78.56 980 GLU A CA 1
ATOM 7709 C C . GLU A 1 980 ? 11.647 15.021 3.265 1.00 78.56 980 GLU A C 1
ATOM 7711 O O . GLU A 1 980 ? 11.565 15.025 4.497 1.00 78.56 980 GLU A O 1
ATOM 7716 N N . TYR A 1 981 ? 11.682 16.165 2.574 1.00 87.38 981 TYR A N 1
ATOM 7717 C CA . TYR A 1 981 ? 11.602 17.485 3.207 1.00 87.38 981 TYR A CA 1
ATOM 7718 C C . TYR A 1 981 ? 10.156 17.921 3.424 1.00 87.38 981 TYR A C 1
ATOM 7720 O O . TYR A 1 981 ? 9.856 18.543 4.447 1.00 87.38 981 TYR A O 1
ATOM 7728 N N . TRP A 1 982 ? 9.241 17.527 2.535 1.00 85.75 982 TRP A N 1
ATOM 7729 C CA . TRP A 1 982 ? 7.806 17.658 2.786 1.00 85.75 982 TRP A CA 1
ATOM 7730 C C . TRP A 1 982 ? 7.378 16.867 4.025 1.00 85.75 982 TRP A C 1
ATOM 7732 O O . TRP A 1 982 ? 6.660 17.412 4.863 1.00 85.75 982 TRP A O 1
ATOM 7742 N N . ARG A 1 983 ? 7.917 15.656 4.219 1.00 85.00 983 ARG A N 1
ATOM 7743 C CA . ARG A 1 983 ? 7.724 14.834 5.426 1.00 85.00 983 ARG A CA 1
ATOM 7744 C C . ARG A 1 983 ? 8.168 15.543 6.712 1.00 85.00 983 ARG A C 1
ATOM 7746 O O . ARG A 1 983 ? 7.469 15.496 7.719 1.00 85.00 983 ARG A O 1
ATOM 7753 N N . LEU A 1 984 ? 9.294 16.263 6.693 1.00 83.56 984 LEU A N 1
ATOM 7754 C CA . LEU A 1 984 ? 9.756 17.056 7.847 1.00 83.56 984 LEU A CA 1
ATOM 7755 C C . LEU A 1 984 ? 8.813 18.216 8.196 1.00 83.56 984 LEU A C 1
ATOM 7757 O O . LEU A 1 984 ? 8.660 18.576 9.368 1.00 83.56 984 LEU A O 1
ATOM 7761 N N . VAL A 1 985 ? 8.221 18.841 7.180 1.00 85.62 985 VAL A N 1
ATOM 7762 C CA . VAL A 1 985 ? 7.426 20.064 7.324 1.00 85.62 985 VAL A CA 1
ATOM 7763 C C . VAL A 1 985 ? 5.962 19.767 7.650 1.00 85.62 985 VAL A C 1
ATOM 7765 O O . VAL A 1 985 ? 5.394 20.430 8.521 1.00 85.62 985 VAL A O 1
ATOM 7768 N N . ASP A 1 986 ? 5.360 18.797 6.964 1.00 85.75 986 ASP A N 1
ATOM 7769 C CA . ASP A 1 986 ? 3.942 18.442 7.084 1.00 85.75 986 ASP A CA 1
ATOM 7770 C C . ASP A 1 986 ? 3.686 17.270 8.042 1.00 85.75 986 ASP A C 1
ATOM 7772 O O . ASP A 1 986 ? 2.550 17.098 8.489 1.00 85.75 986 ASP A O 1
ATOM 7776 N N . GLY A 1 987 ? 4.723 16.497 8.372 1.00 85.62 987 GLY A N 1
ATOM 7777 C CA . GLY A 1 987 ? 4.664 15.415 9.346 1.00 85.62 987 GLY A CA 1
ATOM 7778 C C . GLY A 1 987 ? 4.860 15.874 10.794 1.00 85.62 987 GLY A C 1
ATOM 7779 O O . GLY A 1 987 ? 5.317 16.987 11.097 1.00 85.62 987 GLY A O 1
ATOM 7780 N N . ASP A 1 988 ? 4.588 14.948 11.706 1.00 87.06 988 ASP A N 1
ATOM 7781 C CA . ASP A 1 988 ? 4.694 15.095 13.155 1.00 87.06 988 ASP A CA 1
ATOM 7782 C C . ASP A 1 988 ? 6.126 14.853 13.663 1.00 87.06 988 ASP A C 1
ATOM 7784 O O . ASP A 1 988 ? 6.316 14.439 14.803 1.00 87.06 988 ASP A O 1
ATOM 7788 N N . ILE A 1 989 ? 7.154 15.146 12.864 1.00 86.12 989 ILE A N 1
ATOM 7789 C CA . ILE A 1 989 ? 8.562 14.896 13.211 1.00 86.12 989 ILE A CA 1
ATOM 7790 C C . ILE A 1 989 ? 9.192 16.118 13.896 1.00 86.12 989 ILE A C 1
ATOM 7792 O O . ILE A 1 989 ? 9.102 17.247 13.401 1.00 86.12 989 ILE A O 1
ATOM 7796 N N . TYR A 1 990 ? 9.883 15.888 15.010 1.00 86.56 990 TYR A N 1
ATOM 7797 C CA . TYR A 1 990 ? 10.825 16.812 15.640 1.00 86.56 990 TYR A CA 1
ATOM 7798 C C . TYR A 1 990 ? 12.227 16.196 15.610 1.00 86.56 990 TYR A C 1
ATOM 7800 O O . TYR A 1 990 ? 12.396 15.023 15.921 1.00 86.56 990 TYR A O 1
ATOM 7808 N N . LEU A 1 991 ? 13.232 16.979 15.218 1.00 87.44 991 LEU A N 1
ATOM 7809 C CA . LEU A 1 991 ? 14.620 16.522 15.151 1.00 87.44 991 LEU A CA 1
ATOM 7810 C C . LEU A 1 991 ? 15.347 16.902 16.435 1.00 87.44 991 LEU A C 1
ATOM 7812 O O . LEU A 1 991 ? 15.618 18.077 16.687 1.00 87.44 991 LEU A O 1
ATOM 7816 N N . ASP A 1 992 ? 15.653 15.896 17.239 1.00 86.50 992 ASP A N 1
ATOM 7817 C CA . ASP A 1 992 ? 16.242 16.044 18.557 1.00 86.50 992 ASP A CA 1
ATOM 7818 C C . ASP A 1 992 ? 17.737 15.737 18.512 1.00 86.50 992 ASP A C 1
ATOM 7820 O O . ASP A 1 992 ? 18.169 14.680 18.061 1.00 86.50 992 ASP A O 1
ATOM 7824 N N . LYS A 1 993 ? 18.555 16.700 18.925 1.00 89.44 993 LYS A N 1
ATOM 7825 C CA . LYS A 1 993 ? 20.009 16.622 18.775 1.00 89.44 993 LYS A CA 1
ATOM 7826 C C . LYS A 1 993 ? 20.609 15.641 19.777 1.00 89.44 993 LYS A C 1
ATOM 7828 O O . LYS A 1 993 ? 20.315 15.749 20.964 1.00 89.44 993 LYS A O 1
ATOM 7833 N N . VAL A 1 994 ? 21.495 14.756 19.334 1.00 89.81 994 VAL A N 1
ATOM 7834 C CA . VAL A 1 994 ? 22.241 13.849 20.218 1.00 89.81 994 VAL A CA 1
ATOM 7835 C C . VAL A 1 994 ? 23.272 14.648 21.015 1.00 89.81 994 VAL A C 1
ATOM 7837 O O . VAL A 1 994 ? 24.015 15.449 20.446 1.00 89.81 994 VAL A O 1
ATOM 7840 N N . THR A 1 995 ? 23.314 14.458 22.333 1.00 90.31 995 THR A N 1
ATOM 7841 C CA . THR A 1 995 ? 24.232 15.169 23.242 1.00 90.31 995 THR A CA 1
ATOM 7842 C C . THR A 1 995 ? 25.265 14.266 23.893 1.00 90.31 995 THR A C 1
ATOM 7844 O O . THR A 1 995 ? 26.355 14.734 24.196 1.00 90.31 995 THR A O 1
ATOM 7847 N N . GLU A 1 996 ? 24.933 12.999 24.130 1.00 90.69 996 GLU A N 1
ATOM 7848 C CA . GLU A 1 996 ? 25.810 12.044 24.812 1.00 90.69 996 GLU A CA 1
ATOM 7849 C C . GLU A 1 996 ? 25.445 10.625 24.362 1.00 90.69 996 GLU A C 1
ATOM 7851 O O . GLU A 1 996 ? 24.270 10.336 24.142 1.00 90.69 996 GLU A O 1
ATOM 7856 N N . ILE A 1 997 ? 26.440 9.751 24.222 1.00 90.88 997 ILE A N 1
ATOM 7857 C CA . ILE A 1 997 ? 26.263 8.313 23.990 1.00 90.88 997 ILE A CA 1
ATOM 7858 C C . ILE A 1 997 ? 27.174 7.606 24.985 1.00 90.88 997 ILE A C 1
ATOM 7860 O O . ILE A 1 997 ? 28.363 7.921 25.055 1.00 90.88 997 ILE A O 1
ATOM 7864 N N . ARG A 1 998 ? 26.625 6.681 25.771 1.00 90.75 998 ARG A N 1
ATOM 7865 C CA . ARG A 1 998 ? 27.384 5.941 26.785 1.00 90.75 998 ARG A CA 1
ATOM 7866 C C . ARG A 1 998 ? 26.987 4.478 26.825 1.00 90.75 998 ARG A C 1
ATOM 7868 O O . ARG A 1 998 ? 25.834 4.145 26.583 1.00 90.75 998 ARG A O 1
ATOM 7875 N N . GLU A 1 999 ? 27.928 3.618 27.173 1.00 88.81 999 GLU A N 1
ATOM 7876 C CA . GLU A 1 999 ? 27.669 2.196 27.373 1.00 88.81 999 GLU A CA 1
ATOM 7877 C C . GLU A 1 999 ? 26.974 1.947 28.721 1.00 88.81 999 GLU A C 1
ATOM 7879 O O . GLU A 1 999 ? 27.313 2.571 29.731 1.00 88.81 999 GLU A O 1
ATOM 7884 N N . VAL A 1 1000 ? 25.985 1.052 28.734 1.00 85.12 1000 VAL A N 1
ATOM 7885 C CA . VAL A 1 1000 ? 25.207 0.682 29.923 1.00 85.12 1000 VAL A CA 1
ATOM 7886 C C . VAL A 1 1000 ? 25.337 -0.821 30.173 1.00 85.12 1000 VAL A C 1
ATOM 7888 O O . VAL A 1 1000 ? 25.168 -1.605 29.238 1.00 85.12 1000 VAL A O 1
ATOM 7891 N N . PRO A 1 1001 ? 25.605 -1.254 31.421 1.00 79.38 1001 PRO A N 1
ATOM 7892 C CA . PRO A 1 1001 ? 25.677 -2.672 31.746 1.00 79.38 1001 PRO A CA 1
ATOM 7893 C C . PRO A 1 1001 ? 24.315 -3.344 31.541 1.00 79.38 1001 PRO A C 1
ATOM 7895 O O . PRO A 1 1001 ? 23.288 -2.842 32.003 1.00 79.38 1001 PRO A O 1
ATOM 7898 N N . TYR A 1 1002 ? 24.316 -4.500 30.878 1.00 80.38 1002 TYR A N 1
ATOM 7899 C CA . TYR A 1 1002 ? 23.124 -5.303 30.633 1.00 80.38 1002 TYR A CA 1
ATOM 7900 C C . TYR A 1 1002 ? 23.387 -6.763 31.001 1.00 80.38 1002 TYR A C 1
ATOM 7902 O O . TYR A 1 1002 ? 24.282 -7.397 30.450 1.00 80.38 1002 TYR A O 1
ATOM 7910 N N . ASN A 1 1003 ? 22.600 -7.284 31.945 1.00 70.06 1003 ASN A N 1
ATOM 7911 C CA . ASN A 1 1003 ? 22.744 -8.645 32.474 1.00 70.06 1003 ASN A CA 1
ATOM 7912 C C . ASN A 1 1003 ? 21.790 -9.653 31.805 1.00 70.06 1003 ASN A C 1
ATOM 7914 O O . ASN A 1 1003 ? 21.728 -10.805 32.230 1.00 70.06 1003 ASN A O 1
ATOM 7918 N N . GLY A 1 1004 ? 21.001 -9.223 30.815 1.00 71.50 1004 GLY A N 1
ATOM 7919 C CA . GLY A 1 1004 ? 20.070 -10.099 30.109 1.00 71.50 1004 GLY A CA 1
ATOM 7920 C C . GLY A 1 1004 ? 20.764 -10.920 29.025 1.00 71.50 1004 GLY A C 1
ATOM 7921 O O . GLY A 1 1004 ? 21.653 -10.437 28.330 1.00 71.50 1004 GLY A O 1
ATOM 7922 N N . GLU A 1 1005 ? 20.327 -12.168 28.860 1.00 77.69 1005 GLU A N 1
ATOM 7923 C CA . GLU A 1 1005 ? 20.824 -13.058 27.801 1.00 77.69 1005 GLU A CA 1
ATOM 7924 C C . GLU A 1 1005 ? 20.235 -12.706 26.421 1.00 77.69 1005 GLU A C 1
ATOM 7926 O O . GLU A 1 1005 ? 20.813 -13.070 25.399 1.00 77.69 1005 GLU A O 1
ATOM 7931 N N . TYR A 1 1006 ? 19.111 -11.981 26.375 1.00 80.00 1006 TYR A N 1
ATOM 7932 C CA . TYR A 1 1006 ? 18.363 -11.697 25.150 1.00 80.00 1006 TYR A CA 1
ATOM 7933 C C . TYR A 1 1006 ? 18.055 -10.208 24.978 1.00 80.00 1006 TYR A C 1
ATOM 7935 O O . TYR A 1 1006 ? 17.872 -9.493 25.956 1.00 80.00 1006 TYR A O 1
ATOM 7943 N N . VAL A 1 1007 ? 17.940 -9.772 23.729 1.00 80.50 1007 VAL A N 1
ATOM 7944 C CA . VAL A 1 1007 ? 17.420 -8.475 23.290 1.00 80.50 1007 VAL A CA 1
ATOM 7945 C C . VAL A 1 1007 ? 16.212 -8.699 22.374 1.00 80.50 1007 VAL A C 1
ATOM 7947 O O . VAL A 1 1007 ? 16.045 -9.780 21.807 1.00 80.50 1007 VAL A O 1
ATOM 7950 N N . TYR A 1 1008 ? 15.337 -7.705 22.277 1.00 76.94 1008 TYR A N 1
ATOM 7951 C CA . TYR A 1 1008 ? 13.983 -7.840 21.745 1.00 76.94 1008 TYR A CA 1
ATOM 7952 C C . TYR A 1 1008 ? 13.710 -6.810 20.661 1.00 76.94 1008 TYR A C 1
ATOM 7954 O O . TYR A 1 1008 ? 14.103 -5.658 20.798 1.00 76.94 1008 TYR A O 1
ATOM 7962 N N . ASP A 1 1009 ? 12.994 -7.191 19.616 1.00 74.19 1009 ASP A N 1
ATOM 7963 C CA . ASP A 1 1009 ? 12.592 -6.273 18.558 1.00 74.19 1009 ASP A CA 1
ATOM 7964 C C . ASP A 1 1009 ? 11.143 -6.523 18.136 1.00 74.19 1009 ASP A C 1
ATOM 7966 O O . ASP A 1 1009 ? 10.580 -7.601 18.348 1.00 74.19 1009 ASP A O 1
ATOM 7970 N N . ILE A 1 1010 ? 10.521 -5.493 17.575 1.00 70.06 1010 ILE A N 1
ATOM 7971 C CA . ILE A 1 1010 ? 9.134 -5.501 17.130 1.00 70.06 1010 ILE A CA 1
ATOM 7972 C C . ILE A 1 1010 ? 9.067 -4.851 15.754 1.00 70.06 1010 ILE A C 1
ATOM 7974 O O . ILE A 1 1010 ? 9.514 -3.724 15.553 1.00 70.06 1010 ILE A O 1
ATOM 7978 N N . SER A 1 1011 ? 8.431 -5.539 14.810 1.00 69.00 1011 SER A N 1
ATOM 7979 C CA . SER A 1 1011 ? 8.126 -4.966 13.499 1.00 69.00 1011 SER A CA 1
ATOM 7980 C C . SER A 1 1011 ? 6.678 -4.497 13.419 1.00 69.00 1011 SER A C 1
ATOM 7982 O O . SER A 1 1011 ? 5.775 -5.125 13.971 1.00 69.00 1011 SER A O 1
ATOM 7984 N N . VAL A 1 1012 ? 6.462 -3.414 12.677 1.00 66.88 1012 VAL A N 1
ATOM 7985 C CA . VAL A 1 1012 ? 5.149 -2.937 12.214 1.00 66.88 1012 VAL A CA 1
ATOM 7986 C C . VAL A 1 1012 ? 5.077 -3.036 10.689 1.00 66.88 1012 VAL A C 1
ATOM 7988 O O . VAL A 1 1012 ? 5.979 -3.588 10.052 1.00 66.88 1012 VAL A O 1
ATOM 7991 N N . ASN A 1 1013 ? 4.010 -2.498 10.087 1.00 60.09 1013 ASN A N 1
ATOM 7992 C CA . ASN A 1 1013 ? 3.871 -2.419 8.636 1.00 60.09 1013 ASN A CA 1
ATOM 7993 C C . ASN A 1 1013 ? 5.177 -1.905 7.986 1.00 60.09 1013 ASN A C 1
ATOM 7995 O O . ASN A 1 1013 ? 5.731 -0.908 8.450 1.00 60.09 1013 ASN A O 1
ATOM 7999 N N . PRO A 1 1014 ? 5.661 -2.525 6.895 1.00 52.28 1014 PRO A N 1
ATOM 8000 C CA . PRO A 1 1014 ? 6.960 -2.188 6.321 1.00 52.28 1014 PRO A CA 1
ATOM 8001 C C . PRO A 1 1014 ? 7.138 -0.736 5.842 1.00 52.28 1014 PRO A C 1
ATOM 8003 O O . PRO A 1 1014 ? 8.262 -0.353 5.525 1.00 52.28 1014 PRO A O 1
ATOM 8006 N N . SER A 1 1015 ? 6.071 0.063 5.705 1.00 56.12 1015 SER A N 1
ATOM 8007 C CA . SER A 1 1015 ? 6.148 1.502 5.387 1.00 56.12 1015 SER A CA 1
ATOM 8008 C C . SER A 1 1015 ? 6.236 2.420 6.611 1.00 56.12 1015 SER A C 1
ATOM 8010 O O . SER A 1 1015 ? 6.194 3.641 6.456 1.00 56.12 1015 SER A O 1
ATOM 8012 N N . GLU A 1 1016 ? 6.297 1.859 7.816 1.00 62.25 1016 GLU A N 1
ATOM 8013 C CA . GLU A 1 1016 ? 6.161 2.590 9.072 1.00 62.25 1016 GLU A CA 1
ATOM 8014 C C . GLU A 1 1016 ? 7.383 2.410 9.976 1.00 62.25 1016 GLU A C 1
ATOM 8016 O O . GLU A 1 1016 ? 7.984 1.340 10.018 1.00 62.25 1016 GLU A O 1
ATOM 8021 N N . ASN A 1 1017 ? 7.737 3.461 10.722 1.00 67.12 1017 ASN A N 1
ATOM 8022 C CA . ASN A 1 1017 ? 8.826 3.420 11.705 1.00 67.12 1017 ASN A CA 1
ATOM 8023 C C . ASN A 1 1017 ? 8.245 3.424 13.117 1.00 67.12 1017 ASN A C 1
ATOM 8025 O O . ASN A 1 1017 ? 7.557 4.378 13.488 1.00 67.12 1017 ASN A O 1
ATOM 8029 N N . PHE A 1 1018 ? 8.526 2.388 13.902 1.00 71.19 1018 PHE A N 1
ATOM 8030 C CA . PHE A 1 1018 ? 8.010 2.254 15.259 1.00 71.19 1018 PHE A CA 1
ATOM 8031 C C . PHE A 1 1018 ? 8.525 3.376 16.181 1.00 71.19 1018 PHE A C 1
ATOM 8033 O O . PHE A 1 1018 ? 9.707 3.717 16.195 1.00 71.19 1018 PHE A O 1
ATOM 8040 N N . VAL A 1 1019 ? 7.626 3.963 16.970 1.00 72.56 1019 VAL A N 1
ATOM 8041 C CA . VAL A 1 1019 ? 7.927 4.933 18.024 1.00 72.56 1019 VAL A CA 1
ATOM 8042 C C . VAL A 1 1019 ? 7.960 4.208 19.366 1.00 72.56 1019 VAL A C 1
ATOM 8044 O O . VAL A 1 1019 ? 6.918 3.868 19.927 1.00 72.56 1019 VAL A O 1
ATOM 8047 N N . ALA A 1 1020 ? 9.151 4.016 19.918 1.00 62.16 1020 ALA A N 1
ATOM 8048 C CA . ALA A 1 1020 ? 9.322 3.287 21.159 1.00 62.16 1020 ALA A CA 1
ATOM 8049 C C . ALA A 1 1020 ? 9.384 4.181 22.394 1.00 62.16 1020 ALA A C 1
ATOM 8051 O O . ALA A 1 1020 ? 10.235 5.066 22.541 1.00 62.16 1020 ALA A O 1
ATOM 8052 N N . GLY A 1 1021 ? 8.511 3.842 23.340 1.00 56.88 1021 GLY A N 1
ATOM 8053 C CA . GLY A 1 1021 ? 8.565 4.323 24.710 1.00 56.88 1021 GLY A CA 1
ATOM 8054 C C . GLY A 1 1021 ? 8.680 5.843 24.835 1.00 56.88 1021 GLY A C 1
ATOM 8055 O O . GLY A 1 1021 ? 8.296 6.632 23.972 1.00 56.88 1021 GLY A O 1
ATOM 8056 N N . PHE A 1 1022 ? 9.222 6.265 25.966 1.00 55.00 1022 PHE A N 1
ATOM 8057 C CA . PHE A 1 1022 ? 9.432 7.669 26.313 1.00 55.00 1022 PHE A CA 1
ATOM 8058 C C . PHE A 1 1022 ? 10.752 8.236 25.756 1.00 55.00 1022 PHE A C 1
ATOM 8060 O O . PHE A 1 1022 ? 11.084 9.397 26.011 1.00 55.00 1022 PHE A O 1
ATOM 8067 N N . GLY A 1 1023 ? 11.504 7.413 25.012 1.00 47.22 1023 GLY A N 1
ATOM 8068 C CA . GLY A 1 1023 ? 12.892 7.640 24.624 1.00 47.22 1023 GLY A CA 1
ATOM 8069 C C . GLY A 1 1023 ? 13.129 7.956 23.145 1.00 47.22 1023 GLY A C 1
ATOM 8070 O O . GLY A 1 1023 ? 13.878 8.891 22.880 1.00 47.22 1023 GLY A O 1
ATOM 8071 N N . GLY A 1 1024 ? 12.546 7.249 22.166 1.00 46.75 1024 GLY A N 1
ATOM 8072 C CA . GLY A 1 1024 ? 12.966 7.414 20.760 1.00 46.75 1024 GLY A CA 1
ATOM 8073 C C . GLY A 1 1024 ? 12.312 6.477 19.739 1.00 46.75 1024 GLY A C 1
ATOM 8074 O O . GLY A 1 1024 ? 11.439 5.692 20.067 1.00 46.75 1024 GLY A O 1
ATOM 8075 N N . VAL A 1 1025 ? 12.695 6.613 18.468 1.00 52.81 1025 VAL A N 1
ATOM 8076 C CA . VAL A 1 1025 ? 12.058 5.984 17.289 1.00 52.81 1025 VAL A CA 1
ATOM 8077 C C . VAL A 1 1025 ? 13.031 4.989 16.657 1.00 52.81 1025 VAL A C 1
ATOM 8079 O O . VAL A 1 1025 ? 14.195 5.341 16.457 1.00 52.81 1025 VAL A O 1
ATOM 8082 N N . PHE A 1 1026 ? 12.559 3.790 16.307 1.00 56.53 1026 PHE A N 1
ATOM 8083 C CA . PHE A 1 1026 ? 13.378 2.658 15.853 1.00 56.53 1026 PHE A CA 1
ATOM 8084 C C . PHE A 1 1026 ? 12.892 2.076 14.507 1.00 56.53 1026 PHE A C 1
ATOM 8086 O O . PHE A 1 1026 ? 11.691 2.059 14.225 1.00 56.53 1026 PHE A O 1
ATOM 8093 N N . ALA A 1 1027 ? 13.830 1.619 13.664 1.00 49.53 1027 ALA A N 1
ATOM 8094 C CA . ALA A 1 1027 ? 13.604 0.898 12.395 1.00 49.53 1027 ALA A CA 1
ATOM 8095 C C . ALA A 1 1027 ? 14.740 -0.144 12.202 1.00 49.53 1027 ALA A C 1
ATOM 8097 O O . ALA A 1 1027 ? 15.850 0.124 12.648 1.00 49.53 1027 ALA A O 1
ATOM 8098 N N . HIS A 1 1028 ? 14.603 -1.309 11.547 1.00 53.66 1028 HIS A N 1
ATOM 8099 C CA . HIS A 1 1028 ? 13.912 -1.623 10.285 1.00 53.66 1028 HIS A CA 1
ATOM 8100 C C . HIS A 1 1028 ? 13.761 -3.156 10.053 1.00 53.66 1028 HIS A C 1
ATOM 8102 O O . HIS A 1 1028 ? 14.446 -3.949 10.685 1.00 53.66 1028 HIS A O 1
ATOM 8108 N N . ASN A 1 1029 ? 12.941 -3.558 9.065 1.00 48.59 1029 ASN A N 1
ATOM 8109 C CA . ASN A 1 1029 ? 12.641 -4.939 8.643 1.00 48.59 1029 ASN A CA 1
ATOM 8110 C C . ASN A 1 1029 ? 13.389 -5.332 7.333 1.00 48.59 1029 ASN A C 1
ATOM 8112 O O . ASN A 1 1029 ? 13.095 -4.778 6.267 1.00 48.59 1029 ASN A O 1
ATOM 8116 N N . SER A 1 1030 ? 14.374 -6.243 7.381 1.00 49.94 1030 SER A N 1
ATOM 8117 C CA . SER A 1 1030 ? 15.269 -6.584 6.244 1.00 49.94 1030 SER A CA 1
ATOM 8118 C C . SER A 1 1030 ? 14.644 -7.498 5.165 1.00 49.94 1030 SER A C 1
ATOM 8120 O O . SER A 1 1030 ? 15.150 -7.566 4.046 1.00 49.94 1030 SER A O 1
ATOM 8122 N N . GLU A 1 1031 ? 13.525 -8.179 5.450 1.00 53.38 1031 GLU A N 1
ATOM 8123 C CA . GLU A 1 1031 ? 12.892 -9.172 4.551 1.00 53.38 1031 GLU A CA 1
ATOM 8124 C C . GLU A 1 1031 ? 12.138 -8.558 3.358 1.00 53.38 1031 GLU A C 1
ATOM 8126 O O . GLU A 1 1031 ? 11.972 -9.194 2.310 1.00 53.38 1031 GLU A O 1
ATOM 8131 N N . ARG A 1 1032 ? 11.681 -7.305 3.499 1.00 52.84 1032 ARG A N 1
ATOM 8132 C CA . ARG A 1 1032 ? 10.862 -6.602 2.495 1.00 52.84 1032 ARG A CA 1
ATOM 8133 C C . ARG A 1 1032 ? 11.557 -6.529 1.132 1.00 52.84 1032 ARG A C 1
ATOM 8135 O O . ARG A 1 1032 ? 10.896 -6.667 0.106 1.00 52.84 1032 ARG A O 1
ATOM 8142 N N . ALA A 1 1033 ? 12.876 -6.335 1.118 1.00 57.84 1033 ALA A N 1
ATOM 8143 C CA . ALA A 1 1033 ? 13.637 -6.094 -0.104 1.00 57.84 1033 ALA A CA 1
ATOM 8144 C C . ALA A 1 1033 ? 13.562 -7.277 -1.082 1.00 57.84 1033 ALA A C 1
ATOM 8146 O O . ALA A 1 1033 ? 13.274 -7.074 -2.260 1.00 57.84 1033 ALA A O 1
ATOM 8147 N N . ILE A 1 1034 ? 13.743 -8.509 -0.588 1.00 69.12 1034 ILE A N 1
ATOM 8148 C CA . ILE A 1 1034 ? 13.707 -9.713 -1.430 1.00 69.12 1034 ILE A CA 1
ATOM 8149 C C . ILE A 1 1034 ? 12.301 -9.933 -1.999 1.00 69.12 1034 ILE A C 1
ATOM 8151 O O . ILE A 1 1034 ? 12.158 -10.105 -3.208 1.00 69.12 1034 ILE A O 1
ATOM 8155 N N . ARG A 1 1035 ? 11.247 -9.851 -1.172 1.00 66.25 1035 ARG A N 1
ATOM 8156 C CA . ARG A 1 1035 ? 9.859 -10.005 -1.659 1.00 66.25 1035 ARG A CA 1
ATOM 8157 C C . ARG A 1 1035 ? 9.512 -8.970 -2.721 1.00 66.25 1035 ARG A C 1
ATOM 8159 O O . ARG A 1 1035 ? 8.835 -9.274 -3.702 1.00 66.25 1035 ARG A O 1
ATOM 8166 N N . GLU A 1 1036 ? 9.963 -7.736 -2.525 1.00 62.28 1036 GLU A N 1
ATOM 8167 C CA . GLU A 1 1036 ? 9.681 -6.636 -3.438 1.00 62.28 1036 GLU A CA 1
ATOM 8168 C C . GLU A 1 1036 ? 10.433 -6.785 -4.770 1.00 62.28 1036 GLU A C 1
ATOM 8170 O O . GLU A 1 1036 ? 9.840 -6.536 -5.818 1.00 62.28 1036 GLU A O 1
ATOM 8175 N N . ILE A 1 1037 ? 11.675 -7.281 -4.751 1.00 72.69 1037 ILE A N 1
ATOM 8176 C CA . ILE A 1 1037 ? 12.449 -7.646 -5.949 1.00 72.69 1037 ILE A CA 1
ATOM 8177 C C . ILE A 1 1037 ? 11.719 -8.706 -6.782 1.00 72.69 1037 ILE A C 1
ATOM 8179 O O . ILE A 1 1037 ? 11.471 -8.494 -7.969 1.00 72.69 1037 ILE A O 1
ATOM 8183 N N . PHE A 1 1038 ? 11.326 -9.827 -6.172 1.00 74.94 1038 PHE A N 1
ATOM 8184 C CA . PHE A 1 1038 ? 10.660 -10.900 -6.912 1.00 74.94 1038 PHE A CA 1
ATOM 8185 C C . PHE A 1 1038 ? 9.248 -10.494 -7.354 1.00 74.94 1038 PHE A C 1
ATOM 8187 O O . PHE A 1 1038 ? 8.811 -10.872 -8.438 1.00 74.94 1038 PHE A O 1
ATOM 8194 N N . ARG A 1 1039 ? 8.548 -9.639 -6.590 1.00 70.19 1039 ARG A N 1
ATOM 8195 C CA . ARG A 1 1039 ? 7.283 -9.024 -7.034 1.00 70.19 1039 ARG A CA 1
ATOM 8196 C C . ARG A 1 1039 ? 7.483 -8.180 -8.293 1.00 70.19 1039 ARG A C 1
ATOM 8198 O O . ARG A 1 1039 ? 6.696 -8.307 -9.225 1.00 70.19 1039 ARG A O 1
ATOM 8205 N N . LYS A 1 1040 ? 8.527 -7.350 -8.327 1.00 67.19 1040 LYS A N 1
ATOM 8206 C CA . LYS A 1 1040 ? 8.883 -6.526 -9.490 1.00 67.19 1040 LYS A CA 1
ATOM 8207 C C . LYS A 1 1040 ? 9.223 -7.383 -10.709 1.00 67.19 1040 LYS A C 1
ATOM 8209 O O . LYS A 1 1040 ? 8.715 -7.112 -11.790 1.00 67.19 1040 LYS A O 1
ATOM 8214 N N . ALA A 1 1041 ? 9.999 -8.449 -10.517 1.00 73.88 1041 ALA A N 1
ATOM 8215 C CA . ALA A 1 1041 ? 10.328 -9.403 -11.574 1.00 73.88 1041 ALA A CA 1
ATOM 8216 C C . ALA A 1 1041 ? 9.083 -10.069 -12.173 1.00 73.88 1041 ALA A C 1
ATOM 8218 O O . ALA A 1 1041 ? 8.954 -10.133 -13.390 1.00 73.88 1041 ALA A O 1
ATOM 8219 N N . ARG A 1 1042 ? 8.127 -10.477 -11.325 1.00 72.50 1042 ARG A N 1
ATOM 8220 C CA . ARG A 1 1042 ? 6.837 -11.041 -11.758 1.00 72.50 1042 ARG A CA 1
ATOM 8221 C C . ARG A 1 1042 ? 6.025 -10.062 -12.607 1.00 72.50 1042 ARG A C 1
ATOM 8223 O O . ARG A 1 1042 ? 5.490 -10.446 -13.637 1.00 72.50 1042 ARG A O 1
ATOM 8230 N N . MET A 1 1043 ? 5.962 -8.793 -12.205 1.00 62.03 1043 MET A N 1
ATOM 8231 C CA . MET A 1 1043 ? 5.250 -7.753 -12.963 1.00 62.03 1043 MET A CA 1
ATOM 8232 C C . MET A 1 1043 ? 5.917 -7.426 -14.306 1.00 62.03 1043 MET A C 1
ATOM 8234 O O . MET A 1 1043 ? 5.253 -6.929 -15.212 1.00 62.03 1043 MET A O 1
ATOM 8238 N N . ALA A 1 1044 ? 7.219 -7.687 -14.420 1.00 67.88 1044 ALA A N 1
ATOM 8239 C CA . ALA A 1 1044 ? 8.026 -7.404 -15.595 1.00 67.88 1044 ALA A CA 1
ATOM 8240 C C . ALA A 1 1044 ? 8.303 -8.651 -16.457 1.00 67.88 1044 ALA A C 1
ATOM 8242 O O . ALA A 1 1044 ? 9.176 -8.589 -17.315 1.00 67.88 1044 ALA A O 1
ATOM 8243 N N . ALA A 1 1045 ? 7.618 -9.782 -16.263 1.00 72.19 1045 ALA A N 1
ATOM 8244 C CA . ALA A 1 1045 ? 7.860 -10.980 -17.070 1.00 72.19 1045 ALA A CA 1
ATOM 8245 C C . ALA A 1 1045 ? 7.575 -10.725 -18.578 1.00 72.19 1045 ALA A C 1
ATOM 8247 O O . ALA A 1 1045 ? 6.576 -10.071 -18.891 1.00 72.19 1045 ALA A O 1
ATOM 8248 N N . PRO A 1 1046 ? 8.409 -11.209 -19.526 1.00 77.50 1046 PRO A N 1
ATOM 8249 C CA . PRO A 1 1046 ? 9.610 -12.022 -19.329 1.00 77.50 1046 PRO A CA 1
ATOM 8250 C C . PRO A 1 1046 ? 10.768 -11.225 -18.707 1.00 77.50 1046 PRO A C 1
ATOM 8252 O O . PRO A 1 1046 ? 11.135 -10.159 -19.203 1.00 77.50 1046 PRO A O 1
ATOM 8255 N N . ALA A 1 1047 ? 11.345 -11.742 -17.618 1.00 82.75 1047 ALA A N 1
ATOM 8256 C CA . ALA A 1 1047 ? 12.353 -11.028 -16.832 1.00 82.75 1047 ALA A CA 1
ATOM 8257 C C . ALA A 1 1047 ? 13.518 -11.921 -16.391 1.00 82.75 1047 ALA A C 1
ATOM 8259 O O . ALA A 1 1047 ? 13.339 -13.082 -16.020 1.00 82.75 1047 ALA A O 1
ATOM 8260 N N . VAL A 1 1048 ? 14.707 -11.324 -16.361 1.00 87.44 1048 VAL A N 1
ATOM 8261 C CA . VAL A 1 1048 ? 15.938 -11.886 -15.813 1.00 87.44 1048 VAL A CA 1
ATOM 8262 C C . VAL A 1 1048 ? 16.295 -11.126 -14.535 1.00 87.44 1048 VAL A C 1
ATOM 8264 O O . VAL A 1 1048 ? 16.594 -9.930 -14.571 1.00 87.44 1048 VAL A O 1
ATOM 8267 N N . VAL A 1 1049 ? 16.273 -11.823 -13.397 1.00 88.88 1049 VAL A N 1
ATOM 8268 C CA . VAL A 1 1049 ? 16.715 -11.280 -12.103 1.00 88.88 1049 VAL A CA 1
ATOM 8269 C C . VAL A 1 1049 ? 18.179 -11.632 -11.911 1.00 88.88 1049 VAL A C 1
ATOM 8271 O O . VAL A 1 1049 ? 18.503 -12.808 -11.795 1.00 88.88 1049 VAL A O 1
ATOM 8274 N N . PHE A 1 1050 ? 19.057 -10.633 -11.873 1.00 90.81 1050 PHE A N 1
ATOM 8275 C CA . PHE A 1 1050 ? 20.498 -10.820 -11.753 1.00 90.81 1050 PHE A CA 1
ATOM 8276 C C . PHE A 1 1050 ? 21.014 -10.393 -10.374 1.00 90.81 1050 PHE A C 1
ATOM 8278 O O . PHE A 1 1050 ? 21.012 -9.206 -10.040 1.00 90.81 1050 PHE A O 1
ATOM 8285 N N . PHE A 1 1051 ? 21.493 -11.360 -9.592 1.00 89.12 1051 PHE A N 1
ATOM 8286 C CA . PHE A 1 1051 ? 22.189 -11.138 -8.324 1.00 89.12 1051 PHE A CA 1
ATOM 8287 C C . PHE A 1 1051 ? 23.706 -11.122 -8.541 1.00 89.12 1051 PHE A C 1
ATOM 8289 O O . PHE A 1 1051 ? 24.330 -12.175 -8.671 1.00 89.12 1051 PHE A O 1
ATOM 8296 N N . ASP A 1 1052 ? 24.310 -9.937 -8.557 1.00 87.38 1052 ASP A N 1
ATOM 8297 C CA . ASP A 1 1052 ? 25.766 -9.783 -8.570 1.00 87.38 1052 ASP A CA 1
ATOM 8298 C C . ASP A 1 1052 ? 26.327 -9.902 -7.146 1.00 87.38 1052 ASP A C 1
ATOM 8300 O O . ASP A 1 1052 ? 25.705 -9.433 -6.187 1.00 87.38 1052 ASP A O 1
ATOM 8304 N N . GLU A 1 1053 ? 27.502 -10.513 -7.004 1.00 85.25 1053 GLU A N 1
ATOM 8305 C CA . GLU A 1 1053 ? 28.130 -10.817 -5.707 1.00 85.25 1053 GLU A CA 1
ATOM 8306 C C . GLU A 1 1053 ? 27.187 -11.573 -4.748 1.00 85.25 1053 GLU A C 1
ATOM 8308 O O . GLU A 1 1053 ? 26.988 -11.187 -3.591 1.00 85.25 1053 GLU A O 1
ATOM 8313 N N . ILE A 1 1054 ? 26.570 -12.662 -5.227 1.00 86.19 1054 ILE A N 1
ATOM 8314 C CA . ILE A 1 1054 ? 25.614 -13.444 -4.420 1.00 86.19 1054 ILE A CA 1
ATOM 8315 C C . ILE A 1 1054 ? 26.244 -14.037 -3.147 1.00 86.19 1054 ILE A C 1
ATOM 8317 O O . ILE A 1 1054 ? 25.538 -14.269 -2.170 1.00 86.19 1054 ILE A O 1
ATOM 8321 N N . ASP A 1 1055 ? 27.564 -14.217 -3.106 1.00 82.19 1055 ASP A N 1
ATOM 8322 C CA . ASP A 1 1055 ? 28.321 -14.624 -1.914 1.00 82.19 1055 ASP A CA 1
ATOM 8323 C C . ASP A 1 1055 ? 28.209 -13.616 -0.759 1.00 82.19 1055 ASP A C 1
ATOM 8325 O O . ASP A 1 1055 ? 28.248 -13.993 0.414 1.00 82.19 1055 ASP A O 1
ATOM 8329 N N . ALA A 1 1056 ? 27.976 -12.334 -1.058 1.00 75.00 1056 ALA A N 1
ATOM 8330 C CA . ALA A 1 1056 ? 27.661 -11.350 -0.028 1.00 75.00 1056 ALA A CA 1
ATOM 8331 C C . ALA A 1 1056 ? 26.256 -11.568 0.566 1.00 75.00 1056 ALA A C 1
ATOM 8333 O O . ALA A 1 1056 ? 26.067 -11.301 1.758 1.00 75.00 1056 ALA A O 1
ATOM 8334 N N . LEU A 1 1057 ? 25.312 -12.054 -0.258 1.00 73.56 1057 LEU A N 1
ATOM 8335 C CA . LEU A 1 1057 ? 23.903 -12.343 0.058 1.00 73.56 1057 LEU A CA 1
ATOM 8336 C C . LEU A 1 1057 ? 23.676 -13.669 0.765 1.00 73.56 1057 LEU A C 1
ATOM 8338 O O . LEU A 1 1057 ? 22.805 -13.758 1.629 1.00 73.56 1057 LEU A O 1
ATOM 8342 N N . VAL A 1 1058 ? 24.464 -14.680 0.423 1.00 74.69 1058 VAL A N 1
ATOM 8343 C CA . VAL A 1 1058 ? 24.247 -16.046 0.883 1.00 74.69 1058 VAL A CA 1
ATOM 8344 C C . VAL A 1 1058 ? 25.564 -16.676 1.355 1.00 74.69 1058 VAL A C 1
ATOM 8346 O O . VAL A 1 1058 ? 26.048 -17.615 0.725 1.00 74.69 1058 VAL A O 1
ATOM 8349 N N . PRO A 1 1059 ? 26.166 -16.188 2.455 1.00 74.12 1059 PRO A N 1
ATOM 8350 C CA . PRO A 1 1059 ? 27.379 -16.791 3.006 1.00 74.12 1059 PRO A CA 1
ATOM 8351 C C . PRO A 1 1059 ? 27.119 -18.209 3.559 1.00 74.12 1059 PRO A C 1
ATOM 8353 O O . PRO A 1 1059 ? 25.984 -18.511 3.938 1.00 74.12 1059 PRO A O 1
ATOM 8356 N N . PRO A 1 1060 ? 28.146 -19.079 3.694 1.00 71.94 1060 PRO A N 1
ATOM 8357 C CA . PRO A 1 1060 ? 27.976 -20.411 4.267 1.00 71.94 1060 PRO A CA 1
ATOM 8358 C C . PRO A 1 1060 ? 27.483 -20.322 5.715 1.00 71.94 1060 PRO A C 1
ATOM 8360 O O . PRO A 1 1060 ? 27.902 -19.446 6.481 1.00 71.94 1060 PRO A O 1
ATOM 8363 N N . ARG A 1 1061 ? 26.596 -21.240 6.112 1.00 62.34 1061 ARG A N 1
ATOM 8364 C CA . ARG A 1 1061 ? 26.024 -21.261 7.467 1.00 62.34 1061 ARG A CA 1
ATOM 8365 C C . ARG A 1 1061 ? 27.130 -21.341 8.518 1.00 62.34 1061 ARG A C 1
ATOM 8367 O O . ARG A 1 1061 ? 27.981 -22.223 8.461 1.00 62.34 1061 ARG A O 1
ATOM 8374 N N . GLY A 1 1062 ? 27.123 -20.403 9.465 1.00 54.34 1062 GLY A N 1
ATOM 8375 C CA . GLY A 1 1062 ? 28.145 -20.288 10.511 1.00 54.34 1062 GLY A CA 1
ATOM 8376 C C . GLY A 1 1062 ? 29.436 -19.556 10.110 1.00 54.34 1062 GLY A C 1
ATOM 8377 O O . GLY A 1 1062 ? 30.280 -19.335 10.973 1.00 54.34 1062 GLY A O 1
ATOM 8378 N N . ALA A 1 1063 ? 29.602 -19.127 8.850 1.00 49.72 1063 ALA A N 1
ATOM 8379 C CA . ALA A 1 1063 ? 30.830 -18.466 8.384 1.00 49.72 1063 ALA A CA 1
ATOM 8380 C C . ALA A 1 1063 ? 30.967 -16.998 8.841 1.00 49.72 1063 ALA A C 1
ATOM 8382 O O . ALA A 1 1063 ? 32.064 -16.441 8.811 1.00 49.72 1063 ALA A O 1
ATOM 8383 N N . ARG A 1 1064 ? 29.877 -16.366 9.301 1.00 46.34 1064 ARG A N 1
ATOM 8384 C CA . ARG A 1 1064 ? 29.905 -15.053 9.965 1.00 46.34 1064 ARG A CA 1
ATOM 8385 C C . ARG A 1 1064 ? 29.706 -15.224 11.470 1.00 46.34 1064 ARG A C 1
ATOM 8387 O O . ARG A 1 1064 ? 28.586 -15.166 11.971 1.00 46.34 1064 ARG A O 1
ATOM 8394 N N . PHE A 1 1065 ? 30.803 -15.393 12.206 1.00 34.47 1065 PHE A N 1
ATOM 8395 C CA . PHE A 1 1065 ? 30.803 -15.135 13.648 1.00 34.47 1065 PHE A CA 1
ATOM 8396 C C . PHE A 1 1065 ? 30.430 -13.657 13.869 1.00 34.47 1065 PHE A C 1
ATOM 8398 O O . PHE A 1 1065 ? 31.231 -12.774 13.578 1.00 34.47 1065 PHE A O 1
ATOM 8405 N N . GLY A 1 1066 ? 29.202 -13.384 14.329 1.00 40.69 1066 GLY A N 1
ATOM 8406 C CA . GLY A 1 1066 ? 28.734 -12.029 14.665 1.00 40.69 1066 GLY A CA 1
ATOM 8407 C C . GLY A 1 1066 ? 27.465 -11.534 13.956 1.00 40.69 1066 GLY A C 1
ATOM 8408 O O . GLY A 1 1066 ? 27.010 -10.440 14.279 1.00 40.69 1066 GLY A O 1
ATOM 8409 N N . ASP A 1 1067 ? 26.867 -12.307 13.043 1.00 40.38 1067 ASP A N 1
ATOM 8410 C CA . ASP A 1 1067 ? 25.625 -11.924 12.345 1.00 40.38 1067 ASP A CA 1
ATOM 8411 C C . ASP A 1 1067 ? 24.375 -12.411 13.115 1.00 40.38 1067 ASP A C 1
ATOM 8413 O O . ASP A 1 1067 ? 24.313 -13.563 13.542 1.00 40.38 1067 ASP A O 1
ATOM 8417 N N . SER A 1 1068 ? 23.378 -11.547 13.337 1.00 44.25 1068 SER A N 1
ATOM 8418 C CA . SER A 1 1068 ? 22.226 -11.760 14.244 1.00 44.25 1068 SER A CA 1
ATOM 8419 C C . SER A 1 1068 ? 21.119 -12.676 13.688 1.00 44.25 1068 SER A C 1
ATOM 8421 O O . SER A 1 1068 ? 19.959 -12.561 14.083 1.00 44.25 1068 SER A O 1
ATOM 8423 N N . GLY A 1 1069 ? 21.447 -13.582 12.760 1.00 50.78 1069 GLY A N 1
ATOM 8424 C CA . GLY A 1 1069 ? 20.466 -14.399 12.028 1.00 50.78 1069 GLY A CA 1
ATOM 8425 C C . GLY A 1 1069 ? 19.760 -13.654 10.884 1.00 50.78 1069 GLY A C 1
ATOM 8426 O O . GLY A 1 1069 ? 18.943 -14.242 10.178 1.00 50.78 1069 GLY A O 1
ATOM 8427 N N . VAL A 1 1070 ? 20.101 -12.383 10.635 1.00 49.06 1070 VAL A N 1
ATOM 8428 C CA . VAL A 1 1070 ? 19.568 -11.588 9.514 1.00 49.06 1070 VAL A CA 1
ATOM 8429 C C . VAL A 1 1070 ? 19.942 -12.219 8.177 1.00 49.06 1070 VAL A C 1
ATOM 8431 O O . VAL A 1 1070 ? 19.069 -12.414 7.334 1.00 49.06 1070 VAL A O 1
ATOM 8434 N N . SER A 1 1071 ? 21.206 -12.619 8.008 1.00 56.09 1071 SER A N 1
ATOM 8435 C CA . SER A 1 1071 ? 21.630 -13.376 6.826 1.00 56.09 1071 SER A CA 1
ATOM 8436 C C . SER A 1 1071 ? 20.834 -14.674 6.672 1.00 56.09 1071 SER A C 1
ATOM 8438 O O . SER A 1 1071 ? 20.394 -14.970 5.572 1.00 56.09 1071 SER A O 1
ATOM 8440 N N . GLU A 1 1072 ? 20.534 -15.407 7.749 1.00 60.44 1072 GLU A N 1
ATOM 8441 C CA . GLU A 1 1072 ? 19.730 -16.638 7.662 1.00 60.44 1072 GLU A CA 1
ATOM 8442 C C . GLU A 1 1072 ? 18.265 -16.382 7.274 1.00 60.44 1072 GLU A C 1
ATOM 8444 O O . GLU A 1 1072 ? 17.689 -17.185 6.539 1.00 60.44 1072 GLU A O 1
ATOM 8449 N N . ARG A 1 1073 ? 17.661 -15.266 7.704 1.00 62.12 1073 ARG A N 1
ATOM 8450 C CA . ARG A 1 1073 ? 16.298 -14.858 7.306 1.00 62.12 1073 ARG A CA 1
ATOM 8451 C C . ARG A 1 1073 ? 16.232 -14.368 5.863 1.00 62.12 1073 ARG A C 1
ATOM 8453 O O . ARG A 1 1073 ? 15.341 -14.774 5.125 1.00 62.12 1073 ARG A O 1
ATOM 8460 N N . VAL A 1 1074 ? 17.204 -13.563 5.435 1.00 65.88 1074 VAL A N 1
ATOM 8461 C CA . VAL A 1 1074 ? 17.381 -13.132 4.037 1.00 65.88 1074 VAL A CA 1
ATOM 8462 C C . VAL A 1 1074 ? 17.590 -14.355 3.139 1.00 65.88 1074 VAL A C 1
ATOM 8464 O O . VAL A 1 1074 ? 16.916 -14.481 2.119 1.00 65.88 1074 VAL A O 1
ATOM 8467 N N . ILE A 1 1075 ? 18.428 -15.310 3.559 1.00 72.75 1075 ILE A N 1
ATOM 8468 C CA . ILE A 1 1075 ? 18.606 -16.599 2.879 1.00 72.75 1075 ILE A CA 1
ATOM 8469 C C . ILE A 1 1075 ? 17.283 -17.368 2.854 1.00 72.75 1075 ILE A C 1
ATOM 8471 O O . ILE A 1 1075 ? 16.858 -17.786 1.787 1.00 72.75 1075 ILE A O 1
ATOM 8475 N N . SER A 1 1076 ? 16.588 -17.530 3.981 1.00 71.94 1076 SER A N 1
ATOM 8476 C CA . SER A 1 1076 ? 15.327 -18.287 4.043 1.00 71.94 1076 SER A CA 1
ATOM 8477 C C . SER A 1 1076 ? 14.238 -17.679 3.158 1.00 71.94 1076 SER A C 1
ATOM 8479 O O . SER A 1 1076 ? 13.536 -18.409 2.460 1.00 71.94 1076 SER A O 1
ATOM 8481 N N . GLN A 1 1077 ? 14.129 -16.350 3.119 1.00 75.06 1077 GLN A N 1
ATOM 8482 C CA . GLN A 1 1077 ? 13.198 -15.647 2.241 1.00 75.06 1077 GLN A CA 1
ATOM 8483 C C . GLN A 1 1077 ? 13.599 -15.776 0.767 1.00 75.06 1077 GLN A C 1
ATOM 8485 O O . GLN A 1 1077 ? 12.731 -16.024 -0.064 1.00 75.06 1077 GLN A O 1
ATOM 8490 N N . LEU A 1 1078 ? 14.889 -15.650 0.434 1.00 80.25 1078 LEU A N 1
ATOM 8491 C CA . LEU A 1 1078 ? 15.393 -15.876 -0.925 1.00 80.25 1078 LEU A CA 1
ATOM 8492 C C . LEU A 1 1078 ? 15.108 -17.309 -1.380 1.00 80.25 1078 LEU A C 1
ATOM 8494 O O . LEU A 1 1078 ? 14.612 -17.508 -2.481 1.00 80.25 1078 LEU A O 1
ATOM 8498 N N . LEU A 1 1079 ? 15.359 -18.296 -0.519 1.00 79.31 1079 LEU A N 1
ATOM 8499 C CA . LEU A 1 1079 ? 15.038 -19.698 -0.769 1.00 79.31 1079 LEU A CA 1
ATOM 8500 C C . LEU A 1 1079 ? 13.534 -19.907 -0.963 1.00 79.31 1079 LEU A C 1
ATOM 8502 O O . LEU A 1 1079 ? 13.148 -20.614 -1.880 1.00 79.31 1079 LEU A O 1
ATOM 8506 N N . THR A 1 1080 ? 12.695 -19.252 -0.158 1.00 76.81 1080 THR A N 1
ATOM 8507 C CA . THR A 1 1080 ? 11.232 -19.312 -0.301 1.00 76.81 1080 THR A CA 1
ATOM 8508 C C . THR A 1 1080 ? 10.771 -18.727 -1.636 1.00 76.81 1080 THR A C 1
ATOM 8510 O O . THR A 1 1080 ? 9.903 -19.306 -2.280 1.00 76.81 1080 THR A O 1
ATOM 8513 N N . GLU A 1 1081 ? 11.346 -17.605 -2.083 1.00 79.94 1081 GLU A N 1
ATOM 8514 C CA . GLU A 1 1081 ? 11.026 -17.047 -3.403 1.00 79.94 1081 GLU A CA 1
ATOM 8515 C C . GLU A 1 1081 ? 11.535 -17.954 -4.529 1.00 79.94 1081 GLU A C 1
ATOM 8517 O O . GLU A 1 1081 ? 10.783 -18.203 -5.462 1.00 79.94 1081 GLU A O 1
ATOM 8522 N N . LEU A 1 1082 ? 12.756 -18.499 -4.429 1.00 77.38 1082 LEU A N 1
ATOM 8523 C CA . LEU A 1 1082 ? 13.317 -19.434 -5.415 1.00 77.38 1082 LEU A CA 1
ATOM 8524 C C . LEU A 1 1082 ? 12.502 -20.732 -5.519 1.00 77.38 1082 LEU A C 1
ATOM 8526 O O . LEU A 1 1082 ? 12.241 -21.205 -6.622 1.00 77.38 1082 LEU A O 1
ATOM 8530 N N . ASP A 1 1083 ? 12.058 -21.278 -4.387 1.00 72.62 1083 ASP A N 1
ATOM 8531 C CA . ASP A 1 1083 ? 11.201 -22.464 -4.338 1.00 72.62 1083 ASP A CA 1
ATOM 8532 C C . ASP A 1 1083 ? 9.769 -22.122 -4.824 1.00 72.62 1083 ASP A C 1
ATOM 8534 O O . ASP A 1 1083 ? 9.111 -22.943 -5.458 1.00 72.62 1083 ASP A O 1
ATOM 8538 N N . GLY A 1 1084 ? 9.296 -20.886 -4.609 1.00 61.69 1084 GLY A N 1
ATOM 8539 C CA . GLY A 1 1084 ? 8.003 -20.372 -5.084 1.00 61.69 1084 GLY A CA 1
ATOM 8540 C C . GLY A 1 1084 ? 7.924 -20.087 -6.591 1.00 61.69 1084 GLY A C 1
ATOM 8541 O O . GLY A 1 1084 ? 6.821 -19.949 -7.129 1.00 61.69 1084 GLY A O 1
ATOM 8542 N N . ILE A 1 1085 ? 9.064 -20.060 -7.298 1.00 60.19 1085 ILE A N 1
ATOM 8543 C CA . ILE A 1 1085 ? 9.127 -19.932 -8.768 1.00 60.19 1085 ILE A CA 1
ATOM 8544 C C . ILE A 1 1085 ? 8.487 -21.132 -9.485 1.00 60.19 1085 ILE A C 1
ATOM 8546 O O . ILE A 1 1085 ? 8.179 -21.040 -10.668 1.00 60.19 1085 ILE A O 1
ATOM 8550 N N . GLU A 1 1086 ? 8.177 -22.228 -8.782 1.00 49.06 1086 GLU A N 1
ATOM 8551 C CA . GLU A 1 1086 ? 7.477 -23.404 -9.329 1.00 49.06 1086 GLU A CA 1
ATOM 8552 C C . GLU A 1 1086 ? 6.180 -23.119 -10.095 1.00 49.06 1086 GLU A C 1
ATOM 8554 O O . GLU A 1 1086 ? 5.760 -23.949 -10.899 1.00 49.06 1086 GLU A O 1
ATOM 8559 N N . THR A 1 1087 ? 5.564 -21.960 -9.863 1.00 45.56 1087 THR A N 1
ATOM 8560 C CA . THR A 1 1087 ? 4.293 -21.534 -10.464 1.00 45.56 1087 THR A CA 1
ATOM 8561 C C . THR A 1 1087 ? 4.438 -20.465 -11.553 1.00 45.56 1087 THR A C 1
ATOM 8563 O O . THR A 1 1087 ? 3.426 -19.991 -12.064 1.00 45.56 1087 THR A O 1
ATOM 8566 N N . LEU A 1 1088 ? 5.661 -20.041 -11.893 1.00 50.91 1088 LEU A N 1
ATOM 8567 C CA . LEU A 1 1088 ? 5.894 -18.792 -12.622 1.00 50.91 1088 LEU A CA 1
ATOM 8568 C C . LEU A 1 1088 ? 6.367 -19.027 -14.061 1.00 50.91 1088 LEU A C 1
ATOM 8570 O O . LEU A 1 1088 ? 7.475 -19.498 -14.308 1.00 50.91 1088 LEU A O 1
ATOM 8574 N N . GLU A 1 1089 ? 5.533 -18.629 -15.016 1.00 58.59 1089 GLU A N 1
ATOM 8575 C CA . GLU A 1 1089 ? 5.873 -18.586 -16.435 1.00 58.59 1089 GLU A CA 1
ATOM 8576 C C . GLU A 1 1089 ? 6.804 -17.380 -16.707 1.00 58.59 1089 GLU A C 1
ATOM 8578 O O . GLU A 1 1089 ? 6.477 -16.237 -16.390 1.00 58.59 1089 GLU A O 1
ATOM 8583 N N . ASN A 1 1090 ? 7.970 -17.628 -17.317 1.00 72.25 1090 ASN A N 1
ATOM 8584 C CA . ASN A 1 1090 ? 8.862 -16.623 -17.928 1.00 72.25 1090 ASN A CA 1
ATOM 8585 C C . ASN A 1 1090 ? 9.720 -15.720 -17.002 1.00 72.25 1090 ASN A C 1
ATOM 8587 O O . ASN A 1 1090 ? 10.111 -14.625 -17.412 1.00 72.25 1090 ASN A O 1
ATOM 8591 N N . VAL A 1 1091 ? 10.084 -16.156 -15.788 1.00 81.38 1091 VAL A N 1
ATOM 8592 C CA . VAL A 1 1091 ? 11.107 -15.472 -14.958 1.00 81.38 1091 VAL A CA 1
ATOM 8593 C C . VAL A 1 1091 ? 12.306 -16.391 -14.723 1.00 81.38 1091 VAL A C 1
ATOM 8595 O O . VAL A 1 1091 ? 12.137 -17.500 -14.225 1.00 81.38 1091 VAL A O 1
ATOM 8598 N N . VAL A 1 1092 ? 13.517 -15.919 -15.040 1.00 85.31 1092 VAL A N 1
ATOM 8599 C CA . VAL A 1 1092 ? 14.773 -16.667 -14.838 1.00 85.31 1092 VAL A CA 1
ATOM 8600 C C . VAL A 1 1092 ? 15.670 -15.931 -13.846 1.00 85.31 1092 VAL A C 1
ATOM 8602 O O . VAL A 1 1092 ? 15.838 -14.711 -13.932 1.00 85.31 1092 VAL A O 1
ATOM 8605 N N . VAL A 1 1093 ? 16.270 -16.666 -12.906 1.00 89.44 1093 VAL A N 1
ATOM 8606 C CA . VAL A 1 1093 ? 17.208 -16.098 -11.930 1.00 89.44 1093 VAL A CA 1
ATOM 8607 C C . VAL A 1 1093 ? 18.646 -16.389 -12.350 1.00 89.44 1093 VAL A C 1
ATOM 8609 O O . VAL A 1 1093 ? 19.050 -17.535 -12.530 1.00 89.44 1093 VAL A O 1
ATOM 8612 N N . LEU A 1 1094 ? 19.441 -15.336 -12.481 1.00 90.81 1094 LEU A N 1
ATOM 8613 C CA . LEU A 1 1094 ? 20.877 -15.394 -12.699 1.00 90.81 1094 LEU A CA 1
ATOM 8614 C C . LEU A 1 1094 ? 21.594 -14.879 -11.454 1.00 90.81 1094 LEU A C 1
ATOM 8616 O O . LEU A 1 1094 ? 21.182 -13.897 -10.842 1.00 90.81 1094 LEU A O 1
ATOM 8620 N N . ALA A 1 1095 ? 22.700 -15.506 -11.092 1.00 91.75 1095 ALA A N 1
ATOM 8621 C CA . ALA A 1 1095 ? 23.581 -15.005 -10.052 1.00 91.75 1095 ALA A CA 1
ATOM 8622 C C . ALA A 1 1095 ? 25.030 -15.045 -10.516 1.00 91.75 1095 ALA A C 1
ATOM 8624 O O . ALA A 1 1095 ? 25.402 -15.898 -11.318 1.00 91.75 1095 ALA A O 1
ATOM 8625 N N . ALA A 1 1096 ? 25.857 -14.140 -10.005 1.00 91.81 1096 ALA A N 1
ATOM 8626 C CA . ALA A 1 1096 ? 27.289 -14.138 -10.243 1.00 91.81 1096 ALA A CA 1
ATOM 8627 C C . ALA A 1 1096 ? 28.066 -14.090 -8.928 1.00 91.81 1096 ALA A C 1
ATOM 8629 O O . ALA A 1 1096 ? 27.689 -13.396 -7.986 1.00 91.81 1096 ALA A O 1
ATOM 8630 N N . THR A 1 1097 ? 29.182 -14.814 -8.874 1.00 89.88 1097 THR A N 1
ATOM 8631 C CA . THR A 1 1097 ? 30.122 -14.741 -7.752 1.00 89.88 1097 THR A CA 1
ATOM 8632 C C . THR A 1 1097 ? 31.571 -14.846 -8.220 1.00 89.88 1097 THR A C 1
ATOM 8634 O O . THR A 1 1097 ? 31.897 -15.531 -9.194 1.00 89.88 1097 THR A O 1
ATOM 8637 N N . ASN A 1 1098 ? 32.458 -14.145 -7.516 1.00 89.00 1098 ASN A N 1
ATOM 8638 C CA . ASN A 1 1098 ? 33.906 -14.346 -7.612 1.00 89.00 1098 ASN A CA 1
ATOM 8639 C C . ASN A 1 1098 ? 34.417 -15.319 -6.538 1.00 89.00 1098 ASN A C 1
ATOM 8641 O O . ASN A 1 1098 ? 35.570 -15.726 -6.585 1.00 89.00 1098 ASN A O 1
ATOM 8645 N N . ARG A 1 1099 ? 33.584 -15.678 -5.558 1.00 85.25 1099 ARG A N 1
ATOM 8646 C CA . ARG A 1 1099 ? 33.943 -16.504 -4.404 1.00 85.25 1099 ARG A CA 1
ATOM 8647 C C . ARG A 1 1099 ? 32.936 -17.637 -4.224 1.00 85.25 1099 ARG A C 1
ATOM 8649 O O . ARG A 1 1099 ? 32.138 -17.613 -3.288 1.00 85.25 1099 ARG A O 1
ATOM 8656 N N . PRO A 1 1100 ? 32.938 -18.634 -5.125 1.00 83.62 1100 PRO A N 1
ATOM 8657 C CA . PRO A 1 1100 ? 32.021 -19.768 -5.020 1.00 83.62 1100 PRO A CA 1
ATOM 8658 C C . PRO A 1 1100 ? 32.209 -20.577 -3.722 1.00 83.62 1100 PRO A C 1
ATOM 8660 O O . PRO A 1 1100 ? 31.260 -21.199 -3.259 1.00 83.62 1100 PRO A O 1
ATOM 8663 N N . ASP A 1 1101 ? 33.393 -20.518 -3.099 1.00 81.56 1101 ASP A N 1
ATOM 8664 C CA . ASP A 1 1101 ? 33.698 -21.070 -1.769 1.00 81.56 1101 ASP A CA 1
ATOM 8665 C C . ASP A 1 1101 ? 32.863 -20.444 -0.637 1.00 81.56 1101 ASP A C 1
ATOM 8667 O O . ASP A 1 1101 ? 32.675 -21.054 0.414 1.00 81.56 1101 ASP A O 1
ATOM 8671 N N . MET A 1 1102 ? 32.353 -19.230 -0.854 1.00 80.75 1102 MET A N 1
ATOM 8672 C CA . MET A 1 1102 ? 31.611 -18.431 0.121 1.00 80.75 1102 MET A CA 1
ATOM 8673 C C . MET A 1 1102 ? 30.102 -18.402 -0.156 1.00 80.75 1102 MET A C 1
ATOM 8675 O O . MET A 1 1102 ? 29.425 -17.481 0.293 1.00 80.75 1102 MET A O 1
ATOM 8679 N N . VAL A 1 1103 ? 29.555 -19.386 -0.873 1.00 83.19 1103 VAL A N 1
ATOM 8680 C CA . VAL A 1 1103 ? 28.108 -19.493 -1.131 1.00 83.19 1103 VAL A CA 1
ATOM 8681 C C . VAL A 1 1103 ? 27.515 -20.661 -0.336 1.00 83.19 1103 VAL A C 1
ATOM 8683 O O . VAL A 1 1103 ? 28.066 -21.760 -0.355 1.00 83.19 1103 VAL A O 1
ATOM 8686 N N . ASP A 1 1104 ? 26.388 -20.456 0.363 1.00 83.12 1104 ASP A N 1
ATOM 8687 C CA . ASP A 1 1104 ? 25.687 -21.534 1.086 1.00 83.12 1104 ASP A CA 1
ATOM 8688 C C . ASP A 1 1104 ? 25.281 -22.663 0.111 1.00 83.12 1104 ASP A C 1
ATOM 8690 O O . ASP A 1 1104 ? 24.500 -22.422 -0.820 1.00 83.12 1104 ASP A O 1
ATOM 8694 N N . PRO A 1 1105 ? 25.717 -23.919 0.343 1.00 81.44 1105 PRO A N 1
ATOM 8695 C CA . PRO A 1 1105 ? 25.325 -25.067 -0.475 1.00 81.44 1105 PRO A CA 1
ATOM 8696 C C . PRO A 1 1105 ? 23.809 -25.277 -0.591 1.00 81.44 1105 PRO A C 1
ATOM 8698 O O . PRO A 1 1105 ? 23.347 -25.913 -1.536 1.00 81.44 1105 PRO A O 1
ATOM 8701 N N . ALA A 1 1106 ? 23.002 -24.756 0.343 1.00 80.81 1106 ALA A N 1
ATOM 8702 C CA . ALA A 1 1106 ? 21.545 -24.804 0.267 1.00 80.81 1106 ALA A CA 1
ATOM 8703 C C . ALA A 1 1106 ? 21.000 -24.119 -0.996 1.00 80.81 1106 ALA A C 1
ATOM 8705 O O . ALA A 1 1106 ? 19.984 -24.558 -1.534 1.00 80.81 1106 ALA A O 1
ATOM 8706 N N . VAL A 1 1107 ? 21.665 -23.071 -1.477 1.00 82.62 1107 VAL A N 1
ATOM 8707 C CA . VAL A 1 1107 ? 21.266 -22.311 -2.669 1.00 82.62 1107 VAL A CA 1
ATOM 8708 C C . VAL A 1 1107 ? 21.614 -23.055 -3.966 1.00 82.62 1107 VAL A C 1
ATOM 8710 O O . VAL A 1 1107 ? 20.928 -22.886 -4.969 1.00 82.62 1107 VAL A O 1
ATOM 8713 N N . LEU A 1 1108 ? 22.592 -23.964 -3.916 1.00 83.56 1108 LEU A N 1
ATOM 8714 C CA . LEU A 1 1108 ? 23.054 -24.786 -5.045 1.00 83.56 1108 LEU A CA 1
ATOM 8715 C C . LEU A 1 1108 ? 22.275 -26.105 -5.207 1.00 83.56 1108 LEU A C 1
ATOM 8717 O O . LEU A 1 1108 ? 22.635 -26.958 -6.015 1.00 83.56 1108 LEU A O 1
ATOM 8721 N N . ARG A 1 1109 ? 21.232 -26.328 -4.398 1.00 82.06 1109 ARG A N 1
ATOM 8722 C CA . ARG A 1 1109 ? 20.434 -27.560 -4.471 1.00 82.06 1109 ARG A CA 1
ATOM 8723 C C . ARG A 1 1109 ? 19.559 -27.581 -5.735 1.00 82.06 1109 ARG A C 1
ATOM 8725 O O . ARG A 1 1109 ? 19.104 -26.522 -6.170 1.00 82.06 1109 ARG A O 1
ATOM 8732 N N . PRO A 1 1110 ? 19.255 -28.775 -6.283 1.00 71.94 1110 PRO A N 1
ATOM 8733 C CA . PRO A 1 1110 ? 18.336 -28.911 -7.412 1.00 71.94 1110 PRO A CA 1
ATOM 8734 C C . PRO A 1 1110 ? 17.003 -28.195 -7.156 1.00 71.94 1110 PRO A C 1
ATOM 8736 O O . PRO A 1 1110 ? 16.423 -28.341 -6.082 1.00 71.94 1110 PRO A O 1
ATOM 8739 N N . GLY A 1 1111 ? 16.528 -27.427 -8.140 1.00 69.75 1111 GLY A N 1
ATOM 8740 C CA . GLY A 1 1111 ? 15.325 -26.597 -8.013 1.00 69.75 1111 GLY A CA 1
ATOM 8741 C C . GLY A 1 1111 ? 15.576 -25.142 -7.586 1.00 69.75 1111 GLY A C 1
ATOM 8742 O O . GLY A 1 1111 ? 14.606 -24.396 -7.467 1.00 69.75 1111 GLY A O 1
ATOM 8743 N N . ARG A 1 1112 ? 16.841 -24.741 -7.383 1.00 83.81 1112 ARG A N 1
ATOM 8744 C CA . ARG A 1 1112 ? 17.283 -23.364 -7.082 1.00 83.81 1112 ARG A CA 1
ATOM 8745 C C . ARG A 1 1112 ? 18.308 -22.916 -8.126 1.00 83.81 1112 ARG A C 1
ATOM 8747 O O . ARG A 1 1112 ? 17.920 -22.744 -9.272 1.00 83.81 1112 ARG A O 1
ATOM 8754 N N . PHE A 1 1113 ? 19.595 -22.786 -7.780 1.00 85.12 1113 PHE A N 1
ATOM 8755 C CA . PHE A 1 1113 ? 20.670 -22.630 -8.768 1.00 85.12 1113 PHE A CA 1
ATOM 8756 C C . PHE A 1 1113 ? 21.176 -23.998 -9.216 1.00 85.12 1113 PHE A C 1
ATOM 8758 O O . PHE A 1 1113 ? 22.183 -24.511 -8.736 1.00 85.12 1113 PHE A O 1
ATOM 8765 N N . ASP A 1 1114 ? 20.417 -24.606 -10.116 1.00 77.06 1114 ASP A N 1
ATOM 8766 C CA . ASP A 1 1114 ? 20.629 -25.944 -10.655 1.00 77.06 1114 ASP A CA 1
ATOM 8767 C C . ASP A 1 1114 ? 21.662 -25.994 -11.793 1.00 77.06 1114 ASP A C 1
ATOM 8769 O O . ASP A 1 1114 ? 22.175 -27.070 -12.111 1.00 77.06 1114 ASP A O 1
ATOM 8773 N N . ARG A 1 1115 ? 22.020 -24.846 -12.385 1.00 86.00 1115 ARG A N 1
ATOM 8774 C CA . ARG A 1 1115 ? 23.094 -24.737 -13.383 1.00 86.00 1115 ARG A CA 1
ATOM 8775 C C . ARG A 1 1115 ? 24.260 -23.897 -12.872 1.00 86.00 1115 ARG A C 1
ATOM 8777 O O . ARG A 1 1115 ? 24.119 -22.703 -12.631 1.00 86.00 1115 ARG A O 1
ATOM 8784 N N . LEU A 1 1116 ? 25.437 -24.513 -12.768 1.00 88.69 1116 LEU A N 1
ATOM 8785 C CA . LEU A 1 1116 ? 26.695 -23.846 -12.423 1.00 88.69 1116 LEU A CA 1
ATOM 8786 C C . LEU A 1 1116 ? 27.529 -23.679 -13.695 1.00 88.69 1116 LEU A C 1
ATOM 8788 O O . LEU A 1 1116 ? 27.885 -24.675 -14.323 1.00 88.69 1116 LEU A O 1
ATOM 8792 N N . ILE A 1 1117 ? 27.837 -22.441 -14.079 1.00 90.19 1117 ILE A N 1
ATOM 8793 C CA . ILE A 1 1117 ? 28.606 -22.142 -15.292 1.00 90.19 1117 ILE A CA 1
ATOM 8794 C C . ILE A 1 1117 ? 29.910 -21.449 -14.905 1.00 90.19 1117 ILE A C 1
ATOM 8796 O O . ILE A 1 1117 ? 29.912 -20.347 -14.349 1.00 90.19 1117 ILE A O 1
ATOM 8800 N N . TYR A 1 1118 ? 31.026 -22.099 -15.231 1.00 90.50 1118 TYR A N 1
ATOM 8801 C CA . TYR A 1 1118 ? 32.357 -21.538 -15.045 1.00 90.50 1118 TYR A CA 1
ATOM 8802 C C . TYR A 1 1118 ? 32.702 -20.567 -16.175 1.00 90.50 1118 TYR A C 1
ATOM 8804 O O . TYR A 1 1118 ? 32.643 -20.930 -17.348 1.00 90.50 1118 TYR A O 1
ATOM 8812 N N . VAL A 1 1119 ? 33.117 -19.351 -15.823 1.00 90.50 1119 VAL A N 1
ATOM 8813 C CA . VAL A 1 1119 ? 33.635 -18.357 -16.766 1.00 90.50 1119 VAL A CA 1
ATOM 8814 C C . VAL A 1 1119 ? 35.166 -18.343 -16.681 1.00 90.50 1119 VAL A C 1
ATOM 8816 O O . VAL A 1 1119 ? 35.706 -17.782 -15.719 1.00 90.50 1119 VAL A O 1
ATOM 8819 N N . PRO A 1 1120 ? 35.873 -18.968 -17.644 1.00 87.62 1120 PRO A N 1
ATOM 8820 C CA . PRO A 1 1120 ? 37.328 -19.045 -17.628 1.00 87.62 1120 PRO A CA 1
ATOM 8821 C C . PRO A 1 1120 ? 37.987 -17.694 -17.952 1.00 87.62 1120 PRO A C 1
ATOM 8823 O O . PRO A 1 1120 ? 37.365 -16.828 -18.579 1.00 87.62 1120 PRO A O 1
ATOM 8826 N N . PRO A 1 1121 ? 39.263 -17.507 -17.570 1.00 86.81 1121 PRO A N 1
ATOM 8827 C CA . PRO A 1 1121 ? 40.069 -16.399 -18.067 1.00 86.81 1121 PRO A CA 1
ATOM 8828 C C . PRO A 1 1121 ? 40.211 -16.452 -19.598 1.00 86.81 1121 PRO A C 1
ATOM 8830 O O . PRO A 1 1121 ? 40.192 -17.539 -20.183 1.00 86.81 1121 PRO A O 1
ATOM 8833 N N . PRO A 1 1122 ? 40.382 -15.298 -20.267 1.00 87.75 1122 PRO A N 1
ATOM 8834 C CA . PRO A 1 1122 ? 40.455 -15.252 -21.721 1.00 87.75 1122 PRO A CA 1
ATOM 8835 C C . PRO A 1 1122 ? 41.762 -15.873 -22.241 1.00 87.75 1122 PRO A C 1
ATOM 8837 O O . PRO A 1 1122 ? 42.866 -15.464 -21.861 1.00 87.75 1122 PRO A O 1
ATOM 8840 N N . ASP A 1 1123 ? 41.636 -16.831 -23.161 1.00 88.06 1123 ASP A N 1
ATOM 8841 C CA . ASP A 1 1123 ? 42.761 -17.377 -23.925 1.00 88.06 1123 ASP A CA 1
ATOM 8842 C C . ASP A 1 1123 ? 43.300 -16.351 -24.943 1.00 88.06 1123 ASP A C 1
ATOM 8844 O O . ASP A 1 1123 ? 42.738 -15.271 -25.124 1.00 88.06 1123 ASP A O 1
ATOM 8848 N N . GLU A 1 1124 ? 44.411 -16.655 -25.615 1.00 88.38 1124 GLU A N 1
ATOM 8849 C CA . GLU A 1 1124 ? 45.038 -15.720 -26.564 1.00 88.38 1124 GLU A CA 1
ATOM 8850 C C . GLU A 1 1124 ? 44.074 -15.272 -27.678 1.00 88.38 1124 GLU A C 1
ATOM 8852 O O . GLU A 1 1124 ? 44.008 -14.085 -28.010 1.00 88.38 1124 GLU A O 1
ATOM 8857 N N . LYS A 1 1125 ? 43.259 -16.198 -28.201 1.00 88.75 1125 LYS A N 1
ATOM 8858 C CA . LYS A 1 1125 ? 42.246 -15.904 -29.225 1.00 88.75 1125 LYS A CA 1
ATOM 8859 C C . LYS A 1 1125 ? 41.160 -14.969 -28.695 1.00 88.75 1125 LYS A C 1
ATOM 8861 O O . LYS A 1 1125 ? 40.789 -14.013 -29.376 1.00 88.75 1125 LYS A O 1
ATOM 8866 N N . THR A 1 1126 ? 40.680 -15.211 -27.479 1.00 88.31 1126 THR A N 1
ATOM 8867 C CA . THR A 1 1126 ? 39.686 -14.374 -26.803 1.00 88.31 1126 THR A CA 1
ATOM 8868 C C . THR A 1 1126 ? 40.255 -12.989 -26.508 1.00 88.31 1126 THR A C 1
ATOM 8870 O O . THR A 1 1126 ? 39.598 -11.990 -26.794 1.00 88.31 1126 THR A O 1
ATOM 8873 N N . ARG A 1 1127 ? 41.500 -12.889 -26.022 1.00 91.56 1127 ARG A N 1
ATOM 8874 C CA . ARG A 1 1127 ? 42.171 -11.598 -25.789 1.00 91.56 1127 ARG A CA 1
ATOM 8875 C C . ARG A 1 1127 ? 42.295 -10.786 -27.073 1.00 91.56 1127 ARG A C 1
ATOM 8877 O O . ARG A 1 1127 ? 41.978 -9.600 -27.055 1.00 91.56 1127 ARG A O 1
ATOM 8884 N N . LEU A 1 1128 ? 42.668 -11.408 -28.196 1.00 91.50 1128 LEU A N 1
ATOM 8885 C CA . LEU A 1 1128 ? 42.695 -10.740 -29.504 1.00 91.50 1128 LEU A CA 1
ATOM 8886 C C . LEU A 1 1128 ? 41.327 -10.148 -29.872 1.00 91.50 1128 LEU A C 1
ATOM 8888 O O . LEU A 1 1128 ? 41.251 -9.015 -30.347 1.00 91.50 1128 LEU A O 1
ATOM 8892 N N . GLN A 1 1129 ? 40.242 -10.891 -29.648 1.00 88.69 1129 GLN A N 1
ATOM 8893 C CA . GLN A 1 1129 ? 38.891 -10.386 -29.894 1.00 88.69 1129 GLN A CA 1
ATOM 8894 C C . GLN A 1 1129 ? 38.534 -9.225 -28.957 1.00 88.69 1129 GLN A C 1
ATOM 8896 O O . GLN A 1 1129 ? 38.031 -8.209 -29.427 1.00 88.69 1129 GLN A O 1
ATOM 8901 N N . ILE A 1 1130 ? 38.861 -9.321 -27.666 1.00 88.94 1130 ILE A N 1
ATOM 8902 C CA . ILE A 1 1130 ? 38.648 -8.242 -26.688 1.00 88.94 1130 ILE A CA 1
ATOM 8903 C C . ILE A 1 1130 ? 39.409 -6.970 -27.102 1.00 88.94 1130 ILE A C 1
ATOM 8905 O O . ILE A 1 1130 ? 38.841 -5.877 -27.088 1.00 88.94 1130 ILE A O 1
ATOM 8909 N N . PHE A 1 1131 ? 40.663 -7.099 -27.550 1.00 90.56 1131 PHE A N 1
ATOM 8910 C CA . PHE A 1 1131 ? 41.431 -5.979 -28.098 1.00 90.56 1131 PHE A CA 1
ATOM 8911 C C . PHE A 1 1131 ? 40.749 -5.363 -29.319 1.00 90.56 1131 PHE A C 1
ATOM 8913 O O . PHE A 1 1131 ? 40.617 -4.142 -29.378 1.00 90.56 1131 PHE A O 1
ATOM 8920 N N . LYS A 1 1132 ? 40.264 -6.174 -30.268 1.00 89.38 1132 LYS A N 1
ATOM 8921 C CA . LYS A 1 1132 ? 39.528 -5.680 -31.447 1.00 89.38 1132 LYS A CA 1
ATOM 8922 C C . LYS A 1 1132 ? 38.271 -4.899 -31.062 1.00 89.38 1132 LYS A C 1
ATOM 8924 O O . LYS A 1 1132 ? 37.988 -3.877 -31.678 1.00 89.38 1132 LYS A O 1
ATOM 8929 N N . ILE A 1 1133 ? 37.546 -5.340 -30.033 1.00 88.31 1133 ILE A N 1
ATOM 8930 C CA . ILE A 1 1133 ? 36.342 -4.659 -29.539 1.00 88.31 1133 ILE A CA 1
ATOM 8931 C C . ILE A 1 1133 ? 36.708 -3.293 -28.944 1.00 88.31 1133 ILE A C 1
ATOM 8933 O O . ILE A 1 1133 ? 36.171 -2.272 -29.371 1.00 88.31 1133 ILE A O 1
ATOM 8937 N N . HIS A 1 1134 ? 37.668 -3.243 -28.016 1.00 87.56 1134 HIS A N 1
ATOM 8938 C CA . HIS A 1 1134 ? 38.039 -1.994 -27.338 1.00 87.56 1134 HIS A CA 1
ATOM 8939 C C . HIS A 1 1134 ? 38.811 -1.002 -28.216 1.00 87.56 1134 HIS A C 1
ATOM 8941 O O . HIS A 1 1134 ? 38.787 0.197 -27.942 1.00 87.56 1134 HIS A O 1
ATOM 8947 N N . THR A 1 1135 ? 39.473 -1.472 -29.275 1.00 88.81 1135 THR A N 1
ATOM 8948 C CA . THR A 1 1135 ? 40.232 -0.618 -30.204 1.00 88.81 1135 THR A CA 1
ATOM 8949 C C . THR A 1 1135 ? 39.476 -0.268 -31.486 1.00 88.81 1135 THR A C 1
ATOM 8951 O O . THR A 1 1135 ? 39.986 0.507 -32.288 1.00 88.81 1135 THR A O 1
ATOM 8954 N N . ARG A 1 1136 ? 38.235 -0.746 -31.672 1.00 86.69 1136 ARG A N 1
ATOM 8955 C CA . ARG A 1 1136 ? 37.441 -0.552 -32.903 1.00 86.69 1136 ARG A CA 1
ATOM 8956 C C . ARG A 1 1136 ? 37.329 0.908 -33.358 1.00 86.69 1136 ARG A C 1
ATOM 8958 O O . ARG A 1 1136 ? 37.380 1.178 -34.551 1.00 86.69 1136 ARG A O 1
ATOM 8965 N N . ASN A 1 1137 ? 37.177 1.828 -32.406 1.00 84.50 1137 ASN A N 1
ATOM 8966 C CA . ASN A 1 1137 ? 37.060 3.270 -32.654 1.00 84.50 1137 ASN A CA 1
ATOM 8967 C C . ASN A 1 1137 ? 38.321 4.045 -32.233 1.00 84.50 1137 ASN A C 1
ATOM 8969 O O . ASN A 1 1137 ? 38.304 5.273 -32.171 1.00 84.50 1137 ASN A O 1
ATOM 8973 N N . MET A 1 1138 ? 39.398 3.337 -31.885 1.00 87.50 1138 MET A N 1
ATOM 8974 C CA . MET A 1 1138 ? 40.638 3.934 -31.408 1.00 87.50 1138 MET A CA 1
ATOM 8975 C C . MET A 1 1138 ? 41.574 4.198 -32.595 1.00 87.50 1138 MET A C 1
ATOM 8977 O O . MET A 1 1138 ? 41.849 3.273 -33.360 1.00 87.50 1138 MET A O 1
ATOM 8981 N N . PRO A 1 1139 ? 42.094 5.426 -32.767 1.00 87.25 1139 PRO A N 1
ATOM 8982 C CA . PRO A 1 1139 ? 43.063 5.719 -33.814 1.00 87.25 1139 PRO A CA 1
ATOM 8983 C C . PRO A 1 1139 ? 44.418 5.098 -33.450 1.00 87.25 1139 PRO A C 1
ATOM 8985 O O . PRO A 1 1139 ? 45.173 5.659 -32.657 1.00 87.25 1139 PRO A O 1
ATOM 8988 N N . LEU A 1 1140 ? 44.712 3.927 -34.013 1.00 89.06 1140 LEU A N 1
ATOM 8989 C CA . LEU A 1 1140 ? 45.983 3.224 -33.827 1.00 89.06 1140 LEU A CA 1
ATOM 8990 C C . LEU A 1 1140 ? 47.017 3.663 -34.870 1.00 89.06 1140 LEU A C 1
ATOM 8992 O O . LEU A 1 1140 ? 46.673 4.015 -36.003 1.00 89.06 1140 LEU A O 1
ATOM 8996 N N . ASP A 1 1141 ? 48.281 3.670 -34.463 1.00 90.06 1141 ASP A N 1
ATOM 8997 C CA . ASP A 1 1141 ? 49.426 3.861 -35.350 1.00 90.06 1141 ASP A CA 1
ATOM 8998 C C . ASP A 1 1141 ? 49.840 2.533 -36.013 1.00 90.06 1141 ASP A C 1
ATOM 9000 O O . ASP A 1 1141 ? 49.472 1.450 -35.549 1.00 90.06 1141 ASP A O 1
ATOM 9004 N N . ASP A 1 1142 ? 50.590 2.611 -37.113 1.00 85.81 1142 ASP A N 1
ATOM 9005 C CA . ASP A 1 1142 ? 50.921 1.448 -37.954 1.00 85.81 1142 ASP A CA 1
ATOM 9006 C C . ASP A 1 1142 ? 51.843 0.437 -37.234 1.00 85.81 1142 ASP A C 1
ATOM 9008 O O . ASP A 1 1142 ? 52.011 -0.700 -37.679 1.00 85.81 1142 ASP A O 1
ATOM 9012 N N . ASP A 1 1143 ? 52.439 0.834 -36.104 1.00 88.81 1143 ASP A N 1
ATOM 9013 C CA . ASP A 1 1143 ? 53.316 0.009 -35.269 1.00 88.81 1143 ASP A CA 1
ATOM 9014 C C . ASP A 1 1143 ? 52.567 -0.880 -34.252 1.00 88.81 1143 ASP A C 1
ATOM 9016 O O . ASP A 1 1143 ? 53.189 -1.728 -33.599 1.00 88.81 1143 ASP A O 1
ATOM 9020 N N . VAL A 1 1144 ? 51.242 -0.732 -34.119 1.00 88.50 1144 VAL A N 1
ATOM 9021 C CA . VAL A 1 1144 ? 50.418 -1.490 -33.167 1.00 88.50 1144 VAL A CA 1
ATOM 9022 C C . VAL A 1 1144 ? 49.869 -2.770 -33.803 1.00 88.50 1144 VAL A C 1
ATOM 9024 O O . VAL A 1 1144 ? 48.972 -2.738 -34.641 1.00 88.50 1144 VAL A O 1
ATOM 9027 N N . SER A 1 1145 ? 50.342 -3.930 -33.334 1.00 91.06 1145 SER A N 1
ATOM 9028 C CA . SER A 1 1145 ? 49.759 -5.240 -33.672 1.00 91.06 1145 SER A CA 1
ATOM 9029 C C . SER A 1 1145 ? 48.948 -5.797 -32.504 1.00 91.06 1145 SER A C 1
ATOM 9031 O O . SER A 1 1145 ? 49.491 -6.080 -31.431 1.00 91.06 1145 SER A O 1
ATOM 9033 N N . LEU A 1 1146 ? 47.648 -6.007 -32.732 1.00 89.88 1146 LEU A N 1
ATOM 9034 C CA . LEU A 1 1146 ? 46.734 -6.580 -31.739 1.00 89.88 1146 LEU A CA 1
ATOM 9035 C C . LEU A 1 1146 ? 47.042 -8.058 -31.462 1.00 89.88 1146 LEU A C 1
ATOM 9037 O O . LEU A 1 1146 ? 46.887 -8.514 -30.333 1.00 89.88 1146 LEU A O 1
ATOM 9041 N N . GLU A 1 1147 ? 47.526 -8.795 -32.463 1.00 89.56 1147 GLU A N 1
ATOM 9042 C CA . GLU A 1 1147 ? 47.983 -10.182 -32.329 1.00 89.56 1147 GLU A CA 1
ATOM 9043 C C . GLU A 1 1147 ? 49.175 -10.259 -31.376 1.00 89.56 1147 GLU A C 1
ATOM 9045 O O . GLU A 1 1147 ? 49.194 -11.072 -30.452 1.00 89.56 1147 GLU A O 1
ATOM 9050 N N . ARG A 1 1148 ? 50.142 -9.346 -31.533 1.00 87.81 1148 ARG A N 1
ATOM 9051 C CA . ARG A 1 1148 ? 51.291 -9.267 -30.631 1.00 87.81 1148 ARG A CA 1
ATOM 9052 C C . ARG A 1 1148 ? 50.876 -8.868 -29.216 1.00 87.81 1148 ARG A C 1
ATOM 9054 O O . ARG A 1 1148 ? 51.407 -9.435 -28.265 1.00 87.81 1148 ARG A O 1
ATOM 9061 N N . LEU A 1 1149 ? 49.944 -7.923 -29.067 1.00 89.50 1149 LEU A N 1
ATOM 9062 C CA . LEU A 1 1149 ? 49.399 -7.531 -27.762 1.00 89.50 1149 LEU A CA 1
ATOM 9063 C C . LEU A 1 1149 ? 48.685 -8.702 -27.073 1.00 89.50 1149 LEU A C 1
ATOM 9065 O O . LEU A 1 1149 ? 48.906 -8.925 -25.886 1.00 89.50 1149 LEU A O 1
ATOM 9069 N N . ALA A 1 1150 ? 47.892 -9.488 -27.803 1.00 89.75 1150 ALA A N 1
ATOM 9070 C CA . ALA A 1 1150 ? 47.210 -10.663 -27.264 1.00 89.75 1150 ALA A CA 1
ATOM 9071 C C . ALA A 1 1150 ? 48.190 -11.748 -26.778 1.00 89.75 1150 ALA A C 1
ATOM 9073 O O . ALA A 1 1150 ? 47.973 -12.333 -25.711 1.00 89.75 1150 ALA A O 1
ATOM 9074 N N . ALA A 1 1151 ? 49.289 -11.969 -27.509 1.00 88.88 1151 ALA A N 1
ATOM 9075 C CA . ALA A 1 1151 ? 50.323 -12.940 -27.149 1.00 88.88 1151 ALA A CA 1
ATOM 9076 C C . ALA A 1 1151 ? 51.084 -12.556 -25.866 1.00 88.88 1151 ALA A C 1
ATOM 9078 O O . ALA A 1 1151 ? 51.334 -13.408 -25.020 1.00 88.88 1151 ALA A O 1
ATOM 9079 N N . ILE A 1 1152 ? 51.422 -11.273 -25.680 1.00 88.56 1152 ILE A N 1
ATOM 9080 C CA . ILE A 1 1152 ? 52.230 -10.810 -24.531 1.00 88.56 1152 ILE A CA 1
ATOM 9081 C C . ILE A 1 1152 ? 51.413 -10.456 -23.276 1.00 88.56 1152 ILE A C 1
ATOM 9083 O O . ILE A 1 1152 ? 51.995 -10.123 -22.247 1.00 88.56 1152 ILE A O 1
ATOM 9087 N N . THR A 1 1153 ? 50.080 -10.512 -23.342 1.00 88.69 1153 THR A N 1
ATOM 9088 C CA . THR A 1 1153 ? 49.161 -10.196 -22.225 1.00 88.69 1153 THR A CA 1
ATOM 9089 C C . THR A 1 1153 ? 48.583 -11.447 -21.566 1.00 88.69 1153 THR A C 1
ATOM 9091 O O . THR A 1 1153 ? 47.418 -11.495 -21.169 1.00 88.69 1153 THR A O 1
ATOM 9094 N N . GLU A 1 1154 ? 49.388 -12.500 -21.441 1.00 86.44 1154 GLU A N 1
ATOM 9095 C CA . GLU A 1 1154 ? 48.983 -13.701 -20.711 1.00 86.44 1154 GLU A CA 1
ATOM 9096 C C . GLU A 1 1154 ? 48.609 -13.369 -19.252 1.00 86.44 1154 GLU A C 1
ATOM 9098 O O . GLU A 1 1154 ? 49.276 -12.580 -18.583 1.00 86.44 1154 GLU A O 1
ATOM 9103 N N . GLY A 1 1155 ? 47.493 -13.933 -18.776 1.00 84.00 1155 GLY A N 1
ATOM 9104 C CA . GLY A 1 1155 ? 46.951 -13.675 -17.435 1.00 84.00 1155 GLY A CA 1
ATOM 9105 C C . GLY A 1 1155 ? 46.150 -12.372 -17.284 1.00 84.00 1155 GLY A C 1
ATOM 9106 O O . GLY A 1 1155 ? 45.619 -12.118 -16.202 1.00 84.00 1155 GLY A O 1
ATOM 9107 N N . TYR A 1 1156 ? 46.032 -11.551 -18.336 1.00 88.31 1156 TYR A N 1
ATOM 9108 C CA . TYR A 1 1156 ? 45.172 -10.364 -18.322 1.00 88.31 1156 TYR A CA 1
ATOM 9109 C C . TYR A 1 1156 ? 43.701 -10.747 -18.511 1.00 88.31 1156 TYR A C 1
ATOM 9111 O O . TYR A 1 1156 ? 43.349 -11.537 -19.389 1.00 88.31 1156 TYR A O 1
ATOM 9119 N N . THR A 1 1157 ? 42.830 -10.135 -17.716 1.00 89.69 1157 THR A N 1
ATOM 9120 C CA . THR A 1 1157 ? 41.372 -10.246 -17.825 1.00 89.69 1157 THR A CA 1
ATOM 9121 C C . THR A 1 1157 ? 40.804 -9.284 -18.867 1.00 89.69 1157 THR A C 1
ATOM 9123 O O . THR A 1 1157 ? 41.488 -8.376 -19.340 1.00 89.69 1157 THR A O 1
ATOM 9126 N N . GLY A 1 1158 ? 39.516 -9.428 -19.196 1.00 86.00 1158 GLY A N 1
ATOM 9127 C CA . GLY A 1 1158 ? 38.827 -8.449 -20.042 1.00 86.00 1158 GLY A CA 1
ATOM 9128 C C . GLY A 1 1158 ? 38.854 -7.039 -19.441 1.00 86.00 1158 GLY A C 1
ATOM 9129 O O . GLY A 1 1158 ? 39.064 -6.066 -20.161 1.00 86.00 1158 GLY A O 1
ATOM 9130 N N . ALA A 1 1159 ? 38.736 -6.927 -18.113 1.00 86.00 1159 ALA A N 1
ATOM 9131 C CA . ALA A 1 1159 ? 38.865 -5.654 -17.406 1.00 86.00 1159 ALA A CA 1
ATOM 9132 C C . ALA A 1 1159 ? 40.288 -5.073 -17.485 1.00 86.00 1159 ALA A C 1
ATOM 9134 O O . ALA A 1 1159 ? 40.433 -3.868 -17.701 1.00 86.00 1159 ALA A O 1
ATOM 9135 N N . ASP A 1 1160 ? 41.324 -5.912 -17.371 1.00 88.94 1160 ASP A N 1
ATOM 9136 C CA . ASP A 1 1160 ? 42.719 -5.469 -17.493 1.00 88.94 1160 ASP A CA 1
ATOM 9137 C C . ASP A 1 1160 ? 43.018 -4.973 -18.911 1.00 88.94 1160 ASP A C 1
ATOM 9139 O O . ASP A 1 1160 ? 43.644 -3.930 -19.077 1.00 88.94 1160 ASP A O 1
ATOM 9143 N N . ILE A 1 1161 ? 42.528 -5.673 -19.941 1.00 89.44 1161 ILE A N 1
ATOM 9144 C CA . ILE A 1 1161 ? 42.693 -5.270 -21.347 1.00 89.44 1161 ILE A CA 1
ATOM 9145 C C . ILE A 1 1161 ? 41.941 -3.967 -21.636 1.00 89.44 1161 ILE A C 1
ATOM 9147 O O . ILE A 1 1161 ? 42.478 -3.077 -22.300 1.00 89.44 1161 ILE A O 1
ATOM 9151 N N . ALA A 1 1162 ? 40.722 -3.814 -21.113 1.00 87.25 1162 ALA A N 1
ATOM 9152 C CA . ALA A 1 1162 ? 39.961 -2.574 -21.237 1.00 87.25 1162 ALA A CA 1
ATOM 9153 C C . ALA A 1 1162 ? 40.684 -1.397 -20.560 1.00 87.25 1162 ALA A C 1
ATOM 9155 O O . ALA A 1 1162 ? 40.775 -0.307 -21.131 1.00 87.25 1162 ALA A O 1
ATOM 9156 N N . ALA A 1 1163 ? 41.231 -1.614 -19.358 1.00 87.69 1163 ALA A N 1
ATOM 9157 C CA . ALA A 1 1163 ? 42.027 -0.619 -18.650 1.00 87.69 1163 ALA A CA 1
ATOM 9158 C C . ALA A 1 1163 ? 43.314 -0.277 -19.412 1.00 87.69 1163 ALA A C 1
ATOM 9160 O O . ALA A 1 1163 ? 43.613 0.901 -19.585 1.00 87.69 1163 ALA A O 1
ATOM 9161 N N . LEU A 1 1164 ? 44.010 -1.286 -19.939 1.00 91.00 1164 LEU A N 1
ATOM 9162 C CA . LEU A 1 1164 ? 45.207 -1.135 -20.760 1.00 91.00 1164 LEU A CA 1
ATOM 9163 C C . LEU A 1 1164 ? 44.938 -0.266 -21.998 1.00 91.00 1164 LEU A C 1
ATOM 9165 O O . LEU A 1 1164 ? 45.675 0.685 -22.244 1.00 91.00 1164 LEU A O 1
ATOM 9169 N N . CYS A 1 1165 ? 43.861 -0.540 -22.741 1.00 90.69 1165 CYS A N 1
ATOM 9170 C CA . CYS A 1 1165 ? 43.475 0.248 -23.916 1.00 90.69 1165 CYS A CA 1
ATOM 9171 C C . CYS A 1 1165 ? 43.120 1.695 -23.542 1.00 90.69 1165 CYS A C 1
ATOM 9173 O O . CYS A 1 1165 ? 43.548 2.637 -24.207 1.00 90.69 1165 CYS A O 1
ATOM 9175 N N . ARG A 1 1166 ? 42.356 1.886 -22.460 1.00 89.88 1166 ARG A N 1
ATOM 9176 C CA . ARG A 1 1166 ? 41.951 3.216 -21.986 1.00 89.88 1166 ARG A CA 1
ATOM 9177 C C . ARG A 1 1166 ? 43.146 4.057 -21.537 1.00 89.88 1166 ARG A C 1
ATOM 9179 O O . ARG A 1 1166 ? 43.241 5.218 -21.923 1.00 89.88 1166 ARG A O 1
ATOM 9186 N N . GLU A 1 1167 ? 44.058 3.492 -20.753 1.00 89.00 1167 GLU A N 1
ATOM 9187 C CA . GLU A 1 1167 ? 45.255 4.204 -20.294 1.00 89.00 1167 GLU A CA 1
ATOM 9188 C C . GLU A 1 1167 ? 46.240 4.466 -21.443 1.00 89.00 1167 GLU A C 1
ATOM 9190 O O . GLU A 1 1167 ? 46.840 5.539 -21.497 1.00 89.00 1167 GLU A O 1
ATOM 9195 N N . ALA A 1 1168 ? 46.358 3.552 -22.415 1.00 89.25 1168 ALA A N 1
ATOM 9196 C CA . ALA A 1 1168 ? 47.157 3.784 -23.620 1.00 89.25 1168 ALA A CA 1
ATOM 9197 C C . ALA A 1 1168 ? 46.599 4.961 -24.441 1.00 89.25 1168 ALA A C 1
ATOM 9199 O O . ALA A 1 1168 ? 47.352 5.842 -24.858 1.00 89.25 1168 ALA A O 1
ATOM 9200 N N . ALA A 1 1169 ? 45.272 5.048 -24.586 1.00 88.19 1169 ALA A N 1
ATOM 9201 C CA . ALA A 1 1169 ? 44.619 6.198 -25.208 1.00 88.19 1169 ALA A CA 1
ATOM 9202 C C . ALA A 1 1169 ? 44.846 7.499 -24.415 1.00 88.19 1169 ALA A C 1
ATOM 9204 O O . ALA A 1 1169 ? 45.146 8.537 -25.002 1.00 88.19 1169 ALA A O 1
ATOM 9205 N N . MET A 1 1170 ? 44.782 7.454 -23.081 1.00 87.81 1170 MET A N 1
ATOM 9206 C CA . MET A 1 1170 ? 45.081 8.620 -22.238 1.00 87.81 1170 MET A CA 1
ATOM 9207 C C . MET A 1 1170 ? 46.541 9.071 -22.359 1.00 87.81 1170 MET A C 1
ATOM 9209 O O . MET A 1 1170 ? 46.807 10.272 -22.346 1.00 87.81 1170 MET A O 1
ATOM 9213 N N . ASN A 1 1171 ? 47.491 8.146 -22.519 1.00 87.75 1171 ASN A N 1
ATOM 9214 C CA . ASN A 1 1171 ? 48.891 8.479 -22.786 1.00 87.75 1171 ASN A CA 1
ATOM 9215 C C . ASN A 1 1171 ? 49.068 9.174 -24.142 1.00 87.75 1171 ASN A C 1
ATOM 9217 O O . ASN A 1 1171 ? 49.787 10.174 -24.215 1.00 87.75 1171 ASN A O 1
ATOM 9221 N N . ALA A 1 1172 ? 48.359 8.726 -25.180 1.00 87.06 1172 ALA A N 1
ATOM 9222 C CA . ALA A 1 1172 ? 48.356 9.393 -26.481 1.00 87.06 1172 ALA A CA 1
ATOM 9223 C C . ALA A 1 1172 ? 47.770 10.818 -26.401 1.00 87.06 1172 ALA A C 1
ATOM 9225 O O . ALA A 1 1172 ? 48.374 11.757 -26.925 1.00 87.06 1172 ALA A O 1
ATOM 9226 N N . ILE A 1 1173 ? 46.673 11.006 -25.655 1.00 87.56 1173 ILE A N 1
ATOM 9227 C CA . ILE A 1 1173 ? 46.067 12.328 -25.408 1.00 87.56 1173 ILE A CA 1
ATOM 9228 C C . ILE A 1 1173 ? 47.021 13.234 -24.621 1.00 87.56 1173 ILE A C 1
ATOM 9230 O O . ILE A 1 1173 ? 47.196 14.398 -24.969 1.00 87.56 1173 ILE A O 1
ATOM 9234 N N . ARG A 1 1174 ? 47.684 12.719 -23.576 1.00 85.62 1174 ARG A N 1
ATOM 9235 C CA . ARG A 1 1174 ? 48.679 13.483 -22.800 1.00 85.62 1174 ARG A CA 1
ATOM 9236 C C . ARG A 1 1174 ? 49.874 13.904 -23.654 1.00 85.62 1174 ARG A C 1
ATOM 9238 O O . ARG A 1 1174 ? 50.425 14.977 -23.428 1.00 85.62 1174 ARG A O 1
ATOM 9245 N N . ARG A 1 1175 ? 50.267 13.074 -24.625 1.00 85.38 1175 ARG A N 1
ATOM 9246 C CA . ARG A 1 1175 ? 51.334 13.378 -25.585 1.00 85.38 1175 ARG A CA 1
ATOM 9247 C C . ARG A 1 1175 ? 50.913 14.447 -26.598 1.00 85.38 1175 ARG A C 1
ATOM 9249 O O . ARG A 1 1175 ? 51.753 15.264 -26.955 1.00 85.38 1175 ARG A O 1
ATOM 9256 N N . ASN A 1 1176 ? 49.651 14.458 -27.040 1.00 82.19 1176 ASN A N 1
ATOM 9257 C CA . ASN A 1 1176 ? 49.109 15.442 -27.988 1.00 82.19 1176 ASN A CA 1
ATOM 9258 C C . ASN A 1 1176 ? 47.733 15.991 -27.549 1.00 82.19 1176 ASN A C 1
ATOM 9260 O O . ASN A 1 1176 ? 46.699 15.577 -28.084 1.00 82.19 1176 ASN A O 1
ATOM 9264 N N . PRO A 1 1177 ? 47.702 16.968 -26.621 1.00 77.81 1177 PRO A N 1
ATOM 9265 C CA . PRO A 1 1177 ? 46.454 17.472 -26.040 1.00 77.81 1177 PRO A CA 1
ATOM 9266 C C . PRO A 1 1177 ? 45.522 18.184 -27.030 1.00 77.81 1177 PRO A C 1
ATOM 9268 O O . PRO A 1 1177 ? 44.314 18.202 -26.818 1.00 77.81 1177 PRO A O 1
ATOM 9271 N N . GLU A 1 1178 ? 46.060 18.766 -28.107 1.00 71.69 1178 GLU A N 1
ATOM 9272 C CA . GLU A 1 1178 ? 45.268 19.552 -29.067 1.00 71.69 1178 GLU A CA 1
ATOM 9273 C C . GLU A 1 1178 ? 44.553 18.700 -30.128 1.00 71.69 1178 GLU A C 1
ATOM 9275 O O . GLU A 1 1178 ? 43.540 19.125 -30.676 1.00 71.69 1178 GLU A O 1
ATOM 9280 N N . THR A 1 1179 ? 45.058 17.498 -30.429 1.00 70.06 1179 THR A N 1
ATOM 9281 C CA . THR A 1 1179 ? 44.558 16.657 -31.538 1.00 70.06 1179 THR A CA 1
ATOM 9282 C C . THR A 1 1179 ? 44.178 15.237 -31.122 1.00 70.06 1179 THR A C 1
ATOM 9284 O O . THR A 1 1179 ? 43.669 14.480 -31.946 1.00 70.06 1179 THR A O 1
ATOM 9287 N N . GLY A 1 1180 ? 44.435 14.837 -29.872 1.00 65.75 1180 GLY A N 1
ATOM 9288 C CA . GLY A 1 1180 ? 44.192 13.480 -29.366 1.00 65.75 1180 GLY A CA 1
ATOM 9289 C C . GLY A 1 1180 ? 45.216 12.430 -29.824 1.00 65.75 1180 GLY A C 1
ATOM 9290 O O . GLY A 1 1180 ? 45.431 11.461 -29.102 1.00 65.75 1180 GLY A O 1
ATOM 9291 N N . GLY A 1 1181 ? 45.902 12.649 -30.956 1.00 79.94 1181 GLY A N 1
ATOM 9292 C CA . GLY A 1 1181 ? 46.974 11.794 -31.487 1.00 79.94 1181 GLY A CA 1
ATOM 9293 C C . GLY A 1 1181 ? 46.546 10.367 -31.876 1.00 79.94 1181 GLY A C 1
ATOM 9294 O O . GLY A 1 1181 ? 45.441 9.922 -31.580 1.00 79.94 1181 GLY A O 1
ATOM 9295 N N . LYS A 1 1182 ? 47.441 9.630 -32.550 1.00 88.12 1182 LYS A N 1
ATOM 9296 C CA . LYS A 1 1182 ? 47.326 8.167 -32.695 1.00 88.12 1182 LYS A CA 1
ATOM 9297 C C . LYS A 1 1182 ? 47.992 7.470 -31.505 1.00 88.12 1182 LYS A C 1
ATOM 9299 O O . LYS A 1 1182 ? 49.002 7.966 -30.997 1.00 88.12 1182 LYS A O 1
ATOM 9304 N N . VAL A 1 1183 ? 47.440 6.336 -31.080 1.00 89.06 1183 VAL A N 1
ATOM 9305 C CA . VAL A 1 1183 ? 47.998 5.470 -30.029 1.00 89.06 1183 VAL A CA 1
ATOM 9306 C C . VAL A 1 1183 ? 49.042 4.548 -30.652 1.00 89.06 1183 VAL A C 1
ATOM 9308 O O . VAL A 1 1183 ? 48.717 3.827 -31.594 1.00 89.06 1183 VAL A O 1
ATOM 9311 N N . ASN A 1 1184 ? 50.271 4.560 -30.134 1.00 90.44 1184 ASN A N 1
ATOM 9312 C CA . ASN A 1 1184 ? 51.369 3.734 -30.650 1.00 90.44 1184 ASN A CA 1
ATOM 9313 C C . ASN A 1 1184 ? 51.770 2.621 -29.672 1.00 90.44 1184 ASN A C 1
ATOM 9315 O O . ASN A 1 1184 ? 51.289 2.558 -28.536 1.00 90.44 1184 ASN A O 1
ATOM 9319 N N . MET A 1 1185 ? 52.660 1.722 -30.097 1.00 88.19 1185 MET A N 1
ATOM 9320 C CA . MET A 1 1185 ? 53.025 0.545 -29.297 1.00 88.19 1185 MET A CA 1
ATOM 9321 C C . MET A 1 1185 ? 53.732 0.914 -27.980 1.00 88.19 1185 MET A C 1
ATOM 9323 O O . MET A 1 1185 ? 53.636 0.190 -26.986 1.00 88.19 1185 MET A O 1
ATOM 9327 N N . GLU A 1 1186 ? 54.426 2.051 -27.948 1.00 86.44 1186 GLU A N 1
ATOM 9328 C CA . GLU A 1 1186 ? 55.103 2.558 -26.752 1.00 86.44 1186 GLU A CA 1
ATOM 9329 C C . GLU A 1 1186 ? 54.110 3.010 -25.669 1.00 86.44 1186 GLU A C 1
ATOM 9331 O O . GLU A 1 1186 ? 54.355 2.801 -24.478 1.00 86.44 1186 GLU A O 1
ATOM 9336 N N . ASP A 1 1187 ? 52.957 3.557 -26.068 1.00 88.50 1187 ASP A N 1
ATOM 9337 C CA . ASP A 1 1187 ? 51.882 3.928 -25.142 1.00 88.50 1187 ASP A CA 1
ATOM 9338 C C . ASP A 1 1187 ? 51.323 2.693 -24.416 1.00 88.50 1187 ASP A C 1
ATOM 9340 O O . ASP A 1 1187 ? 51.090 2.752 -23.209 1.00 88.50 1187 ASP A O 1
ATOM 9344 N N . PHE A 1 1188 ? 51.188 1.557 -25.113 1.00 89.00 1188 PHE A N 1
ATOM 9345 C CA . PHE A 1 1188 ? 50.791 0.280 -24.508 1.00 89.00 1188 PHE A CA 1
ATOM 9346 C C . PHE A 1 1188 ? 51.870 -0.286 -23.576 1.00 89.00 1188 PHE A C 1
ATOM 9348 O O . PHE A 1 1188 ? 51.549 -0.720 -22.469 1.00 89.00 1188 PHE A O 1
ATOM 9355 N N . ARG A 1 1189 ? 53.150 -0.257 -23.977 1.00 87.44 1189 ARG A N 1
ATOM 9356 C CA . ARG A 1 1189 ? 54.258 -0.779 -23.151 1.00 87.44 1189 ARG A CA 1
ATOM 9357 C C . ARG A 1 1189 ? 54.372 -0.067 -21.809 1.00 87.44 1189 ARG A C 1
ATOM 9359 O O . ARG A 1 1189 ? 54.464 -0.735 -20.783 1.00 87.44 1189 ARG A O 1
ATOM 9366 N N . LYS A 1 1190 ? 54.287 1.266 -21.804 1.00 85.50 1190 LYS A N 1
ATOM 9367 C CA . LYS A 1 1190 ? 54.330 2.070 -20.571 1.00 85.50 1190 LYS A CA 1
ATOM 9368 C C . LYS A 1 1190 ? 53.211 1.709 -19.599 1.00 85.50 1190 LYS A C 1
ATOM 9370 O O . LYS A 1 1190 ? 53.411 1.718 -18.390 1.00 85.50 1190 LYS A O 1
ATOM 9375 N N . VAL A 1 1191 ? 52.032 1.368 -20.113 1.00 87.25 1191 VAL A N 1
ATOM 9376 C CA . VAL A 1 1191 ? 50.900 0.967 -19.270 1.00 87.25 1191 VAL A CA 1
ATOM 9377 C C . VAL A 1 1191 ? 51.073 -0.459 -18.745 1.00 87.25 1191 VAL A C 1
ATOM 9379 O O . VAL A 1 1191 ? 50.740 -0.703 -17.591 1.00 87.25 1191 VAL A O 1
ATOM 9382 N N . MET A 1 1192 ? 51.650 -1.382 -19.522 1.00 85.31 1192 MET A N 1
ATOM 9383 C CA . MET A 1 1192 ? 51.960 -2.752 -19.063 1.00 85.31 1192 MET A CA 1
ATOM 9384 C C . MET A 1 1192 ? 53.011 -2.800 -17.937 1.00 85.31 1192 MET A C 1
ATOM 9386 O O . MET A 1 1192 ? 53.110 -3.783 -17.195 1.00 85.31 1192 MET A O 1
ATOM 9390 N N . GLU A 1 1193 ? 53.817 -1.748 -17.776 1.00 83.88 1193 GLU A N 1
ATOM 9391 C CA . GLU A 1 1193 ? 54.690 -1.619 -16.606 1.00 83.88 1193 GLU A CA 1
ATOM 9392 C C . GLU A 1 1193 ? 53.879 -1.400 -15.321 1.00 83.88 1193 GLU A C 1
ATOM 9394 O O . GLU A 1 1193 ? 54.228 -1.973 -14.284 1.00 83.88 1193 GLU A O 1
ATOM 9399 N N . ALA A 1 1194 ? 52.777 -0.648 -15.413 1.00 80.50 1194 ALA A N 1
ATOM 9400 C CA . ALA A 1 1194 ? 51.916 -0.266 -14.296 1.00 80.50 1194 ALA A CA 1
ATOM 9401 C C . ALA A 1 1194 ? 50.765 -1.256 -14.029 1.00 80.50 1194 ALA A C 1
ATOM 9403 O O . ALA A 1 1194 ? 50.483 -1.568 -12.874 1.00 80.50 1194 ALA A O 1
ATOM 9404 N N . ILE A 1 1195 ? 50.108 -1.764 -15.073 1.00 83.12 1195 ILE A N 1
ATOM 9405 C CA . ILE A 1 1195 ? 49.026 -2.751 -14.977 1.00 83.12 1195 ILE A CA 1
ATOM 9406 C C . ILE A 1 1195 ? 49.654 -4.141 -15.089 1.00 83.12 1195 ILE A C 1
ATOM 9408 O O . ILE A 1 1195 ? 50.225 -4.481 -16.118 1.00 83.12 1195 ILE A O 1
ATOM 9412 N N . LYS A 1 1196 ? 49.589 -4.941 -14.022 1.00 83.44 1196 LYS A N 1
ATOM 9413 C CA . LYS A 1 1196 ? 50.073 -6.333 -14.008 1.00 83.44 1196 LYS A CA 1
ATOM 9414 C C . LYS A 1 1196 ? 48.917 -7.314 -14.268 1.00 83.44 1196 LYS A C 1
ATOM 9416 O O . LYS A 1 1196 ? 47.772 -6.940 -14.028 1.00 83.44 1196 LYS A O 1
ATOM 9421 N N . PRO A 1 1197 ? 49.194 -8.549 -14.736 1.00 84.38 1197 PRO A N 1
ATOM 9422 C CA . PRO A 1 1197 ? 48.159 -9.567 -14.917 1.00 84.38 1197 PRO A CA 1
ATOM 9423 C C . PRO A 1 1197 ? 47.405 -9.836 -13.610 1.00 84.38 1197 PRO A C 1
ATOM 9425 O O . PRO A 1 1197 ? 48.036 -10.078 -12.578 1.00 84.38 1197 PRO A O 1
ATOM 9428 N N . SER A 1 1198 ? 46.072 -9.836 -13.658 1.00 81.12 1198 SER A N 1
ATOM 9429 C CA . SER A 1 1198 ? 45.234 -10.079 -12.476 1.00 81.12 1198 SER A CA 1
ATOM 9430 C C . SER A 1 1198 ? 45.055 -11.567 -12.138 1.00 81.12 1198 SER A C 1
ATOM 9432 O O . SER A 1 1198 ? 44.584 -11.887 -11.047 1.00 81.12 1198 SER A O 1
ATOM 9434 N N . ILE A 1 1199 ? 45.406 -12.491 -13.044 1.00 82.06 1199 ILE A N 1
ATOM 9435 C CA . ILE A 1 1199 ? 45.191 -13.937 -12.866 1.00 82.06 1199 ILE A CA 1
ATOM 9436 C C . ILE A 1 1199 ? 46.507 -14.712 -12.937 1.00 82.06 1199 ILE A C 1
ATOM 9438 O O . ILE A 1 1199 ? 47.297 -14.547 -13.864 1.00 82.06 1199 ILE A O 1
ATOM 9442 N N . THR A 1 1200 ? 46.703 -15.618 -11.976 1.00 81.00 1200 THR A N 1
ATOM 9443 C CA . THR A 1 1200 ? 47.796 -16.600 -11.957 1.00 81.00 1200 THR A CA 1
ATOM 9444 C C . THR A 1 1200 ? 47.310 -17.987 -12.392 1.00 81.00 1200 THR A C 1
ATOM 9446 O O . THR A 1 1200 ? 46.136 -18.329 -12.237 1.00 81.00 1200 THR A O 1
ATOM 9449 N N . LEU A 1 1201 ? 48.223 -18.823 -12.901 1.00 73.81 1201 LEU A N 1
ATOM 9450 C CA . LEU A 1 1201 ? 47.917 -20.201 -13.325 1.00 73.81 1201 LEU A CA 1
ATOM 9451 C C . LEU A 1 1201 ? 47.381 -21.080 -12.179 1.00 73.81 1201 LEU A C 1
ATOM 9453 O O . LEU A 1 1201 ? 46.560 -21.965 -12.413 1.00 73.81 1201 LEU A O 1
ATOM 9457 N N . ASP A 1 1202 ? 47.816 -20.832 -10.942 1.00 75.88 1202 ASP A N 1
ATOM 9458 C CA . ASP A 1 1202 ? 47.341 -21.572 -9.766 1.00 75.88 1202 ASP A CA 1
ATOM 9459 C C . ASP A 1 1202 ? 45.903 -21.192 -9.387 1.00 75.88 1202 ASP A C 1
ATOM 9461 O O . ASP A 1 1202 ? 45.116 -22.055 -8.996 1.00 75.88 1202 ASP A O 1
ATOM 9465 N N . LEU A 1 1203 ? 45.531 -19.921 -9.574 1.00 77.88 1203 LEU A N 1
ATOM 9466 C CA . LEU A 1 1203 ? 44.171 -19.444 -9.338 1.00 77.88 1203 LEU A CA 1
ATOM 9467 C C . LEU A 1 1203 ? 43.181 -20.045 -10.352 1.00 77.88 1203 LEU A C 1
ATOM 9469 O O . LEU A 1 1203 ? 42.086 -20.446 -9.966 1.00 77.88 1203 LEU A O 1
ATOM 9473 N N . ASP A 1 1204 ? 43.568 -20.170 -11.628 1.00 76.31 1204 ASP A N 1
ATOM 9474 C CA . ASP A 1 1204 ? 42.743 -20.825 -12.660 1.00 76.31 1204 ASP A CA 1
ATOM 9475 C C . ASP A 1 1204 ? 42.483 -22.306 -12.336 1.00 76.31 1204 ASP A C 1
ATOM 9477 O O . ASP A 1 1204 ? 41.342 -22.775 -12.365 1.00 76.31 1204 ASP A O 1
ATOM 9481 N N . LYS A 1 1205 ? 43.536 -23.037 -11.943 1.00 79.12 1205 LYS A N 1
ATOM 9482 C CA . LYS A 1 1205 ? 43.422 -24.441 -11.514 1.00 79.12 1205 LYS A CA 1
ATOM 9483 C C . LYS A 1 1205 ? 42.484 -24.599 -10.322 1.00 79.12 1205 LYS A C 1
ATOM 9485 O O . LYS A 1 1205 ? 41.691 -25.540 -10.298 1.00 79.12 1205 LYS A O 1
ATOM 9490 N N . TRP A 1 1206 ? 42.547 -23.673 -9.366 1.00 83.81 1206 TRP A N 1
ATOM 9491 C CA . TRP A 1 1206 ? 41.649 -23.666 -8.218 1.00 83.81 1206 TRP A CA 1
ATOM 9492 C C . TRP A 1 1206 ? 40.182 -23.550 -8.653 1.00 83.81 1206 TRP A C 1
ATOM 9494 O O . TRP A 1 1206 ? 39.405 -24.449 -8.340 1.00 83.81 1206 TRP A O 1
ATOM 9504 N N . TYR A 1 1207 ? 39.806 -22.552 -9.463 1.00 82.25 1207 TYR A N 1
ATOM 9505 C CA . TYR A 1 1207 ? 38.414 -22.403 -9.919 1.00 82.25 1207 TYR A CA 1
ATOM 9506 C C . TYR A 1 1207 ? 37.873 -23.620 -10.678 1.00 82.25 1207 TYR A C 1
ATOM 9508 O O . TYR A 1 1207 ? 36.704 -23.973 -10.511 1.00 82.25 1207 TYR A O 1
ATOM 9516 N N . ARG A 1 1208 ? 38.709 -24.276 -11.493 1.00 79.38 1208 ARG A N 1
ATOM 9517 C CA . ARG A 1 1208 ? 38.319 -25.504 -12.204 1.00 79.38 1208 ARG A CA 1
ATOM 9518 C C . ARG A 1 1208 ? 38.017 -26.650 -11.235 1.00 79.38 1208 ARG A C 1
ATOM 9520 O O . ARG A 1 1208 ? 37.117 -27.432 -11.501 1.00 79.38 1208 ARG A O 1
ATOM 9527 N N . SER A 1 1209 ? 38.739 -26.735 -10.118 1.00 77.69 1209 SER A N 1
ATOM 9528 C CA . SER A 1 1209 ? 38.625 -27.829 -9.141 1.00 77.69 1209 SER A CA 1
ATOM 9529 C C . SER A 1 1209 ? 37.443 -27.733 -8.162 1.00 77.69 1209 SER A C 1
ATOM 9531 O O . SER A 1 1209 ? 37.020 -28.767 -7.660 1.00 77.69 1209 SER A O 1
ATOM 9533 N N . ILE A 1 1210 ? 36.877 -26.543 -7.913 1.00 73.62 1210 ILE A N 1
ATOM 9534 C CA . ILE A 1 1210 ? 35.918 -26.295 -6.806 1.00 73.62 1210 ILE A CA 1
ATOM 9535 C C . ILE A 1 1210 ? 34.638 -27.138 -6.859 1.00 73.62 1210 ILE A C 1
ATOM 9537 O O . ILE A 1 1210 ? 34.139 -27.541 -5.814 1.00 73.62 1210 ILE A O 1
ATOM 9541 N N . PHE A 1 1211 ? 34.093 -27.390 -8.050 1.00 66.44 1211 PHE A N 1
ATOM 9542 C CA . PHE A 1 1211 ? 32.844 -28.150 -8.228 1.00 66.44 1211 PHE A CA 1
ATOM 9543 C C . PHE A 1 1211 ? 33.055 -29.483 -8.965 1.00 66.44 1211 PHE A C 1
ATOM 9545 O O . PHE A 1 1211 ? 32.086 -30.129 -9.356 1.00 66.44 1211 PHE A O 1
ATOM 9552 N N . LEU A 1 1212 ? 34.315 -29.885 -9.178 1.00 56.41 1212 LEU A N 1
ATOM 9553 C CA . LEU A 1 1212 ? 34.686 -31.176 -9.776 1.00 56.41 1212 LEU A CA 1
ATOM 9554 C C . LEU A 1 1212 ? 34.989 -32.259 -8.719 1.00 56.41 1212 LEU A C 1
ATOM 9556 O O . LEU A 1 1212 ? 35.349 -33.375 -9.096 1.00 56.41 1212 LEU A O 1
ATOM 9560 N N . SER A 1 1213 ? 34.868 -31.932 -7.427 1.00 36.53 1213 SER A N 1
ATOM 9561 C CA . SER A 1 1213 ? 35.100 -32.823 -6.279 1.00 36.53 1213 SER A CA 1
ATOM 9562 C C . SER A 1 1213 ? 33.822 -33.412 -5.702 1.00 36.53 1213 SER A C 1
ATOM 9564 O O . SER A 1 1213 ? 32.909 -32.600 -5.419 1.00 36.53 1213 SER A O 1
#

Sequence (1213 aa):
MAREIKLRVAEVSHQRDVGRWKVRIDAKTMEFLEVTPGDVVEIKGKRTTAAVVWPAYPEDTGKNIIRMDGITRKNAGVSINEYVSVRKAVVKEAQSVTLAPVNVTIPGVDQSFYEFIKNRILEAPVVAGDTIQISIFGSAVHFRVTKTIPHGIVAVTSRTNVQVLSEPVPEKAGLLRVTYEDIGGLKEAIQKIREMVELPLRHPELFQRLGIEPPKGVLLYGPPGCGKTLLAKAVANESEANFFSINGPEIMSKFYGESEARLRDMFQKAQENAPSIIFIDEIDAIAPKREEVTGEVERRVVAQLLALMDGLESRGNVIVIGATNRVNALDPALRRPGRFDREIEIGIPDKNGRYEILQIHTRGMPLAEDVNLNRLAEITHGYTGADIAALCREAAMKALRRYLPKINLEEPTIPPEVLEEMVVNMSDFMQAYREITPTAMREVEVEVPTVHWDEIGGLDDVKQQLRESVEWPLKNPKLFENMGIKPPRGVLLYGPPGCGKTLLAKAVATESEANFISIKGPEIFSKWVGESLPYDEELFVVEDGVPKRVPIGNIVEEEREPMIFAFDHDGRVKLSKVSSLIRHKLSLGKRILEVKTISGRRIRVTDDHSLFSLTENGLGTVKTSDLVPGESYIAIPSRMPPVDFTIDGINLLKWLKDEDGVYVRGGGSYLREAVSRLGYEKAAMLLGISRKYLYDKLSSGIPVKASGFYRLMEEARVNYDPRRLTLSVRGSGNTLPAVIKVDEGLCTLLGVWVAEGDYQGYAVRIHCSNPEIVDTIRRICENMGLNVSEHDGTLSINSRLFRMFLEKVLKLEVGAENKRIPSLIFLLNNELKAAFLRGYYSGDGGISGNTHRYVIEVGTLSRELANDLLYILLYFGIVAKCREKREKNGKTSYIVEFMGVENFKKFMEVGFIDRVRNGKIKDYIASKKWSRSNQIPLIGKLKRLVLSVRHQWASSSTVGKGVLREVLKTVDPEKRLYPEYWRLVDGDIYLDKVTEIREVPYNGEYVYDISVNPSENFVAGFGGVFAHNSERAIREIFRKARMAAPAVVFFDEIDALVPPRGARFGDSGVSERVISQLLTELDGIETLENVVVLAATNRPDMVDPAVLRPGRFDRLIYVPPPDEKTRLQIFKIHTRNMPLDDDVSLERLAAITEGYTGADIAALCREAAMNAIRRNPETGGKVNMEDFRKVMEAIKPSITLDLDKWYRSIFLS

Radius of gyration: 41.31 Å; Cα contacts (8 Å, |Δi|>4): 2324; chains: 1; bounding box: 93×74×121 Å

Nearest PDB structures (foldseek):
  8u7t-assembly1_E  TM=8.126E-01  e=6.477E-40  Saccharomyces cerevisiae BY4741
  8b5r-assembly1_E  TM=6.454E-01  e=2.472E-37  Homo sapiens
  8juw-assembly1_B  TM=7.846E-01  e=1.476E-25  Homo sapiens
  5vhn-assembly1_F  TM=8.877E-01  e=1.246E-17  Homo sapiens
  5vhh-assembly1_F  TM=6.662E-01  e=2.348E-18  Homo sapiens

pLDDT: mean 81.19, std 10.79, range [34.28, 95.75]